Protein 2PA4 (pdb70)

Secondary structure (DSSP, 8-state):
--EEEEE-----GGGTTGGGTS-GGG-EETTEEHHHHHHHHHHHTT--EEEEEE-TT-HHHHHTTS--HHHHHHHHHTT-HHHHHHTTHHHHH-EEEEEE-SS---HHHHHHTTGGGS-SS--EEEEE-TTEEEESS-HHHHHHHHHHTT-SEEEEEEE--GGGGGGSEEEEEEE--SSTTEEEEEEEEES--TTT-S-SEEEEEEEEEETHHHHHHHHPPP-GGG---HHHHHHHHHHTT--EEEEEP-SEEEE-SSHHHHHHHHHHHHHT-TTTHHHHHHHHHHHHHHHHH-/----EEEEE-----GGGTTGGGTS-GGG-EETTEEHHHHHHHHHHHTT--EEEEEE-TT-THHHHTTS--HHHHHHHHTTT-HHHHHHTTHHHHHSEEEEEE-SS---HHHHHHTTGGGS-TT--EEEEE-TTEEESSS-HHHHHHHHHHHH-SEEEEEEE--TTTGGGSEEEEEEE--SSTTEEEEEEEEES--GGG-S-SEEEEEEEEEETTHHHHHHH----GGG---HHHHHHHHHHTT--EEEEE--S-EEETTSHHHHHHHHHHHHHH-TTTHHHHHHHHHHHHHHHHHHHH-/----EEEEE--S--GGGTTGGGTS-GGG-EETTEEHHHHHHHHHHHTT--EEEEEE-TT-THHHHTTS--HHHHHHHHHTT-HHHHHHTTHHHHH-EEEEEE-SS---HHHHHHTTGGGS-TT--EEEEE-TTEEESSS-HHHHHHHHHHHH-SEEEEEEE--HHHHTTSEEEEEEEE-SSTTEEEEEEEEES--GGG-S-SEEEEEEEEEETHHHHHHTT----GGG---HHHHHHHHHHTT--EEEEE--S-EEETTSHHHHHHHHHHHHHT-TTTHHHHHHHHHHHHHHHHHHHH-/---EEEEE--S--GGGTTGGGTS-GGG-EETTEEHHHHHHHHHHHHT--EEEEEE-TT-HHHHHTTS--HHHHHHHTT---HHHHHHHHHHSEEEEEE-SS---HHHHHHTTGGGS-TT--EEEEE-TTEEEESS-HHHHHHHHHHHH-SEEEEEEE--GGGTTTSEEEEEEE--SSTTEEEEEEEEES--TTT-S-SEEEEEEEEEETTHHHHHHH----TTSS--HHHHHHHHHHTT--EEEEEP-SEEEETTSHHHHHHHHHHHHHT-TTTHHHHHHHHHHHHHHHHHHHH-

Structure (mmCIF, N/CA/C/O backbone):
data_2PA4
#
_entry.id   2PA4
#
_cell.length_a   173.400
_cell.length_b   47.600
_cell.length_c   161.500
_cell.angle_alpha   90.00
_cell.angle_beta   102.70
_cell.angle_gamma   90.00
#
_symmetry.space_group_name_H-M   'C 1 2 1'
#
loop_
_entity.id
_entity.type
_entity.pdbx_description
1 polymer 'UTP-GLUCOSE-1-PHOSPHATE URIDYLYLTRANSFERASE'
2 non-polymer 'MAGNESIUM ION'
3 non-polymer "URIDINE-5'-DIPHOSPHATE-GLUCOSE"
4 water water
#
loop_
_atom_site.group_PDB
_atom_site.id
_atom_site.type_symbol
_atom_site.label_atom_id
_atom_site.label_alt_id
_atom_site.label_comp_id
_atom_site.label_asym_id
_atom_site.label_entity_id
_atom_site.label_seq_id
_atom_site.pdbx_PDB_ins_code
_atom_site.Cartn_x
_atom_site.Cartn_y
_atom_site.Cartn_z
_atom_site.occupancy
_atom_site.B_iso_or_equiv
_atom_site.auth_seq_id
_atom_site.auth_comp_id
_atom_site.auth_asym_id
_atom_site.auth_atom_id
_atom_site.pdbx_PDB_model_num
ATOM 1 N N . VAL A 1 12 ? 94.587 26.742 21.947 1.00 59.10 12 VAL A N 1
ATOM 2 C CA . VAL A 1 12 ? 94.274 25.347 22.188 1.00 49.74 12 VAL A CA 1
ATOM 3 C C . VAL A 1 12 ? 93.017 25.192 23.051 1.00 41.82 12 VAL A C 1
ATOM 4 O O . VAL A 1 12 ? 92.937 25.723 24.164 1.00 54.58 12 VAL A O 1
ATOM 8 N N . LYS A 1 13 ? 92.001 24.458 22.567 1.00 48.35 13 LYS A N 1
ATOM 9 C CA . LYS A 1 13 ? 90.771 24.242 23.335 1.00 42.29 13 LYS A CA 1
ATOM 10 C C . LYS A 1 13 ? 90.686 22.836 23.951 1.00 37.84 13 LYS A C 1
ATOM 11 O O . LYS A 1 13 ? 90.367 22.675 25.131 1.00 44.21 13 LYS A O 1
ATOM 17 N N . THR A 1 14 ? 91.024 21.820 23.149 1.00 30.81 14 THR A N 1
ATOM 18 C CA . THR A 1 14 ? 91.032 20.425 23.574 1.00 26.72 14 THR A CA 1
ATOM 19 C C . THR A 1 14 ? 92.401 19.755 23.507 1.00 37.38 14 THR A C 1
ATOM 20 O O . THR A 1 14 ? 93.023 19.768 22.445 1.00 57.83 14 THR A O 1
ATOM 24 N N . VAL A 1 15 ? 92.823 19.141 24.608 1.00 45.49 15 VAL A N 1
ATOM 25 C CA . VAL A 1 15 ? 94.075 18.412 24.646 1.00 33.57 15 VAL A CA 1
ATOM 26 C C . VAL A 1 15 ? 93.681 16.934 24.685 1.00 20.74 15 VAL A C 1
ATOM 27 O O . VAL A 1 15 ? 92.842 16.519 25.469 1.00 29.86 15 VAL A O 1
ATOM 31 N N . VAL A 1 16 ? 94.252 16.104 23.820 1.00 35.78 16 VAL A N 1
ATOM 32 C CA . VAL A 1 16 ? 93.933 14.687 23.790 1.00 27.69 16 VAL A CA 1
ATOM 33 C C . VAL A 1 16 ? 94.881 13.975 24.739 1.00 31.17 16 VAL A C 1
ATOM 34 O O . VAL A 1 16 ? 96.087 14.166 24.670 1.00 27.63 16 VAL A O 1
ATOM 38 N N . VAL A 1 17 ? 94.364 13.156 25.638 1.00 23.89 17 VAL A N 1
ATOM 39 C CA . VAL A 1 17 ? 95.229 12.464 26.565 1.00 19.48 17 VAL A CA 1
ATOM 40 C C . VAL A 1 17 ? 95.018 10.962 26.544 1.00 23.41 17 VAL A C 1
ATOM 41 O O . VAL A 1 17 ? 94.118 10.503 27.230 1.00 24.08 17 VAL A O 1
ATOM 45 N N . PRO A 1 18 ? 95.832 10.203 25.812 1.00 21.38 18 PRO A N 1
ATOM 46 C CA . PRO A 1 18 ? 95.690 8.764 25.742 1.00 20.65 18 PRO A CA 1
ATOM 47 C C . PRO A 1 18 ? 96.054 8.047 27.050 1.00 29.35 18 PRO A C 1
ATOM 48 O O . PRO A 1 18 ? 97.212 7.996 27.449 1.00 37.08 18 PRO A O 1
ATOM 52 N N . ALA A 1 19 ? 95.049 7.475 27.721 1.00 30.98 19 ALA A N 1
ATOM 53 C CA . ALA A 1 19 ? 95.228 6.779 28.991 1.00 9.77 19 ALA A CA 1
ATOM 54 C C . ALA A 1 19 ? 94.554 5.413 29.003 1.00 23.61 19 ALA A C 1
ATOM 55 O O . ALA A 1 19 ? 94.140 4.942 30.065 1.00 25.56 19 ALA A O 1
ATOM 57 N N . ALA A 1 20 ? 94.443 4.802 27.823 1.00 31.51 20 ALA A N 1
ATOM 58 C CA . ALA A 1 20 ? 93.772 3.524 27.674 1.00 24.89 20 ALA A CA 1
ATOM 59 C C . ALA A 1 20 ? 94.642 2.300 27.595 1.00 24.96 20 ALA A C 1
ATOM 60 O O . ALA A 1 20 ? 94.138 1.210 27.320 1.00 34.12 20 ALA A O 1
ATOM 62 N N . GLY A 1 21 ? 95.924 2.478 27.870 1.00 29.51 21 GLY A N 1
ATOM 63 C CA . GLY A 1 21 ? 96.910 1.409 27.812 1.00 17.19 21 GLY A CA 1
ATOM 64 C C . GLY A 1 21 ? 96.821 0.388 28.927 1.00 19.70 21 GLY A C 1
ATOM 65 O O . GLY A 1 21 ? 96.123 0.624 29.905 1.00 23.26 21 GLY A O 1
ATOM 66 N N . LEU A 1 22 ? 97.548 -0.737 28.796 1.00 24.15 22 LEU A N 1
ATOM 67 C CA . LEU A 1 22 ? 97.548 -1.804 29.798 1.00 24.66 22 LEU A CA 1
ATOM 68 C C . LEU A 1 22 ? 98.474 -1.563 30.976 1.00 27.89 22 LEU A C 1
ATOM 69 O O . LEU A 1 22 ? 98.299 -2.137 32.050 1.00 41.05 22 LEU A O 1
ATOM 74 N N . GLY A 1 23 ? 99.488 -0.742 30.740 1.00 35.12 23 GLY A N 1
ATOM 75 C CA . GLY A 1 23 ? 100.508 -0.401 31.728 1.00 21.26 23 GLY A CA 1
ATOM 76 C C . GLY A 1 23 ? 101.235 -1.653 32.206 1.00 21.36 23 GLY A C 1
ATOM 77 O O . GLY A 1 23 ? 101.512 -1.847 33.404 1.00 21.09 23 GLY A O 1
ATOM 78 N N . THR A 1 24 ? 101.564 -2.539 31.269 1.00 28.92 24 THR A N 1
ATOM 79 C CA . THR A 1 24 ? 102.239 -3.799 31.564 1.00 27.84 24 THR A CA 1
ATOM 80 C C . THR A 1 24 ? 103.494 -3.763 32.412 1.00 31.74 24 THR A C 1
ATOM 81 O O . THR A 1 24 ? 103.839 -4.715 33.118 1.00 33.14 24 THR A O 1
ATOM 85 N N . ARG A 1 25 ? 104.209 -2.659 32.320 1.00 40.19 25 ARG A N 1
ATOM 86 C CA . ARG A 1 25 ? 105.464 -2.473 33.006 1.00 23.11 25 ARG A CA 1
ATOM 87 C C . ARG A 1 25 ? 105.311 -2.344 34.498 1.00 26.39 25 ARG A C 1
ATOM 88 O O . ARG A 1 25 ? 106.269 -2.544 35.247 1.00 34.76 25 ARG A O 1
ATOM 96 N N . PHE A 1 26 ? 104.085 -2.029 34.928 1.00 17.83 26 PHE A N 1
ATOM 97 C CA . PHE A 1 26 ? 103.775 -1.875 36.336 1.00 17.50 26 PHE A CA 1
ATOM 98 C C . PHE A 1 26 ? 102.921 -3.015 36.876 1.00 21.37 26 PHE A C 1
ATOM 99 O O . PHE A 1 26 ? 102.353 -2.948 37.952 1.00 21.63 26 PHE A O 1
ATOM 107 N N . LEU A 1 27 ? 102.829 -4.118 36.156 1.00 24.39 27 LEU A N 1
ATOM 108 C CA . LEU A 1 27 ? 102.010 -5.235 36.613 1.00 15.47 27 LEU A CA 1
ATOM 109 C C . LEU A 1 27 ? 102.783 -5.989 37.659 1.00 29.74 27 LEU A C 1
ATOM 110 O O . LEU A 1 27 ? 104.012 -5.937 37.596 1.00 33.79 27 LEU A O 1
ATOM 115 N N . PRO A 1 28 ? 102.123 -6.636 38.646 1.00 25.41 28 PRO A N 1
ATOM 116 C CA . PRO A 1 28 ? 100.692 -6.774 38.774 1.00 28.35 28 PRO A 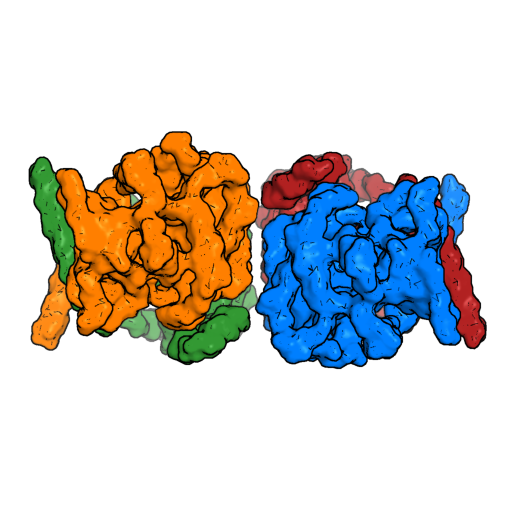CA 1
ATOM 117 C C . PRO A 1 28 ? 99.857 -5.598 39.267 1.00 20.86 28 PRO A C 1
ATOM 118 O O . PRO A 1 28 ? 98.635 -5.610 39.132 1.00 23.74 28 PRO A O 1
ATOM 122 N N . ALA A 1 29 ? 100.506 -4.576 39.794 1.00 26.04 29 ALA A N 1
ATOM 123 C CA . ALA A 1 29 ? 99.811 -3.417 40.313 1.00 18.22 29 ALA A CA 1
ATOM 124 C C . ALA A 1 29 ? 98.770 -2.811 39.410 1.00 20.98 29 ALA A C 1
ATOM 125 O O . ALA A 1 29 ? 97.686 -2.475 39.871 1.00 48.80 29 ALA A O 1
ATOM 127 N N . THR A 1 30 ? 99.116 -2.652 38.144 1.00 27.77 30 THR A N 1
ATOM 128 C CA . THR A 1 30 ? 98.230 -2.052 37.168 1.00 18.02 30 THR A CA 1
ATOM 129 C C . THR A 1 30 ? 97.086 -2.970 36.725 1.00 23.10 30 THR A C 1
ATOM 130 O O . THR A 1 30 ? 96.328 -2.632 35.810 1.00 22.48 30 THR A O 1
ATOM 134 N N . LYS A 1 31 ? 96.938 -4.129 37.387 1.00 25.30 31 LYS A N 1
ATOM 135 C CA . LYS A 1 31 ? 95.842 -5.051 37.079 1.00 26.81 31 LYS A CA 1
ATOM 136 C C . LYS A 1 31 ? 94.544 -4.261 37.276 1.00 23.23 31 LYS A C 1
ATOM 137 O O . LYS A 1 31 ? 93.612 -4.328 36.470 1.00 25.11 31 LYS A O 1
ATOM 143 N N . THR A 1 32 ? 94.474 -3.482 38.377 1.00 26.13 32 THR A N 1
ATOM 144 C CA . THR A 1 32 ? 93.315 -2.652 38.654 1.00 23.10 32 THR A CA 1
ATOM 145 C C . THR A 1 32 ? 93.657 -1.176 38.713 1.00 23.57 32 THR A C 1
ATOM 146 O O . THR A 1 32 ? 92.755 -0.364 38.585 1.00 38.34 32 THR A O 1
ATOM 150 N N . VAL A 1 33 ? 94.920 -0.809 38.926 1.00 26.36 33 VAL A N 1
ATOM 151 C CA . VAL A 1 33 ? 95.303 0.598 39.051 1.00 24.77 33 VAL A CA 1
ATOM 152 C C . VAL A 1 33 ? 95.779 1.221 37.736 1.00 29.04 33 VAL A C 1
ATOM 153 O O . VAL A 1 33 ? 96.754 0.760 37.162 1.00 31.10 33 VAL A O 1
ATOM 157 N N . PRO A 1 34 ? 95.166 2.301 37.243 1.00 21.45 34 PRO A N 1
ATOM 158 C CA . PRO A 1 34 ? 95.719 2.868 36.027 1.00 20.32 34 PRO A CA 1
ATOM 159 C C . PRO A 1 34 ? 97.118 3.448 36.277 1.00 19.37 34 PRO A C 1
ATOM 160 O O . PRO A 1 34 ? 97.318 4.172 37.250 1.00 29.20 34 PRO A O 1
ATOM 164 N N . LYS A 1 35 ? 98.102 3.176 35.416 1.00 23.66 35 LYS A N 1
ATOM 165 C CA . LYS A 1 35 ? 99.438 3.740 35.619 1.00 24.85 35 LYS A CA 1
ATOM 166 C C . LYS A 1 35 ? 99.393 5.263 35.623 1.00 18.97 35 LYS A C 1
ATOM 167 O O . LYS A 1 35 ? 100.247 5.945 36.188 1.00 29.68 35 LYS A O 1
ATOM 173 N N . GLU A 1 36 ? 98.396 5.829 34.966 1.00 34.12 36 GLU A N 1
ATOM 174 C CA . GLU A 1 36 ? 98.249 7.264 34.857 1.00 18.09 36 GLU A CA 1
ATOM 175 C C . GLU A 1 36 ? 97.814 7.917 36.144 1.00 24.30 36 GLU A C 1
ATOM 176 O O . GLU A 1 36 ? 97.824 9.142 36.229 1.00 27.71 36 GLU A O 1
ATOM 182 N N . LEU A 1 37 ? 97.443 7.083 37.129 1.00 32.46 37 LEU A N 1
ATOM 183 C CA . LEU A 1 37 ? 96.958 7.526 38.424 1.00 20.15 37 LEU A CA 1
ATOM 184 C C . LEU A 1 37 ? 97.985 7.372 39.559 1.00 14.17 37 LEU A C 1
ATOM 185 O O . LEU A 1 37 ? 97.793 7.795 40.699 1.00 22.76 37 LEU A O 1
ATOM 190 N N . LEU A 1 38 ? 99.164 6.800 39.252 1.00 16.26 38 LEU A N 1
ATOM 191 C CA . LEU A 1 38 ? 100.224 6.633 40.237 1.00 17.78 38 LEU A CA 1
ATOM 192 C C . LEU A 1 38 ? 100.711 7.984 40.700 1.00 27.97 38 LEU A C 1
ATOM 193 O O . LEU A 1 38 ? 100.971 8.856 39.884 1.00 35.36 38 LEU A O 1
ATOM 198 N N . PRO A 1 39 ? 100.838 8.153 42.006 1.00 25.41 39 PRO A N 1
ATOM 199 C CA . PRO A 1 39 ? 101.276 9.396 42.576 1.00 14.14 39 PRO A CA 1
ATOM 200 C C . PRO A 1 39 ? 102.744 9.653 42.396 1.00 27.41 39 PRO A C 1
ATOM 201 O O . PRO A 1 39 ? 103.589 8.795 42.617 1.00 21.19 39 PRO A O 1
ATOM 205 N N . VAL A 1 40 ? 103.021 10.875 41.991 1.00 20.95 40 VAL A N 1
ATOM 206 C CA . VAL A 1 40 ? 104.370 11.360 41.867 1.00 19.71 40 VAL A CA 1
ATOM 207 C C . VAL A 1 40 ? 104.426 12.035 43.214 1.00 22.76 40 VAL A C 1
ATOM 208 O O . VAL A 1 40 ? 104.051 13.202 43.336 1.00 32.55 40 VAL A O 1
ATOM 212 N N . VAL A 1 41 ? 104.787 11.259 44.234 1.00 29.54 41 VAL A N 1
ATOM 213 C CA . VAL A 1 41 ? 104.746 11.710 45.609 1.00 36.55 41 VAL A CA 1
ATOM 214 C C . VAL A 1 41 ? 103.260 11.503 45.996 1.00 26.57 41 VAL A C 1
ATOM 215 O O . VAL A 1 41 ? 102.898 10.490 46.576 1.00 35.48 41 VAL A O 1
ATOM 219 N N . ASP A 1 42 ? 102.355 12.414 45.583 1.00 25.50 42 ASP A N 1
ATOM 220 C CA . ASP A 1 42 ? 100.927 12.284 45.869 1.00 24.64 42 ASP A CA 1
ATOM 221 C C . ASP A 1 42 ? 100.015 12.710 44.725 1.00 26.05 42 ASP A C 1
ATOM 222 O O . ASP A 1 42 ? 98.793 12.588 44.867 1.00 33.42 42 ASP A O 1
ATOM 227 N N . THR A 1 43 ? 100.596 13.215 43.629 1.00 23.29 43 THR A N 1
ATOM 228 C CA . THR A 1 43 ? 99.851 13.674 42.464 1.00 32.95 43 THR A CA 1
ATOM 229 C C . THR A 1 43 ? 100.039 12.819 41.216 1.00 43.31 43 THR A C 1
ATOM 230 O O . THR A 1 43 ? 101.169 12.600 40.808 1.00 36.50 43 THR A O 1
ATOM 234 N N . PRO A 1 44 ? 98.944 12.300 40.648 1.00 36.43 44 PRO A N 1
ATOM 235 C CA . PRO A 1 44 ? 99.036 11.444 39.478 1.00 22.75 44 PRO A CA 1
ATOM 236 C C . PRO A 1 44 ? 99.477 12.182 38.231 1.00 27.80 44 PRO A C 1
ATOM 237 O O . PRO A 1 44 ? 99.178 13.355 38.063 1.00 35.27 44 PRO A O 1
ATOM 241 N N . GLY A 1 45 ? 100.177 11.478 37.333 1.00 26.20 45 GLY A N 1
ATOM 242 C CA . GLY A 1 45 ? 100.632 12.084 36.104 1.00 19.56 45 GLY A CA 1
ATOM 243 C C . GLY A 1 45 ? 99.503 12.726 35.320 1.00 29.17 45 GLY A C 1
ATOM 244 O O . GLY A 1 45 ? 99.677 13.796 34.723 1.00 31.92 45 GLY A O 1
ATOM 245 N N . ILE A 1 46 ? 98.328 12.092 35.301 1.00 32.93 46 ILE A N 1
ATOM 246 C CA . ILE A 1 46 ? 97.232 12.681 34.559 1.00 21.60 46 ILE A CA 1
ATOM 247 C C . ILE A 1 46 ? 96.800 14.048 35.063 1.00 27.67 46 ILE A C 1
ATOM 248 O O . ILE A 1 46 ? 96.360 14.905 34.291 1.00 29.11 46 ILE A O 1
ATOM 253 N N . GLU A 1 47 ? 96.939 14.271 36.364 1.00 22.34 47 GLU A N 1
ATOM 254 C CA . GLU A 1 47 ? 96.601 15.561 36.971 1.00 31.87 47 GLU A CA 1
ATOM 255 C C . GLU A 1 47 ? 97.671 16.614 36.624 1.00 23.99 47 GLU A C 1
ATOM 256 O O . GLU A 1 47 ? 97.357 17.783 36.409 1.00 37.93 47 GLU A O 1
ATOM 262 N N . LEU A 1 48 ? 98.925 16.195 36.537 1.00 27.43 48 LEU A N 1
ATOM 263 C CA . LEU A 1 48 ? 100.007 17.118 36.189 1.00 22.51 48 LEU A CA 1
ATOM 264 C C . LEU A 1 48 ? 99.804 17.499 34.742 1.00 25.41 48 LEU A C 1
ATOM 265 O O . LEU A 1 48 ? 99.995 18.648 34.362 1.00 42.17 48 LEU A O 1
ATOM 270 N N . ILE A 1 49 ? 99.408 16.529 33.923 1.00 28.58 49 ILE A N 1
ATOM 271 C CA . ILE A 1 49 ? 99.158 16.826 32.528 1.00 23.71 49 ILE A CA 1
ATOM 272 C C . ILE A 1 49 ? 97.947 17.743 32.395 1.00 25.69 49 ILE A C 1
ATOM 273 O O . ILE A 1 49 ? 97.953 18.661 31.586 1.00 38.10 49 ILE A O 1
ATOM 278 N N . ALA A 1 50 ? 96.901 17.556 33.205 1.00 29.47 50 ALA A N 1
ATOM 279 C CA . ALA A 1 50 ? 95.732 18.423 33.149 1.00 29.98 50 ALA A CA 1
ATOM 280 C C . ALA A 1 50 ? 96.103 19.861 33.508 1.00 28.57 50 ALA A C 1
ATOM 281 O O . ALA A 1 50 ? 95.659 20.812 32.869 1.00 45.38 50 ALA A O 1
ATOM 283 N N . ALA A 1 51 ? 96.948 20.028 34.518 1.00 28.26 51 ALA A N 1
ATOM 284 C CA . ALA A 1 51 ? 97.394 21.348 34.933 1.00 30.41 51 ALA A CA 1
ATOM 285 C C . ALA A 1 51 ? 98.191 21.972 33.811 1.00 29.97 51 ALA A C 1
ATOM 286 O O . ALA A 1 51 ? 98.117 23.167 33.588 1.00 54.67 51 ALA A O 1
ATOM 288 N N . GLU A 1 52 ? 98.960 21.161 33.088 1.00 36.41 52 GLU A N 1
ATOM 289 C CA . GLU A 1 52 ? 99.767 21.666 31.977 1.00 36.49 52 GLU A CA 1
ATOM 290 C C . GLU A 1 52 ? 98.888 22.160 30.825 1.00 40.61 52 GLU A C 1
ATOM 291 O O . GLU A 1 52 ? 99.141 23.171 30.167 1.00 46.64 52 GLU A O 1
ATOM 297 N N . ALA A 1 53 ? 97.831 21.401 30.553 1.00 41.28 53 ALA A N 1
ATOM 298 C CA . ALA A 1 53 ? 96.894 21.747 29.487 1.00 36.60 53 ALA A CA 1
ATOM 299 C C . ALA A 1 53 ? 96.147 23.038 29.799 1.00 28.23 53 ALA A C 1
ATOM 300 O O . ALA A 1 53 ? 95.981 23.897 28.938 1.00 35.05 53 ALA A O 1
ATOM 302 N N . ALA A 1 54 ? 95.725 23.184 31.048 1.00 42.96 54 ALA A N 1
ATOM 303 C CA . ALA A 1 54 ? 95.021 24.369 31.511 1.00 33.56 54 ALA A CA 1
ATOM 304 C C . ALA A 1 54 ? 95.870 25.632 31.295 1.00 49.64 54 ALA A C 1
ATOM 305 O O . ALA A 1 54 ? 95.399 26.616 30.750 1.00 57.80 54 ALA A O 1
ATOM 307 N N . GLU A 1 55 ? 97.146 25.558 31.714 1.00 40.99 55 GLU A N 1
ATOM 308 C CA . GLU A 1 55 ? 98.209 26.582 31.640 1.00 40.99 55 GLU A CA 1
ATOM 309 C C . GLU A 1 55 ? 98.332 27.069 30.191 1.00 46.98 55 GLU A C 1
ATOM 310 O O . GLU A 1 55 ? 98.685 28.218 29.906 1.00 47.63 55 GLU A O 1
ATOM 316 N N . LEU A 1 56 ? 98.048 26.179 29.235 1.00 31.63 56 LEU A N 1
ATOM 317 C CA . LEU A 1 56 ? 98.114 26.491 27.827 1.00 24.38 56 LEU A CA 1
ATOM 318 C C . LEU A 1 56 ? 96.774 27.033 27.350 1.00 53.38 56 LEU A C 1
ATOM 319 O O . LEU A 1 56 ? 96.639 27.482 26.214 1.00 53.11 56 LEU A O 1
ATOM 324 N N . GLY A 1 57 ? 95.787 27.004 28.238 1.00 60.08 57 GLY A N 1
ATOM 325 C CA . GLY A 1 57 ? 94.480 27.539 27.871 1.00 56.72 57 GLY A CA 1
ATOM 326 C C . GLY A 1 57 ? 93.429 26.568 27.360 1.00 53.70 57 GLY A C 1
ATOM 327 O O . GLY A 1 57 ? 92.360 26.999 26.915 1.00 52.33 57 GLY A O 1
ATOM 328 N N . ALA A 1 58 ? 93.704 25.268 27.435 1.00 40.00 58 ALA A N 1
ATOM 329 C CA . ALA A 1 58 ? 92.735 24.284 26.990 1.00 34.48 58 ALA A CA 1
ATOM 330 C C . ALA A 1 58 ? 91.567 24.147 27.953 1.00 41.89 58 ALA A C 1
ATOM 331 O O . ALA A 1 58 ? 91.750 24.067 29.168 1.00 42.68 58 ALA A O 1
ATOM 333 N N . THR A 1 59 ? 90.346 24.016 27.451 1.00 38.62 59 THR A N 1
ATOM 334 C CA . THR A 1 59 ? 89.196 23.928 28.334 1.00 38.67 59 THR A CA 1
ATOM 335 C C . THR A 1 59 ? 88.647 22.522 28.479 1.00 61.43 59 THR A C 1
ATOM 336 O O . THR A 1 59 ? 87.837 22.241 29.374 1.00 43.47 59 THR A O 1
ATOM 340 N N . ARG A 1 60 ? 89.100 21.649 27.586 1.00 55.20 60 ARG A N 1
ATOM 341 C CA . ARG A 1 60 ? 88.683 20.262 27.567 1.00 56.75 60 ARG A CA 1
ATOM 342 C C . ARG A 1 60 ? 89.886 19.357 27.501 1.00 37.67 60 ARG A C 1
ATOM 343 O O . ARG A 1 60 ? 90.906 19.676 26.892 1.00 36.53 60 ARG A O 1
ATOM 351 N N . LEU A 1 61 ? 89.722 18.199 28.098 1.00 38.56 61 LEU A N 1
ATOM 352 C CA . LEU A 1 61 ? 90.686 17.140 28.042 1.00 29.22 61 LEU A CA 1
ATOM 353 C C . LEU A 1 61 ? 89.881 15.990 27.453 1.00 26.30 61 LEU A C 1
ATOM 354 O O . LEU A 1 61 ? 88.879 15.565 28.030 1.00 41.59 61 LEU A O 1
ATOM 359 N N . ALA A 1 62 ? 90.318 15.444 26.330 1.00 23.33 62 ALA A N 1
ATOM 360 C CA . ALA A 1 62 ? 89.677 14.309 25.710 1.00 12.54 62 ALA A CA 1
ATOM 361 C C . ALA A 1 62 ? 90.530 13.130 26.126 1.00 24.14 62 ALA A C 1
ATOM 362 O O . ALA A 1 62 ? 91.619 12.914 25.601 1.00 28.09 62 ALA A O 1
ATOM 364 N N . ILE A 1 63 ? 90.075 12.419 27.128 1.00 25.05 63 ILE A N 1
ATOM 365 C CA . ILE A 1 63 ? 90.799 11.310 27.692 1.00 17.96 63 ILE A CA 1
ATOM 366 C C . ILE A 1 63 ? 90.421 10.019 27.050 1.00 21.62 63 ILE A C 1
ATOM 367 O O . ILE A 1 63 ? 89.281 9.602 27.153 1.00 31.84 63 ILE A O 1
ATOM 372 N N . ILE A 1 64 ? 91.401 9.386 26.422 1.00 23.14 64 ILE A N 1
ATOM 373 C CA . ILE A 1 64 ? 91.116 8.097 25.815 1.00 23.48 64 ILE A CA 1
ATOM 374 C C . ILE A 1 64 ? 91.209 7.108 26.954 1.00 22.90 64 ILE A C 1
ATOM 375 O O . ILE A 1 64 ? 92.245 6.916 27.549 1.00 24.39 64 ILE A O 1
ATOM 380 N N . THR A 1 65 ? 90.089 6.498 27.285 1.00 29.97 65 THR A N 1
ATOM 381 C CA . THR A 1 65 ? 90.063 5.562 28.381 1.00 16.44 65 THR A CA 1
ATOM 382 C C . THR A 1 65 ? 89.603 4.152 28.016 1.00 32.39 65 THR A C 1
ATOM 383 O O . THR A 1 65 ? 89.047 3.929 26.956 1.00 31.83 65 THR A O 1
ATOM 387 N N . ALA A 1 66 ? 89.877 3.201 28.912 1.00 31.35 66 ALA A N 1
ATOM 388 C CA . ALA A 1 66 ? 89.519 1.810 28.685 1.00 36.58 66 ALA A CA 1
ATOM 389 C C . ALA A 1 66 ? 88.370 1.404 29.600 1.00 34.66 66 ALA A C 1
ATOM 390 O O . ALA A 1 66 ? 88.195 1.992 30.668 1.00 28.31 66 ALA A O 1
ATOM 392 N N . PRO A 1 67 ? 87.586 0.385 29.244 1.00 36.41 67 PRO A N 1
ATOM 393 C CA . PRO A 1 67 ? 86.476 -0.064 30.080 1.00 30.47 67 PRO A CA 1
ATOM 394 C C . PRO A 1 67 ? 86.879 -0.477 31.486 1.00 33.95 67 PRO A C 1
ATOM 395 O O . PRO A 1 67 ? 86.107 -0.299 32.407 1.00 26.34 67 PRO A O 1
ATOM 399 N N . ASN A 1 68 ? 88.077 -1.032 31.668 1.00 38.61 68 ASN A N 1
ATOM 400 C CA . ASN A 1 68 ? 88.531 -1.480 32.979 1.00 30.83 68 ASN A CA 1
ATOM 401 C C . ASN A 1 68 ? 89.309 -0.417 33.763 1.00 36.33 68 ASN A C 1
ATOM 402 O O . ASN A 1 68 ? 89.907 -0.722 34.791 1.00 32.91 68 ASN A O 1
ATOM 407 N N . LYS A 1 69 ? 89.286 0.843 33.293 1.00 28.36 69 LYS A N 1
ATOM 408 C CA . LYS A 1 69 ? 89.966 1.955 33.953 1.00 28.47 69 LYS A CA 1
ATOM 409 C C . LYS A 1 69 ? 89.033 3.112 34.296 1.00 33.91 69 LYS A C 1
ATOM 410 O O . LYS A 1 69 ? 89.312 4.260 33.942 1.00 27.25 69 LYS A O 1
ATOM 416 N N . ALA A 1 70 ? 87.946 2.808 34.986 1.00 44.71 70 ALA A N 1
ATOM 417 C CA . ALA A 1 70 ? 86.973 3.812 35.357 1.00 44.38 70 ALA A CA 1
ATOM 418 C C . ALA A 1 70 ? 87.523 4.944 36.188 1.00 40.17 70 ALA A C 1
ATOM 419 O O . ALA A 1 70 ? 87.027 6.067 36.158 1.00 49.80 70 ALA A O 1
ATOM 421 N N . GLY A 1 71 ? 88.560 4.655 36.928 1.00 22.94 71 GLY A N 1
ATOM 422 C CA . GLY A 1 71 ? 89.122 5.673 37.799 1.00 17.91 71 GLY A CA 1
ATOM 423 C C . GLY A 1 71 ? 89.729 6.874 37.119 1.00 23.29 71 GLY A C 1
ATOM 424 O O . GLY A 1 71 ? 89.880 7.939 37.717 1.00 36.20 71 GLY A O 1
ATOM 425 N N . VAL A 1 72 ? 90.136 6.684 35.891 1.00 22.98 72 VAL A N 1
ATOM 426 C CA . VAL A 1 72 ? 90.760 7.768 35.176 1.00 28.89 72 VAL A CA 1
ATOM 427 C C . VAL A 1 72 ? 89.819 8.956 35.068 1.00 30.51 72 VAL A C 1
ATOM 428 O O . VAL A 1 72 ? 90.157 10.089 35.371 1.00 36.51 72 VAL A O 1
ATOM 432 N N . LEU A 1 73 ? 88.616 8.666 34.615 1.00 25.52 73 LEU A N 1
ATOM 433 C CA . LEU A 1 73 ? 87.576 9.668 34.466 1.00 32.35 73 LEU A CA 1
ATOM 434 C C . LEU A 1 73 ? 87.073 10.053 35.856 1.00 36.16 73 LEU A C 1
ATOM 435 O O . LEU A 1 73 ? 86.883 11.225 36.153 1.00 33.38 73 LEU A O 1
ATOM 440 N N . ALA A 1 74 ? 86.853 9.080 36.747 1.00 28.27 74 ALA A N 1
ATOM 441 C CA . ALA A 1 74 ? 86.375 9.391 38.078 1.00 19.06 74 ALA A CA 1
ATOM 442 C C . ALA A 1 74 ? 87.261 10.399 38.783 1.00 28.81 74 ALA A C 1
ATOM 443 O O . ALA A 1 74 ? 86.779 11.203 39.581 1.00 37.76 74 ALA A O 1
ATOM 445 N N . HIS A 1 75 ? 88.549 10.371 38.468 1.00 35.47 75 HIS A N 1
ATOM 446 C CA . HIS A 1 75 ? 89.468 11.297 39.095 1.00 29.92 75 HIS A CA 1
ATOM 447 C C . HIS A 1 75 ? 89.115 12.757 38.841 1.00 22.83 75 HIS A C 1
ATOM 448 O O . HIS A 1 75 ? 89.468 13.656 39.614 1.00 33.97 75 HIS A O 1
ATOM 455 N N . PHE A 1 76 ? 88.417 13.007 37.733 1.00 25.49 76 PHE A N 1
ATOM 456 C CA . PHE A 1 76 ? 88.037 14.351 37.345 1.00 33.83 76 PHE A CA 1
ATOM 457 C C . PHE A 1 76 ? 86.587 14.687 37.641 1.00 31.02 76 PHE A C 1
ATOM 458 O O . PHE A 1 76 ? 86.065 15.685 37.174 1.00 49.83 76 PHE A O 1
ATOM 466 N N . GLU A 1 77 ? 85.939 13.861 38.436 1.00 38.12 77 GLU A N 1
ATOM 467 C CA . GLU A 1 77 ? 84.561 14.067 38.840 1.00 33.35 77 GLU A CA 1
ATOM 468 C C . GLU A 1 77 ? 84.529 14.284 40.364 1.00 47.02 77 GLU A C 1
ATOM 469 O O . GLU A 1 77 ? 85.445 13.915 41.100 1.00 45.76 77 GLU A O 1
ATOM 475 N N . ARG A 1 78 ? 83.457 14.888 40.861 1.00 57.82 78 ARG A N 1
ATOM 476 C CA . ARG A 1 78 ? 83.292 15.140 42.284 1.00 43.49 78 ARG A CA 1
ATOM 477 C C . ARG A 1 78 ? 82.897 13.844 43.004 1.00 65.31 78 ARG A C 1
ATOM 478 O O . ARG A 1 78 ? 81.985 13.117 42.609 1.00 85.38 78 ARG A O 1
ATOM 493 N N . SER A 1 79 ? 83.624 13.560 44.078 1.00 58.00 79 SER A N 1
ATOM 494 C CA . SER A 1 79 ? 83.409 12.388 44.902 1.00 47.44 79 SER A CA 1
ATOM 495 C C . SER A 1 79 ? 82.572 12.790 46.101 1.00 71.35 79 SER A C 1
ATOM 496 O O . SER A 1 79 ? 83.124 13.016 47.180 1.00 58.41 79 SER A O 1
ATOM 499 N N . SER A 1 80 ? 81.253 12.888 45.898 1.00 65.79 80 SER A N 1
ATOM 500 C CA . SER A 1 80 ? 80.330 13.298 46.944 1.00 44.74 80 SER A CA 1
ATOM 501 C C . SER A 1 80 ? 80.481 12.509 48.248 1.00 44.39 80 SER A C 1
ATOM 502 O O . SER A 1 80 ? 80.527 13.069 49.343 1.00 39.36 80 SER A O 1
ATOM 505 N N . GLU A 1 81 ? 80.594 11.193 48.094 1.00 47.01 81 GLU A N 1
ATOM 506 C CA . GLU A 1 81 ? 80.768 10.253 49.186 1.00 38.55 81 GLU A CA 1
ATOM 507 C C . GLU A 1 81 ? 82.085 10.501 49.948 1.00 52.13 81 GLU A C 1
ATOM 508 O O . GLU A 1 81 ? 82.106 10.645 51.172 1.00 62.30 81 GLU A O 1
ATOM 514 N N . LEU A 1 82 ? 83.203 10.705 49.242 1.00 39.65 82 LEU A N 1
ATOM 515 C CA . LEU A 1 82 ? 84.500 10.944 49.886 1.00 47.79 82 LEU A CA 1
ATOM 516 C C . LEU A 1 82 ? 84.618 12.333 50.490 1.00 44.64 82 LEU A C 1
ATOM 517 O O . LEU A 1 82 ? 85.199 12.520 51.556 1.00 50.01 82 LEU A O 1
ATOM 522 N N . GLU A 1 83 ? 84.054 13.330 49.816 1.00 42.98 83 GLU A N 1
ATOM 523 C CA . GLU A 1 83 ? 84.103 14.700 50.302 1.00 41.04 83 GLU A CA 1
ATOM 524 C C . GLU A 1 83 ? 83.324 14.790 51.613 1.00 53.65 83 GLU A C 1
ATOM 525 O O . GLU A 1 83 ? 83.732 15.451 52.563 1.00 48.14 83 GLU A O 1
ATOM 531 N N . GLU A 1 84 ? 82.168 14.124 51.656 1.00 49.00 84 GLU A N 1
ATOM 532 C CA . GLU A 1 84 ? 81.340 14.127 52.849 1.00 44.18 84 GLU A CA 1
ATOM 533 C C . GLU A 1 84 ? 82.127 13.502 53.991 1.00 52.39 84 GLU A C 1
ATOM 534 O O . GLU A 1 84 ? 82.259 14.119 55.034 1.00 62.11 84 GLU A O 1
ATOM 540 N N . THR A 1 85 ? 82.665 12.291 53.762 1.00 44.53 85 THR A N 1
ATOM 541 C CA . THR A 1 85 ? 83.457 11.553 54.751 1.00 43.43 85 THR A CA 1
ATOM 542 C C . THR A 1 85 ? 84.615 12.348 55.336 1.00 42.32 85 THR A C 1
ATOM 543 O O . THR A 1 85 ? 84.980 12.157 56.493 1.00 52.80 85 THR A O 1
ATOM 547 N N . LEU A 1 86 ? 85.170 13.251 54.528 1.00 52.12 86 LEU A N 1
ATOM 548 C CA . LEU A 1 86 ? 86.288 14.102 54.931 1.00 55.95 86 LEU A CA 1
ATOM 549 C C . LEU A 1 86 ? 85.775 15.360 55.656 1.00 41.66 86 LEU A C 1
ATOM 550 O O . LEU A 1 86 ? 86.490 16.023 56.412 1.00 49.21 86 LEU A O 1
ATOM 555 N N . MET A 1 87 ? 84.521 15.719 55.405 1.00 59.61 87 MET A N 1
ATOM 556 C CA . MET A 1 87 ? 83.974 16.894 56.046 1.00 62.41 87 MET A CA 1
ATOM 557 C C . MET A 1 87 ? 83.635 16.558 57.491 1.00 59.27 87 MET A C 1
ATOM 558 O O . MET A 1 87 ? 83.719 17.376 58.400 1.00 56.04 87 MET A O 1
ATOM 563 N N . GLU A 1 88 ? 83.288 15.282 57.649 1.00 45.31 88 GLU A N 1
ATOM 564 C CA . GLU A 1 88 ? 82.934 14.686 58.910 1.00 45.57 88 GLU A CA 1
ATOM 565 C C . GLU A 1 88 ? 84.120 14.762 59.862 1.00 74.78 88 GLU A C 1
ATOM 566 O O . GLU A 1 88 ? 83.952 15.058 61.041 1.00 98.65 88 GLU A O 1
ATOM 572 N N . ARG A 1 89 ? 85.329 14.475 59.331 1.00 54.03 89 ARG A N 1
ATOM 573 C CA . ARG A 1 89 ? 86.581 14.513 60.080 1.00 44.84 89 ARG A CA 1
ATOM 574 C C . ARG A 1 89 ? 87.206 15.905 59.979 1.00 64.97 89 ARG A C 1
ATOM 575 O O . ARG A 1 89 ? 88.373 16.075 60.355 1.00 69.07 89 ARG A O 1
ATOM 583 N N . GLY A 1 90 ? 86.432 16.874 59.444 1.00 56.66 90 GLY A N 1
ATOM 584 C CA . GLY A 1 90 ? 86.878 18.246 59.287 1.00 68.10 90 GLY A CA 1
ATOM 585 C C . GLY A 1 90 ? 88.262 18.307 58.657 1.00 100.00 90 GLY A C 1
ATOM 586 O O . GLY A 1 90 ? 89.259 18.604 59.322 1.00 100.00 90 GLY A O 1
ATOM 587 N N . LYS A 1 91 ? 88.339 18.026 57.357 1.00 67.45 91 LYS A N 1
ATOM 588 C CA . LYS A 1 91 ? 89.601 18.071 56.640 1.00 50.82 91 LYS A CA 1
ATOM 589 C C . LYS A 1 91 ? 89.425 18.911 55.386 1.00 49.27 91 LYS A C 1
ATOM 590 O O . LYS A 1 91 ? 89.490 18.405 54.273 1.00 69.26 91 LYS A O 1
ATOM 596 N N . THR A 1 92 ? 89.135 20.190 55.612 1.00 54.44 92 THR A N 1
ATOM 597 C CA . THR A 1 92 ? 88.844 21.199 54.618 1.00 41.88 92 THR A CA 1
ATOM 598 C C . THR A 1 92 ? 89.816 21.382 53.485 1.00 49.23 92 THR A C 1
ATOM 599 O O . THR A 1 92 ? 89.449 21.835 52.400 1.00 59.76 92 THR A O 1
ATOM 603 N N . ASP A 1 93 ? 91.063 21.071 53.774 1.00 49.02 93 ASP A N 1
ATOM 604 C CA . ASP A 1 93 ? 92.117 21.221 52.784 1.00 54.16 93 ASP A CA 1
ATOM 605 C C . ASP A 1 93 ? 92.023 20.114 51.769 1.00 50.44 93 ASP A C 1
ATOM 606 O O . ASP A 1 93 ? 92.087 20.328 50.558 1.00 52.64 93 ASP A O 1
ATOM 611 N N . GLN A 1 94 ? 91.850 18.927 52.340 1.00 41.79 94 GLN A N 1
ATOM 612 C CA . GLN A 1 94 ? 91.732 17.712 51.574 1.00 39.36 94 GLN A CA 1
ATOM 613 C C . GLN A 1 94 ? 90.594 17.790 50.572 1.00 48.45 94 GLN A C 1
ATOM 614 O O . GLN A 1 94 ? 90.711 17.399 49.412 1.00 69.55 94 GLN A O 1
ATOM 620 N N . VAL A 1 95 ? 89.467 18.328 50.989 1.00 45.59 95 VAL A N 1
ATOM 621 C CA . VAL A 1 95 ? 88.352 18.451 50.063 1.00 36.89 95 VAL A CA 1
ATOM 622 C C . VAL A 1 95 ? 88.815 19.223 48.836 1.00 32.73 95 VAL A C 1
ATOM 623 O O . VAL A 1 95 ? 88.576 18.785 47.720 1.00 43.82 95 VAL A O 1
ATOM 627 N N . GLU A 1 96 ? 89.520 20.342 49.019 1.00 47.25 96 GLU A N 1
ATOM 628 C CA . GLU A 1 96 ? 90.022 21.129 47.893 1.00 54.01 96 GLU A CA 1
ATOM 629 C C . GLU A 1 96 ? 91.060 20.315 47.104 1.00 58.14 96 GLU A C 1
ATOM 630 O O . GLU A 1 96 ? 91.122 20.386 45.872 1.00 52.45 96 GLU A O 1
ATOM 636 N N . ILE A 1 97 ? 91.874 19.520 47.799 1.00 40.14 97 ILE A N 1
ATOM 637 C CA . ILE A 1 97 ? 92.875 18.688 47.146 1.00 35.61 97 ILE A CA 1
ATOM 638 C C . ILE A 1 97 ? 92.184 17.772 46.126 1.00 42.15 97 ILE A C 1
ATOM 639 O O . ILE A 1 97 ? 92.577 17.742 44.968 1.00 57.17 97 ILE A O 1
ATOM 644 N N . ILE A 1 98 ? 91.113 17.071 46.540 1.00 27.53 98 ILE A N 1
ATOM 645 C CA . ILE A 1 98 ? 90.363 16.178 45.656 1.00 27.54 98 ILE A CA 1
ATOM 646 C C . ILE A 1 98 ? 89.447 16.887 44.685 1.00 26.47 98 ILE A C 1
ATOM 647 O O . ILE A 1 98 ? 88.780 16.240 43.884 1.00 38.63 98 ILE A O 1
ATOM 652 N N . ARG A 1 99 ? 89.447 18.216 44.711 1.00 36.54 99 ARG A N 1
ATOM 653 C CA . ARG A 1 99 ? 88.614 18.977 43.793 1.00 41.65 99 ARG A CA 1
ATOM 654 C C . ARG A 1 99 ? 89.455 19.639 42.704 1.00 38.07 99 ARG A C 1
ATOM 655 O O . ARG A 1 99 ? 88.953 20.044 41.662 1.00 51.13 99 ARG A O 1
ATOM 663 N N . ARG A 1 100 ? 90.743 19.779 42.971 1.00 38.05 100 ARG A N 1
ATOM 664 C CA . ARG A 1 100 ? 91.664 20.419 42.045 1.00 31.14 100 ARG A CA 1
ATOM 665 C C . ARG A 1 100 ? 91.534 19.995 40.605 1.00 30.02 100 ARG A C 1
ATOM 666 O O . ARG A 1 100 ? 91.245 20.804 39.725 1.00 34.86 100 ARG A O 1
ATOM 674 N N . ALA A 1 101 ? 91.767 18.727 40.356 1.00 31.89 101 ALA A N 1
ATOM 675 C CA . ALA A 1 101 ? 91.687 18.172 39.021 1.00 29.62 101 ALA A CA 1
ATOM 676 C C . ALA A 1 101 ? 90.401 18.530 38.272 1.00 47.11 101 ALA A C 1
ATOM 677 O O . ALA A 1 101 ? 90.416 19.085 37.177 1.00 46.30 101 ALA A O 1
ATOM 679 N N . ALA A 1 102 ? 89.270 18.194 38.886 1.00 45.10 102 ALA A N 1
ATOM 680 C CA . ALA A 1 102 ? 87.931 18.426 38.358 1.00 31.76 102 ALA A CA 1
ATOM 681 C C . ALA A 1 102 ? 87.670 19.899 38.035 1.00 38.60 102 ALA A C 1
ATOM 682 O O . ALA A 1 102 ? 87.037 20.209 37.033 1.00 50.23 102 ALA A O 1
ATOM 684 N N . ASP A 1 103 ? 88.174 20.811 38.893 1.00 55.02 103 ASP A N 1
ATOM 685 C CA . ASP A 1 103 ? 88.026 22.268 38.756 1.00 62.13 103 ASP A CA 1
ATOM 686 C C . ASP A 1 103 ? 88.917 22.799 37.643 1.00 54.81 103 ASP A C 1
ATOM 687 O O . ASP A 1 103 ? 88.511 23.666 36.878 1.00 70.55 103 ASP A O 1
ATOM 696 N N . LEU A 1 104 ? 90.138 22.286 37.548 1.00 54.06 104 LEU A N 1
ATOM 697 C CA . LEU A 1 104 ? 91.069 22.748 36.527 1.00 45.78 104 LEU A CA 1
ATOM 698 C C . LEU A 1 104 ? 90.557 22.690 35.067 1.00 50.32 104 LEU A C 1
ATOM 699 O O . LEU A 1 104 ? 90.797 23.605 34.280 1.00 60.67 104 LEU A O 1
ATOM 704 N N . ILE A 1 105 ? 89.927 21.580 34.650 1.00 26.25 105 ILE A N 1
ATOM 705 C CA . ILE A 1 105 ? 89.498 21.420 33.254 1.00 20.97 105 ILE A CA 1
ATOM 706 C C . ILE A 1 105 ? 88.354 20.406 33.074 1.00 31.81 105 ILE A C 1
ATOM 707 O O . ILE A 1 105 ? 88.176 19.548 33.933 1.00 57.96 105 ILE A O 1
ATOM 712 N N . LYS A 1 106 ? 87.569 20.491 31.978 1.00 34.00 106 LYS A N 1
ATOM 713 C CA . LYS A 1 106 ? 86.461 19.561 31.695 1.00 39.17 106 LYS A CA 1
ATOM 714 C C . LYS A 1 106 ? 86.996 18.278 31.060 1.00 34.02 106 LYS A C 1
ATOM 715 O O . LYS A 1 106 ? 87.508 18.320 29.950 1.00 46.76 106 LYS A O 1
ATOM 721 N N . ALA A 1 107 ? 86.843 17.132 31.714 1.00 35.14 107 ALA A N 1
ATOM 722 C CA . ALA A 1 107 ? 87.316 15.879 31.143 1.00 25.30 107 ALA A CA 1
ATOM 723 C C . ALA A 1 107 ? 86.248 15.210 30.271 1.00 36.85 107 ALA A C 1
ATOM 724 O O . ALA A 1 107 ? 85.113 14.991 30.698 1.00 68.01 107 ALA A O 1
ATOM 726 N N . VAL A 1 108 ? 86.616 14.863 29.039 1.00 33.32 108 VAL A N 1
ATOM 727 C CA . VAL A 1 108 ? 85.691 14.185 28.147 1.00 28.17 108 VAL A CA 1
ATOM 728 C C . VAL A 1 108 ? 86.225 12.790 27.821 1.00 40.59 108 VAL A C 1
ATOM 729 O O . VAL A 1 108 ? 87.255 12.664 27.146 1.00 34.18 108 VAL A O 1
ATOM 733 N N . PRO A 1 109 ? 85.557 11.738 28.306 1.00 35.23 109 PRO A N 1
ATOM 734 C CA . PRO A 1 109 ? 85.988 10.376 28.055 1.00 30.56 109 PRO A CA 1
ATOM 735 C C . PRO A 1 109 ? 85.695 9.897 26.624 1.00 37.51 109 PRO A C 1
ATOM 736 O O . PRO A 1 109 ? 84.669 10.188 26.028 1.00 43.69 109 PRO A O 1
ATOM 740 N N . VAL A 1 110 ? 86.621 9.138 26.066 1.00 33.53 110 VAL A N 1
ATOM 741 C CA . VAL A 1 110 ? 86.531 8.543 24.750 1.00 21.68 110 VAL A CA 1
ATOM 742 C C . VAL A 1 110 ? 87.007 7.113 24.924 1.00 29.37 110 VAL A C 1
ATOM 743 O O . VAL A 1 110 ? 88.128 6.888 25.309 1.00 26.68 110 VAL A O 1
ATOM 747 N N . THR A 1 111 ? 86.147 6.133 24.741 1.00 27.51 111 THR A N 1
ATOM 748 C CA . THR A 1 111 ? 86.520 4.754 25.002 1.00 25.31 111 THR A CA 1
ATOM 749 C C . THR A 1 111 ? 87.227 4.021 23.865 1.00 22.29 111 THR A C 1
ATOM 750 O O . THR A 1 111 ? 86.796 3.997 22.718 1.00 31.30 111 THR A O 1
ATOM 754 N N . GLN A 1 112 ? 88.308 3.362 24.258 1.00 25.12 112 GLN A N 1
ATOM 755 C CA . GLN A 1 112 ? 89.109 2.514 23.409 1.00 21.05 112 GLN A CA 1
ATOM 756 C C . GLN A 1 112 ? 88.939 1.131 24.011 1.00 23.25 112 GLN A C 1
ATOM 757 O O . GLN A 1 112 ? 89.561 0.812 25.015 1.00 23.83 112 GLN A O 1
ATOM 763 N N . ASP A 1 113 ? 88.062 0.324 23.427 1.00 22.15 113 ASP A N 1
ATOM 764 C CA . ASP A 1 113 ? 87.772 -1.019 23.912 1.00 15.79 113 ASP A CA 1
ATOM 765 C C . ASP A 1 113 ? 88.982 -1.908 24.081 1.00 19.58 113 ASP A C 1
ATOM 766 O O . ASP A 1 113 ? 89.089 -2.670 25.029 1.00 29.00 113 ASP A O 1
ATOM 771 N N . LYS A 1 114 ? 89.872 -1.857 23.118 1.00 29.06 114 LYS A N 1
ATOM 772 C CA . LYS A 1 114 ? 91.080 -2.645 23.131 1.00 15.84 114 LYS A CA 1
ATOM 773 C C . LYS A 1 114 ? 92.234 -1.731 22.802 1.00 23.48 114 LYS A C 1
ATOM 774 O O . LYS A 1 114 ? 92.049 -0.820 21.999 1.00 24.81 114 LYS A O 1
ATOM 780 N N . PRO A 1 115 ? 93.395 -1.959 23.431 1.00 23.86 115 PRO A N 1
ATOM 781 C CA . PRO A 1 115 ? 94.577 -1.130 23.256 1.00 26.22 115 PRO A CA 1
ATOM 782 C C . PRO A 1 115 ? 95.337 -1.435 21.974 1.00 37.85 115 PRO A C 1
ATOM 783 O O . PRO A 1 115 ? 96.407 -2.045 21.952 1.00 31.61 115 PRO A O 1
ATOM 787 N N . LEU A 1 116 ? 94.743 -0.989 20.879 1.00 34.67 116 LEU A N 1
ATOM 788 C CA . LEU A 1 116 ? 95.268 -1.195 19.553 1.00 30.43 116 LEU A CA 1
ATOM 789 C C . LEU A 1 116 ? 96.446 -0.334 19.181 1.00 32.45 116 LEU A C 1
ATOM 790 O O . LEU A 1 116 ? 97.067 -0.594 18.155 1.00 30.27 116 LEU A O 1
ATOM 795 N N . GLY A 1 117 ? 96.741 0.626 20.055 1.00 34.93 117 GLY A N 1
ATOM 796 C CA . GLY A 1 117 ? 97.867 1.494 19.800 1.00 27.21 117 GLY A CA 1
ATOM 797 C C . GLY A 1 117 ? 97.640 2.938 20.180 1.00 18.51 117 GLY A C 1
ATOM 798 O O . GLY A 1 117 ? 96.508 3.405 20.296 1.00 29.47 117 GLY A O 1
ATOM 799 N N . LEU A 1 118 ? 98.734 3.685 20.310 1.00 21.33 118 LEU A N 1
ATOM 800 C CA . LEU A 1 118 ? 98.655 5.100 20.654 1.00 11.52 118 LEU A CA 1
ATOM 801 C C . LEU A 1 118 ? 98.103 5.926 19.532 1.00 15.97 118 LEU A C 1
ATOM 802 O O . LEU A 1 118 ? 97.415 6.925 19.769 1.00 28.55 118 LEU A O 1
ATOM 807 N N . GLY A 1 119 ? 98.395 5.486 18.313 1.00 32.00 119 GLY A N 1
ATOM 808 C CA . GLY A 1 119 ? 97.909 6.168 17.141 1.00 21.69 119 GLY A CA 1
ATOM 809 C C . GLY A 1 119 ? 96.413 5.905 17.060 1.00 25.79 119 GLY A C 1
ATOM 810 O O . GLY A 1 119 ? 95.582 6.791 16.826 1.00 23.71 119 GLY A O 1
ATOM 811 N N . HIS A 1 120 ? 96.017 4.650 17.230 1.00 20.87 120 HIS A N 1
ATOM 812 C CA . HIS A 1 120 ? 94.605 4.344 17.223 1.00 20.53 120 HIS A CA 1
ATOM 813 C C . HIS A 1 120 ? 93.853 5.189 18.239 1.00 30.06 120 HIS A C 1
ATOM 814 O O . HIS A 1 120 ? 92.847 5.805 17.939 1.00 37.10 120 HIS A O 1
ATOM 821 N N . ALA A 1 121 ? 94.380 5.236 19.453 1.00 31.95 121 ALA A N 1
ATOM 822 C CA . ALA A 1 121 ? 93.795 5.997 20.528 1.00 22.40 121 ALA A CA 1
ATOM 823 C C . ALA A 1 121 ? 93.615 7.448 20.144 1.00 23.03 121 ALA A C 1
ATOM 824 O O . ALA A 1 121 ? 92.533 8.022 20.286 1.00 24.70 121 ALA A O 1
ATOM 826 N N . VAL A 1 122 ? 94.653 8.049 19.601 1.00 26.10 122 VAL A N 1
ATOM 827 C CA . VAL A 1 122 ? 94.556 9.427 19.186 1.00 24.73 122 VAL A CA 1
ATOM 828 C C . VAL A 1 122 ? 93.449 9.581 18.131 1.00 34.04 122 VAL A C 1
ATOM 829 O O . VAL A 1 122 ? 92.686 10.542 18.149 1.00 33.93 122 VAL A O 1
ATOM 833 N N . GLY A 1 123 ? 93.321 8.610 17.240 1.00 24.96 123 GLY A N 1
ATOM 834 C CA . GLY A 1 123 ? 92.327 8.704 16.194 1.00 24.61 123 GLY A CA 1
ATOM 835 C C . GLY A 1 123 ? 90.918 8.841 16.738 1.00 41.70 123 GLY A C 1
ATOM 836 O O . GLY A 1 123 ? 90.059 9.516 16.184 1.00 35.35 123 GLY A O 1
ATOM 837 N N . LEU A 1 124 ? 90.686 8.194 17.854 1.00 27.02 124 LEU A N 1
ATOM 838 C CA . LEU A 1 124 ? 89.370 8.206 18.452 1.00 21.20 124 LEU A CA 1
ATOM 839 C C . LEU A 1 124 ? 88.876 9.569 18.873 1.00 22.90 124 LEU A C 1
ATOM 840 O O . LEU A 1 124 ? 87.685 9.775 19.057 1.00 40.17 124 LEU A O 1
ATOM 845 N N . ALA A 1 125 ? 89.791 10.499 19.072 1.00 30.80 125 ALA A N 1
ATOM 846 C CA . ALA A 1 125 ? 89.389 11.813 19.519 1.00 16.63 125 ALA A CA 1
ATOM 847 C C . ALA A 1 125 ? 88.967 12.702 18.383 1.00 24.53 125 ALA A C 1
ATOM 848 O O . ALA A 1 125 ? 88.563 13.835 18.633 1.00 37.45 125 ALA A O 1
ATOM 850 N N . GLU A 1 126 ? 89.057 12.242 17.146 1.00 36.65 126 GLU A N 1
ATOM 851 C CA . GLU A 1 126 ? 88.679 13.086 16.020 1.00 34.84 126 GLU A CA 1
ATOM 852 C C . GLU A 1 126 ? 87.328 13.777 16.112 1.00 50.40 126 GLU A C 1
ATOM 853 O O . GLU A 1 126 ? 87.227 14.999 16.009 1.00 46.59 126 GLU A O 1
ATOM 859 N N . SER A 1 127 ? 86.288 12.966 16.311 1.00 57.32 127 SER A N 1
ATOM 860 C CA . SER A 1 127 ? 84.909 13.428 16.386 1.00 49.40 127 SER A CA 1
ATOM 861 C C . SER A 1 127 ? 84.571 14.160 17.663 1.00 39.57 127 SER A C 1
ATOM 862 O O . SER A 1 127 ? 83.415 14.421 17.962 1.00 79.89 127 SER A O 1
ATOM 865 N N . VAL A 1 128 ? 85.578 14.492 18.435 1.00 35.63 128 VAL A N 1
ATOM 866 C CA . VAL A 1 128 ? 85.366 15.181 19.679 1.00 25.57 128 VAL A CA 1
ATOM 867 C C . VAL A 1 128 ? 85.885 16.615 19.613 1.00 52.18 128 VAL A C 1
ATOM 868 O O . VAL A 1 128 ? 85.507 17.481 20.386 1.00 64.56 128 VAL A O 1
ATOM 872 N N . LEU A 1 129 ? 86.735 16.877 18.635 1.00 51.68 129 LEU A N 1
ATOM 873 C CA . LEU A 1 129 ? 87.272 18.211 18.493 1.00 45.34 129 LEU A CA 1
ATOM 874 C C . LEU A 1 129 ? 86.248 19.085 17.810 1.00 43.20 129 LEU A C 1
ATOM 875 O O . LEU A 1 129 ? 85.451 18.618 17.000 1.00 49.53 129 LEU A O 1
ATOM 880 N N . ASP A 1 130 ? 86.317 20.368 18.101 1.00 48.42 130 ASP A N 1
ATOM 881 C CA . ASP A 1 130 ? 85.437 21.318 17.473 1.00 43.21 130 ASP A CA 1
ATOM 882 C C . ASP A 1 130 ? 86.085 21.685 16.148 1.00 53.37 130 ASP A C 1
ATOM 883 O O . ASP A 1 130 ? 87.290 21.499 15.971 1.00 66.33 130 ASP A O 1
ATOM 888 N N . ASP A 1 131 ? 85.257 22.207 15.240 1.00 38.47 131 ASP A N 1
ATOM 889 C CA . ASP A 1 131 ? 85.633 22.659 13.927 1.00 32.22 131 ASP A CA 1
ATOM 890 C C . ASP A 1 131 ? 86.544 23.867 14.025 1.00 39.65 131 ASP A C 1
ATOM 891 O O . ASP A 1 131 ? 87.430 24.050 13.197 1.00 61.65 131 ASP A O 1
ATOM 896 N N . ASP A 1 132 ? 86.345 24.640 15.094 1.00 47.48 132 ASP A N 1
ATOM 897 C CA . ASP A 1 132 ? 87.164 25.818 15.398 1.00 64.57 132 ASP A CA 1
ATOM 898 C C . ASP A 1 132 ? 88.645 25.447 15.390 1.00 90.19 132 ASP A C 1
ATOM 899 O O . ASP A 1 132 ? 89.490 26.150 14.839 1.00 95.91 132 ASP A O 1
ATOM 904 N N . GLU A 1 133 ? 88.923 24.351 16.093 1.00 82.36 133 GLU A N 1
ATOM 905 C CA . GLU A 1 133 ? 90.237 23.780 16.325 1.00 64.96 133 GLU A CA 1
ATOM 906 C C . GLU A 1 133 ? 90.995 23.354 15.103 1.00 48.14 133 GLU A C 1
ATOM 907 O O . GLU A 1 133 ? 90.501 22.526 14.343 1.00 45.85 133 GLU A O 1
ATOM 913 N N . ASP A 1 134 ? 92.192 23.935 15.004 1.00 43.41 134 ASP A N 1
ATOM 914 C CA . ASP A 1 134 ? 93.106 23.724 13.894 1.00 60.61 134 ASP A CA 1
ATOM 915 C C . ASP A 1 134 ? 94.154 22.675 14.125 1.00 72.64 134 ASP A C 1
ATOM 916 O O . ASP A 1 134 ? 94.806 22.244 13.170 1.00 71.23 134 ASP A O 1
ATOM 921 N N . VAL A 1 135 ? 94.390 22.339 15.390 1.00 59.46 135 VAL A N 1
ATOM 922 C CA . VAL A 1 135 ? 95.451 21.417 15.724 1.00 29.80 135 VAL A CA 1
ATOM 923 C C . VAL A 1 135 ? 95.013 20.292 16.661 1.00 42.21 135 VAL A C 1
ATOM 924 O O . VAL A 1 135 ? 93.997 20.386 17.339 1.00 55.37 135 VAL A O 1
ATOM 928 N N . VAL A 1 136 ? 95.789 19.215 16.682 1.00 42.87 136 VAL A N 1
ATOM 929 C CA . VAL A 1 136 ? 95.502 18.131 17.593 1.00 37.00 136 VAL A CA 1
ATOM 930 C C . VAL A 1 136 ? 96.612 18.161 18.636 1.00 35.45 136 VAL A C 1
ATOM 931 O O . VAL A 1 136 ? 97.709 17.686 18.374 1.00 36.90 136 VAL A O 1
ATOM 935 N N . ALA A 1 137 ? 96.349 18.754 19.807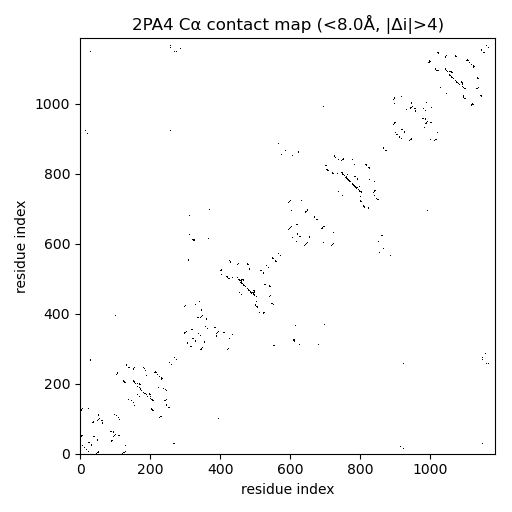 1.00 31.01 137 ALA A N 1
ATOM 936 C CA . ALA A 1 137 ? 97.355 18.801 20.849 1.00 21.48 137 ALA A CA 1
ATOM 937 C C . ALA A 1 137 ? 97.216 17.489 21.591 1.00 28.67 137 ALA A C 1
ATOM 938 O O . ALA A 1 137 ? 96.108 17.129 21.984 1.00 38.59 137 ALA A O 1
ATOM 940 N N . VAL A 1 138 ? 98.320 16.753 21.723 1.00 28.59 138 VAL A N 1
ATOM 941 C CA . VAL A 1 138 ? 98.319 15.473 22.425 1.00 24.53 138 VAL A CA 1
ATOM 942 C C . VAL A 1 138 ? 99.324 15.540 23.539 1.00 19.54 138 VAL A C 1
ATOM 943 O O . VAL A 1 138 ? 100.444 15.923 23.267 1.00 35.13 138 VAL A O 1
ATOM 947 N N . MET A 1 139 ? 98.944 15.211 24.769 1.00 29.40 139 MET A N 1
ATOM 948 C CA . MET A 1 139 ? 99.872 15.210 25.885 1.00 27.04 139 MET A CA 1
ATOM 949 C C . MET A 1 139 ? 99.796 13.806 26.481 1.00 24.41 139 MET A C 1
ATOM 950 O O . MET A 1 139 ? 98.737 13.329 26.828 1.00 38.30 139 MET A O 1
ATOM 955 N N . LEU A 1 140 ? 100.903 13.081 26.595 1.00 21.74 140 LEU A N 1
ATOM 956 C CA . LEU A 1 140 ? 100.882 11.745 27.176 1.00 16.40 140 LEU A CA 1
ATOM 957 C C . LEU A 1 140 ? 100.994 11.911 28.685 1.00 20.67 140 LEU A C 1
ATOM 958 O O . LEU A 1 140 ? 101.922 12.547 29.157 1.00 32.73 140 LEU A O 1
ATOM 963 N N . PRO A 1 141 ? 100.024 11.382 29.440 1.00 30.02 141 PRO A N 1
ATOM 964 C CA . PRO A 1 141 ? 99.989 11.522 30.877 1.00 23.17 141 PRO A CA 1
ATOM 965 C C . PRO A 1 141 ? 101.024 10.772 31.693 1.00 27.61 141 PRO A C 1
ATOM 966 O O . PRO A 1 141 ? 101.011 10.830 32.924 1.00 33.63 141 PRO A O 1
ATOM 970 N N . ASP A 1 142 ? 101.936 10.085 31.022 1.00 27.23 142 ASP A N 1
ATOM 971 C CA . ASP A 1 142 ? 102.987 9.370 31.721 1.00 24.19 142 ASP A CA 1
ATOM 972 C C . ASP A 1 142 ? 104.327 10.011 31.368 1.00 19.25 142 ASP A C 1
ATOM 973 O O . ASP A 1 142 ? 105.364 9.356 31.430 1.00 33.39 142 ASP A O 1
ATOM 978 N N . ASP A 1 143 ? 104.357 11.269 30.939 1.00 26.94 143 ASP A N 1
ATOM 979 C CA . ASP A 1 143 ? 105.633 11.867 30.596 1.00 18.37 143 ASP A CA 1
ATOM 980 C C . ASP A 1 143 ? 105.645 13.318 31.009 1.00 23.84 143 ASP A C 1
ATOM 981 O O . ASP A 1 143 ? 104.759 14.070 30.603 1.00 33.28 143 ASP A O 1
ATOM 986 N N . LEU A 1 144 ? 106.639 13.702 31.796 1.00 25.11 144 LEU A N 1
ATOM 987 C CA . LEU A 1 144 ? 106.728 15.060 32.276 1.00 19.68 144 LEU A CA 1
ATOM 988 C C . LEU A 1 144 ? 107.863 15.834 31.626 1.00 23.25 144 LEU A C 1
ATOM 989 O O . LEU A 1 144 ? 108.997 15.376 31.636 1.00 23.19 144 LEU A O 1
ATOM 994 N N . VAL A 1 145 ? 107.572 17.019 31.101 1.00 30.84 145 VAL A N 1
ATOM 995 C CA . VAL A 1 145 ? 108.539 17.924 30.485 1.00 25.87 145 VAL A CA 1
ATOM 996 C C . VAL A 1 145 ? 108.507 19.118 31.418 1.00 19.03 145 VAL A C 1
ATOM 997 O O . VAL A 1 145 ? 107.485 19.777 31.591 1.00 32.47 145 VAL A O 1
ATOM 1001 N N . LEU A 1 146 ? 109.607 19.325 32.106 1.00 29.31 146 LEU A N 1
ATOM 1002 C CA . LEU A 1 146 ? 109.675 20.369 33.097 1.00 32.14 146 LEU A CA 1
ATOM 1003 C C . LEU A 1 146 ? 110.736 21.407 32.837 1.00 44.25 146 LEU A C 1
ATOM 1004 O O . LEU A 1 146 ? 111.820 21.071 32.377 1.00 44.54 146 LEU A O 1
ATOM 1009 N N . PRO A 1 147 ? 110.437 22.654 33.174 1.00 37.01 147 PRO A N 1
ATOM 1010 C CA . PRO A 1 147 ? 109.168 23.091 33.740 1.00 28.38 147 PRO A CA 1
ATOM 1011 C C . PRO A 1 147 ? 108.115 23.110 32.651 1.00 38.71 147 PRO A C 1
ATOM 1012 O O . PRO A 1 147 ? 108.452 23.001 31.476 1.00 46.94 147 PRO A O 1
ATOM 1016 N N . THR A 1 148 ? 106.840 23.206 33.036 1.00 30.55 148 THR A N 1
ATOM 1017 C CA . THR A 1 148 ? 105.760 23.213 32.065 1.00 43.56 148 THR A CA 1
ATOM 1018 C C . THR A 1 148 ? 105.862 24.408 31.149 1.00 55.76 148 THR A C 1
ATOM 1019 O O . THR A 1 148 ? 106.330 25.458 31.580 1.00 45.22 148 THR A O 1
ATOM 1023 N N . GLY A 1 149 ? 105.392 24.231 29.907 1.00 47.89 149 GLY A N 1
ATOM 1024 C CA . GLY A 1 149 ? 105.396 25.314 28.933 1.00 31.12 149 GLY A CA 1
ATOM 1025 C C . GLY A 1 149 ? 105.995 25.016 27.578 1.00 33.53 149 GLY A C 1
ATOM 1026 O O . GLY A 1 149 ? 106.011 25.906 26.722 1.00 42.35 149 GLY A O 1
ATOM 1027 N N . VAL A 1 150 ? 106.465 23.784 27.383 1.00 38.90 150 VAL A N 1
ATOM 1028 C CA . VAL A 1 150 ? 107.046 23.389 26.118 1.00 29.19 150 VAL A CA 1
ATOM 1029 C C . VAL A 1 150 ? 106.052 23.513 24.971 1.00 37.42 150 VAL A C 1
ATOM 1030 O O . VAL A 1 150 ? 106.445 23.806 23.851 1.00 55.04 150 VAL A O 1
ATOM 1034 N N . MET A 1 151 ? 104.754 23.301 25.253 1.00 48.81 151 MET A N 1
ATOM 1035 C CA . MET A 1 151 ? 103.675 23.400 24.266 1.00 36.34 151 MET A CA 1
ATOM 1036 C C . MET A 1 151 ? 103.486 24.826 23.775 1.00 47.86 151 MET A C 1
ATOM 1037 O O . MET A 1 151 ? 103.161 25.076 22.616 1.00 42.56 151 MET A O 1
ATOM 1042 N N . GLU A 1 152 ? 103.702 25.781 24.673 1.00 48.02 152 GLU A N 1
ATOM 1043 C CA . GLU A 1 152 ? 103.589 27.187 24.352 1.00 38.11 152 GLU A CA 1
ATOM 1044 C C . GLU A 1 152 ? 104.633 27.454 23.259 1.00 34.63 152 GLU A C 1
ATOM 1045 O O . GLU A 1 152 ? 104.351 28.087 22.240 1.00 51.30 152 GLU A O 1
ATOM 1051 N N . ARG A 1 153 ? 105.856 26.929 23.456 1.00 38.98 153 ARG A N 1
ATOM 1052 C CA . ARG A 1 153 ? 106.953 27.074 22.511 1.00 43.39 153 ARG A CA 1
ATOM 1053 C C . ARG A 1 153 ? 106.651 26.380 21.169 1.00 46.74 153 ARG A C 1
ATOM 1054 O O . ARG A 1 153 ? 106.850 26.918 20.084 1.00 58.48 153 ARG A O 1
ATOM 1062 N N . MET A 1 154 ? 106.178 25.158 21.268 1.00 41.60 154 MET A N 1
ATOM 1063 C CA . MET A 1 154 ? 105.835 24.356 20.127 1.00 31.22 154 MET A CA 1
ATOM 1064 C C . MET A 1 154 ? 104.820 25.091 19.269 1.00 33.07 154 MET A C 1
ATOM 1065 O O . MET A 1 154 ? 104.868 25.017 18.053 1.00 40.84 154 MET A O 1
ATOM 1070 N N . ALA A 1 155 ? 103.910 25.808 19.916 1.00 35.85 155 ALA A N 1
ATOM 1071 C CA . ALA A 1 155 ? 102.900 26.566 19.208 1.00 34.72 155 ALA A CA 1
ATOM 1072 C C . ALA A 1 155 ? 103.561 27.637 18.347 1.00 51.71 155 ALA A C 1
ATOM 1073 O O . ALA A 1 155 ? 103.253 27.773 17.163 1.00 66.99 155 ALA A O 1
ATOM 1075 N N . GLN A 1 156 ? 104.498 28.382 18.941 1.00 47.49 156 GLN A N 1
ATOM 1076 C CA . GLN A 1 156 ? 105.222 29.413 18.212 1.00 37.40 156 GLN A CA 1
ATOM 1077 C C . GLN A 1 156 ? 105.818 28.831 16.939 1.00 48.60 156 GLN A C 1
ATOM 1078 O O . GLN A 1 156 ? 105.694 29.388 15.850 1.00 57.78 156 GLN A O 1
ATOM 1084 N N . VAL A 1 157 ? 106.463 27.684 17.094 1.00 48.54 157 VAL A N 1
ATOM 1085 C CA . VAL A 1 157 ? 107.093 26.994 15.981 1.00 37.48 157 VAL A CA 1
ATOM 1086 C C . VAL A 1 157 ? 106.106 26.639 14.874 1.00 49.74 157 VAL A C 1
ATOM 1087 O O . VAL A 1 157 ? 106.395 26.810 13.695 1.00 69.76 157 VAL A O 1
ATOM 1091 N N . ARG A 1 158 ? 104.925 26.155 15.248 1.00 42.86 158 ARG A N 1
ATOM 1092 C CA . ARG A 1 158 ? 103.902 25.776 14.292 1.00 34.79 158 ARG A CA 1
ATOM 1093 C C . ARG A 1 158 ? 103.390 26.963 13.528 1.00 47.97 158 ARG A C 1
ATOM 1094 O O . ARG A 1 158 ? 103.242 26.924 12.306 1.00 56.56 158 ARG A O 1
ATOM 1102 N N . ALA A 1 159 ? 103.143 28.032 14.283 1.00 57.52 159 ALA A N 1
ATOM 1103 C CA . ALA A 1 159 ? 102.702 29.283 13.717 1.00 53.54 159 ALA A CA 1
ATOM 1104 C C . ALA A 1 159 ? 103.682 29.633 12.584 1.00 84.64 159 ALA A C 1
ATOM 1105 O O . ALA A 1 159 ? 103.299 29.857 11.437 1.00 100.00 159 ALA A O 1
ATOM 1107 N N . GLU A 1 160 ? 104.983 29.638 12.875 1.00 55.27 160 GLU A N 1
ATOM 1108 C CA . GLU A 1 160 ? 106.002 29.980 11.891 1.00 46.81 160 GLU A CA 1
ATOM 1109 C C . GLU A 1 160 ? 106.450 28.914 10.884 1.00 48.60 160 GLU A C 1
ATOM 1110 O O . GLU A 1 160 ? 107.416 29.144 10.169 1.00 71.68 160 GLU A O 1
ATOM 1121 N N . PHE A 1 161 ? 105.774 27.777 10.788 1.00 42.01 161 PHE A N 1
ATOM 1122 C CA . PHE A 1 161 ? 106.171 26.755 9.822 1.00 42.93 161 PHE A CA 1
ATOM 1123 C C . PHE A 1 161 ? 104.942 26.003 9.369 1.00 49.59 161 PHE A C 1
ATOM 1124 O O . PHE A 1 161 ? 104.977 25.260 8.385 1.00 70.55 161 PHE A O 1
ATOM 1132 N N . GLY A 1 162 ? 103.858 26.199 10.125 1.00 41.43 162 GLY A N 1
ATOM 1133 C CA . GLY A 1 162 ? 102.642 25.504 9.753 1.00 63.53 162 GLY A CA 1
ATOM 1134 C C . GLY A 1 162 ? 102.929 24.014 9.794 1.00 56.25 162 GLY A C 1
ATOM 1135 O O . GLY A 1 162 ? 104.073 23.616 9.963 1.00 50.48 162 GLY A O 1
ATOM 1136 N N . GLY A 1 163 ? 101.941 23.141 9.743 1.00 49.57 163 GLY A N 1
ATOM 1137 C CA . GLY A 1 163 ? 102.406 21.765 9.823 1.00 70.76 163 GLY A CA 1
ATOM 1138 C C . GLY A 1 163 ? 102.330 21.080 11.208 1.00 59.63 163 GLY A C 1
ATOM 1139 O O . GLY A 1 163 ? 101.407 21.319 11.975 1.00 57.57 163 GLY A O 1
ATOM 1140 N N . SER A 1 164 ? 103.282 20.190 11.529 1.00 43.31 164 SER A N 1
ATOM 1141 C CA . SER A 1 164 ? 103.278 19.465 12.807 1.00 32.26 164 SER A CA 1
ATOM 1142 C C . SER A 1 164 ? 104.499 19.712 13.682 1.00 40.79 164 SER A C 1
ATOM 1143 O O . SER A 1 164 ? 105.600 19.733 13.155 1.00 52.25 164 SER A O 1
ATOM 1146 N N . VAL A 1 165 ? 104.351 19.799 15.016 1.00 39.70 165 VAL A N 1
ATOM 1147 C CA . VAL A 1 165 ? 105.466 20.028 15.958 1.00 35.68 165 VAL A CA 1
ATOM 1148 C C . VAL A 1 165 ? 105.514 19.062 17.162 1.00 33.36 165 VAL A C 1
ATOM 1149 O O . VAL A 1 165 ? 104.524 18.888 17.849 1.00 46.33 165 VAL A O 1
ATOM 1153 N N . LEU A 1 166 ? 106.667 18.432 17.412 1.00 27.80 166 LEU A N 1
ATOM 1154 C CA . LEU A 1 166 ? 106.933 17.496 18.506 1.00 21.26 166 LEU A CA 1
ATOM 1155 C C . LEU A 1 166 ? 108.039 18.023 19.416 1.00 18.88 166 LEU A C 1
ATOM 1156 O O . LEU A 1 166 ? 108.670 18.992 19.054 1.00 40.62 166 LEU A O 1
ATOM 1161 N N . CYS A 1 167 ? 108.233 17.441 20.595 1.00 28.24 167 CYS A N 1
ATOM 1162 C CA . CYS A 1 167 ? 109.254 17.892 21.527 1.00 26.45 167 CYS A CA 1
ATOM 1163 C C . CYS A 1 167 ? 110.164 16.724 21.762 1.00 22.15 167 CYS A C 1
ATOM 1164 O O . CYS A 1 167 ? 109.676 15.624 22.014 1.00 31.16 167 CYS A O 1
ATOM 1167 N N . ALA A 1 168 ? 111.470 16.960 21.631 1.00 40.15 168 ALA A N 1
ATOM 1168 C CA . ALA A 1 168 ? 112.444 15.899 21.792 1.00 26.00 168 ALA A CA 1
ATOM 1169 C C . ALA A 1 168 ? 113.399 16.175 22.925 1.00 17.35 168 ALA A C 1
ATOM 1170 O O . ALA A 1 168 ? 113.569 17.323 23.308 1.00 25.85 168 ALA A O 1
ATOM 1172 N N . VAL A 1 169 ? 114.068 15.150 23.437 1.00 23.85 169 VAL A N 1
ATOM 1173 C CA . VAL A 1 169 ? 115.044 15.334 24.490 1.00 23.29 169 VAL A CA 1
ATOM 1174 C C . VAL A 1 169 ? 116.183 14.443 24.096 1.00 37.19 169 VAL A C 1
ATOM 1175 O O . VAL A 1 169 ? 115.920 13.401 23.505 1.00 30.22 169 VAL A O 1
ATOM 1179 N N . GLU A 1 170 ? 117.424 14.827 24.381 1.00 27.93 170 GLU A N 1
ATOM 1180 C CA . GLU A 1 170 ? 118.547 13.992 24.036 1.00 31.84 170 GLU A CA 1
ATOM 1181 C C . GLU A 1 170 ? 118.527 12.841 25.024 1.00 28.67 170 GLU A C 1
ATOM 1182 O O . GLU A 1 170 ? 118.222 13.031 26.192 1.00 37.08 170 GLU A O 1
ATOM 1188 N N . VAL A 1 171 ? 118.841 11.646 24.571 1.00 32.36 171 VAL A N 1
ATOM 1189 C CA . VAL A 1 171 ? 118.756 10.503 25.445 1.00 20.70 171 VAL A CA 1
ATOM 1190 C C . VAL A 1 171 ? 119.963 9.575 25.256 1.00 28.58 171 VAL A C 1
ATOM 1191 O O . VAL A 1 171 ? 120.550 9.568 24.185 1.00 31.90 171 VAL A O 1
ATOM 1195 N N . SER A 1 172 ? 120.329 8.797 26.278 1.00 39.03 172 SER A N 1
ATOM 1196 C CA . SER A 1 172 ? 121.458 7.876 26.242 1.00 30.03 172 SER A CA 1
ATOM 1197 C C . SER A 1 172 ? 121.157 6.697 25.331 1.00 22.28 172 SER A C 1
ATOM 1198 O O . SER A 1 172 ? 120.026 6.312 25.072 1.00 33.14 172 SER A O 1
ATOM 1201 N N . GLU A 1 173 ? 122.210 6.055 24.892 1.00 38.06 173 GLU A N 1
ATOM 1202 C CA . GLU A 1 173 ? 122.108 4.862 24.082 1.00 44.78 173 GLU A CA 1
ATOM 1203 C C . GLU A 1 173 ? 121.145 3.884 24.730 1.00 42.54 173 GLU A C 1
ATOM 1204 O O . GLU A 1 173 ? 120.331 3.242 24.078 1.00 54.66 173 GLU A O 1
ATOM 1210 N N . ALA A 1 174 ? 121.293 3.714 26.043 1.00 49.81 174 ALA A N 1
ATOM 1211 C CA . ALA A 1 174 ? 120.497 2.774 26.815 1.00 39.29 174 ALA A CA 1
ATOM 1212 C C . ALA A 1 174 ? 118.995 2.911 26.718 1.00 52.97 174 ALA A C 1
ATOM 1213 O O . ALA A 1 174 ? 118.263 1.947 26.914 1.00 53.36 174 ALA A O 1
ATOM 1215 N N . ASP A 1 175 ? 118.557 4.116 26.415 1.00 44.07 175 ASP A N 1
ATOM 1216 C CA . ASP A 1 175 ? 117.159 4.489 26.350 1.00 29.93 175 ASP A CA 1
ATOM 1217 C C . ASP A 1 175 ? 116.507 4.679 24.984 1.00 35.76 175 ASP A C 1
ATOM 1218 O O . ASP A 1 175 ? 115.317 4.949 24.939 1.00 47.72 175 ASP A O 1
ATOM 1223 N N . VAL A 1 176 ? 117.238 4.607 23.862 1.00 40.35 176 VAL A N 1
ATOM 1224 C CA . VAL A 1 176 ? 116.664 4.844 22.518 1.00 30.84 176 VAL A CA 1
ATOM 1225 C C . VAL A 1 176 ? 115.517 3.933 22.110 1.00 26.59 176 VAL A C 1
ATOM 1226 O O . VAL A 1 176 ? 114.574 4.325 21.452 1.00 23.28 176 VAL A O 1
ATOM 1230 N N . SER A 1 177 ? 115.663 2.677 22.492 1.00 33.43 177 SER A N 1
ATOM 1231 C CA . SER A 1 177 ? 114.731 1.621 22.181 1.00 26.12 177 SER A CA 1
ATOM 1232 C C . SER A 1 177 ? 113.350 1.783 22.780 1.00 31.21 177 SER A C 1
ATOM 1233 O O . SER A 1 177 ? 112.412 1.093 22.377 1.00 44.24 177 SER A O 1
ATOM 1236 N N . LYS A 1 178 ? 113.236 2.660 23.759 1.00 31.26 178 LYS A N 1
ATOM 1237 C CA . LYS A 1 178 ? 111.980 2.894 24.435 1.00 26.75 178 LYS A CA 1
ATOM 1238 C C . LYS A 1 178 ? 111.177 3.995 23.800 1.00 22.00 178 LYS A C 1
ATOM 1239 O O . LYS A 1 178 ? 110.046 4.226 24.192 1.00 26.98 178 LYS A O 1
ATOM 1245 N N . TYR A 1 179 ? 111.753 4.701 22.849 1.00 25.85 179 TYR A N 1
ATOM 1246 C CA . TYR A 1 179 ? 111.058 5.832 22.290 1.00 20.81 179 TYR A CA 1
ATOM 1247 C C . TYR A 1 179 ? 111.088 5.962 20.783 1.00 24.48 179 TYR A C 1
ATOM 1248 O O . TYR A 1 179 ? 111.751 5.210 20.081 1.00 36.52 179 TYR A O 1
ATOM 1257 N N . GLY A 1 180 ? 110.361 6.991 20.320 1.00 27.60 180 GLY A N 1
ATOM 1258 C CA . GLY A 1 180 ? 110.307 7.377 18.924 1.00 23.90 180 GLY A CA 1
ATOM 1259 C C . GLY A 1 180 ? 111.560 8.240 18.817 1.00 30.75 180 GLY A C 1
ATOM 1260 O O . GLY A 1 180 ? 111.837 9.100 19.669 1.00 29.56 180 GLY A O 1
ATOM 1261 N N . ILE A 1 181 ? 112.376 7.972 17.790 1.00 33.34 181 ILE A N 1
ATOM 1262 C CA . ILE A 1 181 ? 113.642 8.652 17.540 1.00 24.41 181 ILE A CA 1
ATOM 1263 C C . ILE A 1 181 ? 113.574 9.363 16.217 1.00 25.85 181 ILE A C 1
ATOM 1264 O O . ILE A 1 181 ? 113.122 8.808 15.229 1.00 27.98 181 ILE A O 1
ATOM 1269 N N . PHE A 1 182 ? 113.998 10.589 16.222 1.00 26.03 182 PHE A N 1
ATOM 1270 C CA . PHE A 1 182 ? 113.944 11.395 15.028 1.00 23.20 182 PHE A CA 1
ATOM 1271 C C . PHE A 1 182 ? 115.171 11.271 14.132 1.00 28.94 182 PHE A C 1
ATOM 1272 O O . PHE A 1 182 ? 116.241 10.934 14.594 1.00 34.59 182 PHE A O 1
ATOM 1280 N N . GLU A 1 183 ? 114.960 11.571 12.833 1.00 40.55 183 GLU A N 1
ATOM 1281 C CA . GLU A 1 183 ? 116.034 11.596 11.857 1.00 36.66 183 GLU A CA 1
ATOM 1282 C C . GLU A 1 183 ? 116.089 13.055 11.472 1.00 28.36 183 GLU A C 1
ATOM 1283 O O . GLU A 1 183 ? 115.155 13.596 10.872 1.00 39.00 183 GLU A O 1
ATOM 1289 N N . ILE A 1 184 ? 117.147 13.729 11.858 1.00 44.32 184 ILE A N 1
ATOM 1290 C CA . ILE A 1 184 ? 117.234 15.131 11.554 1.00 41.62 184 ILE A CA 1
ATOM 1291 C C . ILE A 1 184 ? 117.603 15.475 10.110 1.00 56.96 184 ILE A C 1
ATOM 1292 O O . ILE A 1 184 ? 118.418 14.811 9.454 1.00 39.17 184 ILE A O 1
ATOM 1297 N N . GLU A 1 185 ? 116.973 16.540 9.631 1.00 47.09 185 GLU A N 1
ATOM 1298 C CA . GLU A 1 185 ? 117.187 17.039 8.289 1.00 52.11 185 GLU A CA 1
ATOM 1299 C C . GLU A 1 185 ? 117.906 18.398 8.250 1.00 65.82 185 GLU A C 1
ATOM 1300 O O . GLU A 1 185 ? 118.882 18.562 7.518 1.00 73.23 185 GLU A O 1
ATOM 1306 N N . ALA A 1 186 ? 117.435 19.391 9.026 1.00 49.09 186 ALA A N 1
ATOM 1307 C CA . ALA A 1 186 ? 118.071 20.702 9.006 1.00 35.45 186 ALA A CA 1
ATOM 1308 C C . ALA A 1 186 ? 117.820 21.555 10.239 1.00 42.16 186 ALA A C 1
ATOM 1309 O O . ALA A 1 186 ? 116.886 21.288 10.985 1.00 48.68 186 ALA A O 1
ATOM 1311 N N . ASP A 1 187 ? 118.638 22.597 10.434 1.00 49.50 187 ASP A N 1
ATOM 1312 C CA . ASP A 1 187 ? 118.501 23.518 11.576 1.00 44.41 187 ASP A CA 1
ATOM 1313 C C . ASP A 1 187 ? 117.641 24.717 11.209 1.00 46.52 187 ASP A C 1
ATOM 1314 O O . ASP A 1 187 ? 117.142 24.827 10.095 1.00 71.03 187 ASP A O 1
ATOM 1319 N N . THR A 1 188 ? 117.471 25.640 12.152 1.00 45.42 188 THR A N 1
ATOM 1320 C CA . THR A 1 188 ? 116.715 26.865 11.930 1.00 41.13 188 THR A CA 1
ATOM 1321 C C . THR A 1 188 ? 117.437 28.028 12.637 1.00 46.82 188 THR A C 1
ATOM 1322 O O . THR A 1 188 ? 118.550 27.873 13.154 1.00 48.22 188 THR A O 1
ATOM 1326 N N . LYS A 1 189 ? 116.783 29.192 12.627 1.00 45.61 189 LYS A N 1
ATOM 1327 C CA . LYS A 1 189 ? 117.266 30.407 13.256 1.00 52.94 189 LYS A CA 1
ATOM 1328 C C . LYS A 1 189 ? 117.559 30.104 14.731 1.00 86.71 189 LYS A C 1
ATOM 1329 O O . LYS A 1 189 ? 118.430 30.730 15.330 1.00 87.04 189 LYS A O 1
ATOM 1335 N N . ASP A 1 190 ? 116.846 29.117 15.297 1.00 71.41 190 ASP A N 1
ATOM 1336 C CA . ASP A 1 190 ? 117.010 28.721 16.691 1.00 58.54 190 ASP A CA 1
ATOM 1337 C C . ASP A 1 190 ? 117.657 27.333 16.815 1.00 40.65 190 ASP A C 1
ATOM 1338 O O . ASP A 1 190 ? 117.264 26.386 16.129 1.00 56.94 190 ASP A O 1
ATOM 1343 N N . SER A 1 191 ? 118.676 27.234 17.682 1.00 33.78 191 SER A N 1
ATOM 1344 C CA . SER A 1 191 ? 119.404 26.004 17.934 1.00 46.77 191 SER A CA 1
ATOM 1345 C C . SER A 1 191 ? 118.515 24.889 18.487 1.00 44.37 191 SER A C 1
ATOM 1346 O O . SER A 1 191 ? 118.774 23.697 18.323 1.00 60.63 191 SER A O 1
ATOM 1349 N N . ASP A 1 192 ? 117.455 25.272 19.164 1.00 42.64 192 ASP A N 1
ATOM 1350 C CA . ASP A 1 192 ? 116.527 24.324 19.773 1.00 44.55 192 ASP A CA 1
ATOM 1351 C C . ASP A 1 192 ? 115.493 23.749 18.795 1.00 40.75 192 ASP A C 1
ATOM 1352 O O . ASP A 1 192 ? 114.756 22.820 19.118 1.00 38.83 192 ASP A O 1
ATOM 1357 N N . VAL A 1 193 ? 115.411 24.303 17.590 1.00 39.34 193 VAL A N 1
ATOM 1358 C CA . VAL A 1 193 ? 114.445 23.889 16.578 1.00 34.37 193 VAL A CA 1
ATOM 1359 C C . VAL A 1 193 ? 115.053 23.267 15.331 1.00 32.81 193 VAL A C 1
ATOM 1360 O O . VAL A 1 193 ? 115.815 23.894 14.599 1.00 37.06 193 VAL A O 1
ATOM 1364 N N . LYS A 1 194 ? 114.695 22.021 15.092 1.00 30.69 194 LYS A N 1
ATOM 1365 C CA . LYS A 1 194 ? 115.193 21.322 13.932 1.00 23.75 194 LYS A CA 1
ATOM 1366 C C . LYS A 1 194 ? 114.045 20.785 13.077 1.00 47.51 194 LYS A C 1
ATOM 1367 O O . LYS A 1 194 ? 113.012 20.433 13.631 1.00 44.26 194 LYS A O 1
ATOM 1373 N N . LYS A 1 195 ? 114.212 20.714 11.734 1.00 35.53 195 LYS A N 1
ATOM 1374 C CA . LYS A 1 195 ? 113.198 20.156 10.824 1.00 28.44 195 LYS A CA 1
ATOM 1375 C C . LYS A 1 195 ? 113.532 18.677 10.773 1.00 33.20 195 LYS A C 1
ATOM 1376 O O . LYS A 1 195 ? 114.721 18.297 10.728 1.00 47.67 195 LYS A O 1
ATOM 1387 N N . VAL A 1 196 ? 112.528 17.811 10.719 1.00 40.17 196 VAL A N 1
ATOM 1388 C CA . VAL A 1 196 ? 112.795 16.387 10.704 1.00 29.49 196 VAL A CA 1
ATOM 1389 C C . VAL A 1 196 ? 112.469 15.704 9.410 1.00 29.10 196 VAL A C 1
ATOM 1390 O O . VAL A 1 196 ? 111.583 16.131 8.686 1.00 39.33 196 VAL A O 1
ATOM 1394 N N . LYS A 1 197 ? 113.240 14.661 9.125 1.00 26.02 197 LYS A N 1
ATOM 1395 C CA . LYS A 1 197 ? 113.172 13.887 7.908 1.00 25.81 197 LYS A CA 1
ATOM 1396 C C . LYS A 1 197 ? 112.684 12.466 8.021 1.00 42.26 197 LYS A C 1
ATOM 1397 O O . LYS A 1 197 ? 112.444 11.795 7.029 1.00 39.58 197 LYS A O 1
ATOM 1403 N N . GLY A 1 198 ? 112.493 12.044 9.246 1.00 34.61 198 GLY A N 1
ATOM 1404 C CA . GLY A 1 198 ? 111.982 10.708 9.531 1.00 40.47 198 GLY A CA 1
ATOM 1405 C C . GLY A 1 198 ? 111.778 10.528 11.026 1.00 33.84 198 GLY A C 1
ATOM 1406 O O . GLY A 1 198 ? 112.370 11.254 11.816 1.00 31.04 198 GLY A O 1
ATOM 1407 N N . MET A 1 199 ? 110.972 9.543 11.418 1.00 30.17 199 MET A N 1
ATOM 1408 C CA . MET A 1 199 ? 110.734 9.190 12.798 1.00 30.62 199 MET A CA 1
ATOM 1409 C C . MET A 1 199 ? 110.600 7.671 12.834 1.00 31.80 199 MET A C 1
ATOM 1410 O O . MET A 1 199 ? 109.913 7.083 12.004 1.00 45.62 199 MET A O 1
ATOM 1415 N N . VAL A 1 200 ? 111.274 7.015 13.769 1.00 34.02 200 VAL A N 1
ATOM 1416 C CA . VAL A 1 200 ? 111.191 5.571 13.892 1.00 28.56 200 VAL A CA 1
ATOM 1417 C C . VAL A 1 200 ? 110.837 5.238 15.332 1.00 27.32 200 VAL A C 1
ATOM 1418 O O . VAL A 1 200 ? 111.390 5.819 16.271 1.00 28.78 200 VAL A O 1
ATOM 1422 N N . GLU A 1 201 ? 109.908 4.303 15.511 1.00 30.08 201 GLU A N 1
ATOM 1423 C CA . GLU A 1 201 ? 109.438 3.877 16.818 1.00 30.57 201 GLU A CA 1
ATOM 1424 C C . GLU A 1 201 ? 110.252 2.755 17.437 1.00 28.35 201 GLU A C 1
ATOM 1425 O O . GLU A 1 201 ? 110.305 1.658 16.909 1.00 36.82 201 GLU A O 1
ATOM 1431 N N . LYS A 1 202 ? 110.866 3.002 18.582 1.00 36.41 202 LYS A N 1
ATOM 1432 C CA . LYS A 1 202 ? 111.602 1.992 19.309 1.00 24.89 202 LYS A CA 1
ATOM 1433 C C . LYS A 1 202 ? 112.664 1.247 18.536 1.00 27.96 202 LYS A C 1
ATOM 1434 O O . LYS A 1 202 ? 112.692 0.022 18.583 1.00 30.62 202 LYS A O 1
ATOM 1440 N N . PRO A 1 203 ? 113.547 1.952 17.843 1.00 34.64 203 PRO A N 1
ATOM 1441 C CA . PRO A 1 203 ? 114.557 1.240 17.087 1.00 31.37 203 PRO A CA 1
ATOM 1442 C C . PRO A 1 203 ? 115.605 0.555 17.944 1.00 36.39 203 PRO A C 1
ATOM 1443 O O . PRO A 1 203 ? 115.852 0.992 19.066 1.00 44.68 203 PRO A O 1
ATOM 1447 N N . ALA A 1 204 ? 116.264 -0.469 17.368 1.00 32.59 204 ALA A N 1
ATOM 1448 C CA . ALA A 1 204 ? 117.339 -1.122 18.083 1.00 34.98 204 ALA A CA 1
ATOM 1449 C C . ALA A 1 204 ? 118.449 -0.055 18.074 1.00 26.94 204 ALA A C 1
ATOM 1450 O O . ALA A 1 204 ? 118.401 0.877 17.260 1.00 31.27 204 ALA A O 1
ATOM 1452 N N . ILE A 1 205 ? 119.406 -0.124 19.003 1.00 29.28 205 ILE A N 1
ATOM 1453 C CA . ILE A 1 205 ? 120.490 0.848 19.102 1.00 29.02 205 ILE A CA 1
ATOM 1454 C C . ILE A 1 205 ? 121.217 1.074 17.785 1.00 55.24 205 ILE A C 1
ATOM 1455 O O . ILE A 1 205 ? 121.376 2.210 17.355 1.00 80.02 205 ILE A O 1
ATOM 1460 N N . GLU A 1 206 ? 121.646 0.000 17.138 1.00 52.03 206 GLU A N 1
ATOM 1461 C CA . GLU A 1 206 ? 122.353 0.136 15.876 1.00 36.32 206 GLU A CA 1
ATOM 1462 C C . GLU A 1 206 ? 121.584 0.951 14.854 1.00 32.32 206 GLU A C 1
ATOM 1463 O O . GLU A 1 206 ? 122.171 1.721 14.100 1.00 53.72 206 GLU A O 1
ATOM 1469 N N . ASP A 1 207 ? 120.267 0.766 14.850 1.00 24.40 207 ASP A N 1
ATOM 1470 C CA . ASP A 1 207 ? 119.346 1.403 13.927 1.00 22.48 207 ASP A CA 1
ATOM 1471 C C . ASP A 1 207 ? 118.852 2.815 14.195 1.00 26.85 207 ASP A C 1
ATOM 1472 O O . ASP A 1 207 ? 118.139 3.392 13.376 1.00 32.17 207 ASP A O 1
ATOM 1477 N N . ALA A 1 208 ? 119.175 3.368 15.334 1.00 31.05 208 ALA A N 1
ATOM 1478 C CA . ALA A 1 208 ? 118.708 4.700 15.695 1.00 36.73 208 ALA A CA 1
ATOM 1479 C C . ALA A 1 208 ? 119.407 5.783 14.890 1.00 23.05 208 ALA A C 1
ATOM 1480 O O . ALA A 1 208 ? 120.626 5.824 14.843 1.00 50.33 208 ALA A O 1
ATOM 1482 N N . PRO A 1 209 ? 118.662 6.649 14.244 1.00 32.61 209 PRO A N 1
ATOM 1483 C CA . PRO A 1 209 ? 119.240 7.703 13.424 1.00 38.71 209 PRO A CA 1
ATOM 1484 C C . PRO A 1 209 ? 119.657 8.978 14.157 1.00 35.19 209 PRO A C 1
ATOM 1485 O O . PRO A 1 209 ? 120.127 9.944 13.557 1.00 47.17 209 PRO A O 1
ATOM 1489 N N . SER A 1 210 ? 119.467 9.004 15.461 1.00 30.19 210 SER A N 1
ATOM 1490 C CA . SER A 1 210 ? 119.831 10.150 16.267 1.00 27.48 210 SER A CA 1
ATOM 1491 C C . SER A 1 210 ? 119.751 9.688 17.688 1.00 26.08 210 SER A C 1
ATOM 1492 O O . SER A 1 210 ? 119.580 8.497 17.906 1.00 36.15 210 SER A O 1
ATOM 1495 N N . ARG A 1 211 ? 119.910 10.585 18.641 1.00 30.43 211 ARG A N 1
ATOM 1496 C CA . ARG A 1 211 ? 119.778 10.236 20.033 1.00 33.22 211 ARG A CA 1
ATOM 1497 C C . ARG A 1 211 ? 118.688 11.184 20.534 1.00 41.27 211 ARG A C 1
ATOM 1498 O O . ARG A 1 211 ? 118.617 11.519 21.710 1.00 45.41 211 ARG A O 1
ATOM 1506 N N . LEU A 1 212 ? 117.846 11.657 19.606 1.00 33.11 212 LEU A N 1
ATOM 1507 C CA . LEU A 1 212 ? 116.772 12.577 19.946 1.00 33.01 212 LEU A CA 1
ATOM 1508 C C . LEU A 1 212 ? 115.454 11.809 19.992 1.00 47.49 212 LEU A C 1
ATOM 1509 O O . LEU A 1 212 ? 115.001 11.278 18.972 1.00 50.48 212 LEU A O 1
ATOM 1514 N N . ALA A 1 213 ? 114.900 11.734 21.202 1.00 44.50 213 ALA A N 1
ATOM 1515 C CA . ALA A 1 213 ? 113.688 10.998 21.484 1.00 23.05 213 ALA A CA 1
ATOM 1516 C C . ALA A 1 213 ? 112.483 11.853 21.661 1.00 25.61 213 ALA A C 1
ATOM 1517 O O . ALA A 1 213 ? 112.599 12.948 22.215 1.00 30.07 213 ALA A O 1
ATOM 1519 N N . ALA A 1 214 ? 111.352 11.316 21.214 1.00 40.18 214 ALA A N 1
ATOM 1520 C CA . ALA A 1 214 ? 110.110 12.043 21.355 1.00 32.33 214 ALA A CA 1
ATOM 1521 C C . ALA A 1 214 ? 109.614 11.919 22.771 1.00 28.35 214 ALA A C 1
ATOM 1522 O O . ALA A 1 214 ? 109.523 10.812 23.318 1.00 25.00 214 ALA A O 1
ATOM 1524 N N . THR A 1 215 ? 109.288 13.082 23.362 1.00 25.94 215 THR A N 1
ATOM 1525 C CA . THR A 1 215 ? 108.660 13.131 24.653 1.00 27.84 215 THR A CA 1
ATOM 1526 C C . THR A 1 215 ? 107.194 13.113 24.207 1.00 58.14 215 THR A C 1
ATOM 1527 O O . THR A 1 215 ? 106.919 13.276 23.004 1.00 62.19 215 THR A O 1
ATOM 1531 N N . GLY A 1 216 ? 106.253 12.933 25.135 1.00 33.25 216 GLY A N 1
ATOM 1532 C CA . GLY A 1 216 ? 104.838 12.838 24.801 1.00 34.35 216 GLY A CA 1
ATOM 1533 C C . GLY A 1 216 ? 104.125 14.186 24.771 1.00 25.57 216 GLY A C 1
ATOM 1534 O O . GLY A 1 216 ? 103.230 14.466 25.586 1.00 40.95 216 GLY A O 1
ATOM 1535 N N . ARG A 1 217 ? 104.558 15.006 23.826 1.00 23.74 217 ARG A N 1
ATOM 1536 C CA . ARG A 1 217 ? 104.000 16.315 23.601 1.00 32.62 217 ARG A CA 1
ATOM 1537 C C . ARG A 1 217 ? 103.963 16.446 22.087 1.00 30.15 217 ARG A C 1
ATOM 1538 O O . ARG A 1 217 ? 104.971 16.209 21.439 1.00 34.01 217 ARG A O 1
ATOM 1546 N N . TYR A 1 218 ? 102.783 16.805 21.557 1.00 26.89 218 TYR A N 1
ATOM 1547 C CA . TYR A 1 218 ? 102.590 16.943 20.151 1.00 29.91 218 TYR A CA 1
ATOM 1548 C C . TYR A 1 218 ? 101.583 18.038 19.844 1.00 25.10 218 TYR A C 1
ATOM 1549 O O . TYR A 1 218 ? 100.595 18.195 20.565 1.00 26.25 218 TYR A O 1
ATOM 1558 N N . LEU A 1 219 ? 101.821 18.753 18.746 1.00 39.02 219 LEU A N 1
ATOM 1559 C CA . LEU A 1 219 ? 100.912 19.745 18.187 1.00 40.52 219 LEU A CA 1
ATOM 1560 C C . LEU A 1 219 ? 100.786 19.233 16.732 1.00 35.44 219 LEU A C 1
ATOM 1561 O O . LEU A 1 219 ? 101.609 19.504 15.846 1.00 37.94 219 LEU A O 1
ATOM 1566 N N . LEU A 1 220 ? 99.787 18.412 16.458 1.00 23.59 220 LEU A N 1
ATOM 1567 C CA . LEU A 1 220 ? 99.680 17.813 15.157 1.00 18.67 220 LEU A CA 1
ATOM 1568 C C . LEU A 1 220 ? 98.643 18.394 14.227 1.00 27.92 220 LEU A C 1
ATOM 1569 O O . LEU A 1 220 ? 97.525 18.684 14.643 1.00 44.06 220 LEU A O 1
ATOM 1574 N N . ASP A 1 221 ? 99.028 18.507 12.958 1.00 51.16 221 ASP A N 1
ATOM 1575 C CA . ASP A 1 221 ? 98.136 18.966 11.914 1.00 40.48 221 ASP A CA 1
ATOM 1576 C C . ASP A 1 221 ? 97.032 17.911 11.836 1.00 47.90 221 ASP A C 1
ATOM 1577 O O . ASP A 1 221 ? 97.244 16.708 12.066 1.00 41.16 221 ASP A O 1
ATOM 1582 N N . ARG A 1 222 ? 95.832 18.361 11.529 1.00 32.53 222 ARG A N 1
ATOM 1583 C CA . ARG A 1 222 ? 94.690 17.489 11.450 1.00 28.19 222 ARG A CA 1
ATOM 1584 C C . ARG A 1 222 ? 94.806 16.373 10.440 1.00 23.41 222 ARG A C 1
ATOM 1585 O O . ARG A 1 222 ? 93.976 15.464 10.402 1.00 26.89 222 ARG A O 1
ATOM 1593 N N . LYS A 1 223 ? 95.864 16.401 9.636 1.00 23.18 223 LYS A N 1
ATOM 1594 C CA . LYS A 1 223 ? 96.104 15.376 8.640 1.00 19.12 223 LYS A CA 1
ATOM 1595 C C . LYS A 1 223 ? 96.509 14.014 9.256 1.00 30.45 223 LYS A C 1
ATOM 1596 O O . LYS A 1 223 ? 96.536 13.025 8.521 1.00 37.69 223 LYS A O 1
ATOM 1602 N N . ILE A 1 224 ? 96.817 13.904 10.574 1.00 35.17 224 ILE A N 1
ATOM 1603 C CA . ILE A 1 224 ? 97.210 12.600 11.160 1.00 28.35 224 ILE A CA 1
ATOM 1604 C C . ILE A 1 224 ? 96.036 11.634 11.203 1.00 25.84 224 ILE A C 1
ATOM 1605 O O . ILE A 1 224 ? 96.255 10.422 11.210 1.00 37.45 224 ILE A O 1
ATOM 1610 N N . PHE A 1 225 ? 94.823 12.185 11.238 1.00 35.14 225 PHE A N 1
ATOM 1611 C CA . PHE A 1 225 ? 93.627 11.374 11.291 1.00 29.98 225 PHE A CA 1
ATOM 1612 C C . PHE A 1 225 ? 93.602 10.530 10.041 1.00 39.07 225 PHE A C 1
ATOM 1613 O O . PHE A 1 225 ? 93.485 9.309 10.070 1.00 42.41 225 PHE A O 1
ATOM 1621 N N . ASP A 1 226 ? 93.759 11.254 8.951 1.00 39.04 226 ASP A N 1
ATOM 1622 C CA . ASP A 1 226 ? 93.823 10.701 7.628 1.00 29.00 226 ASP A CA 1
ATOM 1623 C C . ASP A 1 226 ? 94.970 9.658 7.587 1.00 32.71 226 ASP A C 1
ATOM 1624 O O . ASP A 1 226 ? 94.790 8.494 7.230 1.00 41.93 226 ASP A O 1
ATOM 1629 N N . ALA A 1 227 ? 96.180 10.035 8.018 1.00 25.88 227 ALA A N 1
ATOM 1630 C CA . ALA A 1 227 ? 97.344 9.139 8.060 1.00 23.29 227 ALA A CA 1
ATOM 1631 C C . ALA A 1 227 ? 97.183 7.911 8.963 1.00 43.59 227 ALA A C 1
ATOM 1632 O O . ALA A 1 227 ? 97.678 6.818 8.642 1.00 31.85 227 ALA A O 1
ATOM 1634 N N . LEU A 1 228 ? 96.511 8.126 10.100 1.00 49.02 228 LEU A N 1
ATOM 1635 C CA . LEU A 1 228 ? 96.271 7.097 11.087 1.00 31.08 228 LEU A CA 1
ATOM 1636 C C . LEU A 1 228 ? 95.401 5.987 10.510 1.00 24.67 228 LEU A C 1
ATOM 1637 O O . LEU A 1 228 ? 95.528 4.821 10.901 1.00 36.52 228 LEU A O 1
ATOM 1642 N N . ARG A 1 229 ? 94.528 6.325 9.557 1.00 28.61 229 ARG A N 1
ATOM 1643 C CA . ARG A 1 229 ? 93.650 5.346 8.924 1.00 47.36 229 ARG A CA 1
ATOM 1644 C C . ARG A 1 229 ? 94.415 4.512 7.913 1.00 53.06 229 ARG A C 1
ATOM 1645 O O . ARG A 1 229 ? 93.959 3.440 7.515 1.00 47.32 229 ARG A O 1
ATOM 1653 N N . ARG A 1 230 ? 95.553 5.053 7.473 1.00 57.27 230 ARG A N 1
ATOM 1654 C CA . ARG A 1 230 ? 96.401 4.473 6.447 1.00 38.11 230 ARG A CA 1
ATOM 1655 C C . ARG A 1 230 ? 97.568 3.578 6.844 1.00 54.25 230 ARG A C 1
ATOM 1656 O O . ARG A 1 230 ? 97.843 2.617 6.133 1.00 43.41 230 ARG A O 1
ATOM 1664 N N . ILE A 1 231 ? 98.265 3.918 7.937 1.00 42.54 231 ILE A N 1
ATOM 1665 C CA . ILE A 1 231 ? 99.409 3.149 8.415 1.00 40.21 231 ILE A CA 1
ATOM 1666 C C . ILE A 1 231 ? 98.988 1.714 8.764 1.00 24.70 231 ILE A C 1
ATOM 1667 O O . ILE A 1 231 ? 97.837 1.488 9.112 1.00 31.03 231 ILE A O 1
ATOM 1672 N N . THR A 1 232 ? 99.927 0.748 8.705 1.00 37.99 232 THR A N 1
ATOM 1673 C CA . THR A 1 232 ? 99.680 -0.636 9.083 1.00 28.95 232 THR A CA 1
ATOM 1674 C C . THR A 1 232 ? 100.224 -0.653 10.500 1.00 39.51 232 THR A C 1
ATOM 1675 O O . THR A 1 232 ? 100.998 0.230 10.873 1.00 31.35 232 THR A O 1
ATOM 1679 N N . PRO A 1 233 ? 99.904 -1.674 11.298 1.00 39.92 233 PRO A N 1
ATOM 1680 C CA . PRO A 1 233 ? 100.435 -1.792 12.645 1.00 31.74 233 PRO A CA 1
ATOM 1681 C C . PRO A 1 233 ? 101.952 -1.773 12.559 1.00 44.33 233 PRO A C 1
ATOM 1682 O O . PRO A 1 233 ? 102.505 -2.073 11.500 1.00 46.34 233 PRO A O 1
ATOM 1686 N N . GLY A 1 234 ? 102.640 -1.385 13.621 1.00 39.54 234 GLY A N 1
ATOM 1687 C CA . GLY A 1 234 ? 104.097 -1.354 13.575 1.00 40.48 234 GLY A CA 1
ATOM 1688 C C . GLY A 1 234 ? 104.677 -2.130 14.756 1.00 47.56 234 GLY A C 1
ATOM 1689 O O . GLY A 1 234 ? 104.312 -3.297 14.963 1.00 40.56 234 GLY A O 1
ATOM 1690 N N . ALA A 1 235 ? 105.555 -1.457 15.520 1.00 35.96 235 ALA A N 1
ATOM 1691 C CA . ALA A 1 235 ? 106.169 -2.042 16.683 1.00 27.92 235 ALA A CA 1
ATOM 1692 C C . ALA A 1 235 ? 105.112 -2.579 17.645 1.00 33.47 235 ALA A C 1
ATOM 1693 O O . ALA A 1 235 ? 104.138 -1.910 17.979 1.00 32.46 235 ALA A O 1
ATOM 1695 N N . GLY A 1 236 ? 105.323 -3.802 18.117 1.00 34.90 236 GLY A N 1
ATOM 1696 C CA . GLY A 1 236 ? 104.454 -4.472 19.060 1.00 39.23 236 GLY A CA 1
ATOM 1697 C C . GLY A 1 236 ? 103.050 -4.796 18.600 1.00 36.43 236 GLY A C 1
ATOM 1698 O O . GLY A 1 236 ? 102.186 -5.126 19.409 1.00 52.18 236 GLY A O 1
ATOM 1699 N N . GLY A 1 237 ? 102.810 -4.732 17.307 1.00 33.06 237 GLY A N 1
ATOM 1700 C CA . GLY A 1 237 ? 101.494 -5.042 16.783 1.00 18.95 237 GLY A CA 1
ATOM 1701 C C . GLY A 1 237 ? 100.538 -3.877 16.916 1.00 25.96 237 GLY A C 1
ATOM 1702 O O . GLY A 1 237 ? 99.356 -3.985 16.620 1.00 32.87 237 GLY A O 1
ATOM 1703 N N . GLU A 1 238 ? 101.071 -2.730 17.274 1.00 32.50 238 GLU A N 1
ATOM 1704 C CA . GLU A 1 238 ? 100.233 -1.567 17.463 1.00 21.94 238 GLU A CA 1
ATOM 1705 C C . GLU A 1 238 ? 100.238 -0.538 16.350 1.00 26.17 238 GLU A C 1
ATOM 1706 O O . GLU A 1 238 ? 101.211 -0.358 15.622 1.00 29.93 238 GLU A O 1
ATOM 1712 N N . LEU A 1 239 ? 99.142 0.210 16.307 1.00 20.09 239 LEU A N 1
ATOM 1713 C CA . LEU A 1 239 ? 99.032 1.295 15.376 1.00 17.59 239 LEU A CA 1
ATOM 1714 C C . LEU A 1 239 ? 99.690 2.449 16.117 1.00 23.57 239 LEU A C 1
ATOM 1715 O O . LEU A 1 239 ? 99.131 3.088 17.019 1.00 30.25 239 LEU A O 1
ATOM 1720 N N . GLN A 1 240 ? 100.943 2.685 15.731 1.00 26.56 240 GLN A N 1
ATOM 1721 C CA . GLN A 1 240 ? 101.815 3.699 16.298 1.00 21.18 240 GLN A CA 1
ATOM 1722 C C . GLN A 1 240 ? 101.619 5.117 15.777 1.00 20.40 240 GLN A C 1
ATOM 1723 O O . GLN A 1 240 ? 101.584 5.379 14.585 1.00 31.30 240 GLN A O 1
ATOM 1729 N N . LEU A 1 241 ? 101.481 6.067 16.689 1.00 31.56 241 LEU A N 1
ATOM 1730 C CA . LEU A 1 241 ? 101.285 7.448 16.285 1.00 17.96 241 LEU A CA 1
ATOM 1731 C C . LEU A 1 241 ? 102.484 7.929 15.496 1.00 28.28 241 LEU A C 1
ATOM 1732 O O . LEU A 1 241 ? 102.359 8.736 14.585 1.00 41.33 241 LEU A O 1
ATOM 1737 N N . THR A 1 242 ? 103.663 7.408 15.850 1.00 28.24 242 THR A N 1
ATOM 1738 C CA . THR A 1 242 ? 104.927 7.730 15.217 1.00 20.94 242 THR A CA 1
ATOM 1739 C C . THR A 1 242 ? 104.914 7.389 13.730 1.00 33.57 242 THR A C 1
ATOM 1740 O O . THR A 1 242 ? 105.359 8.181 12.897 1.00 34.48 242 THR A O 1
ATOM 1744 N N . ASP A 1 243 ? 104.416 6.207 13.399 1.00 33.67 243 ASP A N 1
ATOM 1745 C CA . ASP A 1 243 ? 104.319 5.725 12.028 1.00 29.69 243 ASP A CA 1
ATOM 1746 C C . ASP A 1 243 ? 103.449 6.641 11.152 1.00 38.46 243 ASP A C 1
ATOM 1747 O O . ASP A 1 243 ? 103.669 6.840 9.954 1.00 37.46 243 ASP A O 1
ATOM 1752 N N . ALA A 1 244 ? 102.442 7.230 11.781 1.00 22.63 244 ALA A N 1
ATOM 1753 C CA . ALA A 1 244 ? 101.528 8.136 11.115 1.00 24.69 244 ALA A CA 1
ATOM 1754 C C . ALA A 1 244 ? 102.212 9.470 10.908 1.00 29.83 244 ALA A C 1
ATOM 1755 O O . ALA A 1 244 ? 102.021 10.106 9.883 1.00 38.23 244 ALA A O 1
ATOM 1757 N N . ILE A 1 245 ? 103.021 9.893 11.881 1.00 34.28 245 ILE A N 1
ATOM 1758 C CA . ILE A 1 245 ? 103.756 11.139 11.759 1.00 27.79 245 ILE A CA 1
ATOM 1759 C C . ILE A 1 245 ? 104.827 10.903 10.669 1.00 36.47 245 ILE A C 1
ATOM 1760 O O . ILE A 1 245 ? 105.154 11.757 9.847 1.00 27.70 245 ILE A O 1
ATOM 1765 N N . ASP A 1 246 ? 105.379 9.697 10.614 1.00 30.09 246 ASP A N 1
ATOM 1766 C CA . ASP A 1 246 ? 106.381 9.409 9.603 1.00 17.16 246 ASP A CA 1
ATOM 1767 C C . ASP A 1 246 ? 105.783 9.446 8.207 1.00 27.25 246 ASP A C 1
ATOM 1768 O O . ASP A 1 246 ? 106.323 9.988 7.243 1.00 36.80 246 ASP A O 1
ATOM 1773 N N . LEU A 1 247 ? 104.598 8.877 8.109 1.00 35.31 247 LEU A N 1
ATOM 1774 C CA . LEU A 1 247 ? 103.905 8.851 6.843 1.00 19.22 247 LEU A CA 1
ATOM 1775 C C . LEU A 1 247 ? 103.716 10.273 6.374 1.00 26.62 247 LEU A C 1
ATOM 1776 O O . LEU A 1 247 ? 103.875 10.614 5.225 1.00 51.13 247 LEU A O 1
ATOM 1781 N N . LEU A 1 248 ? 103.343 11.137 7.287 1.00 34.12 248 LEU A N 1
ATOM 1782 C CA . LEU A 1 248 ? 103.108 12.511 6.897 1.00 32.82 248 LEU A CA 1
ATOM 1783 C C . LEU A 1 248 ? 104.415 13.088 6.417 1.00 25.41 248 LEU A C 1
ATOM 1784 O O . LEU A 1 248 ? 104.405 13.847 5.454 1.00 42.87 248 LEU A O 1
ATOM 1789 N N . ILE A 1 249 ? 105.528 12.727 7.076 1.00 26.10 249 ILE A N 1
ATOM 1790 C CA . ILE A 1 249 ? 106.838 13.239 6.657 1.00 30.58 249 ILE A CA 1
ATOM 1791 C C . ILE A 1 249 ? 107.143 12.844 5.214 1.00 48.92 249 ILE A C 1
ATOM 1792 O O . ILE A 1 249 ? 107.385 13.672 4.350 1.00 54.84 249 ILE A O 1
ATOM 1797 N N . ASP A 1 250 ? 107.055 11.541 4.988 1.00 36.03 250 ASP A N 1
ATOM 1798 C CA . ASP A 1 250 ? 107.268 10.854 3.729 1.00 21.62 250 ASP A CA 1
ATOM 1799 C C . ASP A 1 250 ? 106.445 11.370 2.550 1.00 42.17 250 ASP A C 1
ATOM 1800 O O . ASP A 1 250 ? 106.694 11.023 1.398 1.00 64.36 250 ASP A O 1
ATOM 1805 N N . GLU A 1 251 ? 105.464 12.190 2.852 1.00 36.58 251 GLU A N 1
ATOM 1806 C CA . GLU A 1 251 ? 104.609 12.765 1.833 1.00 34.06 251 GLU A CA 1
ATOM 1807 C C . GLU A 1 251 ? 104.834 14.274 1.827 1.00 31.32 251 GLU A C 1
ATOM 1808 O O . GLU A 1 251 ? 103.985 15.044 1.396 1.00 55.72 251 GLU A O 1
ATOM 1814 N N . GLY A 1 252 ? 105.999 14.681 2.315 1.00 35.34 252 GLY A N 1
ATOM 1815 C CA . GLY A 1 252 ? 106.404 16.087 2.343 1.00 45.36 252 GLY A CA 1
ATOM 1816 C C . GLY A 1 252 ? 105.803 17.044 3.388 1.00 44.71 252 GLY A C 1
ATOM 1817 O O . GLY A 1 252 ? 106.073 18.239 3.354 1.00 62.12 252 GLY A O 1
ATOM 1818 N N . HIS A 1 253 ? 105.019 16.552 4.341 1.00 41.64 253 HIS A N 1
ATOM 1819 C CA . HIS A 1 253 ? 104.447 17.434 5.344 1.00 30.32 253 HIS A CA 1
ATOM 1820 C C . HIS A 1 253 ? 105.511 17.970 6.300 1.00 35.45 253 HIS A C 1
ATOM 1821 O O . HIS A 1 253 ? 106.430 17.249 6.663 1.00 51.33 253 HIS A O 1
ATOM 1834 N N . PRO A 1 254 ? 105.463 19.236 6.666 1.00 37.01 254 PRO A N 1
ATOM 1835 C CA . PRO A 1 254 ? 106.502 19.779 7.546 1.00 36.31 254 PRO A CA 1
ATOM 1836 C C . PRO A 1 254 ? 106.383 19.427 9.025 1.00 30.69 254 PRO A C 1
ATOM 1837 O O . PRO A 1 254 ? 105.375 19.710 9.665 1.00 48.04 254 PRO A O 1
ATOM 1841 N N . VAL A 1 255 ? 107.435 18.827 9.582 1.00 32.08 255 VAL A N 1
ATOM 1842 C CA . VAL A 1 255 ? 107.527 18.440 10.976 1.00 23.69 255 VAL A CA 1
ATOM 1843 C C . VAL A 1 255 ? 108.834 18.917 11.554 1.00 28.86 255 VAL A C 1
ATOM 1844 O O . VAL A 1 255 ? 109.896 18.542 11.058 1.00 48.51 255 VAL A O 1
ATOM 1848 N N . HIS A 1 256 ? 108.717 19.688 12.636 1.00 43.05 256 HIS A N 1
ATOM 1849 C CA . HIS A 1 256 ? 109.813 20.268 13.396 1.00 37.29 256 HIS A CA 1
ATOM 1850 C C . HIS A 1 256 ? 109.700 19.840 14.864 1.00 41.68 256 HIS A C 1
ATOM 1851 O O . HIS A 1 256 ? 108.606 19.577 15.356 1.00 40.25 256 HIS A O 1
ATOM 1858 N N . ILE A 1 257 ? 110.840 19.810 15.555 1.00 34.56 257 ILE A N 1
ATOM 1859 C CA . ILE A 1 257 ? 110.925 19.461 16.951 1.00 29.91 257 ILE A CA 1
ATOM 1860 C C . ILE A 1 257 ? 111.513 20.619 17.736 1.00 44.93 257 ILE A C 1
ATOM 1861 O O . ILE A 1 257 ? 112.418 21.289 17.243 1.00 61.36 257 ILE A O 1
ATOM 1866 N N . VAL A 1 258 ? 111.026 20.819 18.960 1.00 36.16 258 VAL A N 1
ATOM 1867 C CA . VAL A 1 258 ? 111.561 21.793 19.889 1.00 26.79 258 VAL A CA 1
ATOM 1868 C C . VAL A 1 258 ? 112.376 20.839 20.741 1.00 39.80 258 VAL A C 1
ATOM 1869 O O . VAL A 1 258 ? 111.863 19.794 21.169 1.00 43.99 258 VAL A O 1
ATOM 1873 N N . ILE A 1 259 ? 113.659 21.123 20.924 1.00 48.40 259 ILE A N 1
ATOM 1874 C CA . ILE A 1 259 ? 114.500 20.262 21.747 1.00 29.58 259 ILE A CA 1
ATOM 1875 C C . ILE A 1 259 ? 114.498 20.851 23.133 1.00 34.78 259 ILE A C 1
ATOM 1876 O O . ILE A 1 259 ? 114.928 21.990 23.327 1.00 34.14 259 ILE A O 1
ATOM 1881 N N . HIS A 1 260 ? 113.976 20.068 24.070 1.00 32.64 260 HIS A N 1
ATOM 1882 C CA . HIS A 1 260 ? 113.867 20.444 25.468 1.00 32.84 260 HIS A CA 1
ATOM 1883 C C . HIS A 1 260 ? 115.206 20.183 26.109 1.00 31.19 260 HIS A C 1
ATOM 1884 O O . HIS A 1 260 ? 115.714 19.060 26.095 1.00 37.13 260 HIS A O 1
ATOM 1891 N N . GLN A 1 261 ? 115.773 21.227 26.677 1.00 41.23 261 GLN A N 1
ATOM 1892 C CA . GLN A 1 261 ? 117.077 21.162 27.292 1.00 46.93 261 GLN A CA 1
ATOM 1893 C C . GLN A 1 261 ? 117.033 20.742 28.748 1.00 45.98 261 GLN A C 1
ATOM 1894 O O . GLN A 1 261 ? 118.004 20.231 29.317 1.00 61.50 261 GLN A O 1
ATOM 1900 N N . GLY A 1 262 ? 115.886 21.006 29.354 1.00 27.34 262 GLY A N 1
ATOM 1901 C CA . GLY A 1 262 ? 115.657 20.738 30.764 1.00 33.03 262 GLY A CA 1
ATOM 1902 C C . GLY A 1 262 ? 115.336 19.333 31.251 1.00 41.38 262 GLY A C 1
ATOM 1903 O O . GLY A 1 262 ? 115.663 18.323 30.644 1.00 53.80 262 GLY A O 1
ATOM 1904 N N . LYS A 1 263 ? 114.710 19.340 32.425 1.00 37.56 263 LYS A N 1
ATOM 1905 C CA . LYS A 1 263 ? 114.306 18.164 33.154 1.00 30.68 263 LYS A CA 1
ATOM 1906 C C . LYS A 1 263 ? 113.211 17.433 32.406 1.00 31.84 263 LYS A C 1
ATOM 1907 O O . LYS A 1 263 ? 112.342 18.052 31.815 1.00 30.58 263 LYS A O 1
ATOM 1913 N N . ARG A 1 264 ? 113.233 16.111 32.442 1.00 23.21 264 ARG A N 1
ATOM 1914 C CA . ARG A 1 264 ? 112.213 15.329 31.776 1.00 18.21 264 ARG A CA 1
ATOM 1915 C C . ARG A 1 264 ? 112.054 14.057 32.594 1.00 25.30 264 ARG A C 1
ATOM 1916 O O . ARG A 1 264 ? 113.045 13.416 32.918 1.00 20.69 264 ARG A O 1
ATOM 1924 N N . HIS A 1 265 ? 110.830 13.688 32.965 1.00 22.06 265 HIS A N 1
ATOM 1925 C CA . HIS A 1 265 ? 110.633 12.475 33.728 1.00 21.52 265 HIS A CA 1
ATOM 1926 C C . HIS A 1 265 ? 109.648 11.538 33.032 1.00 18.47 265 HIS A C 1
ATOM 1927 O O . HIS A 1 265 ? 108.493 11.887 32.793 1.00 34.29 265 HIS A O 1
ATOM 1934 N N . ASP A 1 266 ? 110.122 10.334 32.706 1.00 20.09 266 ASP A N 1
ATOM 1935 C CA . ASP A 1 266 ? 109.287 9.323 32.043 1.00 22.10 266 ASP A CA 1
ATOM 1936 C C . ASP A 1 266 ? 108.603 8.523 33.158 1.00 26.08 266 ASP A C 1
ATOM 1937 O O . ASP A 1 266 ? 109.260 7.764 33.856 1.00 44.39 266 ASP A O 1
ATOM 1942 N N . LEU A 1 267 ? 107.291 8.674 33.351 1.00 31.63 267 LEU A N 1
ATOM 1943 C CA . LEU A 1 267 ? 106.622 7.966 34.432 1.00 22.47 267 LEU A CA 1
ATOM 1944 C C . LEU A 1 267 ? 106.004 6.622 34.021 1.00 17.69 267 LEU A C 1
ATOM 1945 O O . LEU A 1 267 ? 105.332 5.970 34.820 1.00 31.30 267 LEU A O 1
ATOM 1950 N N . GLY A 1 268 ? 106.190 6.242 32.776 1.00 16.69 268 GLY A N 1
ATOM 1951 C CA . GLY A 1 268 ? 105.574 5.047 32.198 1.00 19.10 268 GLY A CA 1
ATOM 1952 C C . GLY A 1 268 ? 106.096 3.708 32.620 1.00 14.11 268 GLY A C 1
ATOM 1953 O O . GLY A 1 268 ? 105.511 2.683 32.288 1.00 30.00 268 GLY A O 1
ATOM 1954 N N . ASN A 1 269 ? 107.207 3.722 33.294 1.00 17.64 269 ASN A N 1
ATOM 1955 C CA . ASN A 1 269 ? 107.828 2.497 33.748 1.00 25.48 269 ASN A CA 1
ATOM 1956 C C . ASN A 1 269 ? 108.560 2.785 35.057 1.00 29.38 269 ASN A C 1
ATOM 1957 O O . ASN A 1 269 ? 108.944 3.919 35.366 1.00 24.48 269 ASN A O 1
ATOM 1962 N N . PRO A 1 270 ? 108.734 1.766 35.874 1.00 18.87 270 PRO A N 1
ATOM 1963 C CA . PRO A 1 270 ? 109.359 1.911 37.173 1.00 20.23 270 PRO A CA 1
ATOM 1964 C C . PRO A 1 270 ? 110.698 2.647 37.220 1.00 35.78 270 PRO A C 1
ATOM 1965 O O . PRO A 1 270 ? 110.998 3.366 38.168 1.00 33.46 270 PRO A O 1
ATOM 1969 N N . GLY A 1 271 ? 111.497 2.452 36.180 1.00 43.09 271 GLY A N 1
ATOM 1970 C CA . GLY A 1 271 ? 112.806 3.065 36.077 1.00 25.11 271 GLY A CA 1
ATOM 1971 C C . GLY A 1 271 ? 112.753 4.590 35.991 1.00 21.87 271 GLY A C 1
ATOM 1972 O O . GLY A 1 271 ? 113.637 5.270 36.505 1.00 41.02 271 GLY A O 1
ATOM 1973 N N . GLY A 1 272 ? 111.703 5.125 35.359 1.00 27.26 272 GLY A N 1
ATOM 1974 C CA . GLY A 1 272 ? 111.574 6.557 35.232 1.00 18.59 272 GLY A CA 1
ATOM 1975 C C . GLY A 1 272 ? 110.697 7.081 36.320 1.00 19.96 272 GLY A C 1
ATOM 1976 O O . GLY A 1 272 ? 110.864 8.211 36.763 1.00 24.71 272 GLY A O 1
ATOM 1977 N N . TYR A 1 273 ? 109.729 6.273 36.751 1.00 23.43 273 TYR A N 1
ATOM 1978 C CA . TYR A 1 273 ? 108.791 6.638 37.807 1.00 18.99 273 TYR A CA 1
ATOM 1979 C C . TYR A 1 273 ? 109.427 6.787 39.178 1.00 21.93 273 TYR A C 1
ATOM 1980 O O . TYR A 1 273 ? 109.223 7.784 39.868 1.00 30.70 273 TYR A O 1
ATOM 1989 N N . ILE A 1 274 ? 110.222 5.812 39.589 1.00 25.10 274 ILE A N 1
ATOM 1990 C CA . ILE A 1 274 ? 110.873 5.908 40.877 1.00 26.09 274 ILE A CA 1
ATOM 1991 C C . ILE A 1 274 ? 111.714 7.189 40.939 1.00 25.69 274 ILE A C 1
ATOM 1992 O O . ILE A 1 274 ? 111.460 8.063 41.769 1.00 32.02 274 ILE A O 1
ATOM 1997 N N . PRO A 1 275 ? 112.656 7.394 40.016 1.00 17.67 275 PRO A N 1
ATOM 1998 C CA . PRO A 1 275 ? 113.434 8.618 40.075 1.00 23.31 275 PRO A CA 1
ATOM 1999 C C . PRO A 1 275 ? 112.620 9.901 40.066 1.00 21.36 275 PRO A C 1
ATOM 2000 O O . PRO A 1 275 ? 113.011 10.897 40.661 1.00 31.85 275 PRO A O 1
ATOM 2004 N N . ALA A 1 276 ? 111.475 9.895 39.395 1.00 27.26 276 ALA A N 1
ATOM 2005 C CA . ALA A 1 276 ? 110.591 11.055 39.319 1.00 26.42 276 ALA A CA 1
ATOM 2006 C C . ALA A 1 276 ? 110.035 11.357 40.685 1.00 29.25 276 ALA A C 1
ATOM 2007 O O . ALA A 1 276 ? 109.913 12.505 41.081 1.00 31.40 276 ALA A O 1
ATOM 2009 N N . CYS A 1 277 ? 109.745 10.307 41.451 1.00 19.44 277 CYS A N 1
ATOM 2010 C CA . CYS A 1 277 ? 109.169 10.452 42.758 1.00 18.09 277 CYS A CA 1
ATOM 2011 C C . CYS A 1 277 ? 110.216 10.936 43.722 1.00 19.33 277 CYS A C 1
ATOM 2012 O O . CYS A 1 277 ? 109.952 11.680 44.657 1.00 29.47 277 CYS A O 1
ATOM 2015 N N . VAL A 1 278 ? 111.452 10.489 43.498 1.00 22.71 278 VAL A N 1
ATOM 2016 C CA . VAL A 1 278 ? 112.537 10.894 44.365 1.00 21.91 278 VAL A CA 1
ATOM 2017 C C . VAL A 1 278 ? 112.801 12.359 44.171 1.00 18.25 278 VAL A C 1
ATOM 2018 O O . VAL A 1 278 ? 112.940 13.142 45.114 1.00 38.10 278 VAL A O 1
ATOM 2022 N N . ASP A 1 279 ? 112.868 12.729 42.924 1.00 17.16 279 ASP A N 1
ATOM 2023 C CA . ASP A 1 279 ? 113.165 14.098 42.578 1.00 20.50 279 ASP A CA 1
ATOM 2024 C C . ASP A 1 279 ? 112.177 15.095 43.184 1.00 31.14 279 ASP A C 1
ATOM 2025 O O . ASP A 1 279 ? 112.546 16.106 43.773 1.00 44.79 279 ASP A O 1
ATOM 2030 N N . PHE A 1 280 ? 110.900 14.813 43.039 1.00 44.99 280 PHE A N 1
ATOM 2031 C CA . PHE A 1 280 ? 109.867 15.696 43.561 1.00 24.85 280 PHE A CA 1
ATOM 2032 C C . PHE A 1 280 ? 109.751 15.613 45.066 1.00 27.47 280 PHE A C 1
ATOM 2033 O O . PHE A 1 280 ? 109.443 16.587 45.748 1.00 32.37 280 PHE A O 1
ATOM 2041 N N . GLY A 1 281 ? 109.982 14.409 45.586 1.00 25.99 281 GLY A N 1
ATOM 2042 C CA . GLY A 1 281 ? 109.957 14.153 47.013 1.00 21.49 281 GLY A CA 1
ATOM 2043 C C . GLY A 1 281 ? 111.058 14.918 47.743 1.00 41.92 281 GLY A C 1
ATOM 2044 O O . GLY A 1 281 ? 110.802 15.498 48.799 1.00 33.09 281 GLY A O 1
ATOM 2045 N N . LEU A 1 282 ? 112.265 14.957 47.153 1.00 41.84 282 LEU A N 1
ATOM 2046 C CA . LEU A 1 282 ? 113.386 15.666 47.747 1.00 31.94 282 LEU A CA 1
ATOM 2047 C C . LEU A 1 282 ? 113.038 17.150 47.853 1.00 26.54 282 LEU A C 1
ATOM 2048 O O . LEU A 1 282 ? 113.547 17.854 48.719 1.00 44.74 282 LEU A O 1
ATOM 2053 N N . SER A 1 283 ? 112.145 17.640 47.002 1.00 33.23 283 SER A N 1
ATOM 2054 C CA . SER A 1 283 ? 111.765 19.039 47.047 1.00 30.73 283 SER A CA 1
ATOM 2055 C C . SER A 1 283 ? 110.563 19.341 47.949 1.00 45.41 283 SER A C 1
ATOM 2056 O O . SER A 1 283 ? 110.224 20.488 48.214 1.00 37.27 283 SER A O 1
ATOM 2059 N N . HIS A 1 284 ? 109.895 18.307 48.430 1.00 34.83 284 HIS A N 1
ATOM 2060 C CA . HIS A 1 284 ? 108.717 18.485 49.264 1.00 36.72 284 HIS A CA 1
ATOM 2061 C C . HIS A 1 284 ? 109.048 19.048 50.630 1.00 53.37 284 HIS A C 1
ATOM 2062 O O . HIS A 1 284 ? 109.899 18.485 51.321 1.00 39.41 284 HIS A O 1
ATOM 2069 N N . PRO A 1 285 ? 108.388 20.155 50.995 1.00 40.95 285 PRO A N 1
ATOM 2070 C CA . PRO A 1 285 ? 108.576 20.855 52.263 1.00 41.46 285 PRO A CA 1
ATOM 2071 C C . PRO A 1 285 ? 108.332 19.957 53.469 1.00 53.37 285 PRO A C 1
ATOM 2072 O O . PRO A 1 285 ? 108.922 20.132 54.546 1.00 56.19 285 PRO A O 1
ATOM 2076 N N . VAL A 1 286 ? 107.504 18.936 53.248 1.00 44.22 286 VAL A N 1
ATOM 2077 C CA . VAL A 1 286 ? 107.227 17.996 54.311 1.00 41.34 286 VAL A CA 1
ATOM 2078 C C . VAL A 1 286 ? 108.193 16.813 54.261 1.00 25.23 286 VAL A C 1
ATOM 2079 O O . VAL A 1 286 ? 108.922 16.529 55.206 1.00 44.32 286 VAL A O 1
ATOM 2083 N N . TYR A 1 287 ? 108.225 16.086 53.158 1.00 40.76 287 TYR A N 1
ATOM 2084 C CA . TYR A 1 287 ? 109.067 14.898 53.067 1.00 39.55 287 TYR A CA 1
ATOM 2085 C C . TYR A 1 287 ? 110.545 15.027 52.738 1.00 45.02 287 TYR A C 1
ATOM 2086 O O . TYR A 1 287 ? 111.338 14.113 52.996 1.00 34.81 287 TYR A O 1
ATOM 2095 N N . GLY A 1 288 ? 110.876 16.142 52.143 1.00 40.35 288 GLY A N 1
ATOM 2096 C CA . GLY A 1 288 ? 112.207 16.478 51.672 1.00 42.02 288 GLY A CA 1
ATOM 2097 C C . GLY A 1 288 ? 113.437 15.968 52.382 1.00 48.05 288 GLY A C 1
ATOM 2098 O O . GLY A 1 288 ? 114.240 15.203 51.837 1.00 40.54 288 GLY A O 1
ATOM 2099 N N . ALA A 1 289 ? 113.597 16.515 53.567 1.00 48.92 289 ALA A N 1
ATOM 2100 C CA . ALA A 1 289 ? 114.740 16.246 54.394 1.00 37.16 289 ALA A CA 1
ATOM 2101 C C . ALA A 1 289 ? 114.899 14.808 54.821 1.00 37.22 289 ALA A C 1
ATOM 2102 O O . ALA A 1 289 ? 115.996 14.256 54.811 1.00 36.64 289 ALA A O 1
ATOM 2104 N N . GLN A 1 290 ? 113.784 14.196 55.191 1.00 36.55 290 GLN A N 1
ATOM 2105 C CA . GLN A 1 290 ? 113.759 12.800 55.629 1.00 44.94 290 GLN A CA 1
ATOM 2106 C C . GLN A 1 290 ? 114.044 11.829 54.485 1.00 37.60 290 GLN A C 1
ATOM 2107 O O . GLN A 1 290 ? 114.767 10.845 54.651 1.00 47.95 290 GLN A O 1
ATOM 2113 N N . LEU A 1 291 ? 113.518 12.136 53.299 1.00 44.51 291 LEU A N 1
ATOM 2114 C CA . LEU A 1 291 ? 113.782 11.279 52.145 1.00 34.12 291 LEU A CA 1
ATOM 2115 C C . LEU A 1 291 ? 115.291 11.266 51.818 1.00 39.18 291 LEU A C 1
ATOM 2116 O O . LEU A 1 291 ? 115.894 10.225 51.532 1.00 26.13 291 LEU A O 1
ATOM 2121 N N . LYS A 1 292 ? 115.916 12.447 51.860 1.00 27.71 292 LYS A N 1
ATOM 2122 C CA . LYS A 1 292 ? 117.335 12.569 51.541 1.00 28.28 292 LYS A CA 1
ATOM 2123 C C . LYS A 1 292 ? 118.116 11.576 52.366 1.00 30.21 292 LYS A C 1
ATOM 2124 O O . LYS A 1 292 ? 118.903 10.779 51.850 1.00 32.62 292 LYS A O 1
ATOM 2130 N N . ASP A 1 293 ? 117.846 11.637 53.648 1.00 30.32 293 ASP A N 1
ATOM 2131 C CA . ASP A 1 293 ? 118.477 10.779 54.610 1.00 36.49 293 ASP A CA 1
ATOM 2132 C C . ASP A 1 293 ? 118.155 9.312 54.373 1.00 38.96 293 ASP A C 1
ATOM 2133 O O . ASP A 1 293 ? 119.054 8.491 54.283 1.00 35.72 293 ASP A O 1
ATOM 2138 N N . ALA A 1 294 ? 116.879 8.981 54.232 1.00 38.93 294 ALA A N 1
ATOM 2139 C CA . ALA A 1 294 ? 116.500 7.600 53.989 1.00 30.70 294 ALA A CA 1
ATOM 2140 C C . ALA A 1 294 ? 117.159 7.036 52.728 1.00 30.02 294 ALA A C 1
ATOM 2141 O O . ALA A 1 294 ? 117.670 5.911 52.697 1.00 32.39 294 ALA A O 1
ATOM 2143 N N . ILE A 1 295 ? 117.162 7.825 51.638 1.00 24.67 295 ILE A N 1
ATOM 2144 C CA . ILE A 1 295 ? 117.752 7.393 50.375 1.00 15.39 295 ILE A CA 1
ATOM 2145 C C . ILE A 1 295 ? 119.254 7.184 50.448 1.00 31.10 295 ILE A C 1
ATOM 2146 O O . ILE A 1 295 ? 119.762 6.128 50.061 1.00 31.13 295 ILE A O 1
ATOM 2151 N N . LYS A 1 296 ? 119.972 8.174 50.965 1.00 27.16 296 LYS A N 1
ATOM 2152 C CA . LYS A 1 296 ? 121.412 8.071 51.116 1.00 25.31 296 LYS A CA 1
ATOM 2153 C C . LYS A 1 296 ? 121.725 6.774 51.864 1.00 25.55 296 LYS A C 1
ATOM 2154 O O . LYS A 1 296 ? 122.554 5.974 51.457 1.00 43.87 296 LYS A O 1
ATOM 2160 N N . GLN A 1 297 ? 121.019 6.542 52.964 1.00 33.18 297 GLN A N 1
ATOM 2161 C CA . GLN A 1 297 ? 121.191 5.355 53.788 1.00 30.29 297 GLN A CA 1
ATOM 2162 C C . GLN A 1 297 ? 120.977 4.091 52.969 1.00 18.71 297 GLN A C 1
ATOM 2163 O O . GLN A 1 297 ? 121.773 3.168 53.051 1.00 42.65 297 GLN A O 1
ATOM 2169 N N . ILE A 1 298 ? 119.923 4.032 52.153 1.00 40.07 298 ILE A N 1
ATOM 2170 C CA . ILE A 1 298 ? 119.615 2.858 51.342 1.00 27.52 298 ILE A CA 1
ATOM 2171 C C . ILE A 1 298 ? 120.707 2.591 50.312 1.00 32.04 298 ILE A C 1
ATOM 2172 O O . ILE A 1 298 ? 121.072 1.445 50.053 1.00 34.84 298 ILE A O 1
ATOM 2177 N N . LEU A 1 299 ? 121.226 3.662 49.713 1.00 35.46 299 LEU A N 1
ATOM 2178 C CA . LEU A 1 299 ? 122.294 3.562 48.729 1.00 30.44 299 LEU A CA 1
ATOM 2179 C C . LEU A 1 299 ? 123.511 2.937 49.427 1.00 29.94 299 LEU A C 1
ATOM 2180 O O . LEU A 1 299 ? 124.106 1.975 48.957 1.00 38.17 299 LEU A O 1
ATOM 2185 N N . ALA A 1 300 ? 123.863 3.453 50.598 1.00 31.30 300 ALA A N 1
ATOM 2186 C CA . ALA A 1 300 ? 124.977 2.934 51.370 1.00 29.03 300 ALA A CA 1
ATOM 2187 C C . ALA A 1 300 ? 124.818 1.446 51.647 1.00 35.21 300 ALA A C 1
ATOM 2188 O O . ALA A 1 300 ? 125.769 0.699 51.515 1.00 49.36 300 ALA A O 1
ATOM 2190 N N . GLU A 1 301 ? 123.624 1.004 52.038 1.00 45.00 301 GLU A N 1
ATOM 2191 C CA . GLU A 1 301 ? 123.348 -0.397 52.331 1.00 35.46 301 GLU A CA 1
ATOM 2192 C C . GLU A 1 301 ? 123.564 -1.242 51.095 1.00 24.88 301 GLU A C 1
ATOM 2193 O O . GLU A 1 301 ? 124.085 -2.345 51.156 1.00 55.86 301 GLU A O 1
ATOM 2199 N N . HIS A 1 302 ? 123.126 -0.734 49.953 1.00 29.07 302 HIS A N 1
ATOM 2200 C CA . HIS A 1 302 ? 123.278 -1.458 48.728 1.00 21.73 302 HIS A CA 1
ATOM 2201 C C . HIS A 1 302 ? 124.742 -1.672 48.456 1.00 40.66 302 HIS A C 1
ATOM 2202 O O . HIS A 1 302 ? 125.105 -2.788 48.082 1.00 47.20 302 HIS A O 1
ATOM 2209 N N . GLU A 1 303 ? 125.564 -0.620 48.702 1.00 56.91 303 GLU A N 1
ATOM 2210 C CA . GLU A 1 303 ? 127.028 -0.599 48.564 1.00 55.00 303 GLU A CA 1
ATOM 2211 C C . GLU A 1 303 ? 127.604 -1.802 49.344 1.00 47.84 303 GLU A C 1
ATOM 2212 O O . GLU A 1 303 ? 128.238 -2.722 48.823 1.00 60.66 303 GLU A O 1
ATOM 2218 N N . ALA A 1 304 ? 127.360 -1.755 50.671 1.00 43.16 304 ALA A N 1
ATOM 2219 C CA . ALA A 1 304 ? 127.769 -2.772 51.635 1.00 39.23 304 ALA A CA 1
ATOM 2220 C C . ALA A 1 304 ? 127.218 -4.175 51.326 1.00 47.56 304 ALA A C 1
ATOM 2221 O O . ALA A 1 304 ? 127.858 -5.182 51.663 1.00 71.43 304 ALA A O 1
ATOM 2223 N N . ALA A 1 305 ? 126.030 -4.256 50.739 1.00 67.31 305 ALA A N 1
ATOM 2224 C CA . ALA A 1 305 ? 125.434 -5.538 50.382 1.00 77.74 305 ALA A CA 1
ATOM 2225 C C . ALA A 1 305 ? 126.233 -6.068 49.201 1.00 64.61 305 ALA A C 1
ATOM 2226 O O . ALA A 1 305 ? 126.502 -7.261 49.033 1.00 54.37 305 ALA A O 1
ATOM 2228 N N . ASN B 1 10 ? 74.004 -20.826 8.441 1.00 59.26 10 ASN B N 1
ATOM 2229 C CA . ASN B 1 10 ? 75.245 -21.567 8.265 1.00 60.21 10 ASN B CA 1
ATOM 2230 C C . ASN B 1 10 ? 76.437 -20.646 8.048 1.00 90.21 10 ASN B C 1
ATOM 2231 O O . ASN B 1 10 ? 77.590 -21.051 8.217 1.00 100.00 10 ASN B O 1
ATOM 2236 N N . ALA B 1 11 ? 76.112 -19.417 7.617 1.00 74.82 11 ALA B N 1
ATOM 2237 C CA . ALA B 1 11 ? 77.058 -18.364 7.276 1.00 52.44 11 ALA B CA 1
ATOM 2238 C C . ALA B 1 11 ? 77.325 -17.278 8.324 1.00 64.42 11 ALA B C 1
ATOM 2239 O O . ALA B 1 11 ? 78.408 -16.687 8.337 1.00 55.66 11 ALA B O 1
ATOM 2241 N N . VAL B 1 12 ? 76.322 -17.011 9.167 1.00 59.16 12 VAL B N 1
ATOM 2242 C CA . VAL B 1 12 ? 76.409 -15.993 10.211 1.00 43.50 12 VAL B CA 1
ATOM 2243 C C . VAL B 1 12 ? 77.320 -16.419 11.353 1.00 66.08 12 VAL B C 1
ATOM 2244 O O . VAL B 1 12 ? 77.034 -17.435 11.979 1.00 95.21 12 VAL B O 1
ATOM 2248 N N . LYS B 1 13 ? 78.376 -15.639 11.630 1.00 45.74 13 LYS B N 1
ATOM 2249 C CA . LYS B 1 13 ? 79.255 -15.977 12.731 1.00 45.59 13 LYS B CA 1
ATOM 2250 C C . LYS B 1 13 ? 78.954 -15.047 13.901 1.00 29.67 13 LYS B C 1
ATOM 2251 O O . LYS B 1 13 ? 78.822 -15.457 15.046 1.00 35.78 13 LYS B O 1
ATOM 2257 N N . THR B 1 14 ? 78.830 -13.767 13.564 1.00 29.46 14 THR B N 1
ATOM 2258 C CA . THR B 1 14 ? 78.583 -12.707 14.521 1.00 35.07 14 THR B CA 1
ATOM 2259 C C . THR B 1 14 ? 77.247 -12.016 14.365 1.00 34.47 14 THR B C 1
ATOM 2260 O O . THR B 1 14 ? 76.888 -11.622 13.267 1.00 36.98 14 THR B O 1
ATOM 2264 N N . VAL B 1 15 ? 76.553 -11.839 15.481 1.00 36.92 15 VAL B N 1
ATOM 2265 C CA . VAL B 1 15 ? 75.295 -11.130 15.513 1.00 35.74 15 VAL B CA 1
ATOM 2266 C C . VAL B 1 15 ? 75.512 -9.834 16.317 1.00 30.58 15 VAL B C 1
ATOM 2267 O O . VAL B 1 15 ? 76.031 -9.890 17.441 1.00 26.36 15 VAL B O 1
ATOM 2271 N N . VAL B 1 16 ? 75.150 -8.651 15.759 1.00 35.41 16 VAL B N 1
ATOM 2272 C CA . VAL B 1 16 ? 75.281 -7.349 16.422 1.00 28.87 16 VAL B CA 1
ATOM 2273 C C . VAL B 1 16 ? 74.029 -7.056 17.261 1.00 33.76 16 VAL B C 1
ATOM 2274 O O . VAL B 1 16 ? 72.914 -7.045 16.742 1.00 33.42 16 VAL B O 1
ATOM 2278 N N . VAL B 1 17 ? 74.208 -6.851 18.554 1.00 38.54 17 VAL B N 1
ATOM 2279 C CA . VAL B 1 17 ? 73.103 -6.576 19.455 1.00 23.19 17 VAL B CA 1
ATOM 2280 C C . VAL B 1 17 ? 73.277 -5.218 20.098 1.00 24.61 17 VAL B C 1
ATOM 2281 O O . VAL B 1 17 ? 73.979 -5.081 21.077 1.00 21.40 17 VAL B O 1
ATOM 2285 N N . PRO B 1 18 ? 72.640 -4.212 19.544 1.00 19.98 18 PRO B N 1
ATOM 2286 C CA . PRO B 1 18 ? 72.719 -2.872 20.074 1.00 18.85 18 PRO B CA 1
ATOM 2287 C C . PRO B 1 18 ? 71.980 -2.752 21.412 1.00 36.84 18 PRO B C 1
ATOM 2288 O O . PRO B 1 18 ? 70.770 -2.903 21.471 1.00 39.20 18 PRO B O 1
ATOM 2292 N N . ALA B 1 19 ? 72.726 -2.496 22.506 1.00 24.53 19 ALA B N 1
ATOM 2293 C CA . ALA B 1 19 ? 72.171 -2.386 23.854 1.00 21.43 19 ALA B CA 1
ATOM 2294 C C . ALA B 1 19 ? 72.770 -1.204 24.633 1.00 13.38 19 ALA B C 1
ATOM 2295 O O . ALA B 1 19 ? 73.086 -1.344 25.810 1.00 18.27 19 ALA B O 1
ATOM 2297 N N . ALA B 1 20 ? 72.979 -0.084 23.930 1.00 35.85 20 ALA B N 1
ATOM 2298 C CA . ALA B 1 20 ? 73.602 1.062 24.550 1.00 19.59 20 ALA B CA 1
ATOM 2299 C C . ALA B 1 20 ? 72.760 2.280 24.724 1.00 27.99 20 ALA B C 1
ATOM 2300 O O . ALA B 1 20 ? 73.246 3.357 25.084 1.00 36.72 20 ALA B O 1
ATOM 2302 N N . GLY B 1 21 ? 71.478 2.075 24.550 1.00 30.18 21 GLY B N 1
ATOM 2303 C CA . GLY B 1 21 ? 70.529 3.155 24.735 1.00 18.60 21 GLY B CA 1
ATOM 2304 C C . GLY B 1 21 ? 70.267 3.438 26.210 1.00 22.51 21 GLY B C 1
ATOM 2305 O O . GLY B 1 21 ? 70.614 2.680 27.133 1.00 24.10 21 GLY B O 1
ATOM 2306 N N . LEU B 1 22 ? 69.621 4.571 26.412 1.00 35.46 22 LEU B N 1
ATOM 2307 C CA . LEU B 1 22 ? 69.211 5.150 27.675 1.00 25.15 22 LEU B CA 1
ATOM 2308 C C . LEU B 1 22 ? 67.915 4.566 28.257 1.00 22.41 22 LEU B C 1
ATOM 2309 O O . LEU B 1 22 ? 67.658 4.705 29.453 1.00 40.78 22 LEU B O 1
ATOM 2314 N N . GLY B 1 23 ? 67.099 3.937 27.414 1.00 39.08 23 GLY B N 1
ATOM 2315 C CA . GLY B 1 23 ? 65.830 3.337 27.792 1.00 41.63 23 GLY B CA 1
ATOM 2316 C C . GLY B 1 23 ? 64.963 4.329 28.537 1.00 30.25 23 GLY B C 1
ATOM 2317 O O . GLY B 1 23 ? 64.457 4.049 29.612 1.00 37.87 23 GLY B O 1
ATOM 2318 N N . THR B 1 24 ? 64.771 5.518 27.979 1.00 37.86 24 THR B N 1
ATOM 2319 C CA . THR B 1 24 ? 63.967 6.526 28.644 1.00 28.58 24 THR B CA 1
ATOM 2320 C C . THR B 1 24 ? 62.544 6.133 29.039 1.00 32.64 24 THR B C 1
ATOM 2321 O O . THR B 1 24 ? 61.956 6.694 29.955 1.00 33.49 24 THR B O 1
ATOM 2325 N N . ARG B 1 25 ? 61.946 5.216 28.301 1.00 27.63 25 ARG B N 1
ATOM 2326 C CA . ARG B 1 25 ? 60.586 4.801 28.552 1.00 21.80 25 ARG B CA 1
ATOM 2327 C C . ARG B 1 25 ? 60.373 4.029 29.845 1.00 27.81 25 ARG B C 1
ATOM 2328 O O . ARG B 1 25 ? 59.248 3.787 30.291 1.00 36.14 25 ARG B O 1
ATOM 2343 N N . PHE B 1 26 ? 61.474 3.625 30.456 1.00 28.14 26 PHE B N 1
ATOM 2344 C CA . PHE B 1 26 ? 61.440 2.883 31.699 1.00 20.39 26 PHE B CA 1
ATOM 2345 C C . PHE B 1 26 ? 62.034 3.651 32.883 1.00 22.67 26 PHE B C 1
ATOM 2346 O O . PHE B 1 26 ? 62.304 3.080 33.952 1.00 31.97 26 PHE B O 1
ATOM 2354 N N . LEU B 1 27 ? 62.257 4.956 32.708 1.00 26.88 27 LEU B N 1
ATOM 2355 C CA . LEU B 1 27 ? 62.811 5.784 33.782 1.00 27.68 27 LEU B CA 1
ATOM 2356 C C . LEU B 1 27 ? 61.700 6.082 34.792 1.00 53.65 27 LEU B C 1
ATOM 2357 O O . LEU B 1 27 ? 60.523 6.176 34.412 1.00 57.79 27 LEU B O 1
ATOM 2362 N N . PRO B 1 28 ? 62.028 6.192 36.098 1.00 31.62 28 PRO B N 1
ATOM 2363 C CA . PRO B 1 28 ? 63.358 6.172 36.700 1.00 21.98 28 PRO B CA 1
ATOM 2364 C C . PRO B 1 28 ? 64.069 4.819 36.764 1.00 19.99 28 PRO B C 1
ATOM 2365 O O . PRO B 1 28 ? 65.211 4.769 37.195 1.00 26.36 28 PRO B O 1
ATOM 2369 N N . ALA B 1 29 ? 63.402 3.694 36.517 1.00 26.81 29 ALA B N 1
ATOM 2370 C CA . ALA B 1 29 ? 64.028 2.392 36.760 1.00 13.61 29 ALA B CA 1
ATOM 2371 C C . ALA B 1 29 ? 65.287 2.191 35.990 1.00 24.78 29 ALA B C 1
ATOM 2372 O O . ALA B 1 29 ? 66.237 1.594 36.445 1.00 39.75 29 ALA B O 1
ATOM 2374 N N . THR B 1 30 ? 65.289 2.669 34.763 1.00 37.36 30 THR B N 1
ATOM 2375 C CA . THR B 1 30 ? 66.455 2.472 33.945 1.00 15.19 30 THR B CA 1
ATOM 2376 C C . THR B 1 30 ? 67.571 3.436 34.222 1.00 15.93 30 THR B C 1
ATOM 2377 O O . THR B 1 30 ? 68.530 3.472 33.484 1.00 35.25 30 THR B O 1
ATOM 2381 N N . LYS B 1 31 ? 67.494 4.183 35.296 1.00 22.08 31 LYS B N 1
ATOM 2382 C CA . LYS B 1 31 ? 68.562 5.105 35.647 1.00 21.58 31 LYS B CA 1
ATOM 2383 C C . LYS B 1 31 ? 69.828 4.270 35.827 1.00 35.65 31 LYS B C 1
ATOM 2384 O O . LYS B 1 31 ? 70.928 4.651 35.429 1.00 34.03 31 LYS B O 1
ATOM 2390 N N . THR B 1 32 ? 69.689 3.089 36.418 1.00 25.87 32 THR B N 1
ATOM 2391 C CA . THR B 1 32 ? 70.835 2.227 36.640 1.00 17.42 32 THR B CA 1
ATOM 2392 C C . THR B 1 32 ? 70.579 0.824 36.136 1.00 23.64 32 THR B C 1
ATOM 2393 O O . THR B 1 32 ? 71.491 -0.003 36.191 1.00 28.86 32 THR B O 1
ATOM 2397 N N . VAL B 1 33 ? 69.365 0.507 35.690 1.00 19.90 33 VAL B N 1
ATOM 2398 C CA . VAL B 1 33 ? 69.056 -0.825 35.187 1.00 23.48 33 VAL B CA 1
ATOM 2399 C C . VAL B 1 33 ? 68.908 -0.744 33.669 1.00 31.27 33 VAL B C 1
ATOM 2400 O O . VAL B 1 33 ? 68.224 0.141 33.181 1.00 43.38 33 VAL B O 1
ATOM 2404 N N . PRO B 1 34 ? 69.540 -1.636 32.911 1.00 27.81 34 PRO B N 1
ATOM 2405 C CA . PRO B 1 34 ? 69.403 -1.628 31.479 1.00 25.55 34 PRO B CA 1
ATOM 2406 C C . PRO B 1 34 ? 68.130 -2.380 31.094 1.00 19.40 34 PRO B C 1
ATOM 2407 O O . PRO B 1 34 ? 67.884 -3.501 31.557 1.00 32.35 34 PRO B O 1
ATOM 2411 N N . LYS B 1 35 ? 67.318 -1.742 30.256 1.00 20.67 35 LYS B N 1
ATOM 2412 C CA . LYS B 1 35 ? 66.070 -2.287 29.789 1.00 19.66 35 LYS B CA 1
ATOM 2413 C C . LYS B 1 35 ? 66.231 -3.674 29.198 1.00 20.00 35 LYS B C 1
ATOM 2414 O O . LYS B 1 35 ? 65.337 -4.518 29.219 1.00 25.61 35 LYS B O 1
ATOM 2420 N N . GLU B 1 36 ? 67.418 -3.896 28.677 1.00 26.38 36 GLU B N 1
ATOM 2421 C CA . GLU B 1 36 ? 67.812 -5.130 28.042 1.00 13.12 36 GLU B CA 1
ATOM 2422 C C . GLU B 1 36 ? 67.966 -6.283 29.022 1.00 22.09 36 GLU B C 1
ATOM 2423 O O . GLU B 1 36 ? 68.023 -7.441 28.638 1.00 30.18 36 GLU B O 1
ATOM 2429 N N . LEU B 1 37 ? 68.010 -5.963 30.299 1.00 32.09 37 LEU B N 1
ATOM 2430 C CA . LEU B 1 37 ? 68.163 -6.946 31.356 1.00 25.43 37 LEU B CA 1
ATOM 2431 C C . LEU B 1 37 ? 66.863 -7.172 32.122 1.00 20.15 37 LEU B C 1
ATOM 2432 O O . LEU B 1 37 ? 66.827 -7.959 33.067 1.00 20.93 37 LEU B O 1
ATOM 2437 N N . LEU B 1 38 ? 65.786 -6.480 31.737 1.00 17.87 38 LEU B N 1
ATOM 2438 C CA . LEU B 1 38 ? 64.496 -6.617 32.395 1.00 21.20 38 LEU B CA 1
ATOM 2439 C C . LEU B 1 38 ? 63.970 -8.045 32.218 1.00 31.07 38 LEU B C 1
ATOM 2440 O O . LEU B 1 38 ? 63.967 -8.577 31.115 1.00 33.86 38 LEU B O 1
ATOM 2445 N N . PRO B 1 39 ? 63.495 -8.678 33.289 1.00 32.99 39 PRO B N 1
ATOM 2446 C CA . PRO B 1 39 ? 63.026 -10.051 33.192 1.00 19.07 39 PRO B CA 1
ATOM 2447 C C . PRO B 1 39 ? 61.683 -10.281 32.513 1.00 22.40 39 PRO B C 1
ATOM 2448 O O . PRO B 1 39 ? 60.667 -9.731 32.939 1.00 28.51 39 PRO B O 1
ATOM 2452 N N . VAL B 1 40 ? 61.657 -11.106 31.461 1.00 23.48 40 VAL B N 1
ATOM 2453 C CA . VAL B 1 40 ? 60.432 -11.480 30.773 1.00 18.14 40 VAL B CA 1
ATOM 2454 C C . VAL B 1 40 ? 60.207 -12.719 31.604 1.00 20.86 40 VAL B C 1
ATOM 2455 O O . VAL B 1 40 ? 60.792 -13.765 31.335 1.00 27.66 40 VAL B O 1
ATOM 2459 N N . VAL B 1 41 ? 59.471 -12.513 32.699 1.00 28.02 41 VAL B N 1
ATOM 2460 C CA . VAL B 1 41 ? 59.200 -13.474 33.753 1.00 28.98 41 VAL B CA 1
ATOM 2461 C C . VAL B 1 41 ? 60.433 -13.473 34.658 1.00 28.39 41 VAL B C 1
ATOM 2462 O O . VAL B 1 41 ? 60.450 -12.828 35.701 1.00 32.19 41 VAL B O 1
ATOM 2466 N N . ASP B 1 42 ? 61.513 -14.123 34.227 1.00 33.57 42 ASP B N 1
ATOM 2467 C CA . ASP B 1 42 ? 62.768 -14.198 34.951 1.00 19.62 42 ASP B CA 1
ATOM 2468 C C . ASP B 1 42 ? 63.993 -13.970 34.028 1.00 41.28 42 ASP B C 1
ATOM 2469 O O . ASP B 1 42 ? 65.093 -13.698 34.510 1.00 41.30 42 ASP B O 1
ATOM 2474 N N . THR B 1 43 ? 63.785 -14.068 32.696 1.00 45.63 43 THR B N 1
ATOM 2475 C CA . THR B 1 43 ? 64.861 -13.957 31.704 1.00 27.27 43 THR B CA 1
ATOM 2476 C C . THR B 1 43 ? 64.954 -12.680 30.870 1.00 27.98 43 THR B C 1
ATOM 2477 O O . THR B 1 43 ? 63.971 -12.260 30.271 1.00 29.70 43 THR B O 1
ATOM 2481 N N . PRO B 1 44 ? 66.110 -12.030 30.826 1.00 27.14 44 PRO B N 1
ATOM 2482 C CA . PRO B 1 44 ? 66.263 -10.780 30.082 1.00 19.74 44 PRO B CA 1
ATOM 2483 C C . PRO B 1 44 ? 66.080 -10.935 28.582 1.00 21.37 44 PRO B C 1
ATOM 2484 O O . PRO B 1 44 ? 66.411 -11.981 28.036 1.00 39.89 44 PRO B O 1
ATOM 2488 N N . GLY B 1 45 ? 65.612 -9.913 27.871 1.00 26.35 45 GLY B N 1
ATOM 2489 C CA . GLY B 1 45 ? 65.480 -10.040 26.427 1.00 19.94 45 GLY B CA 1
ATOM 2490 C C . GLY B 1 45 ? 66.826 -10.309 25.760 1.00 27.13 45 GLY B C 1
ATOM 2491 O O . GLY B 1 45 ? 66.879 -11.042 24.777 1.00 29.29 45 GLY B O 1
ATOM 2492 N N . ILE B 1 46 ? 67.908 -9.742 26.298 1.00 28.04 46 ILE B N 1
ATOM 2493 C CA . ILE B 1 46 ? 69.214 -9.975 25.700 1.00 25.07 46 ILE B CA 1
ATOM 2494 C C . ILE B 1 46 ? 69.600 -11.437 25.761 1.00 22.65 46 ILE B C 1
ATOM 2495 O O . ILE B 1 46 ? 70.292 -11.952 24.888 1.00 31.50 46 ILE B O 1
ATOM 2500 N N . GLU B 1 47 ? 69.155 -12.115 26.817 1.00 31.23 47 GLU B N 1
ATOM 2501 C CA . GLU B 1 47 ? 69.423 -13.527 26.947 1.00 25.99 47 GLU B CA 1
ATOM 2502 C C . GLU B 1 47 ? 68.531 -14.251 25.944 1.00 31.28 47 GLU B C 1
ATOM 2503 O O . GLU B 1 47 ? 68.939 -15.223 25.340 1.00 41.52 47 GLU B O 1
ATOM 2509 N N . LEU B 1 48 ? 67.312 -13.743 25.699 1.00 29.58 48 LEU B N 1
ATOM 2510 C CA . LEU B 1 48 ? 66.437 -14.351 24.713 1.00 21.23 48 LEU B CA 1
ATOM 2511 C C . LEU B 1 48 ? 67.097 -14.219 23.327 1.00 32.02 48 LEU B C 1
ATOM 2512 O O . LEU B 1 48 ? 67.161 -15.151 22.521 1.00 32.62 48 LEU B O 1
ATOM 2517 N N . ILE B 1 49 ? 67.580 -13.022 23.031 1.00 32.25 49 ILE B N 1
ATOM 2518 C CA . ILE B 1 49 ? 68.245 -12.742 21.775 1.00 22.28 49 ILE B CA 1
ATOM 2519 C C . ILE B 1 49 ? 69.495 -13.595 21.588 1.00 26.18 49 ILE B C 1
ATOM 2520 O O . ILE B 1 49 ? 69.708 -14.155 20.517 1.00 42.55 49 ILE B O 1
ATOM 2525 N N . ALA B 1 50 ? 70.307 -13.755 22.637 1.00 33.81 50 ALA B N 1
ATOM 2526 C CA . ALA B 1 50 ? 71.506 -14.575 22.566 1.00 30.98 50 ALA B CA 1
ATOM 2527 C C . ALA B 1 50 ? 71.208 -16.020 22.183 1.00 36.83 50 ALA B C 1
ATOM 2528 O O . ALA B 1 50 ? 71.950 -16.648 21.442 1.00 38.83 50 ALA B O 1
ATOM 2530 N N . ALA B 1 51 ? 70.114 -16.556 22.709 1.00 41.26 51 ALA B N 1
ATOM 2531 C CA . ALA B 1 51 ? 69.695 -17.919 22.475 1.00 31.24 51 ALA B CA 1
ATOM 2532 C C . ALA B 1 51 ? 69.277 -18.160 21.039 1.00 37.23 51 ALA B C 1
ATOM 2533 O O . ALA B 1 51 ? 69.600 -19.188 20.471 1.00 39.51 51 ALA B O 1
ATOM 2535 N N . GLU B 1 52 ? 68.583 -17.167 20.464 1.00 23.16 52 GLU B N 1
ATOM 2536 C CA . GLU B 1 52 ? 68.105 -17.150 19.095 1.00 21.40 52 GLU B CA 1
ATOM 2537 C C . GLU B 1 52 ? 69.307 -17.058 18.164 1.00 39.28 52 GLU B C 1
ATOM 2538 O O . GLU B 1 52 ? 69.402 -17.774 17.180 1.00 60.58 52 GLU B O 1
ATOM 2544 N N . ALA B 1 53 ? 70.285 -16.238 18.519 1.00 32.49 53 ALA B N 1
ATOM 2545 C CA . ALA B 1 53 ? 71.491 -16.101 17.735 1.00 24.13 53 ALA B CA 1
ATOM 2546 C C . ALA B 1 53 ? 72.250 -17.418 17.772 1.00 29.31 53 ALA B C 1
ATOM 2547 O O . ALA B 1 53 ? 72.818 -17.834 16.774 1.00 43.33 53 ALA B O 1
ATOM 2549 N N . ALA B 1 54 ? 72.285 -18.101 18.914 1.00 38.03 54 ALA B N 1
ATOM 2550 C CA . ALA B 1 54 ? 72.987 -19.374 18.963 1.00 37.81 54 ALA B CA 1
ATOM 2551 C C . ALA B 1 54 ? 72.312 -20.343 18.008 1.00 52.79 54 ALA B C 1
ATOM 2552 O O . ALA B 1 54 ? 72.928 -20.971 17.152 1.00 60.98 54 ALA B O 1
ATOM 2554 N N . GLU B 1 55 ? 70.995 -20.404 18.115 1.00 67.98 55 GLU B N 1
ATOM 2555 C CA . GLU B 1 55 ? 70.182 -21.254 17.274 1.00 41.29 55 GLU B CA 1
ATOM 2556 C C . GLU B 1 55 ? 70.526 -20.982 15.825 1.00 56.61 55 GLU B C 1
ATOM 2557 O O . GLU B 1 55 ? 70.466 -21.891 15.002 1.00 75.55 55 GLU B O 1
ATOM 2563 N N . LEU B 1 56 ? 70.866 -19.743 15.496 1.00 44.72 56 LEU B N 1
ATOM 2564 C CA . LEU B 1 56 ? 71.176 -19.411 14.113 1.00 32.23 56 LEU B CA 1
ATOM 2565 C C . LEU B 1 56 ? 72.545 -19.901 13.729 1.00 41.85 56 LEU B C 1
ATOM 2566 O O . LEU B 1 56 ? 72.920 -19.808 12.564 1.00 65.15 56 LEU B O 1
ATOM 2571 N N . GLY B 1 57 ? 73.320 -20.386 14.722 1.00 33.44 57 GLY B N 1
ATOM 2572 C CA . GLY B 1 57 ? 74.660 -20.881 14.498 1.00 30.50 57 GLY B CA 1
ATOM 2573 C C . GLY B 1 57 ? 75.718 -19.823 14.771 1.00 47.78 57 GLY B C 1
ATOM 2574 O O . GLY B 1 57 ? 76.915 -20.060 14.623 1.00 66.61 57 GLY B O 1
ATOM 2575 N N . ALA B 1 58 ? 75.269 -18.627 15.136 1.00 32.91 58 ALA B N 1
ATOM 2576 C CA . ALA B 1 58 ? 76.185 -17.544 15.430 1.00 33.90 58 ALA B CA 1
ATOM 2577 C C . ALA B 1 58 ? 77.073 -18.007 16.561 1.00 43.84 58 ALA B C 1
ATOM 2578 O O . ALA B 1 58 ? 76.648 -18.741 17.445 1.00 55.71 58 ALA B O 1
ATOM 2580 N N . THR B 1 59 ? 78.332 -17.614 16.477 1.00 61.42 59 THR B N 1
ATOM 2581 C CA . THR B 1 59 ? 79.351 -18.011 17.431 1.00 44.73 59 THR B CA 1
ATOM 2582 C C . THR B 1 59 ? 79.816 -16.895 18.370 1.00 42.55 59 THR B C 1
ATOM 2583 O O . THR B 1 59 ? 80.439 -17.147 19.399 1.00 43.80 59 THR B O 1
ATOM 2587 N N . ARG B 1 60 ? 79.503 -15.648 17.984 1.00 41.06 60 ARG B N 1
ATOM 2588 C CA . ARG B 1 60 ? 79.843 -14.450 18.741 1.00 33.77 60 ARG B CA 1
ATOM 2589 C C . ARG B 1 60 ? 78.699 -13.465 18.750 1.00 30.60 60 ARG B C 1
ATOM 2590 O O . ARG B 1 60 ? 77.941 -13.373 17.800 1.00 31.55 60 ARG B O 1
ATOM 2598 N N . LEU B 1 61 ? 78.633 -12.669 19.804 1.00 35.92 61 LEU B N 1
ATOM 2599 C CA . LEU B 1 61 ? 77.641 -11.628 19.955 1.00 39.62 61 LEU B CA 1
ATOM 2600 C C . LEU B 1 61 ? 78.386 -10.299 20.175 1.00 25.06 61 LEU B C 1
ATOM 2601 O O . LEU B 1 61 ? 79.041 -10.126 21.187 1.00 32.42 61 LEU B O 1
ATOM 2606 N N . ALA B 1 62 ? 78.298 -9.364 19.221 1.00 30.04 62 ALA B N 1
ATOM 2607 C CA . ALA B 1 62 ? 78.949 -8.077 19.375 1.00 22.48 62 ALA B CA 1
ATOM 2608 C C . ALA B 1 62 ? 77.930 -7.170 20.020 1.00 38.71 62 ALA B C 1
ATOM 2609 O O . ALA B 1 62 ? 77.067 -6.603 19.344 1.00 35.76 62 ALA B O 1
ATOM 2611 N N . ILE B 1 63 ? 78.016 -7.066 21.331 1.00 25.96 63 ILE B N 1
ATOM 2612 C CA . ILE B 1 63 ? 77.068 -6.253 22.058 1.00 19.40 63 ILE B CA 1
ATOM 2613 C C . ILE B 1 63 ? 77.493 -4.794 22.123 1.00 26.53 63 ILE B C 1
ATOM 2614 O O . ILE B 1 63 ? 78.539 -4.450 22.646 1.00 28.49 63 ILE B O 1
ATOM 2619 N N . ILE B 1 64 ? 76.670 -3.893 21.592 1.00 24.74 64 ILE B N 1
ATOM 2620 C CA . ILE B 1 64 ? 77.015 -2.476 21.675 1.00 15.91 64 ILE B CA 1
ATOM 2621 C C . ILE B 1 64 ? 76.525 -2.086 23.036 1.00 15.28 64 ILE B C 1
ATOM 2622 O O . ILE B 1 64 ? 75.382 -2.314 23.408 1.00 24.46 64 ILE B O 1
ATOM 2627 N N . THR B 1 65 ? 77.436 -1.532 23.819 1.00 26.54 65 THR B N 1
ATOM 2628 C CA . THR B 1 65 ? 77.132 -1.172 25.185 1.00 28.67 65 THR B CA 1
ATOM 2629 C C . THR B 1 65 ? 77.527 0.226 25.595 1.00 28.27 65 THR B C 1
ATOM 2630 O O . THR B 1 65 ? 78.158 0.934 24.824 1.00 31.07 65 THR B O 1
ATOM 2634 N N . ALA B 1 66 ? 77.137 0.654 26.772 1.00 28.62 66 ALA B N 1
ATOM 2635 C CA . ALA B 1 66 ? 77.509 1.997 27.163 1.00 21.56 66 ALA B CA 1
ATOM 2636 C C . ALA B 1 66 ? 78.319 1.949 28.427 1.00 24.07 66 ALA B C 1
ATOM 2637 O O . ALA B 1 66 ? 78.264 0.958 29.152 1.00 40.60 66 ALA B O 1
ATOM 2639 N N . PRO B 1 67 ? 79.087 2.995 28.701 1.00 34.22 67 PRO B N 1
ATOM 2640 C CA . PRO B 1 67 ? 79.918 3.062 29.895 1.00 33.49 67 PRO B CA 1
ATOM 2641 C C . PRO B 1 67 ? 79.190 2.814 31.227 1.00 31.23 67 PRO B C 1
ATOM 2642 O O . PRO B 1 67 ? 79.735 2.189 32.139 1.00 47.35 67 PRO B O 1
ATOM 2646 N N . ASN B 1 68 ? 77.949 3.271 31.329 1.00 32.51 68 ASN B N 1
ATOM 2647 C CA . ASN B 1 68 ? 77.150 3.124 32.530 1.00 30.39 68 ASN B CA 1
ATOM 2648 C C . ASN B 1 68 ? 76.190 1.945 32.563 1.00 39.58 68 ASN B C 1
ATOM 2649 O O . ASN B 1 68 ? 75.260 1.928 33.374 1.00 42.56 68 ASN B O 1
ATOM 2654 N N . LYS B 1 69 ? 76.444 0.970 31.678 1.00 32.34 69 LYS B N 1
ATOM 2655 C CA . LYS B 1 69 ? 75.655 -0.249 31.556 1.00 24.08 69 LYS B CA 1
ATOM 2656 C C . LYS B 1 69 ? 76.490 -1.529 31.753 1.00 29.63 69 LYS B C 1
ATOM 2657 O O . LYS B 1 69 ? 76.294 -2.491 31.025 1.00 38.30 69 LYS B O 1
ATOM 2663 N N . ALA B 1 70 ? 77.399 -1.561 32.743 1.00 36.60 70 ALA B N 1
ATOM 2664 C CA . ALA B 1 70 ? 78.257 -2.705 33.028 1.00 26.80 70 ALA B CA 1
ATOM 2665 C C . ALA B 1 70 ? 77.619 -4.094 33.059 1.00 33.41 70 ALA B C 1
ATOM 2666 O O . ALA B 1 70 ? 78.279 -5.101 32.750 1.00 33.54 70 ALA B O 1
ATOM 2668 N N . GLY B 1 71 ? 76.367 -4.153 33.485 1.00 25.74 71 GLY B N 1
ATOM 2669 C CA . GLY B 1 71 ? 75.616 -5.393 33.642 1.00 18.67 71 GLY B CA 1
ATOM 2670 C C . GLY B 1 71 ? 75.360 -6.162 32.363 1.00 23.39 71 GLY B C 1
ATOM 2671 O O . GLY B 1 71 ? 75.336 -7.394 32.333 1.00 31.62 71 GLY B O 1
ATOM 2672 N N . VAL B 1 72 ? 75.185 -5.418 31.286 1.00 27.89 72 VAL B N 1
ATOM 2673 C CA . VAL B 1 72 ? 74.953 -6.008 29.989 1.00 16.78 72 VAL B CA 1
ATOM 2674 C C . VAL B 1 72 ? 76.002 -7.070 29.674 1.00 34.87 72 VAL B C 1
ATOM 2675 O O . VAL B 1 72 ? 75.645 -8.229 29.488 1.00 35.74 72 VAL B O 1
ATOM 2679 N N . LEU B 1 73 ? 77.273 -6.681 29.677 1.00 31.00 73 LEU B N 1
ATOM 2680 C CA . LEU B 1 73 ? 78.401 -7.586 29.427 1.00 28.39 73 LEU B CA 1
ATOM 2681 C C . LEU B 1 73 ? 78.570 -8.569 30.596 1.00 30.47 73 LEU B C 1
ATOM 2682 O O . LEU B 1 73 ? 78.866 -9.744 30.419 1.00 37.20 73 LEU B O 1
ATOM 2687 N N . ALA B 1 74 ? 78.387 -8.079 31.811 1.00 29.88 74 ALA B N 1
ATOM 2688 C CA . ALA B 1 74 ? 78.546 -8.924 32.964 1.00 25.00 74 ALA B CA 1
ATOM 2689 C C . ALA B 1 74 ? 77.541 -10.053 32.976 1.00 32.71 74 ALA B C 1
ATOM 2690 O O . ALA B 1 74 ? 77.842 -11.149 33.437 1.00 41.93 74 ALA B O 1
ATOM 2692 N N . HIS B 1 75 ? 76.356 -9.814 32.469 1.00 26.94 75 HIS B N 1
ATOM 2693 C CA . HIS B 1 75 ? 75.398 -10.889 32.406 1.00 26.85 75 HIS B CA 1
ATOM 2694 C C . HIS B 1 75 ? 75.962 -12.128 31.692 1.00 34.28 75 HIS B C 1
ATOM 2695 O O . HIS B 1 75 ? 75.589 -13.276 31.956 1.00 37.66 75 HIS B O 1
ATOM 2702 N N . PHE B 1 76 ? 76.855 -11.896 30.725 1.00 40.68 76 PHE B N 1
ATOM 2703 C CA . PHE B 1 76 ? 77.477 -12.945 29.920 1.00 32.98 76 PHE B CA 1
ATOM 2704 C C . PHE B 1 76 ? 78.841 -13.432 30.381 1.00 47.69 76 PHE B C 1
ATOM 2705 O O . PHE B 1 76 ? 79.507 -14.158 29.631 1.00 44.26 76 PHE B O 1
ATOM 2713 N N . GLU B 1 77 ? 79.229 -13.018 31.587 1.00 36.25 77 GLU B N 1
ATOM 2714 C CA . GLU B 1 77 ? 80.489 -13.389 32.200 1.00 45.26 77 GLU B CA 1
ATOM 2715 C C . GLU B 1 77 ? 80.161 -14.178 33.436 1.00 47.39 77 GLU B C 1
ATOM 2716 O O . GLU B 1 77 ? 79.070 -14.046 33.994 1.00 44.42 77 GLU B O 1
ATOM 2722 N N . ARG B 1 78 ? 81.100 -14.992 33.861 1.00 51.70 78 ARG B N 1
ATOM 2723 C CA . ARG B 1 78 ? 80.866 -15.782 35.038 1.00 53.94 78 ARG B CA 1
ATOM 2724 C C . ARG B 1 78 ? 81.081 -14.943 36.300 1.00 51.52 78 ARG B C 1
ATOM 2725 O O . ARG B 1 78 ? 82.041 -14.193 36.401 1.00 60.73 78 ARG B O 1
ATOM 2733 N N . SER B 1 79 ? 80.178 -15.051 37.280 1.00 42.84 79 SER B N 1
ATOM 2734 C CA . SER B 1 79 ? 80.344 -14.307 38.518 1.00 38.37 79 SER B CA 1
ATOM 2735 C C . SER B 1 79 ? 80.643 -15.306 39.612 1.00 40.77 79 SER B C 1
ATOM 2736 O O . SER B 1 79 ? 79.738 -15.900 40.186 1.00 50.57 79 SER B O 1
ATOM 2739 N N . SER B 1 80 ? 81.921 -15.557 39.854 1.00 39.45 80 SER B N 1
ATOM 2740 C CA . SER B 1 80 ? 82.304 -16.518 40.868 1.00 48.76 80 SER B CA 1
ATOM 2741 C C . SER B 1 80 ? 81.829 -16.134 42.271 1.00 77.53 80 SER B C 1
ATOM 2742 O O . SER B 1 80 ? 81.494 -16.979 43.102 1.00 76.61 80 SER B O 1
ATOM 2745 N N . GLU B 1 81 ? 81.749 -14.821 42.510 1.00 63.05 81 GLU B N 1
ATOM 2746 C CA . GLU B 1 81 ? 81.274 -14.308 43.790 1.00 46.15 81 GLU B CA 1
ATOM 2747 C C . GLU B 1 81 ? 79.899 -14.937 44.009 1.00 52.88 81 GLU B C 1
ATOM 2748 O O . GLU B 1 81 ? 79.670 -15.631 44.995 1.00 73.25 81 GLU B O 1
ATOM 2754 N N . LEU B 1 82 ? 78.988 -14.727 43.042 1.00 49.32 82 LEU B N 1
ATOM 2755 C CA . LEU B 1 82 ? 77.612 -15.216 43.052 1.00 36.97 82 LEU B CA 1
ATOM 2756 C C . LEU B 1 82 ? 77.432 -16.724 43.021 1.00 38.37 82 LEU B C 1
ATOM 2757 O O . LEU B 1 82 ? 76.572 -17.252 43.727 1.00 37.67 82 LEU B O 1
ATOM 2762 N N . GLU B 1 83 ? 78.230 -17.415 42.205 1.00 51.40 83 GLU B N 1
ATOM 2763 C CA . GLU B 1 83 ? 78.165 -18.868 42.091 1.00 41.72 83 GLU B CA 1
ATOM 2764 C C . GLU B 1 83 ? 78.533 -19.520 43.421 1.00 51.64 83 GLU B C 1
ATOM 2765 O O . GLU B 1 83 ? 77.909 -20.488 43.851 1.00 68.51 83 GLU B O 1
ATOM 2771 N N . GLU B 1 84 ? 79.579 -18.971 44.048 1.00 40.87 84 GLU B N 1
ATOM 2772 C CA . GLU B 1 84 ? 80.077 -19.433 45.329 1.00 39.05 84 GLU B CA 1
ATOM 2773 C C . GLU B 1 84 ? 78.962 -19.257 46.343 1.00 59.31 84 GLU B C 1
ATOM 2774 O O . GLU B 1 84 ? 78.508 -20.213 46.949 1.00 79.29 84 GLU B O 1
ATOM 2780 N N . THR B 1 85 ? 78.490 -18.025 46.482 1.00 55.42 85 THR B N 1
ATOM 2781 C CA . THR B 1 85 ? 77.402 -17.774 47.406 1.00 51.99 85 THR B CA 1
ATOM 2782 C C . THR B 1 85 ? 76.261 -18.780 47.255 1.00 52.47 85 THR B C 1
ATOM 2783 O O . THR B 1 85 ? 75.772 -19.337 48.242 1.00 67.99 85 THR B O 1
ATOM 2787 N N . LEU B 1 86 ? 75.852 -19.028 46.005 1.00 38.14 86 LEU B N 1
ATOM 2788 C CA . LEU B 1 86 ? 74.764 -19.966 45.742 1.00 43.67 86 LEU B CA 1
ATOM 2789 C C . LEU B 1 86 ? 75.083 -21.410 46.146 1.00 50.55 86 LEU B C 1
ATOM 2790 O O . LEU B 1 86 ? 74.176 -22.181 46.448 1.00 75.60 86 LEU B O 1
ATOM 2795 N N . MET B 1 87 ? 76.370 -21.779 46.118 1.00 54.10 87 MET B N 1
ATOM 2796 C CA . MET B 1 87 ? 76.806 -23.126 46.476 1.00 48.22 87 MET B CA 1
ATOM 2797 C C . MET B 1 87 ? 76.500 -23.401 47.953 1.00 52.72 87 MET B C 1
ATOM 2798 O O . MET B 1 87 ? 75.858 -24.388 48.316 1.00 49.54 87 MET B O 1
ATOM 2803 N N . GLU B 1 88 ? 76.981 -22.490 48.802 1.00 54.61 88 GLU B N 1
ATOM 2804 C CA . GLU B 1 88 ? 76.860 -22.528 50.260 1.00 51.25 88 GLU B CA 1
ATOM 2805 C C . GLU B 1 88 ? 75.477 -22.203 50.807 1.00 63.46 88 GLU B C 1
ATOM 2806 O O . GLU B 1 88 ? 75.317 -21.889 51.997 1.00 68.37 88 GLU B O 1
ATOM 2812 N N . ARG B 1 89 ? 74.506 -22.261 49.900 1.00 44.88 89 ARG B N 1
ATOM 2813 C CA . ARG B 1 89 ? 73.126 -21.968 50.204 1.00 39.01 89 ARG B CA 1
ATOM 2814 C C . ARG B 1 89 ? 72.248 -23.129 49.818 1.00 38.88 89 ARG B C 1
ATOM 2815 O O . ARG B 1 89 ? 71.065 -23.180 50.136 1.00 58.15 89 ARG B O 1
ATOM 2830 N N . GLY B 1 90 ? 72.867 -24.077 49.137 1.00 54.75 90 GLY B N 1
ATOM 2831 C CA . GLY B 1 90 ? 72.146 -25.265 48.739 1.00 69.56 90 GLY B CA 1
ATOM 2832 C C . GLY B 1 90 ? 71.673 -25.394 47.295 1.00 100.00 90 GLY B C 1
ATOM 2833 O O . GLY B 1 90 ? 71.246 -26.490 46.910 1.00 100.00 90 GLY B O 1
ATOM 2834 N N . LYS B 1 91 ? 71.751 -24.316 46.506 1.00 97.31 91 LYS B N 1
ATOM 2835 C CA . LYS B 1 91 ? 71.263 -24.399 45.141 1.00 72.88 91 LYS B CA 1
ATOM 2836 C C . LYS B 1 91 ? 72.198 -24.335 43.950 1.00 56.14 91 LYS B C 1
ATOM 2837 O O . LYS B 1 91 ? 72.402 -23.275 43.363 1.00 60.38 91 LYS B O 1
ATOM 2843 N N . THR B 1 92 ? 72.738 -25.507 43.554 1.00 62.18 92 THR B N 1
ATOM 2844 C CA . THR B 1 92 ? 73.600 -25.638 42.378 1.00 58.65 92 THR B CA 1
ATOM 2845 C C . THR B 1 92 ? 72.722 -25.425 41.129 1.00 72.87 92 THR B C 1
ATOM 2846 O O . THR B 1 92 ? 73.182 -25.024 40.063 1.00 90.95 92 THR B O 1
ATOM 2850 N N . ASP B 1 93 ? 71.413 -25.696 41.275 1.00 61.78 93 ASP B N 1
ATOM 2851 C CA . ASP B 1 93 ? 70.410 -25.560 40.223 1.00 48.53 93 ASP B CA 1
ATOM 2852 C C . ASP B 1 93 ? 70.445 -24.167 39.618 1.00 45.11 93 ASP B C 1
ATOM 2853 O O . ASP B 1 93 ? 70.170 -23.972 38.427 1.00 50.60 93 ASP B O 1
ATOM 2858 N N . GLN B 1 94 ? 70.728 -23.182 40.472 1.00 44.96 94 GLN B N 1
ATOM 2859 C CA . GLN B 1 94 ? 70.781 -21.802 40.048 1.00 38.22 94 GLN B CA 1
ATOM 2860 C C . GLN B 1 94 ? 72.116 -21.426 39.462 1.00 62.71 94 GLN B C 1
ATOM 2861 O O . GLN B 1 94 ? 72.176 -20.602 38.561 1.00 100.00 94 GLN B O 1
ATOM 2867 N N . VAL B 1 95 ? 73.190 -22.044 39.958 1.00 69.30 95 VAL B N 1
ATOM 2868 C CA . VAL B 1 95 ? 74.512 -21.758 39.428 1.00 50.79 95 VAL B CA 1
ATOM 2869 C C . VAL B 1 95 ? 74.477 -22.019 37.915 1.00 43.31 95 VAL B C 1
ATOM 2870 O O . VAL B 1 95 ? 75.187 -21.392 37.130 1.00 51.27 95 VAL B O 1
ATOM 2874 N N . GLU B 1 96 ? 73.626 -22.964 37.504 1.00 47.37 96 GLU B N 1
ATOM 2875 C CA . GLU B 1 96 ? 73.442 -23.338 36.106 1.00 39.81 96 GLU B CA 1
ATOM 2876 C C . GLU B 1 96 ? 72.661 -22.273 35.328 1.00 43.50 96 GLU B C 1
ATOM 2877 O O . GLU B 1 96 ? 72.992 -21.952 34.193 1.00 54.63 96 GLU B O 1
ATOM 2883 N N . ILE B 1 97 ? 71.620 -21.734 35.965 1.00 49.02 97 ILE B N 1
ATOM 2884 C CA . ILE B 1 97 ? 70.791 -20.690 35.398 1.00 37.62 97 ILE B CA 1
ATOM 2885 C C . ILE B 1 97 ? 71.643 -19.439 35.117 1.00 50.74 97 ILE B C 1
ATOM 2886 O O . ILE B 1 97 ? 71.436 -18.739 34.120 1.00 41.13 97 ILE B O 1
ATOM 2891 N N . ILE B 1 98 ? 72.590 -19.133 36.017 1.00 34.18 98 ILE B N 1
ATOM 2892 C CA . ILE B 1 98 ? 73.449 -17.973 35.861 1.00 27.63 98 ILE B CA 1
ATOM 2893 C C . ILE B 1 98 ? 74.641 -18.191 34.959 1.00 31.92 98 ILE B C 1
ATOM 2894 O O . ILE B 1 98 ? 75.453 -17.301 34.763 1.00 41.82 98 ILE B O 1
ATOM 2899 N N . ARG B 1 99 ? 74.722 -19.379 34.381 1.00 46.68 99 ARG B N 1
ATOM 2900 C CA . ARG B 1 99 ? 75.807 -19.680 33.459 1.00 55.43 99 ARG B CA 1
ATOM 2901 C C . ARG B 1 99 ? 75.270 -19.845 32.040 1.00 51.63 99 ARG B C 1
ATOM 2902 O O . ARG B 1 99 ? 76.026 -19.820 31.074 1.00 80.74 99 ARG B O 1
ATOM 2910 N N . ARG B 1 100 ? 73.956 -20.058 31.901 1.00 40.99 100 ARG B N 1
ATOM 2911 C CA . ARG B 1 100 ? 73.344 -20.261 30.597 1.00 37.73 100 ARG B CA 1
ATOM 2912 C C . ARG B 1 100 ? 73.760 -19.259 29.508 1.00 42.19 100 ARG B C 1
ATOM 2913 O O . ARG B 1 100 ? 74.203 -19.652 28.427 1.00 37.30 100 ARG B O 1
ATOM 2921 N N . ALA B 1 101 ? 73.537 -17.973 29.748 1.00 35.39 101 ALA B N 1
ATOM 2922 C CA . ALA B 1 101 ? 73.839 -16.970 28.751 1.00 25.16 101 ALA B CA 1
ATOM 2923 C C . ALA B 1 101 ? 75.281 -16.969 28.336 1.00 33.36 101 ALA B C 1
ATOM 2924 O O . ALA B 1 101 ? 75.581 -16.982 27.155 1.00 56.86 101 ALA B O 1
ATOM 2926 N N . ALA B 1 102 ? 76.145 -16.961 29.336 1.00 46.13 102 ALA B N 1
ATOM 2927 C CA . ALA B 1 102 ? 77.584 -16.946 29.139 1.00 35.77 102 ALA B CA 1
ATOM 2928 C C . ALA B 1 102 ? 78.038 -18.152 28.342 1.00 41.64 102 ALA B C 1
ATOM 2929 O O . ALA B 1 102 ? 78.923 -18.051 27.504 1.00 63.89 102 ALA B O 1
ATOM 2931 N N . ASP B 1 103 ? 77.421 -19.296 28.615 1.00 44.76 103 ASP B N 1
ATOM 2932 C CA . ASP B 1 103 ? 77.750 -20.543 27.963 1.00 40.22 103 ASP B CA 1
ATOM 2933 C C . ASP B 1 103 ? 77.183 -20.671 26.552 1.00 71.67 103 ASP B C 1
ATOM 2934 O O . ASP B 1 103 ? 77.770 -21.358 25.720 1.00 100.00 103 ASP B O 1
ATOM 2939 N N . LEU B 1 104 ? 76.063 -20.003 26.276 1.00 54.42 104 LEU B N 1
ATOM 2940 C CA . LEU B 1 104 ? 75.429 -20.060 24.958 1.00 37.46 104 LEU B CA 1
ATOM 2941 C C . LEU B 1 104 ? 76.255 -19.560 23.776 1.00 43.86 104 LEU B C 1
ATOM 2942 O O . LEU B 1 104 ? 76.236 -20.121 22.676 1.00 49.53 104 LEU B O 1
ATOM 2947 N N . ILE B 1 105 ? 76.907 -18.425 23.973 1.00 39.24 105 ILE B N 1
ATOM 2948 C CA . ILE B 1 105 ? 77.660 -17.750 22.930 1.00 29.00 105 ILE B CA 1
ATOM 2949 C C . ILE B 1 105 ? 78.669 -16.749 23.512 1.00 38.48 105 ILE B C 1
ATOM 2950 O O . ILE B 1 105 ? 78.563 -16.380 24.669 1.00 52.17 105 ILE B O 1
ATOM 2955 N N . LYS B 1 106 ? 79.657 -16.320 22.715 1.00 43.76 106 LYS B N 1
ATOM 2956 C CA . LYS B 1 106 ? 80.686 -15.395 23.187 1.00 39.18 106 LYS B CA 1
ATOM 2957 C C . LYS B 1 106 ? 80.302 -13.957 22.966 1.00 28.25 106 LYS B C 1
ATOM 2958 O O . LYS B 1 106 ? 80.072 -13.516 21.845 1.00 34.37 106 LYS B O 1
ATOM 2964 N N . ALA B 1 107 ? 80.264 -13.219 24.052 1.00 41.69 107 ALA B N 1
ATOM 2965 C CA . ALA B 1 107 ? 79.932 -11.826 24.006 1.00 36.15 107 ALA B CA 1
ATOM 2966 C C . ALA B 1 107 ? 81.187 -10.982 23.876 1.00 35.28 107 ALA B C 1
ATOM 2967 O O . ALA B 1 107 ? 82.165 -11.168 24.592 1.00 43.31 107 ALA B O 1
ATOM 2969 N N . VAL B 1 108 ? 81.142 -10.071 22.922 1.00 33.51 108 VAL B N 1
ATOM 2970 C CA . VAL B 1 108 ? 82.231 -9.163 22.659 1.00 32.05 108 VAL B CA 1
ATOM 2971 C C . VAL B 1 108 ? 81.656 -7.779 22.818 1.00 25.94 108 VAL B C 1
ATOM 2972 O O . VAL B 1 108 ? 80.784 -7.367 22.071 1.00 42.47 108 VAL B O 1
ATOM 2976 N N . PRO B 1 109 ? 82.108 -7.071 23.817 1.00 24.39 109 PRO B N 1
ATOM 2977 C CA . PRO B 1 109 ? 81.595 -5.754 24.119 1.00 18.61 109 PRO B CA 1
ATOM 2978 C C . PRO B 1 109 ? 82.106 -4.702 23.153 1.00 29.68 109 PRO B C 1
ATOM 2979 O O . PRO B 1 109 ? 83.267 -4.757 22.805 1.00 41.14 109 PRO B O 1
ATOM 2983 N N . VAL B 1 110 ? 81.265 -3.767 22.697 1.00 28.07 110 VAL B N 1
ATOM 2984 C CA . VAL B 1 110 ? 81.652 -2.697 21.786 1.00 23.45 110 VAL B CA 1
ATOM 2985 C C . VAL B 1 110 ? 81.112 -1.422 22.419 1.00 33.93 110 VAL B C 1
ATOM 2986 O O . VAL B 1 110 ? 79.910 -1.286 22.549 1.00 35.38 110 VAL B O 1
ATOM 2990 N N . THR B 1 111 ? 81.960 -0.520 22.872 1.00 27.80 111 THR B N 1
ATOM 2991 C CA . THR B 1 111 ? 81.460 0.675 23.528 1.00 19.37 111 THR B CA 1
ATOM 2992 C C . THR B 1 111 ? 81.006 1.791 22.615 1.00 20.19 111 THR B C 1
ATOM 2993 O O . THR B 1 111 ? 81.713 2.191 21.690 1.00 28.83 111 THR B O 1
ATOM 2997 N N . GLN B 1 112 ? 79.849 2.334 22.978 1.00 30.57 112 GLN B N 1
ATOM 2998 C CA . GLN B 1 112 ? 79.245 3.481 22.342 1.00 32.02 112 GLN B CA 1
ATOM 2999 C C . GLN B 1 112 ? 79.122 4.535 23.449 1.00 31.46 112 GLN B C 1
ATOM 3000 O O . GLN B 1 112 ? 78.215 4.475 24.273 1.00 29.52 112 GLN B O 1
ATOM 3006 N N . ASP B 1 113 ? 80.072 5.469 23.498 1.00 30.31 113 ASP B N 1
ATOM 3007 C CA . ASP B 1 113 ? 80.159 6.533 24.476 1.00 24.56 113 ASP B CA 1
ATOM 3008 C C . ASP B 1 113 ? 78.849 7.302 24.681 1.00 30.04 113 ASP B C 1
ATOM 3009 O O . ASP B 1 113 ? 78.381 7.492 25.800 1.00 35.65 113 ASP B O 1
ATOM 3014 N N . LYS B 1 114 ? 78.270 7.751 23.577 1.00 35.21 114 LYS B N 1
ATOM 3015 C CA . LYS B 1 114 ? 77.026 8.511 23.576 1.00 34.85 114 LYS B CA 1
ATOM 3016 C C . LYS B 1 114 ? 75.978 7.836 22.687 1.00 31.91 114 LYS B C 1
ATOM 3017 O O . LYS B 1 114 ? 76.301 7.256 21.662 1.00 35.89 114 LYS B O 1
ATOM 3028 N N . PRO B 1 115 ? 74.709 7.867 23.059 1.00 24.58 115 PRO B N 1
ATOM 3029 C CA . PRO B 1 115 ? 73.730 7.193 22.238 1.00 20.39 115 PRO B CA 1
ATOM 3030 C C . PRO B 1 115 ? 73.327 8.005 21.021 1.00 28.31 115 PRO B C 1
ATOM 3031 O O . PRO B 1 115 ? 72.259 8.600 20.969 1.00 44.46 115 PRO B O 1
ATOM 3035 N N . LEU B 1 116 ? 74.231 8.041 20.056 1.00 27.30 116 LEU B N 1
ATOM 3036 C CA . LEU B 1 116 ? 74.057 8.797 18.827 1.00 31.20 116 LEU B CA 1
ATOM 3037 C C . LEU B 1 116 ? 73.021 8.231 17.865 1.00 47.35 116 LEU B C 1
ATOM 3038 O O . LEU B 1 116 ? 72.555 8.894 16.934 1.00 36.28 116 LEU B O 1
ATOM 3043 N N . GLY B 1 117 ? 72.644 6.987 18.103 1.00 21.86 117 GLY B N 1
ATOM 3044 C CA . GLY B 1 117 ? 71.660 6.379 17.234 1.00 15.20 117 GLY B CA 1
ATOM 3045 C C . GLY B 1 117 ? 71.872 4.891 17.077 1.00 23.47 117 GLY B C 1
ATOM 3046 O O . GLY B 1 117 ? 72.968 4.405 17.322 1.00 23.09 117 GLY B O 1
ATOM 3047 N N . LEU B 1 118 ? 70.825 4.210 16.661 1.00 23.79 118 LEU B N 1
ATOM 3048 C CA . LEU B 1 118 ? 70.896 2.786 16.421 1.00 15.29 118 LEU B CA 1
ATOM 3049 C C . LEU B 1 118 ? 71.839 2.519 15.277 1.00 15.52 118 LEU B C 1
ATOM 3050 O O . LEU B 1 118 ? 72.625 1.571 15.318 1.00 38.59 118 LEU B O 1
ATOM 3055 N N . GLY B 1 119 ? 71.769 3.365 14.249 1.00 34.31 119 GLY B N 1
ATOM 3056 C CA . GLY B 1 119 ? 72.625 3.238 13.088 1.00 24.06 119 GLY B CA 1
ATOM 3057 C C . GLY B 1 119 ? 74.072 3.440 13.477 1.00 27.81 119 GLY B C 1
ATOM 3058 O O . GLY B 1 119 ? 74.967 2.666 13.134 1.00 34.59 119 GLY B O 1
ATOM 3059 N N . HIS B 1 120 ? 74.304 4.495 14.219 1.00 24.88 120 HIS B N 1
ATOM 3060 C CA . HIS B 1 120 ? 75.642 4.769 14.651 1.00 19.77 120 HIS B CA 1
ATOM 3061 C C . HIS B 1 120 ? 76.170 3.603 15.478 1.00 21.16 120 HIS B C 1
ATOM 3062 O O . HIS B 1 120 ? 77.352 3.304 15.442 1.00 28.10 120 HIS B O 1
ATOM 3069 N N . ALA B 1 121 ? 75.297 2.954 16.239 1.00 32.17 121 ALA B N 1
ATOM 3070 C CA . ALA B 1 121 ? 75.669 1.842 17.101 1.00 15.93 121 ALA B CA 1
ATOM 3071 C C . ALA B 1 121 ? 76.115 0.651 16.335 1.00 19.85 121 ALA B C 1
ATOM 3072 O O . ALA B 1 121 ? 77.148 0.037 16.612 1.00 30.29 121 ALA B O 1
ATOM 3074 N N . VAL B 1 122 ? 75.322 0.350 15.320 1.00 25.65 122 VAL B N 1
ATOM 3075 C CA . VAL B 1 122 ? 75.621 -0.737 14.433 1.00 18.95 122 VAL B CA 1
ATOM 3076 C C . VAL B 1 122 ? 76.968 -0.464 13.711 1.00 37.74 122 VAL B C 1
ATOM 3077 O O . VAL B 1 122 ? 77.823 -1.332 13.580 1.00 24.96 122 VAL B O 1
ATOM 3081 N N . GLY B 1 123 ? 77.216 0.768 13.284 1.00 26.16 123 GLY B N 1
ATOM 3082 C CA . GLY B 1 123 ? 78.463 1.074 12.593 1.00 23.59 123 GLY B CA 1
ATOM 3083 C C . GLY B 1 123 ? 79.691 0.754 13.412 1.00 27.62 123 GLY B C 1
ATOM 3084 O O . GLY B 1 123 ? 80.745 0.456 12.863 1.00 37.70 123 GLY B O 1
ATOM 3085 N N . LEU B 1 124 ? 79.556 0.854 14.729 1.00 30.85 124 LEU B N 1
ATOM 3086 C CA . LEU B 1 124 ? 80.644 0.612 15.655 1.00 26.35 124 LEU B CA 1
ATOM 3087 C C . LEU B 1 124 ? 81.133 -0.827 15.607 1.00 24.28 124 LEU B C 1
ATOM 3088 O O . LEU B 1 124 ? 82.260 -1.112 15.981 1.00 25.06 124 LEU B O 1
ATOM 3093 N N . ALA B 1 125 ? 80.297 -1.745 15.145 1.00 33.86 125 ALA B N 1
ATOM 3094 C CA . ALA B 1 125 ? 80.697 -3.139 15.111 1.00 25.04 125 ALA B CA 1
ATOM 3095 C C . ALA B 1 125 ? 81.500 -3.546 13.897 1.00 23.71 125 ALA B C 1
ATOM 3096 O O . ALA B 1 125 ? 82.007 -4.663 13.826 1.00 40.96 125 ALA B O 1
ATOM 3098 N N . GLU B 1 126 ? 81.622 -2.649 12.913 1.00 29.74 126 GLU B N 1
ATOM 3099 C CA . GLU B 1 126 ? 82.379 -2.945 11.701 1.00 21.29 126 GLU B CA 1
ATOM 3100 C C . GLU B 1 126 ? 83.735 -3.569 11.947 1.00 31.62 126 GLU B C 1
ATOM 3101 O O . GLU B 1 126 ? 84.040 -4.604 11.380 1.00 48.22 126 GLU B O 1
ATOM 3107 N N . SER B 1 127 ? 84.549 -2.945 12.780 1.00 34.09 127 SER B N 1
ATOM 3108 C CA . SER B 1 127 ? 85.873 -3.452 13.078 1.00 32.76 127 SER B CA 1
ATOM 3109 C C . SER B 1 127 ? 85.840 -4.833 13.724 1.00 33.01 127 SER B C 1
ATOM 3110 O O . SER B 1 127 ? 86.830 -5.550 13.760 1.00 50.09 127 SER B O 1
ATOM 3113 N N . VAL B 1 128 ? 84.718 -5.189 14.295 1.00 37.74 128 VAL B N 1
ATOM 3114 C CA . VAL B 1 128 ? 84.598 -6.426 15.034 1.00 36.27 128 VAL B CA 1
ATOM 3115 C C . VAL B 1 128 ? 84.258 -7.719 14.321 1.00 39.04 128 VAL B C 1
ATOM 3116 O O . VAL B 1 128 ? 84.405 -8.809 14.858 1.00 51.41 128 VAL B O 1
ATOM 3120 N N . LEU B 1 129 ? 83.784 -7.607 13.111 1.00 40.31 129 LEU B N 1
ATOM 3121 C CA . LEU B 1 129 ? 83.443 -8.787 12.359 1.00 32.18 129 LEU B CA 1
ATOM 3122 C C . LEU B 1 129 ? 84.681 -9.278 11.642 1.00 47.09 129 LEU B C 1
ATOM 3123 O O . LEU B 1 129 ? 85.550 -8.469 11.320 1.00 63.02 129 LEU B O 1
ATOM 3128 N N . ASP B 1 130 ? 84.715 -10.581 11.342 1.00 42.54 130 ASP B N 1
ATOM 3129 C CA . ASP B 1 130 ? 85.808 -11.209 10.609 1.00 38.72 130 ASP B CA 1
ATOM 3130 C C . ASP B 1 130 ? 85.784 -10.618 9.209 1.00 37.73 130 ASP B C 1
ATOM 3131 O O . ASP B 1 130 ? 84.708 -10.318 8.701 1.00 73.89 130 ASP B O 1
ATOM 3136 N N . ASP B 1 131 ? 86.921 -10.474 8.548 1.00 43.80 131 ASP B N 1
ATOM 3137 C CA . ASP B 1 131 ? 86.903 -9.954 7.183 1.00 44.81 131 ASP B CA 1
ATOM 3138 C C . ASP B 1 131 ? 86.128 -10.948 6.296 1.00 44.50 131 ASP B C 1
ATOM 3139 O O . ASP B 1 131 ? 85.541 -10.612 5.261 1.00 42.49 131 ASP B O 1
ATOM 3144 N N . ASP B 1 132 ? 86.106 -12.206 6.756 1.00 36.51 132 ASP B N 1
ATOM 3145 C CA . ASP B 1 132 ? 85.448 -13.329 6.090 1.00 34.78 132 ASP B CA 1
ATOM 3146 C C . ASP B 1 132 ? 83.911 -13.424 6.249 1.00 71.60 132 ASP B C 1
ATOM 3147 O O . ASP B 1 132 ? 83.276 -14.333 5.725 1.00 67.45 132 ASP B O 1
ATOM 3152 N N . GLU B 1 133 ? 83.291 -12.448 6.924 1.00 55.98 133 GLU B N 1
ATOM 3153 C CA . GLU B 1 133 ? 81.838 -12.418 7.112 1.00 36.69 133 GLU B CA 1
ATOM 3154 C C . GLU B 1 133 ? 81.232 -11.568 6.010 1.00 31.85 133 GLU B C 1
ATOM 3155 O O . GLU B 1 133 ? 81.640 -10.424 5.815 1.00 41.31 133 GLU B O 1
ATOM 3161 N N . ASP B 1 134 ? 80.272 -12.111 5.271 1.00 41.07 134 ASP B N 1
ATOM 3162 C CA . ASP B 1 134 ? 79.661 -11.389 4.148 1.00 46.73 134 ASP B CA 1
ATOM 3163 C C . ASP B 1 134 ? 78.418 -10.525 4.447 1.00 69.63 134 ASP B C 1
ATOM 3164 O O . ASP B 1 134 ? 78.010 -9.683 3.627 1.00 47.19 134 ASP B O 1
ATOM 3169 N N . VAL B 1 135 ? 77.798 -10.795 5.613 1.00 51.16 135 VAL B N 1
ATOM 3170 C CA . VAL B 1 135 ? 76.581 -10.135 6.078 1.00 37.25 135 VAL B CA 1
ATOM 3171 C C . VAL B 1 135 ? 76.695 -9.626 7.507 1.00 33.54 135 VAL B C 1
ATOM 3172 O O . VAL B 1 135 ? 77.464 -10.147 8.300 1.00 43.36 135 VAL B O 1
ATOM 3176 N N . VAL B 1 136 ? 75.878 -8.628 7.818 1.00 35.30 136 VAL B N 1
ATOM 3177 C CA . VAL B 1 136 ? 75.779 -8.061 9.144 1.00 27.42 136 VAL B CA 1
ATOM 3178 C C . VAL B 1 136 ? 74.426 -8.497 9.714 1.00 24.27 136 VAL B C 1
ATOM 3179 O O . VAL B 1 136 ? 73.382 -7.999 9.295 1.00 31.11 136 VAL B O 1
ATOM 3183 N N . ALA B 1 137 ? 74.425 -9.442 10.659 1.00 31.29 137 ALA B N 1
ATOM 3184 C CA . ALA B 1 137 ? 73.192 -9.879 11.313 1.00 29.62 137 ALA B CA 1
ATOM 3185 C C . ALA B 1 137 ? 73.025 -8.935 12.502 1.00 25.72 137 ALA B C 1
ATOM 3186 O O . ALA B 1 137 ? 73.928 -8.820 13.326 1.00 46.87 137 ALA B O 1
ATOM 3188 N N . VAL B 1 138 ? 71.869 -8.254 12.594 1.00 28.28 138 VAL B N 1
ATOM 3189 C CA . VAL B 1 138 ? 71.534 -7.329 13.681 1.00 27.44 138 VAL B CA 1
ATOM 3190 C C . VAL B 1 138 ? 70.265 -7.823 14.398 1.00 30.61 138 VAL B C 1
ATOM 3191 O O . VAL B 1 138 ? 69.254 -8.106 13.745 1.00 31.86 138 VAL B O 1
ATOM 3195 N N . MET B 1 139 ? 70.271 -7.967 15.725 1.00 37.22 139 MET B N 1
ATOM 3196 C CA . MET B 1 139 ? 69.107 -8.419 16.494 1.00 26.26 139 MET B CA 1
ATOM 3197 C C . MET B 1 139 ? 68.864 -7.456 17.662 1.00 24.47 139 MET B C 1
ATOM 3198 O O . MET B 1 139 ? 69.734 -7.326 18.509 1.00 30.25 139 MET B O 1
ATOM 3203 N N . LEU B 1 140 ? 67.728 -6.754 17.683 1.00 39.27 140 LEU B N 1
ATOM 3204 C CA . LEU B 1 140 ? 67.431 -5.813 18.750 1.00 24.83 140 LEU B CA 1
ATOM 3205 C C . LEU B 1 140 ? 66.975 -6.612 19.950 1.00 32.25 140 LEU B C 1
ATOM 3206 O O . LEU B 1 140 ? 66.119 -7.480 19.805 1.00 40.08 140 LEU B O 1
ATOM 3211 N N . PRO B 1 141 ? 67.619 -6.388 21.101 1.00 35.60 141 PRO B N 1
ATOM 3212 C CA . PRO B 1 141 ? 67.359 -7.132 22.313 1.00 19.18 141 PRO B CA 1
ATOM 3213 C C . PRO B 1 141 ? 66.056 -6.804 23.033 1.00 25.05 141 PRO B C 1
ATOM 3214 O O . PRO B 1 141 ? 65.666 -7.500 23.960 1.00 34.48 141 PRO B O 1
ATOM 3218 N N . ASP B 1 142 ? 65.358 -5.771 22.578 1.00 22.19 142 ASP B N 1
ATOM 3219 C CA . ASP B 1 142 ? 64.085 -5.399 23.154 1.00 19.19 142 ASP B CA 1
ATOM 3220 C C . ASP B 1 142 ? 62.977 -5.753 22.184 1.00 13.82 142 ASP B C 1
ATOM 3221 O O . ASP B 1 142 ? 61.925 -5.139 22.168 1.00 24.69 142 ASP B O 1
ATOM 3226 N N . ASP B 1 143 ? 63.175 -6.737 21.349 1.00 20.48 143 ASP B N 1
ATOM 3227 C CA . ASP B 1 143 ? 62.169 -7.112 20.384 1.00 16.89 143 ASP B CA 1
ATOM 3228 C C . ASP B 1 143 ? 62.174 -8.629 20.240 1.00 30.19 143 ASP B C 1
ATOM 3229 O O . ASP B 1 143 ? 63.201 -9.180 19.893 1.00 33.02 143 ASP B O 1
ATOM 3234 N N . LEU B 1 144 ? 61.057 -9.333 20.510 1.00 36.16 144 LEU B N 1
ATOM 3235 C CA . LEU B 1 144 ? 61.007 -10.792 20.361 1.00 28.65 144 LEU B CA 1
ATOM 3236 C C . LEU B 1 144 ? 60.100 -11.217 19.187 1.00 28.54 144 LEU B C 1
ATOM 3237 O O . LEU B 1 144 ? 58.964 -10.745 19.049 1.00 29.10 144 LEU B O 1
ATOM 3242 N N . VAL B 1 145 ? 60.593 -12.120 18.325 1.00 26.20 145 VAL B N 1
ATOM 3243 C CA . VAL B 1 145 ? 59.878 -12.656 17.176 1.00 18.97 145 VAL B CA 1
ATOM 3244 C C . VAL B 1 145 ? 59.764 -14.148 17.376 1.00 30.03 145 VAL B C 1
ATOM 3245 O O . VAL B 1 145 ? 60.740 -14.880 17.369 1.00 26.87 145 VAL B O 1
ATOM 3249 N N . LEU B 1 146 ? 58.532 -14.543 17.631 1.00 30.25 146 LEU B N 1
ATOM 3250 C CA . LEU B 1 146 ? 58.183 -15.893 17.973 1.00 30.05 146 LEU B CA 1
ATOM 3251 C C . LEU B 1 146 ? 57.245 -16.602 17.013 1.00 31.51 146 LEU B C 1
ATOM 3252 O O . LEU B 1 146 ? 56.363 -15.979 16.424 1.00 37.38 146 LEU B O 1
ATOM 3257 N N . PRO B 1 147 ? 57.395 -17.914 16.875 1.00 31.17 147 PRO B N 1
ATOM 3258 C CA . PRO B 1 147 ? 58.421 -18.706 17.513 1.00 29.85 147 PRO B CA 1
ATOM 3259 C C . PRO B 1 147 ? 59.735 -18.247 16.910 1.00 40.93 147 PRO B C 1
ATOM 3260 O O . PRO B 1 147 ? 59.713 -17.437 15.989 1.00 53.60 147 PRO B O 1
ATOM 3264 N N . THR B 1 148 ? 60.875 -18.691 17.436 1.00 44.27 148 THR B N 1
ATOM 3265 C CA . THR B 1 148 ? 62.143 -18.257 16.887 1.00 40.71 148 THR B CA 1
ATOM 3266 C C . THR B 1 148 ? 62.540 -19.017 15.641 1.00 49.08 148 THR B C 1
ATOM 3267 O O . THR B 1 148 ? 62.219 -20.191 15.497 1.00 52.63 148 THR B O 1
ATOM 3271 N N . GLY B 1 149 ? 63.239 -18.319 14.748 1.00 48.41 149 GLY B N 1
ATOM 3272 C CA . GLY B 1 149 ? 63.709 -18.896 13.505 1.00 42.26 149 GLY B CA 1
ATOM 3273 C C . GLY B 1 149 ? 63.506 -17.985 12.294 1.00 50.24 149 GLY B C 1
ATOM 3274 O O . GLY B 1 149 ? 63.787 -18.359 11.151 1.00 51.49 149 GLY B O 1
ATOM 3275 N N . VAL B 1 150 ? 62.990 -16.794 12.512 1.00 34.19 150 VAL B N 1
ATOM 3276 C CA . VAL B 1 150 ? 62.771 -15.899 11.377 1.00 25.86 150 VAL B CA 1
ATOM 3277 C C . VAL B 1 150 ? 64.063 -15.573 10.640 1.00 44.48 150 VAL B C 1
ATOM 3278 O O . VAL B 1 150 ? 64.091 -15.222 9.461 1.00 58.21 150 VAL B O 1
ATOM 3282 N N . MET B 1 151 ? 65.163 -15.681 11.376 1.00 41.01 151 MET B N 1
ATOM 3283 C CA . MET B 1 151 ? 66.472 -15.423 10.824 1.00 32.41 151 MET B CA 1
ATOM 3284 C C . MET B 1 151 ? 66.833 -16.526 9.837 1.00 37.29 151 MET B C 1
ATOM 3285 O O . MET B 1 151 ? 67.491 -16.232 8.842 1.00 39.18 151 MET B O 1
ATOM 3290 N N . GLU B 1 152 ? 66.404 -17.779 10.078 1.00 46.83 152 GLU B N 1
ATOM 3291 C CA . GLU B 1 152 ? 66.680 -18.880 9.167 1.00 28.92 152 GLU B CA 1
ATOM 3292 C C . GLU B 1 152 ? 65.930 -18.623 7.874 1.00 30.86 152 GLU B C 1
ATOM 3293 O O . GLU B 1 152 ? 66.475 -18.829 6.786 1.00 58.79 152 GLU B O 1
ATOM 3299 N N . ARG B 1 153 ? 64.686 -18.127 7.993 1.00 42.21 153 ARG B N 1
ATOM 3300 C CA . ARG B 1 153 ? 63.866 -17.805 6.823 1.00 40.12 153 ARG B CA 1
ATOM 3301 C C . ARG B 1 153 ? 64.504 -16.657 6.021 1.00 62.34 153 ARG B C 1
ATOM 3302 O O . ARG B 1 153 ? 64.604 -16.653 4.797 1.00 50.74 153 ARG B O 1
ATOM 3310 N N . MET B 1 154 ? 64.929 -15.643 6.753 1.00 57.11 154 MET B N 1
ATOM 3311 C CA . MET B 1 154 ? 65.545 -14.449 6.199 1.00 46.24 154 MET B CA 1
ATOM 3312 C C . MET B 1 154 ? 66.826 -14.718 5.415 1.00 33.53 154 MET B C 1
ATOM 3313 O O . MET B 1 154 ? 67.083 -14.047 4.420 1.00 33.86 154 MET B O 1
ATOM 3318 N N . ALA B 1 155 ? 67.625 -15.679 5.881 1.00 33.76 155 ALA B N 1
ATOM 3319 C CA . ALA B 1 155 ? 68.875 -16.022 5.221 1.00 27.97 155 ALA B CA 1
ATOM 3320 C C . ALA B 1 155 ? 68.578 -16.708 3.887 1.00 68.76 155 ALA B C 1
ATOM 3321 O O . ALA B 1 155 ? 69.285 -16.546 2.889 1.00 55.86 155 ALA B O 1
ATOM 3323 N N . GLN B 1 156 ? 67.499 -17.479 3.876 1.00 42.71 156 GLN B N 1
ATOM 3324 C CA . GLN B 1 156 ? 67.093 -18.188 2.682 1.00 29.57 156 GLN B CA 1
ATOM 3325 C C . GLN B 1 156 ? 66.849 -17.165 1.586 1.00 34.26 156 GLN B C 1
ATOM 3326 O O . GLN B 1 156 ? 67.327 -17.317 0.471 1.00 60.86 156 GLN B O 1
ATOM 3332 N N . VAL B 1 157 ? 66.120 -16.108 1.922 1.00 45.24 157 VAL B N 1
ATOM 3333 C CA . VAL B 1 157 ? 65.777 -15.017 1.009 1.00 30.60 157 VAL B CA 1
ATOM 3334 C C . VAL B 1 157 ? 66.993 -14.242 0.502 1.00 33.05 157 VAL B C 1
ATOM 3335 O O . VAL B 1 157 ? 66.999 -13.731 -0.608 1.00 46.28 157 VAL B O 1
ATOM 3339 N N . ARG B 1 158 ? 68.018 -14.105 1.333 1.00 51.84 158 ARG B N 1
ATOM 3340 C CA . ARG B 1 158 ? 69.224 -13.392 0.950 1.00 52.36 158 ARG B CA 1
ATOM 3341 C C . ARG B 1 158 ? 70.065 -14.199 -0.003 1.00 46.02 158 ARG B C 1
ATOM 3342 O O . ARG B 1 158 ? 70.727 -13.657 -0.888 1.00 56.67 158 ARG B O 1
ATOM 3350 N N . ALA B 1 159 ? 70.013 -15.511 0.192 1.00 56.67 159 ALA B N 1
ATOM 3351 C CA . ALA B 1 159 ? 70.732 -16.438 -0.649 1.00 51.61 159 ALA B CA 1
ATOM 3352 C C . ALA B 1 159 ? 70.109 -16.340 -2.037 1.00 47.17 159 ALA B C 1
ATOM 3353 O O . ALA B 1 159 ? 70.775 -16.499 -3.063 1.00 66.87 159 ALA B O 1
ATOM 3355 N N . GLU B 1 160 ? 68.792 -16.176 -2.059 1.00 36.43 160 GLU B N 1
ATOM 3356 C CA . GLU B 1 160 ? 68.041 -16.123 -3.291 1.00 31.87 160 GLU B CA 1
ATOM 3357 C C . GLU B 1 160 ? 68.150 -14.808 -4.021 1.00 44.27 160 GLU B C 1
ATOM 3358 O O . GLU B 1 160 ? 68.202 -14.742 -5.234 1.00 88.79 160 GLU B O 1
ATOM 3364 N N . PHE B 1 161 ? 68.159 -13.720 -3.284 1.00 40.87 161 PHE B N 1
ATOM 3365 C CA . PHE B 1 161 ? 68.181 -12.414 -3.910 1.00 33.54 161 PHE B CA 1
ATOM 3366 C C . PHE B 1 161 ? 69.369 -11.537 -3.616 1.00 35.04 161 PHE B C 1
ATOM 3367 O O . PHE B 1 161 ? 69.444 -10.472 -4.223 1.00 52.42 161 PHE B O 1
ATOM 3375 N N . GLY B 1 162 ? 70.209 -11.923 -2.662 1.00 53.07 162 GLY B N 1
ATOM 3376 C CA . GLY B 1 162 ? 71.340 -11.098 -2.268 1.00 53.45 162 GLY B CA 1
ATOM 3377 C C . GLY B 1 162 ? 70.757 -9.880 -1.571 1.00 37.21 162 GLY B C 1
ATOM 3378 O O . GLY B 1 162 ? 69.589 -9.887 -1.175 1.00 56.82 162 GLY B O 1
ATOM 3379 N N . GLY B 1 163 ? 71.550 -8.818 -1.422 1.00 35.82 163 GLY B N 1
ATOM 3380 C CA . GLY B 1 163 ? 71.105 -7.590 -0.788 1.00 27.26 163 GLY B CA 1
ATOM 3381 C C . GLY B 1 163 ? 70.828 -7.774 0.685 1.00 33.78 163 GLY B C 1
ATOM 3382 O O . GLY B 1 163 ? 71.312 -8.714 1.301 1.00 47.45 163 GLY B O 1
ATOM 3383 N N . SER B 1 164 ? 70.032 -6.879 1.242 1.00 45.37 164 SER B N 1
ATOM 3384 C CA . SER B 1 164 ? 69.660 -6.920 2.643 1.00 32.25 164 SER B CA 1
ATOM 3385 C C . SER B 1 164 ? 68.231 -7.427 2.879 1.00 35.83 164 SER B C 1
ATOM 3386 O O . SER B 1 164 ? 67.377 -7.293 2.003 1.00 48.65 164 SER B O 1
ATOM 3389 N N . VAL B 1 165 ? 67.967 -7.988 4.056 1.00 31.96 165 VAL B N 1
ATOM 3390 C CA . VAL B 1 165 ? 66.639 -8.491 4.351 1.00 25.71 165 VAL B CA 1
ATOM 3391 C C . VAL B 1 165 ? 66.193 -8.134 5.773 1.00 25.22 165 VAL B C 1
ATOM 3392 O O . VAL B 1 165 ? 66.936 -8.318 6.728 1.00 44.40 165 VAL B O 1
ATOM 3396 N N . LEU B 1 166 ? 64.979 -7.652 5.936 1.00 42.61 166 LEU B N 1
ATOM 3397 C CA . LEU B 1 166 ? 64.436 -7.275 7.227 1.00 28.52 166 LEU B CA 1
ATOM 3398 C C . LEU B 1 166 ? 63.129 -8.028 7.510 1.00 40.98 166 LEU B C 1
ATOM 3399 O O . LEU B 1 166 ? 62.442 -8.442 6.568 1.00 46.72 166 LEU B O 1
ATOM 3404 N N . CYS B 1 167 ? 62.777 -8.174 8.799 1.00 56.71 167 CYS B N 1
ATOM 3405 C CA . CYS B 1 167 ? 61.550 -8.829 9.226 1.00 28.67 167 CYS B CA 1
ATOM 3406 C C . CYS B 1 167 ? 60.516 -7.750 9.515 1.00 31.33 167 CYS B C 1
ATOM 3407 O O . CYS B 1 167 ? 60.819 -6.688 10.052 1.00 33.83 167 CYS B O 1
ATOM 3410 N N . ALA B 1 168 ? 59.291 -8.023 9.113 1.00 37.08 168 ALA B N 1
ATOM 3411 C CA . ALA B 1 168 ? 58.228 -7.066 9.280 1.00 30.13 168 ALA B CA 1
ATOM 3412 C C . ALA B 1 168 ? 57.029 -7.707 9.933 1.00 36.51 168 ALA B C 1
ATOM 3413 O O . ALA B 1 168 ? 56.912 -8.923 9.934 1.00 33.21 168 ALA B O 1
ATOM 3415 N N . VAL B 1 169 ? 56.151 -6.880 10.486 1.00 35.45 169 VAL B N 1
ATOM 3416 C CA . VAL B 1 169 ? 54.910 -7.292 11.114 1.00 23.22 169 VAL B CA 1
ATOM 3417 C C . VAL B 1 169 ? 53.912 -6.212 10.769 1.00 27.50 169 VAL B C 1
ATOM 3418 O O . VAL B 1 169 ? 54.262 -5.051 10.561 1.00 37.93 169 VAL B O 1
ATOM 3422 N N . GLU B 1 170 ? 52.659 -6.610 10.649 1.00 39.44 170 GLU B N 1
ATOM 3423 C CA . GLU B 1 170 ? 51.620 -5.661 10.353 1.00 30.41 170 GLU B CA 1
ATOM 3424 C C . GLU B 1 170 ? 51.323 -4.982 11.677 1.00 31.47 170 GLU B C 1
ATOM 3425 O O . GLU B 1 170 ? 51.282 -5.595 12.727 1.00 28.75 170 GLU B O 1
ATOM 3431 N N . VAL B 1 171 ? 51.094 -3.698 11.622 1.00 38.18 171 VAL B N 1
ATOM 3432 C CA . VAL B 1 171 ? 50.831 -2.958 12.823 1.00 26.43 171 VAL B CA 1
ATOM 3433 C C . VAL B 1 171 ? 49.549 -2.110 12.720 1.00 46.43 171 VAL B C 1
ATOM 3434 O O . VAL B 1 171 ? 49.066 -1.814 11.635 1.00 47.13 171 VAL B O 1
ATOM 3438 N N . SER B 1 172 ? 48.979 -1.740 13.867 1.00 57.93 172 SER B N 1
ATOM 3439 C CA . SER B 1 172 ? 47.778 -0.921 13.939 1.00 35.27 172 SER B CA 1
ATOM 3440 C C . SER B 1 172 ? 48.174 0.511 13.620 1.00 39.45 172 SER B C 1
ATOM 3441 O O . SER B 1 172 ? 49.298 0.942 13.866 1.00 44.28 172 SER B O 1
ATOM 3444 N N . GLU B 1 173 ? 47.237 1.279 13.087 1.00 53.78 173 GLU B N 1
ATOM 3445 C CA . GLU B 1 173 ? 47.425 2.673 12.734 1.00 46.59 173 GLU B CA 1
ATOM 3446 C C . GLU B 1 173 ? 48.114 3.455 13.861 1.00 46.60 173 GLU B C 1
ATOM 3447 O O . GLU B 1 173 ? 48.860 4.394 13.617 1.00 51.37 173 GLU B O 1
ATOM 3453 N N . ALA B 1 174 ? 47.851 3.073 15.116 1.00 59.25 174 ALA B N 1
ATOM 3454 C CA . ALA B 1 174 ? 48.403 3.756 16.288 1.00 55.02 174 ALA B CA 1
ATOM 3455 C C . ALA B 1 174 ? 49.814 3.356 16.699 1.00 72.03 174 ALA B C 1
ATOM 3456 O O . ALA B 1 174 ? 50.414 3.980 17.578 1.00 80.54 174 ALA B O 1
ATOM 3458 N N . ASP B 1 175 ? 50.338 2.303 16.081 1.00 62.48 175 ASP B N 1
ATOM 3459 C CA . ASP B 1 175 ? 51.663 1.776 16.415 1.00 62.63 175 ASP B CA 1
ATOM 3460 C C . ASP B 1 175 ? 52.757 2.085 15.382 1.00 47.38 175 ASP B C 1
ATOM 3461 O O . ASP B 1 175 ? 53.953 1.846 15.556 1.00 43.32 175 ASP B O 1
ATOM 3466 N N . VAL B 1 176 ? 52.298 2.603 14.250 1.00 50.02 176 VAL B N 1
ATOM 3467 C CA . VAL B 1 176 ? 53.101 2.965 13.108 1.00 36.26 176 VAL B CA 1
ATOM 3468 C C . VAL B 1 176 ? 54.123 4.062 13.413 1.00 48.43 176 VAL B C 1
ATOM 3469 O O . VAL B 1 176 ? 55.251 4.019 12.953 1.00 59.53 176 VAL B O 1
ATOM 3473 N N . SER B 1 177 ? 53.753 5.033 14.232 1.00 43.01 177 SER B N 1
ATOM 3474 C CA . SER B 1 177 ? 54.651 6.118 14.623 1.00 36.96 177 SER B CA 1
ATOM 3475 C C . SER B 1 177 ? 55.835 5.647 15.469 1.00 25.36 177 SER B C 1
ATOM 3476 O O . SER B 1 177 ? 56.765 6.407 15.733 1.00 36.21 177 SER B O 1
ATOM 3479 N N . LYS B 1 178 ? 55.781 4.405 15.946 1.00 30.02 178 LYS B N 1
ATOM 3480 C CA . LYS B 1 178 ? 56.795 3.836 16.826 1.00 29.61 178 LYS B CA 1
ATOM 3481 C C . LYS B 1 178 ? 57.851 3.043 16.100 1.00 26.90 178 LYS B C 1
ATOM 3482 O O . LYS B 1 178 ? 58.831 2.623 16.695 1.00 45.48 178 LYS B O 1
ATOM 3488 N N . TYR B 1 179 ? 57.615 2.759 14.849 1.00 26.76 179 TYR B N 1
ATOM 3489 C CA . TYR B 1 179 ? 58.559 1.939 14.141 1.00 36.71 179 TYR B CA 1
ATOM 3490 C C . TYR B 1 179 ? 59.074 2.464 12.809 1.00 51.56 179 TYR B C 1
ATOM 3491 O O . TYR B 1 179 ? 58.742 3.549 12.346 1.00 38.88 179 TYR B O 1
ATOM 3500 N N . GLY B 1 180 ? 59.905 1.603 12.221 1.00 32.12 180 GLY B N 1
ATOM 3501 C CA . GLY B 1 180 ? 60.466 1.808 10.920 1.00 23.03 180 GLY B CA 1
ATOM 3502 C C . GLY B 1 180 ? 59.418 1.124 10.047 1.00 25.36 180 GLY B C 1
ATOM 3503 O O . GLY B 1 180 ? 59.093 -0.065 10.277 1.00 28.41 180 GLY B O 1
ATOM 3504 N N . ILE B 1 181 ? 58.846 1.887 9.090 1.00 39.13 181 ILE B N 1
ATOM 3505 C CA . ILE B 1 181 ? 57.789 1.475 8.143 1.00 54.31 181 ILE B CA 1
ATOM 3506 C C . ILE B 1 181 ? 58.214 1.302 6.666 1.00 44.84 181 ILE B C 1
ATOM 3507 O O . ILE B 1 181 ? 58.759 2.206 6.031 1.00 40.47 181 ILE B O 1
ATOM 3512 N N . PHE B 1 182 ? 57.925 0.120 6.107 1.00 37.58 182 PHE B N 1
ATOM 3513 C CA . PHE B 1 182 ? 58.250 -0.232 4.738 1.00 29.11 182 PHE B CA 1
ATOM 3514 C C . PHE B 1 182 ? 57.283 0.296 3.688 1.00 32.21 182 PHE B C 1
ATOM 3515 O O . PHE B 1 182 ? 56.086 0.367 3.913 1.00 32.22 182 PHE B O 1
ATOM 3523 N N . GLU B 1 183 ? 57.846 0.637 2.525 1.00 34.91 183 GLU B N 1
ATOM 3524 C CA . GLU B 1 183 ? 57.162 1.111 1.329 1.00 42.27 183 GLU B CA 1
ATOM 3525 C C . GLU B 1 183 ? 57.293 -0.041 0.352 1.00 29.60 183 GLU B C 1
ATOM 3526 O O . GLU B 1 183 ? 58.384 -0.301 -0.163 1.00 49.59 183 GLU B O 1
ATOM 3532 N N . ILE B 1 184 ? 56.212 -0.797 0.177 1.00 37.22 184 ILE B N 1
ATOM 3533 C CA . ILE B 1 184 ? 56.227 -1.957 -0.694 1.00 40.07 184 ILE B CA 1
ATOM 3534 C C . ILE B 1 184 ? 56.403 -1.638 -2.166 1.00 61.65 184 ILE B C 1
ATOM 3535 O O . ILE B 1 184 ? 55.712 -0.772 -2.695 1.00 70.61 184 ILE B O 1
ATOM 3540 N N . GLU B 1 185 ? 57.349 -2.333 -2.801 1.00 41.39 185 GLU B N 1
ATOM 3541 C CA . GLU B 1 185 ? 57.614 -2.108 -4.204 1.00 41.43 185 GLU B CA 1
ATOM 3542 C C . GLU B 1 185 ? 56.832 -3.064 -5.082 1.00 40.05 185 GLU B C 1
ATOM 3543 O O . GLU B 1 185 ? 56.114 -2.643 -5.995 1.00 44.24 185 GLU B O 1
ATOM 3549 N N . ALA B 1 186 ? 57.004 -4.352 -4.775 1.00 29.64 186 ALA B N 1
ATOM 3550 C CA . ALA B 1 186 ? 56.350 -5.423 -5.507 1.00 39.36 186 ALA B CA 1
ATOM 3551 C C . ALA B 1 186 ? 56.314 -6.726 -4.717 1.00 40.54 186 ALA B C 1
ATOM 3552 O O . ALA B 1 186 ? 57.164 -6.983 -3.870 1.00 49.43 186 ALA B O 1
ATOM 3554 N N . ASP B 1 187 ? 55.323 -7.556 -5.009 1.00 44.18 187 ASP B N 1
ATOM 3555 C CA . ASP B 1 187 ? 55.154 -8.831 -4.347 1.00 38.02 187 ASP B CA 1
ATOM 3556 C C . ASP B 1 187 ? 56.161 -9.852 -4.856 1.00 52.77 187 ASP B C 1
ATOM 3557 O O . ASP B 1 187 ? 57.010 -9.521 -5.688 1.00 58.42 187 ASP B O 1
ATOM 3562 N N . THR B 1 188 ? 56.104 -11.068 -4.307 1.00 48.67 188 THR B N 1
ATOM 3563 C CA . THR B 1 188 ? 57.043 -12.102 -4.686 1.00 46.07 188 THR B CA 1
ATOM 3564 C C . THR B 1 188 ? 56.420 -13.495 -4.767 1.00 48.68 188 THR B C 1
ATOM 3565 O O . THR B 1 188 ? 55.320 -13.703 -4.275 1.00 56.07 188 THR B O 1
ATOM 3569 N N . LYS B 1 189 ? 57.144 -14.436 -5.378 1.00 53.16 189 LYS B N 1
ATOM 3570 C CA . LYS B 1 189 ? 56.709 -15.819 -5.514 1.00 52.23 189 LYS B CA 1
ATOM 3571 C C . LYS B 1 189 ? 55.973 -16.267 -4.221 1.00 69.25 189 LYS B C 1
ATOM 3572 O O . LYS B 1 189 ? 54.895 -16.870 -4.270 1.00 73.21 189 LYS B O 1
ATOM 3583 N N . ASP B 1 190 ? 56.544 -15.936 -3.039 1.00 90.18 190 ASP B N 1
ATOM 3584 C CA . ASP B 1 190 ? 55.997 -16.241 -1.712 1.00 57.38 190 ASP B CA 1
ATOM 3585 C C . ASP B 1 190 ? 55.218 -15.028 -1.245 1.00 57.55 190 ASP B C 1
ATOM 3586 O O . ASP B 1 190 ? 55.659 -13.904 -1.485 1.00 50.88 190 ASP B O 1
ATOM 3591 N N . SER B 1 191 ? 54.038 -15.235 -0.650 1.00 61.28 191 SER B N 1
ATOM 3592 C CA . SER B 1 191 ? 53.226 -14.118 -0.214 1.00 60.39 191 SER B CA 1
ATOM 3593 C C . SER B 1 191 ? 53.817 -13.402 0.992 1.00 41.33 191 SER B C 1
ATOM 3594 O O . SER B 1 191 ? 53.579 -12.213 1.206 1.00 56.54 191 SER B O 1
ATOM 3597 N N . ASP B 1 192 ? 54.643 -14.135 1.739 1.00 30.53 192 ASP B N 1
ATOM 3598 C CA . ASP B 1 192 ? 55.284 -13.605 2.950 1.00 46.76 192 ASP B CA 1
ATOM 3599 C C . ASP B 1 192 ? 56.641 -12.921 2.753 1.00 51.33 192 ASP B C 1
ATOM 3600 O O . ASP B 1 192 ? 57.299 -12.513 3.703 1.00 41.27 192 ASP B O 1
ATOM 3605 N N . VAL B 1 193 ? 57.054 -12.777 1.501 1.00 45.17 193 VAL B N 1
ATOM 3606 C CA . VAL B 1 193 ? 58.297 -12.122 1.127 1.00 36.39 193 VAL B CA 1
ATOM 3607 C C . VAL B 1 193 ? 57.957 -11.020 0.126 1.00 46.53 193 VAL B C 1
ATOM 3608 O O . VAL B 1 193 ? 57.268 -11.253 -0.872 1.00 61.39 193 VAL B O 1
ATOM 3612 N N . LYS B 1 194 ? 58.407 -9.799 0.395 1.00 36.73 194 LYS B N 1
ATOM 3613 C CA . LYS B 1 194 ? 58.135 -8.697 -0.504 1.00 23.93 194 LYS B CA 1
ATOM 3614 C C . LYS B 1 194 ? 59.372 -7.828 -0.745 1.00 42.10 194 LYS B C 1
ATOM 3615 O O . LYS B 1 194 ? 60.275 -7.748 0.085 1.00 54.91 194 LYS B O 1
ATOM 3621 N N . LYS B 1 195 ? 59.438 -7.189 -1.904 1.00 40.39 195 LYS B N 1
ATOM 3622 C CA . LYS B 1 195 ? 60.550 -6.318 -2.231 1.00 28.75 195 LYS B CA 1
ATOM 3623 C C . LYS B 1 195 ? 60.091 -4.947 -1.781 1.00 23.55 195 LYS B C 1
ATOM 3624 O O . LYS B 1 195 ? 58.915 -4.624 -1.911 1.00 34.03 195 LYS B O 1
ATOM 3630 N N . VAL B 1 196 ? 60.997 -4.131 -1.243 1.00 35.15 196 VAL B N 1
ATOM 3631 C CA . VAL B 1 196 ? 60.647 -2.809 -0.762 1.00 29.55 196 VAL B CA 1
ATOM 3632 C C . VAL B 1 196 ? 61.321 -1.682 -1.507 1.00 35.51 196 VAL B C 1
ATOM 3633 O O . VAL B 1 196 ? 62.413 -1.841 -2.039 1.00 38.55 196 VAL B O 1
ATOM 3637 N N . LYS B 1 197 ? 60.636 -0.556 -1.522 1.00 24.31 197 LYS B N 1
ATOM 3638 C CA . LYS B 1 197 ? 60.999 0.628 -2.262 1.00 23.86 197 LYS B CA 1
ATOM 3639 C C . LYS B 1 197 ? 61.402 1.809 -1.423 1.00 21.12 197 LYS B C 1
ATOM 3640 O O . LYS B 1 197 ? 61.815 2.852 -1.918 1.00 35.08 197 LYS B O 1
ATOM 3646 N N . GLY B 1 198 ? 61.251 1.647 -0.143 1.00 27.15 198 GLY B N 1
ATOM 3647 C CA . GLY B 1 198 ? 61.615 2.711 0.754 1.00 38.04 198 GLY B CA 1
ATOM 3648 C C . GLY B 1 198 ? 61.426 2.254 2.175 1.00 45.25 198 GLY B C 1
ATOM 3649 O O . GLY B 1 198 ? 60.738 1.263 2.396 1.00 45.04 198 GLY B O 1
ATOM 3650 N N . MET B 1 199 ? 62.058 2.953 3.101 1.00 39.95 199 MET B N 1
ATOM 3651 C CA . MET B 1 199 ? 61.971 2.647 4.509 1.00 35.95 199 MET B CA 1
ATOM 3652 C C . MET B 1 199 ? 61.964 3.974 5.226 1.00 32.80 199 MET B C 1
ATOM 3653 O O . MET B 1 199 ? 62.757 4.842 4.880 1.00 39.82 199 MET B O 1
ATOM 3658 N N . VAL B 1 200 ? 61.025 4.176 6.153 1.00 46.86 200 VAL B N 1
ATOM 3659 C CA . VAL B 1 200 ? 60.900 5.438 6.854 1.00 31.26 200 VAL B CA 1
ATOM 3660 C C . VAL B 1 200 ? 60.753 5.229 8.352 1.00 44.90 200 VAL B C 1
ATOM 3661 O O . VAL B 1 200 ? 60.011 4.356 8.813 1.00 28.27 200 VAL B O 1
ATOM 3665 N N . GLU B 1 201 ? 61.495 6.012 9.115 1.00 45.70 201 GLU B N 1
ATOM 3666 C CA . GLU B 1 201 ? 61.493 5.875 10.550 1.00 53.27 201 GLU B CA 1
ATOM 3667 C C . GLU B 1 201 ? 60.501 6.684 11.358 1.00 47.94 201 GLU B C 1
ATOM 3668 O O . GLU B 1 201 ? 60.563 7.908 11.360 1.00 33.42 201 GLU B O 1
ATOM 3674 N N . LYS B 1 202 ? 59.610 5.972 12.060 1.00 38.63 202 LYS B N 1
ATOM 3675 C CA . LYS B 1 202 ? 58.638 6.608 12.912 1.00 34.15 202 LYS B CA 1
ATOM 3676 C C . LYS B 1 202 ? 57.904 7.746 12.216 1.00 33.68 202 LYS B C 1
ATOM 3677 O O . LYS B 1 202 ? 58.002 8.887 12.660 1.00 36.73 202 LYS B O 1
ATOM 3683 N N . PRO B 1 203 ? 57.170 7.460 11.136 1.00 42.70 203 PRO B N 1
ATOM 3684 C CA . PRO B 1 203 ? 56.494 8.538 10.434 1.00 32.96 203 PRO B CA 1
ATOM 3685 C C . PRO B 1 203 ? 55.184 8.949 11.078 1.00 53.30 203 PRO B C 1
ATOM 3686 O O . PRO B 1 203 ? 54.514 8.123 11.700 1.00 50.82 203 PRO B O 1
ATOM 3690 N N . ALA B 1 204 ? 54.788 10.218 10.876 1.00 46.74 204 ALA B N 1
ATOM 3691 C CA . ALA B 1 204 ? 53.518 10.687 11.406 1.00 40.87 204 ALA B CA 1
ATOM 3692 C C . ALA B 1 204 ? 52.559 9.712 10.744 1.00 35.47 204 ALA B C 1
ATOM 3693 O O . ALA B 1 204 ? 52.950 9.165 9.718 1.00 48.55 204 ALA B O 1
ATOM 3695 N N . ILE B 1 205 ? 51.392 9.404 11.317 1.00 40.27 205 ILE B N 1
ATOM 3696 C CA . ILE B 1 205 ? 50.463 8.450 10.698 1.00 41.26 205 ILE B CA 1
ATOM 3697 C C . ILE B 1 205 ? 49.991 8.847 9.290 1.00 74.91 205 ILE B C 1
ATOM 3698 O O . ILE B 1 205 ? 49.714 7.998 8.446 1.00 80.56 205 ILE B O 1
ATOM 3703 N N . GLU B 1 206 ? 49.908 10.152 9.032 1.00 51.75 206 GLU B N 1
ATOM 3704 C CA . GLU B 1 206 ? 49.474 10.625 7.727 1.00 28.20 206 GLU B CA 1
ATOM 3705 C C . GLU B 1 206 ? 50.456 10.233 6.633 1.00 32.75 206 GLU B C 1
ATOM 3706 O O . GLU B 1 206 ? 50.025 9.907 5.539 1.00 63.65 206 GLU B O 1
ATOM 3712 N N . ASP B 1 207 ? 51.771 10.282 6.896 1.00 46.67 207 ASP B N 1
ATOM 3713 C CA . ASP B 1 207 ? 52.822 9.961 5.925 1.00 41.06 207 ASP B CA 1
ATOM 3714 C C . ASP B 1 207 ? 53.503 8.592 6.029 1.00 41.63 207 ASP B C 1
ATOM 3715 O O . ASP B 1 207 ? 54.689 8.424 5.743 1.00 52.84 207 ASP B O 1
ATOM 3720 N N . ALA B 1 208 ? 52.743 7.595 6.416 1.00 32.74 208 ALA B N 1
ATOM 3721 C CA . ALA B 1 208 ? 53.261 6.243 6.530 1.00 29.19 208 ALA B CA 1
ATOM 3722 C C . ALA B 1 208 ? 52.830 5.417 5.333 1.00 50.39 208 ALA B C 1
ATOM 3723 O O . ALA B 1 208 ? 51.639 5.216 5.122 1.00 87.11 208 ALA B O 1
ATOM 3725 N N . PRO B 1 209 ? 53.803 4.934 4.553 1.00 45.28 209 PRO B N 1
ATOM 3726 C CA . PRO B 1 209 ? 53.554 4.162 3.342 1.00 31.87 209 PRO B CA 1
ATOM 3727 C C . PRO B 1 209 ? 52.888 2.793 3.498 1.00 39.53 209 PRO B C 1
ATOM 3728 O O . PRO B 1 209 ? 52.565 2.140 2.505 1.00 53.65 209 PRO B O 1
ATOM 3732 N N . SER B 1 210 ? 52.720 2.310 4.726 1.00 35.76 210 SER B N 1
ATOM 3733 C CA . SER B 1 210 ? 52.099 1.003 4.926 1.00 40.57 210 SER B CA 1
ATOM 3734 C C . SER B 1 210 ? 51.819 0.721 6.396 1.00 34.83 210 SER B C 1
ATOM 3735 O O . SER B 1 210 ? 51.857 1.636 7.215 1.00 47.22 210 SER B O 1
ATOM 3738 N N . ARG B 1 211 ? 51.504 -0.527 6.748 1.00 29.74 211 ARG B N 1
ATOM 3739 C CA . ARG B 1 211 ? 51.228 -0.883 8.130 1.00 37.74 211 ARG B CA 1
ATOM 3740 C C . ARG B 1 211 ? 52.207 -1.985 8.461 1.00 45.67 211 ARG B C 1
ATOM 3741 O O . ARG B 1 211 ? 52.051 -2.799 9.378 1.00 37.22 211 ARG B O 1
ATOM 3749 N N . LEU B 1 212 ? 53.233 -2.024 7.629 1.00 39.25 212 LEU B N 1
ATOM 3750 C CA . LEU B 1 212 ? 54.278 -3.007 7.759 1.00 30.32 212 LEU B CA 1
ATOM 3751 C C . LEU B 1 212 ? 55.407 -2.315 8.464 1.00 29.42 212 LEU B C 1
ATOM 3752 O O . LEU B 1 212 ? 55.910 -1.311 7.966 1.00 39.32 212 LEU B O 1
ATOM 3757 N N . ALA B 1 213 ? 55.679 -2.807 9.661 1.00 30.25 213 ALA B N 1
ATOM 3758 C CA . ALA B 1 213 ? 56.693 -2.265 10.556 1.00 40.15 213 ALA B CA 1
ATOM 3759 C C . ALA B 1 213 ? 57.878 -3.179 10.784 1.00 39.27 213 ALA B C 1
ATOM 3760 O O . ALA B 1 213 ? 57.713 -4.392 10.922 1.00 30.82 213 ALA B O 1
ATOM 3762 N N . ALA B 1 214 ? 59.060 -2.566 10.869 1.00 27.36 214 ALA B N 1
ATOM 3763 C CA . ALA B 1 214 ? 60.265 -3.338 11.115 1.00 31.05 214 ALA B CA 1
ATOM 3764 C C . ALA B 1 214 ? 60.450 -3.831 12.560 1.00 40.23 214 ALA B C 1
ATOM 3765 O O . ALA B 1 214 ? 60.467 -3.063 13.523 1.00 33.76 214 ALA B O 1
ATOM 3767 N N . THR B 1 215 ? 60.595 -5.148 12.694 1.00 28.92 215 THR B N 1
ATOM 3768 C CA . THR B 1 215 ? 60.885 -5.729 13.998 1.00 26.65 215 THR B CA 1
ATOM 3769 C C . THR B 1 215 ? 62.411 -5.663 14.032 1.00 47.35 215 THR B C 1
ATOM 3770 O O . THR B 1 215 ? 63.036 -5.341 13.030 1.00 51.26 215 THR B O 1
ATOM 3774 N N . GLY B 1 216 ? 63.022 -5.958 15.165 1.00 38.02 216 GLY B N 1
ATOM 3775 C CA . GLY B 1 216 ? 64.457 -5.867 15.301 1.00 30.02 216 GLY B CA 1
ATOM 3776 C C . GLY B 1 216 ? 65.236 -7.063 14.797 1.00 24.50 216 GLY B C 1
ATOM 3777 O O . GLY B 1 216 ? 66.006 -7.649 15.554 1.00 29.97 216 GLY B O 1
ATOM 3778 N N . ARG B 1 217 ? 65.036 -7.398 13.547 1.00 30.47 217 ARG B N 1
ATOM 3779 C CA . ARG B 1 217 ? 65.742 -8.493 12.919 1.00 29.67 217 ARG B CA 1
ATOM 3780 C C . ARG B 1 217 ? 66.219 -8.029 11.559 1.00 21.62 217 ARG B C 1
ATOM 3781 O O . ARG B 1 217 ? 65.391 -7.589 10.767 1.00 33.86 217 ARG B O 1
ATOM 3789 N N . TYR B 1 218 ? 67.519 -8.098 11.280 1.00 35.21 218 TYR B N 1
ATOM 3790 C CA . TYR B 1 218 ? 68.053 -7.630 10.007 1.00 23.31 218 TYR B CA 1
ATOM 3791 C C . TYR B 1 218 ? 69.196 -8.480 9.554 1.00 18.33 218 TYR B C 1
ATOM 3792 O O . TYR B 1 218 ? 70.034 -8.857 10.357 1.00 27.48 218 TYR B O 1
ATOM 3801 N N . LEU B 1 219 ? 69.292 -8.731 8.256 1.00 25.89 219 LEU B N 1
ATOM 3802 C CA . LEU B 1 219 ? 70.421 -9.452 7.691 1.00 28.03 219 LEU B CA 1
ATOM 3803 C C . LEU B 1 219 ? 70.869 -8.470 6.637 1.00 19.75 219 LEU B C 1
ATOM 3804 O O . LEU B 1 219 ? 70.242 -8.377 5.596 1.00 28.98 219 LEU B O 1
ATOM 3809 N N . LEU B 1 220 ? 71.878 -7.666 6.942 1.00 29.89 220 LEU B N 1
ATOM 3810 C CA . LEU B 1 220 ? 72.275 -6.616 6.041 1.00 27.24 220 LEU B CA 1
ATOM 3811 C C . LEU B 1 220 ? 73.586 -6.814 5.318 1.00 33.58 220 LEU B C 1
ATOM 3812 O O . LEU B 1 220 ? 74.497 -7.417 5.850 1.00 39.22 220 LEU B O 1
ATOM 3817 N N . ASP B 1 221 ? 73.663 -6.262 4.105 1.00 31.39 221 ASP B N 1
ATOM 3818 C CA . ASP B 1 221 ? 74.859 -6.327 3.296 1.00 26.97 221 ASP B CA 1
ATOM 3819 C C . ASP B 1 221 ? 75.884 -5.378 3.873 1.00 33.91 221 ASP B C 1
ATOM 3820 O O . ASP B 1 221 ? 75.541 -4.279 4.286 1.00 37.21 221 ASP B O 1
ATOM 3825 N N . ARG B 1 222 ? 77.131 -5.823 3.908 1.00 29.03 222 ARG B N 1
ATOM 3826 C CA . ARG B 1 222 ? 78.171 -5.001 4.460 1.00 21.25 222 ARG B CA 1
ATOM 3827 C C . ARG B 1 222 ? 78.208 -3.609 3.898 1.00 30.74 222 ARG B C 1
ATOM 3828 O O . ARG B 1 222 ? 78.873 -2.753 4.457 1.00 50.77 222 ARG B O 1
ATOM 3836 N N . LYS B 1 223 ? 77.507 -3.381 2.794 1.00 26.81 223 LYS B N 1
ATOM 3837 C CA . LYS B 1 223 ? 77.487 -2.055 2.191 1.00 19.96 223 LYS B CA 1
ATOM 3838 C C . LYS B 1 223 ? 76.914 -1.044 3.193 1.00 27.14 223 LYS B C 1
ATOM 3839 O O . LYS B 1 223 ? 77.154 0.164 3.107 1.00 31.54 223 LYS B O 1
ATOM 3845 N N . ILE B 1 224 ? 76.163 -1.557 4.181 1.00 35.40 224 ILE B N 1
ATOM 3846 C CA . ILE B 1 224 ? 75.536 -0.764 5.240 1.00 27.32 224 ILE B CA 1
ATOM 3847 C C . ILE B 1 224 ? 76.490 0.207 5.938 1.00 34.92 224 ILE B C 1
ATOM 3848 O O . ILE B 1 224 ? 76.133 1.328 6.287 1.00 39.19 224 ILE B O 1
ATOM 3853 N N . PHE B 1 225 ? 77.707 -0.263 6.180 1.00 30.56 225 PHE B N 1
ATOM 3854 C CA . PHE B 1 225 ? 78.692 0.527 6.864 1.00 20.74 225 PHE B CA 1
ATOM 3855 C C . PHE B 1 225 ? 78.994 1.787 6.085 1.00 17.45 225 PHE B C 1
ATOM 3856 O O . PHE B 1 225 ? 79.106 2.857 6.688 1.00 35.89 225 PHE B O 1
ATOM 3864 N N . ASP B 1 226 ? 79.084 1.680 4.760 1.00 37.22 226 ASP B N 1
ATOM 3865 C CA . ASP B 1 226 ? 79.347 2.824 3.895 1.00 38.88 226 ASP B CA 1
ATOM 3866 C C . ASP B 1 226 ? 78.133 3.741 3.847 1.00 33.51 226 ASP B C 1
ATOM 3867 O O . ASP B 1 226 ? 78.234 4.966 3.885 1.00 38.60 226 ASP B O 1
ATOM 3872 N N . ALA B 1 227 ? 76.942 3.117 3.825 1.00 31.53 227 ALA B N 1
ATOM 3873 C CA . ALA B 1 227 ? 75.688 3.860 3.853 1.00 31.50 227 ALA B CA 1
ATOM 3874 C C . ALA B 1 227 ? 75.572 4.605 5.197 1.00 40.23 227 ALA B C 1
ATOM 3875 O O . ALA B 1 227 ? 75.171 5.768 5.241 1.00 32.82 227 ALA B O 1
ATOM 3877 N N . LEU B 1 228 ? 75.992 3.986 6.314 1.00 41.23 228 LEU B N 1
ATOM 3878 C CA . LEU B 1 228 ? 75.974 4.601 7.637 1.00 22.98 228 LEU B CA 1
ATOM 3879 C C . LEU B 1 228 ? 76.938 5.798 7.745 1.00 40.69 228 LEU B C 1
ATOM 3880 O O . LEU B 1 228 ? 76.727 6.687 8.560 1.00 32.92 228 LEU B O 1
ATOM 3885 N N . ARG B 1 229 ? 77.998 5.849 6.924 1.00 41.65 229 ARG B N 1
ATOM 3886 C CA . ARG B 1 229 ? 78.949 6.954 6.950 1.00 22.93 229 ARG B CA 1
ATOM 3887 C C . ARG B 1 229 ? 78.445 8.129 6.105 1.00 28.98 229 ARG B C 1
ATOM 3888 O O . ARG B 1 229 ? 78.963 9.236 6.212 1.00 39.41 229 ARG B O 1
ATOM 3896 N N . ARG B 1 230 ? 77.412 7.895 5.286 1.00 41.44 230 ARG B N 1
ATOM 3897 C CA . ARG B 1 230 ? 76.855 8.923 4.423 1.00 37.76 230 ARG B CA 1
ATOM 3898 C C . ARG B 1 230 ? 75.632 9.620 5.008 1.00 35.23 230 ARG B C 1
ATOM 3899 O O . ARG B 1 230 ? 75.319 10.771 4.699 1.00 49.36 230 ARG B O 1
ATOM 3907 N N . ILE B 1 231 ? 74.928 8.899 5.850 1.00 38.68 231 ILE B N 1
ATOM 3908 C CA . ILE B 1 231 ? 73.719 9.396 6.469 1.00 30.35 231 ILE B CA 1
ATOM 3909 C C . ILE B 1 231 ? 73.976 10.528 7.460 1.00 35.53 231 ILE B C 1
ATOM 3910 O O . ILE B 1 231 ? 75.047 10.552 8.060 1.00 43.71 231 ILE B O 1
ATOM 3915 N N . THR B 1 232 ? 72.990 11.443 7.609 1.00 36.01 232 THR B N 1
ATOM 3916 C CA . THR B 1 232 ? 73.014 12.541 8.581 1.00 45.02 232 THR B CA 1
ATOM 3917 C C . THR B 1 232 ? 71.911 12.166 9.579 1.00 34.98 232 THR B C 1
ATOM 3918 O O . THR B 1 232 ? 71.080 11.311 9.285 1.00 36.11 232 THR B O 1
ATOM 3922 N N . PRO B 1 233 ? 71.847 12.784 10.755 1.00 35.50 233 PRO B N 1
ATOM 3923 C CA . PRO B 1 233 ? 70.826 12.497 11.755 1.00 30.06 233 PRO B CA 1
ATOM 3924 C C . PRO B 1 233 ? 69.403 12.751 11.272 1.00 45.24 233 PRO B C 1
ATOM 3925 O O . PRO B 1 233 ? 69.148 13.740 10.590 1.00 46.78 233 PRO B O 1
ATOM 3929 N N . GLY B 1 234 ? 68.484 11.855 11.644 1.00 31.66 234 GLY B N 1
ATOM 3930 C CA . GLY B 1 234 ? 67.080 11.964 11.273 1.00 42.37 234 GLY B CA 1
ATOM 3931 C C . GLY B 1 234 ? 66.213 12.151 12.514 1.00 48.27 234 GLY B C 1
ATOM 3932 O O . GLY B 1 234 ? 66.501 13.028 13.332 1.00 51.26 234 GLY B O 1
ATOM 3933 N N . ALA B 1 235 ? 65.171 11.317 12.645 1.00 40.69 235 ALA B N 1
ATOM 3934 C CA . ALA B 1 235 ? 64.223 11.312 13.747 1.00 33.66 235 ALA B CA 1
ATOM 3935 C C . ALA B 1 235 ? 64.883 11.339 15.111 1.00 42.13 235 ALA B C 1
ATOM 3936 O O . ALA B 1 235 ? 65.824 10.595 15.397 1.00 34.83 235 ALA B O 1
ATOM 3938 N N . GLY B 1 236 ? 64.388 12.233 15.945 1.00 37.65 236 GLY B N 1
ATOM 3939 C CA . GLY B 1 236 ? 64.905 12.402 17.294 1.00 48.39 236 GLY B CA 1
ATOM 3940 C C . GLY B 1 236 ? 66.383 12.804 17.340 1.00 58.49 236 GLY B C 1
ATOM 3941 O O . GLY B 1 236 ? 67.029 12.696 18.390 1.00 77.07 236 GLY B O 1
ATOM 3942 N N . GLY B 1 237 ? 66.938 13.271 16.216 1.00 36.01 237 GLY B N 1
ATOM 3943 C CA . GLY B 1 237 ? 68.330 13.716 16.156 1.00 29.43 237 GLY B CA 1
ATOM 3944 C C . GLY B 1 237 ? 69.349 12.565 16.153 1.00 40.71 237 GLY B C 1
ATOM 3945 O O . GLY B 1 237 ? 70.564 12.749 16.291 1.00 31.82 237 GLY B O 1
ATOM 3946 N N . GLU B 1 238 ? 68.851 11.370 15.898 1.00 39.20 238 GLU B N 1
ATOM 3947 C CA . GLU B 1 238 ? 69.673 10.187 15.901 1.00 25.56 238 GLU B CA 1
ATOM 3948 C C . GLU B 1 238 ? 70.034 9.719 14.496 1.00 30.49 238 GLU B C 1
ATOM 3949 O O . GLU B 1 238 ? 69.328 9.976 13.525 1.00 38.44 238 GLU B O 1
ATOM 3955 N N . LEU B 1 239 ? 71.165 9.018 14.424 1.00 32.50 239 LEU B N 1
ATOM 3956 C CA . LEU B 1 239 ? 71.647 8.416 13.204 1.00 21.51 239 LEU B CA 1
ATOM 3957 C C . LEU B 1 239 ? 70.995 7.033 13.177 1.00 30.96 239 LEU B C 1
ATOM 3958 O O . LEU B 1 239 ? 71.411 6.086 13.836 1.00 40.52 239 LEU B O 1
ATOM 3963 N N . GLN B 1 240 ? 69.930 6.994 12.410 1.00 24.55 240 GLN B N 1
ATOM 3964 C CA . GLN B 1 240 ? 69.052 5.864 12.236 1.00 28.69 240 GLN B CA 1
ATOM 3965 C C . GLN B 1 240 ? 69.468 4.733 11.318 1.00 33.00 240 GLN B C 1
ATOM 3966 O O . GLN B 1 240 ? 69.590 4.919 10.124 1.00 37.53 240 GLN B O 1
ATOM 3972 N N . LEU B 1 241 ? 69.498 3.504 11.819 1.00 24.92 241 LEU B N 1
ATOM 3973 C CA . LEU B 1 241 ? 69.771 2.407 10.881 1.00 22.35 241 LEU B CA 1
ATOM 3974 C C . LEU B 1 241 ? 68.839 2.492 9.663 1.00 38.81 241 LEU B C 1
ATOM 3975 O O . LEU B 1 241 ? 69.247 2.208 8.542 1.00 34.74 241 LEU B O 1
ATOM 3980 N N . THR B 1 242 ? 67.580 2.899 9.893 1.00 43.37 242 THR B N 1
ATOM 3981 C CA . THR B 1 242 ? 66.572 2.994 8.851 1.00 23.35 242 THR B CA 1
ATOM 3982 C C . THR B 1 242 ? 66.960 3.819 7.656 1.00 28.96 242 THR B C 1
ATOM 3983 O O . THR B 1 242 ? 66.733 3.446 6.505 1.00 23.44 242 THR B O 1
ATOM 3987 N N . ASP B 1 243 ? 67.516 4.967 7.962 1.00 29.57 243 ASP B N 1
ATOM 3988 C CA . ASP B 1 243 ? 67.938 5.938 6.981 1.00 28.75 243 ASP B CA 1
ATOM 3989 C C . ASP B 1 243 ? 69.092 5.500 6.087 1.00 38.88 243 ASP B C 1
ATOM 3990 O O . ASP B 1 243 ? 69.203 5.974 4.964 1.00 36.90 243 ASP B O 1
ATOM 3995 N N . ALA B 1 244 ? 69.901 4.592 6.613 1.00 31.99 244 ALA B N 1
ATOM 3996 C CA . ALA B 1 244 ? 71.025 4.013 5.909 1.00 25.17 244 ALA B CA 1
ATOM 3997 C C . ALA B 1 244 ? 70.460 2.892 5.013 1.00 38.02 244 ALA B C 1
ATOM 3998 O O . ALA B 1 244 ? 70.904 2.683 3.897 1.00 42.59 244 ALA B O 1
ATOM 4000 N N . ILE B 1 245 ? 69.465 2.147 5.490 1.00 26.20 245 ILE B N 1
ATOM 4001 C CA . ILE B 1 245 ? 68.829 1.089 4.703 1.00 33.78 245 ILE B CA 1
ATOM 4002 C C . ILE B 1 245 ? 68.113 1.729 3.517 1.00 54.70 245 ILE B C 1
ATOM 4003 O O . ILE B 1 245 ? 68.229 1.290 2.374 1.00 40.20 245 ILE B O 1
ATOM 4008 N N . ASP B 1 246 ? 67.419 2.830 3.796 1.00 29.63 246 ASP B N 1
ATOM 4009 C CA . ASP B 1 246 ? 66.722 3.583 2.768 1.00 25.66 246 ASP B CA 1
ATOM 4010 C C . ASP B 1 246 ? 67.722 4.100 1.749 1.00 30.43 246 ASP B C 1
ATOM 4011 O O . ASP B 1 246 ? 67.432 4.130 0.554 1.00 47.26 246 ASP B O 1
ATOM 4016 N N . LEU B 1 247 ? 68.917 4.497 2.209 1.00 37.66 247 LEU B N 1
ATOM 4017 C CA . LEU B 1 247 ? 69.957 5.008 1.331 1.00 32.44 247 LEU B CA 1
ATOM 4018 C C . LEU B 1 247 ? 70.317 3.926 0.344 1.00 33.58 247 LEU B C 1
ATOM 4019 O O . LEU B 1 247 ? 70.296 4.143 -0.853 1.00 34.86 247 LEU B O 1
ATOM 4024 N N . LEU B 1 248 ? 70.592 2.734 0.881 1.00 26.32 248 LEU B N 1
ATOM 4025 C CA . LEU B 1 248 ? 70.924 1.598 0.056 1.00 19.72 248 LEU B CA 1
ATOM 4026 C C . LEU B 1 248 ? 69.811 1.311 -0.940 1.00 28.03 248 LEU B C 1
ATOM 4027 O O . LEU B 1 248 ? 70.066 0.879 -2.060 1.00 39.03 248 LEU B O 1
ATOM 4032 N N . ILE B 1 249 ? 68.551 1.535 -0.535 1.00 43.22 249 ILE B N 1
ATOM 4033 C CA . ILE B 1 249 ? 67.435 1.263 -1.423 1.00 30.27 249 ILE B CA 1
ATOM 4034 C C . ILE B 1 249 ? 67.459 2.213 -2.602 1.00 30.58 249 ILE B C 1
ATOM 4035 O O . ILE B 1 249 ? 67.341 1.813 -3.745 1.00 33.14 249 ILE B O 1
ATOM 4040 N N . ASP B 1 250 ? 67.632 3.488 -2.313 1.00 29.49 250 ASP B N 1
ATOM 4041 C CA . ASP B 1 250 ? 67.658 4.479 -3.370 1.00 20.27 250 ASP B CA 1
ATOM 4042 C C . ASP B 1 250 ? 68.831 4.311 -4.332 1.00 48.85 250 ASP B C 1
ATOM 4043 O O . ASP B 1 250 ? 68.880 4.922 -5.391 1.00 62.09 250 ASP B O 1
ATOM 4048 N N . GLU B 1 251 ? 69.812 3.530 -3.922 1.00 48.57 251 GLU B N 1
ATOM 4049 C CA . GLU B 1 251 ? 70.996 3.301 -4.726 1.00 34.14 251 GLU B CA 1
ATOM 4050 C C . GLU B 1 251 ? 70.781 2.132 -5.659 1.00 32.91 251 GLU B C 1
ATOM 4051 O O . GLU B 1 251 ? 71.546 1.909 -6.600 1.00 38.22 251 GLU B O 1
ATOM 4057 N N . GLY B 1 252 ? 69.726 1.391 -5.370 1.00 25.23 252 GLY B N 1
ATOM 4058 C CA . GLY B 1 252 ? 69.410 0.255 -6.190 1.00 27.97 252 GLY B CA 1
ATOM 4059 C C . GLY B 1 252 ? 69.661 -1.067 -5.493 1.00 32.90 252 GLY B C 1
ATOM 4060 O O . GLY B 1 252 ? 69.299 -2.096 -6.048 1.00 43.10 252 GLY B O 1
ATOM 4061 N N . HIS B 1 253 ? 70.272 -1.070 -4.307 1.00 36.14 253 HIS B N 1
ATOM 4062 C CA . HIS B 1 253 ? 70.524 -2.332 -3.624 1.00 33.48 253 HIS B CA 1
ATOM 4063 C C . HIS B 1 253 ? 69.238 -3.060 -3.277 1.00 34.12 253 HIS B C 1
ATOM 4064 O O . HIS B 1 253 ? 68.299 -2.434 -2.826 1.00 47.86 253 HIS B O 1
ATOM 4071 N N . PRO B 1 254 ? 69.175 -4.365 -3.493 1.00 29.52 254 PRO B N 1
ATOM 4072 C CA . PRO B 1 254 ? 67.983 -5.132 -3.168 1.00 25.74 254 PRO B CA 1
ATOM 4073 C C . PRO B 1 254 ? 67.712 -5.223 -1.661 1.00 25.07 254 PRO B C 1
ATOM 4074 O O . PRO B 1 254 ? 68.604 -5.533 -0.891 1.00 37.59 254 PRO B O 1
ATOM 4078 N N . VAL B 1 255 ? 66.472 -4.971 -1.234 1.00 43.58 255 VAL B N 1
ATOM 4079 C CA . VAL B 1 255 ? 66.062 -5.055 0.156 1.00 27.63 255 VAL B CA 1
ATOM 4080 C C . VAL B 1 255 ? 64.691 -5.702 0.207 1.00 34.00 255 VAL B C 1
ATOM 4081 O O . VAL B 1 255 ? 63.726 -5.130 -0.299 1.00 37.70 255 VAL B O 1
ATOM 4085 N N . HIS B 1 256 ? 64.597 -6.888 0.795 1.00 32.79 256 HIS B N 1
ATOM 4086 C CA . HIS B 1 256 ? 63.305 -7.558 0.885 1.00 44.41 256 HIS B CA 1
ATOM 4087 C C . HIS B 1 256 ? 62.872 -7.724 2.338 1.00 51.95 256 HIS B C 1
ATOM 4088 O O . HIS B 1 256 ? 63.684 -7.713 3.256 1.00 44.05 256 HIS B O 1
ATOM 4095 N N . ILE B 1 257 ? 61.567 -7.954 2.548 1.00 36.07 257 ILE B N 1
ATOM 4096 C CA . ILE B 1 257 ? 61.082 -8.207 3.886 1.00 31.75 257 ILE B CA 1
ATOM 4097 C C . ILE B 1 257 ? 60.472 -9.600 3.947 1.00 25.64 257 ILE B C 1
ATOM 4098 O O . ILE B 1 257 ? 59.907 -10.101 2.980 1.00 37.08 257 ILE B O 1
ATOM 4103 N N . VAL B 1 258 ? 60.576 -10.196 5.117 1.00 24.37 258 VAL B N 1
ATOM 4104 C CA . VAL B 1 258 ? 59.952 -11.448 5.431 1.00 24.93 258 VAL B CA 1
ATOM 4105 C C . VAL B 1 258 ? 58.851 -11.001 6.380 1.00 40.40 258 VAL B C 1
ATOM 4106 O O . VAL B 1 258 ? 59.135 -10.370 7.400 1.00 50.51 258 VAL B O 1
ATOM 4110 N N . ILE B 1 259 ? 57.580 -11.249 6.050 1.00 41.39 259 ILE B N 1
ATOM 4111 C CA . ILE B 1 259 ? 56.456 -10.858 6.900 1.00 28.53 259 ILE B CA 1
ATOM 4112 C C . ILE B 1 259 ? 56.113 -11.959 7.896 1.00 47.30 259 ILE B C 1
ATOM 4113 O O . ILE B 1 259 ? 55.670 -13.045 7.535 1.00 41.17 259 ILE B O 1
ATOM 4118 N N . HIS B 1 260 ? 56.336 -11.678 9.173 1.00 44.75 260 HIS B N 1
ATOM 4119 C CA . HIS B 1 260 ? 56.081 -12.608 10.264 1.00 25.12 260 HIS B CA 1
ATOM 4120 C C . HIS B 1 260 ? 54.608 -12.664 10.625 1.00 39.20 260 HIS B C 1
ATOM 4121 O O . HIS B 1 260 ? 53.958 -11.637 10.859 1.00 39.71 260 HIS B O 1
ATOM 4128 N N . GLN B 1 261 ? 54.102 -13.895 10.688 1.00 36.71 261 GLN B N 1
ATOM 4129 C CA . GLN B 1 261 ? 52.702 -14.159 10.955 1.00 45.07 261 GLN B CA 1
ATOM 4130 C C . GLN B 1 261 ? 52.303 -14.343 12.408 1.00 51.96 261 GLN B C 1
ATOM 4131 O O . GLN B 1 261 ? 51.163 -14.042 12.798 1.00 62.67 261 GLN B O 1
ATOM 4137 N N . GLY B 1 262 ? 53.245 -14.866 13.181 1.00 49.07 262 GLY B N 1
ATOM 4138 C CA . GLY B 1 262 ? 53.074 -15.186 14.596 1.00 48.04 262 GLY B CA 1
ATOM 4139 C C . GLY B 1 262 ? 53.181 -14.043 15.601 1.00 46.84 262 GLY B C 1
ATOM 4140 O O . GLY B 1 262 ? 52.966 -12.868 15.262 1.00 44.36 262 GLY B O 1
ATOM 4141 N N . LYS B 1 263 ? 53.486 -14.458 16.843 1.00 41.56 263 LYS B N 1
ATOM 4142 C CA . LYS B 1 263 ? 53.639 -13.585 17.991 1.00 38.86 263 LYS B CA 1
ATOM 4143 C C . LYS B 1 263 ? 54.862 -12.671 17.900 1.00 34.94 263 LYS B C 1
ATOM 4144 O O . LYS B 1 263 ? 55.958 -13.108 17.558 1.00 44.90 263 LYS B O 1
ATOM 4150 N N . ARG B 1 264 ? 54.693 -11.419 18.261 1.00 38.74 264 ARG B N 1
ATOM 4151 C CA . ARG B 1 264 ? 55.804 -10.492 18.283 1.00 34.95 264 ARG B CA 1
ATOM 4152 C C . ARG B 1 264 ? 55.617 -9.719 19.586 1.00 50.84 264 ARG B C 1
ATOM 4153 O O . ARG B 1 264 ? 54.480 -9.324 19.876 1.00 46.51 264 ARG B O 1
ATOM 4161 N N . HIS B 1 265 ? 56.703 -9.499 20.347 1.00 30.39 265 HIS B N 1
ATOM 4162 C CA . HIS B 1 265 ? 56.691 -8.753 21.596 1.00 27.02 265 HIS B CA 1
ATOM 4163 C C . HIS B 1 265 ? 57.780 -7.701 21.570 1.00 21.96 265 HIS B C 1
ATOM 4164 O O . HIS B 1 265 ? 58.970 -8.009 21.520 1.00 28.03 265 HIS B O 1
ATOM 4171 N N . ASP B 1 266 ? 57.346 -6.443 21.666 1.00 23.95 266 ASP B N 1
ATOM 4172 C CA . ASP B 1 266 ? 58.218 -5.284 21.723 1.00 24.38 266 ASP B CA 1
ATOM 4173 C C . ASP B 1 266 ? 58.512 -5.029 23.226 1.00 35.90 266 ASP B C 1
ATOM 4174 O O . ASP B 1 266 ? 57.664 -4.477 23.921 1.00 31.51 266 ASP B O 1
ATOM 4179 N N . LEU B 1 267 ? 59.692 -5.439 23.751 1.00 29.45 267 LEU B N 1
ATOM 4180 C CA . LEU B 1 267 ? 60.051 -5.279 25.164 1.00 17.46 267 LEU B CA 1
ATOM 4181 C C . LEU B 1 267 ? 60.562 -3.900 25.549 1.00 25.53 267 LEU B C 1
ATOM 4182 O O . LEU B 1 267 ? 61.012 -3.698 26.672 1.00 32.75 267 LEU B O 1
ATOM 4187 N N . GLY B 1 268 ? 60.543 -3.003 24.580 1.00 31.33 268 GLY B N 1
ATOM 4188 C CA . GLY B 1 268 ? 61.097 -1.661 24.662 1.00 18.70 268 GLY B CA 1
ATOM 4189 C C . GLY B 1 268 ? 60.442 -0.579 25.448 1.00 21.67 268 GLY B C 1
ATOM 4190 O O . GLY B 1 268 ? 61.101 0.435 25.698 1.00 26.90 268 GLY B O 1
ATOM 4191 N N . ASN B 1 269 ? 59.188 -0.790 25.779 1.00 16.18 269 ASN B N 1
ATOM 4192 C CA . ASN B 1 269 ? 58.436 0.146 26.579 1.00 17.90 269 ASN B CA 1
ATOM 4193 C C . ASN B 1 269 ? 57.466 -0.639 27.477 1.00 27.21 269 ASN B C 1
ATOM 4194 O O . ASN B 1 269 ? 57.187 -1.789 27.179 1.00 28.89 269 ASN B O 1
ATOM 4199 N N . PRO B 1 270 ? 56.987 -0.055 28.580 1.00 27.62 270 PRO B N 1
ATOM 4200 C CA . PRO B 1 270 ? 56.075 -0.729 29.483 1.00 22.17 270 PRO B CA 1
ATOM 4201 C C . PRO B 1 270 ? 54.858 -1.359 28.776 1.00 34.65 270 PRO B C 1
ATOM 4202 O O . PRO B 1 270 ? 54.429 -2.463 29.081 1.00 31.96 270 PRO B O 1
ATOM 4206 N N . GLY B 1 271 ? 54.305 -0.680 27.786 1.00 25.79 271 GLY B N 1
ATOM 4207 C CA . GLY B 1 271 ? 53.145 -1.125 27.040 1.00 14.75 271 GLY B CA 1
ATOM 4208 C C . GLY B 1 271 ? 53.281 -2.450 26.323 1.00 30.61 271 GLY B C 1
ATOM 4209 O O . GLY B 1 271 ? 52.276 -3.126 26.125 1.00 29.57 271 GLY B O 1
ATOM 4210 N N . GLY B 1 272 ? 54.512 -2.816 25.948 1.00 25.55 272 GLY B N 1
ATOM 4211 C CA . GLY B 1 272 ? 54.786 -4.048 25.234 1.00 16.53 272 GLY B CA 1
ATOM 4212 C C . GLY B 1 272 ? 55.429 -5.069 26.141 1.00 18.72 272 GLY B C 1
ATOM 4213 O O . GLY B 1 272 ? 55.225 -6.274 25.955 1.00 35.24 272 GLY B O 1
ATOM 4214 N N . TYR B 1 273 ? 56.224 -4.540 27.096 1.00 29.84 273 TYR B N 1
ATOM 4215 C CA . TYR B 1 273 ? 56.937 -5.314 28.101 1.00 21.95 273 TYR B CA 1
ATOM 4216 C C . TYR B 1 273 ? 55.969 -6.025 29.040 1.00 17.55 273 TYR B C 1
ATOM 4217 O O . TYR B 1 273 ? 56.093 -7.228 29.290 1.00 32.14 273 TYR B O 1
ATOM 4226 N N . ILE B 1 274 ? 54.992 -5.300 29.606 1.00 25.31 274 ILE B N 1
ATOM 4227 C CA . ILE B 1 274 ? 54.032 -5.909 30.511 1.00 27.08 274 ILE B CA 1
ATOM 4228 C C . ILE B 1 274 ? 53.248 -7.023 29.814 1.00 21.45 274 ILE B C 1
ATOM 4229 O O . ILE B 1 274 ? 53.202 -8.154 30.297 1.00 32.64 274 ILE B O 1
ATOM 4234 N N . PRO B 1 275 ? 52.673 -6.776 28.632 1.00 21.86 275 PRO B N 1
ATOM 4235 C CA . PRO B 1 275 ? 51.971 -7.884 28.004 1.00 19.10 275 PRO B CA 1
ATOM 4236 C C . PRO B 1 275 ? 52.850 -9.117 27.719 1.00 23.11 275 PRO B C 1
ATOM 4237 O O . PRO B 1 275 ? 52.374 -10.263 27.692 1.00 28.86 275 PRO B O 1
ATOM 4241 N N . ALA B 1 276 ? 54.150 -8.892 27.486 1.00 26.96 276 ALA B N 1
ATOM 4242 C CA . ALA B 1 276 ? 55.135 -9.934 27.220 1.00 16.21 276 ALA B CA 1
ATOM 4243 C C . ALA B 1 276 ? 55.331 -10.801 28.451 1.00 28.11 276 ALA B C 1
ATOM 4244 O O . ALA B 1 276 ? 55.405 -12.019 28.350 1.00 29.03 276 ALA B O 1
ATOM 4246 N N . CYS B 1 277 ? 55.400 -10.155 29.616 1.00 23.67 277 CYS B N 1
ATOM 4247 C CA . CYS B 1 277 ? 55.515 -10.821 30.901 1.00 23.38 277 CYS B CA 1
ATOM 4248 C C . CYS B 1 277 ? 54.236 -11.625 31.138 1.00 29.33 277 CYS B C 1
ATOM 4249 O O . CYS B 1 277 ? 54.275 -12.773 31.580 1.00 26.09 277 CYS B O 1
ATOM 4252 N N . VAL B 1 278 ? 53.071 -11.064 30.790 1.00 22.05 278 VAL B N 1
ATOM 4253 C CA . VAL B 1 278 ? 51.834 -11.818 30.958 1.00 16.10 278 VAL B CA 1
ATOM 4254 C C . VAL B 1 278 ? 51.852 -13.034 30.038 1.00 29.67 278 VAL B C 1
ATOM 4255 O O . VAL B 1 278 ? 51.651 -14.146 30.484 1.00 43.41 278 VAL B O 1
ATOM 4259 N N . ASP B 1 279 ? 52.137 -12.796 28.765 1.00 20.48 279 ASP B N 1
ATOM 4260 C CA . ASP B 1 279 ? 52.187 -13.854 27.787 1.00 19.85 279 ASP B CA 1
ATOM 4261 C C . ASP B 1 279 ? 53.019 -15.040 28.296 1.00 23.00 279 ASP B C 1
ATOM 4262 O O . ASP B 1 279 ? 52.523 -16.152 28.478 1.00 41.41 279 ASP B O 1
ATOM 4267 N N . PHE B 1 280 ? 54.293 -14.788 28.554 1.00 36.21 280 PHE B N 1
ATOM 4268 C CA . PHE B 1 280 ? 55.190 -15.828 29.053 1.00 22.07 280 PHE B CA 1
ATOM 4269 C C . PHE B 1 280 ? 54.766 -16.288 30.437 1.00 26.15 280 PHE B C 1
ATOM 4270 O O . PHE B 1 280 ? 54.938 -17.461 30.776 1.00 37.78 280 PHE B O 1
ATOM 4278 N N . GLY B 1 281 ? 54.209 -15.381 31.246 1.00 28.22 281 GLY B N 1
ATOM 4279 C CA . GLY B 1 281 ? 53.769 -15.747 32.581 1.00 27.77 281 GLY B CA 1
ATOM 4280 C C . GLY B 1 281 ? 52.689 -16.831 32.571 1.00 34.16 281 GLY B C 1
ATOM 4281 O O . GLY B 1 281 ? 52.711 -17.757 33.374 1.00 44.32 281 GLY B O 1
ATOM 4282 N N . LEU B 1 282 ? 51.726 -16.730 31.653 1.00 33.65 282 LEU B N 1
ATOM 4283 C CA . LEU B 1 282 ? 50.649 -17.695 31.561 1.00 23.79 282 LEU B CA 1
ATOM 4284 C C . LEU B 1 282 ? 51.081 -19.111 31.207 1.00 28.89 282 LEU B C 1
ATOM 4285 O O . LEU B 1 282 ? 50.372 -20.040 31.577 1.00 39.33 282 LEU B O 1
ATOM 4290 N N . SER B 1 283 ? 52.182 -19.286 30.467 1.00 32.08 283 SER B N 1
ATOM 4291 C CA . SER B 1 283 ? 52.653 -20.601 30.046 1.00 36.53 283 SER B CA 1
ATOM 4292 C C . SER B 1 283 ? 53.620 -21.229 31.028 1.00 41.02 283 SER B C 1
ATOM 4293 O O . SER B 1 283 ? 54.031 -22.370 30.834 1.00 60.52 283 SER B O 1
ATOM 4296 N N . HIS B 1 284 ? 54.011 -20.455 32.045 1.00 45.02 284 HIS B N 1
ATOM 4297 C CA . HIS B 1 284 ? 54.976 -20.873 33.050 1.00 40.39 284 HIS B CA 1
ATOM 4298 C C . HIS B 1 284 ? 54.456 -21.957 33.950 1.00 36.99 284 HIS B C 1
ATOM 4299 O O . HIS B 1 284 ? 53.382 -21.773 34.498 1.00 39.13 284 HIS B O 1
ATOM 4306 N N . PRO B 1 285 ? 55.189 -23.059 34.103 1.00 44.28 285 PRO B N 1
ATOM 4307 C CA . PRO B 1 285 ? 54.694 -24.146 34.926 1.00 44.10 285 PRO B CA 1
ATOM 4308 C C . PRO B 1 285 ? 54.404 -23.832 36.371 1.00 59.63 285 PRO B C 1
ATOM 4309 O O . PRO B 1 285 ? 53.561 -24.482 36.984 1.00 100.00 285 PRO B O 1
ATOM 4313 N N . VAL B 1 286 ? 55.082 -22.853 36.934 1.00 49.10 286 VAL B N 1
ATOM 4314 C CA . VAL B 1 286 ? 54.838 -22.529 38.322 1.00 41.22 286 VAL B CA 1
ATOM 4315 C C . VAL B 1 286 ? 53.810 -21.421 38.519 1.00 46.63 286 VAL B C 1
ATOM 4316 O O . VAL B 1 286 ? 52.909 -21.544 39.352 1.00 63.48 286 VAL B O 1
ATOM 4320 N N . TYR B 1 287 ? 53.965 -20.322 37.789 1.00 27.97 287 TYR B N 1
ATOM 4321 C CA . TYR B 1 287 ? 53.127 -19.146 37.938 1.00 31.89 287 TYR B CA 1
ATOM 4322 C C . TYR B 1 287 ? 51.871 -19.045 37.107 1.00 20.53 287 TYR B C 1
ATOM 4323 O O . TYR B 1 287 ? 51.028 -18.181 37.349 1.00 33.20 287 TYR B O 1
ATOM 4332 N N . GLY B 1 288 ? 51.806 -19.880 36.089 1.00 38.94 288 GLY B N 1
ATOM 4333 C CA . GLY B 1 288 ? 50.713 -19.938 35.126 1.00 32.03 288 GLY B CA 1
ATOM 4334 C C . GLY B 1 288 ? 49.327 -19.746 35.708 1.00 40.99 288 GLY B C 1
ATOM 4335 O O . GLY B 1 288 ? 48.711 -18.691 35.556 1.00 51.75 288 GLY B O 1
ATOM 4336 N N . ALA B 1 289 ? 48.868 -20.809 36.354 1.00 44.20 289 ALA B N 1
ATOM 4337 C CA . ALA B 1 289 ? 47.563 -20.866 36.994 1.00 38.01 289 ALA B CA 1
ATOM 4338 C C . ALA B 1 289 ? 47.194 -19.622 37.794 1.00 43.89 289 ALA B C 1
ATOM 4339 O O . ALA B 1 289 ? 46.133 -19.034 37.538 1.00 49.54 289 ALA B O 1
ATOM 4341 N N . GLN B 1 290 ? 48.046 -19.245 38.758 1.00 28.83 290 GLN B N 1
ATOM 4342 C CA . GLN B 1 290 ? 47.853 -18.100 39.649 1.00 38.87 290 GLN B CA 1
ATOM 4343 C C . GLN B 1 290 ? 47.830 -16.730 38.980 1.00 35.44 290 GLN B C 1
ATOM 4344 O O . GLN B 1 290 ? 47.056 -15.836 39.332 1.00 50.04 290 GLN B O 1
ATOM 4350 N N . LEU B 1 291 ? 48.694 -16.571 37.995 1.00 30.52 291 LEU B N 1
ATOM 4351 C CA . LEU B 1 291 ? 48.807 -15.331 37.262 1.00 26.57 291 LEU B CA 1
ATOM 4352 C C . LEU B 1 291 ? 47.481 -15.038 36.602 1.00 20.38 291 LEU B C 1
ATOM 4353 O O . LEU B 1 291 ? 46.960 -13.922 36.668 1.00 52.92 291 LEU B O 1
ATOM 4358 N N . LYS B 1 292 ? 46.928 -16.067 35.954 1.00 35.48 292 LYS B N 1
ATOM 4359 C CA . LYS B 1 292 ? 45.663 -15.996 35.243 1.00 31.81 292 LYS B CA 1
ATOM 4360 C C . LYS B 1 292 ? 44.552 -15.481 36.127 1.00 23.97 292 LYS B C 1
ATOM 4361 O O . LYS B 1 292 ? 43.893 -14.487 35.798 1.00 26.85 292 LYS B O 1
ATOM 4367 N N . ASP B 1 293 ? 44.419 -16.130 37.287 1.00 23.59 293 ASP B N 1
ATOM 4368 C CA . ASP B 1 293 ? 43.442 -15.759 38.292 1.00 24.43 293 ASP B CA 1
ATOM 4369 C C . ASP B 1 293 ? 43.659 -14.305 38.727 1.00 41.15 293 ASP B C 1
ATOM 4370 O O . ASP B 1 293 ? 42.737 -13.494 38.749 1.00 42.31 293 ASP B O 1
ATOM 4375 N N . ALA B 1 294 ? 44.908 -13.999 39.092 1.00 29.07 294 ALA B N 1
ATOM 4376 C CA . ALA B 1 294 ? 45.314 -12.678 39.551 1.00 20.36 294 ALA B CA 1
ATOM 4377 C C . ALA B 1 294 ? 44.965 -11.584 38.548 1.00 24.00 294 ALA B C 1
ATOM 4378 O O . ALA B 1 294 ? 44.365 -10.553 38.865 1.00 28.21 294 ALA B O 1
ATOM 4380 N N . ILE B 1 295 ? 45.344 -11.810 37.304 1.00 29.30 295 ILE B N 1
ATOM 4381 C CA . ILE B 1 295 ? 45.102 -10.866 36.241 1.00 27.85 295 ILE B CA 1
ATOM 4382 C C . ILE B 1 295 ? 43.623 -10.673 35.883 1.00 31.45 295 ILE B C 1
ATOM 4383 O O . ILE B 1 295 ? 43.140 -9.578 35.574 1.00 28.01 295 ILE B O 1
ATOM 4388 N N . LYS B 1 296 ? 42.875 -11.778 35.918 1.00 20.25 296 LYS B N 1
ATOM 4389 C CA . LYS B 1 296 ? 41.465 -11.709 35.625 1.00 21.39 296 LYS B CA 1
ATOM 4390 C C . LYS B 1 296 ? 40.797 -10.829 36.684 1.00 19.52 296 LYS B C 1
ATOM 4391 O O . LYS B 1 296 ? 40.011 -9.948 36.348 1.00 35.20 296 LYS B O 1
ATOM 4397 N N . GLN B 1 297 ? 41.152 -10.986 37.971 1.00 34.71 297 GLN B N 1
ATOM 4398 C CA . GLN B 1 297 ? 40.597 -10.150 39.027 1.00 21.61 297 GLN B CA 1
ATOM 4399 C C . GLN B 1 297 ? 40.930 -8.664 38.901 1.00 40.07 297 GLN B C 1
ATOM 4400 O O . GLN B 1 297 ? 40.085 -7.819 39.185 1.00 31.92 297 GLN B O 1
ATOM 4406 N N . ILE B 1 298 ? 42.181 -8.361 38.496 1.00 42.78 298 ILE B N 1
ATOM 4407 C CA . ILE B 1 298 ? 42.655 -6.996 38.302 1.00 22.30 298 ILE B CA 1
ATOM 4408 C C . ILE B 1 298 ? 41.919 -6.354 37.119 1.00 22.25 298 ILE B C 1
ATOM 4409 O O . ILE B 1 298 ? 41.504 -5.192 37.188 1.00 35.66 298 ILE B O 1
ATOM 4414 N N . LEU B 1 299 ? 41.722 -7.119 36.036 1.00 24.56 299 LEU B N 1
ATOM 4415 C CA . LEU B 1 299 ? 41.002 -6.629 34.870 1.00 31.64 299 LEU B CA 1
ATOM 4416 C C . LEU B 1 299 ? 39.592 -6.238 35.312 1.00 29.54 299 LEU B C 1
ATOM 4417 O O . LEU B 1 299 ? 39.134 -5.133 35.021 1.00 37.80 299 LEU B O 1
ATOM 4422 N N . ALA B 1 300 ? 38.917 -7.153 36.026 1.00 40.07 300 ALA B N 1
ATOM 4423 C CA . ALA B 1 300 ? 37.572 -6.933 36.552 1.00 24.60 300 ALA B CA 1
ATOM 4424 C C . ALA B 1 300 ? 37.542 -5.707 37.457 1.00 20.00 300 ALA B C 1
ATOM 4425 O O . ALA B 1 300 ? 36.686 -4.842 37.311 1.00 38.32 300 ALA B O 1
ATOM 4427 N N . GLU B 1 301 ? 38.481 -5.617 38.392 1.00 31.55 301 GLU B N 1
ATOM 4428 C CA . GLU B 1 301 ? 38.559 -4.485 39.312 1.00 24.84 301 GLU B CA 1
ATOM 4429 C C . GLU B 1 301 ? 38.575 -3.150 38.564 1.00 26.12 301 GLU B C 1
ATOM 4430 O O . GLU B 1 301 ? 37.925 -2.183 38.935 1.00 39.42 301 GLU B O 1
ATOM 4436 N N . HIS B 1 302 ? 39.351 -3.096 37.487 1.00 23.86 302 HIS B N 1
ATOM 4437 C CA . HIS B 1 302 ? 39.473 -1.910 36.681 1.00 27.06 302 HIS B CA 1
ATOM 4438 C C . HIS B 1 302 ? 38.169 -1.622 35.944 1.00 30.54 302 HIS B C 1
ATOM 4439 O O . HIS B 1 302 ? 37.695 -0.493 35.898 1.00 34.43 302 HIS B O 1
ATOM 4446 N N . GLU B 1 303 ? 37.529 -2.657 35.379 1.00 37.53 303 GLU B N 1
ATOM 4447 C CA . GLU B 1 303 ? 36.264 -2.469 34.681 1.00 42.35 303 GLU B CA 1
ATOM 4448 C C . GLU B 1 303 ? 35.288 -1.780 35.623 1.00 37.30 303 GLU B C 1
ATOM 4449 O O . GLU B 1 303 ? 34.634 -0.784 35.327 1.00 48.62 303 GLU B O 1
ATOM 4455 N N . ALA B 1 304 ? 35.191 -2.315 36.826 1.00 29.88 304 ALA B N 1
ATOM 4456 C CA . ALA B 1 304 ? 34.306 -1.755 37.825 1.00 30.37 304 ALA B CA 1
ATOM 4457 C C . ALA B 1 304 ? 34.664 -0.298 38.084 1.00 48.25 304 ALA B C 1
ATOM 4458 O O . ALA B 1 304 ? 33.807 0.582 37.968 1.00 40.53 304 ALA B O 1
ATOM 4460 N N . ALA B 1 305 ? 35.938 -0.046 38.356 1.00 46.67 305 ALA B N 1
ATOM 4461 C CA . ALA B 1 305 ? 36.414 1.291 38.605 1.00 37.00 305 ALA B CA 1
ATOM 4462 C C . ALA B 1 305 ? 35.948 2.247 37.513 1.00 48.91 305 ALA B C 1
ATOM 4463 O O . ALA B 1 305 ? 35.425 3.331 37.781 1.00 55.51 305 ALA B O 1
ATOM 4465 N N . GLU B 1 306 ? 36.136 1.800 36.275 1.00 54.85 306 GLU B N 1
ATOM 4466 C CA . GLU B 1 306 ? 35.793 2.556 35.092 1.00 45.11 306 GLU B CA 1
ATOM 4467 C C . GLU B 1 306 ? 34.355 3.041 35.009 1.00 47.35 306 GLU B C 1
ATOM 4468 O O . GLU B 1 306 ? 34.099 4.208 34.684 1.00 53.87 306 GLU B O 1
ATOM 4474 N N . ARG B 1 307 ? 33.432 2.141 35.312 1.00 54.65 307 ARG B N 1
ATOM 4475 C CA . ARG B 1 307 ? 32.017 2.463 35.269 1.00 62.34 307 ARG B CA 1
ATOM 4476 C C . ARG B 1 307 ? 31.705 3.457 36.362 1.00 54.73 307 ARG B C 1
ATOM 4477 O O . ARG B 1 307 ? 30.899 4.363 36.190 1.00 83.06 307 ARG B O 1
ATOM 4485 N N . ILE B 1 308 ? 32.368 3.270 37.512 1.00 40.16 308 ILE B N 1
ATOM 4486 C CA . ILE B 1 308 ? 32.165 4.126 38.673 1.00 37.09 308 ILE B CA 1
ATOM 4487 C C . ILE B 1 308 ? 32.976 5.409 38.549 1.00 60.50 308 ILE B C 1
ATOM 4488 O O . ILE B 1 308 ? 33.060 6.035 37.494 1.00 63.07 308 ILE B O 1
ATOM 4493 N N . ASN C 1 10 ? 56.280 7.345 66.243 1.00 66.03 10 ASN C N 1
ATOM 4494 C CA . ASN C 1 10 ? 55.590 8.610 66.077 1.00 74.88 10 ASN C CA 1
ATOM 4495 C C . ASN C 1 10 ? 56.516 9.660 65.494 1.00 66.49 10 ASN C C 1
ATOM 4496 O O . ASN C 1 10 ? 56.144 10.467 64.639 1.00 95.03 10 ASN C O 1
ATOM 4501 N N . ALA C 1 11 ? 57.762 9.580 65.954 1.00 55.49 11 ALA C N 1
ATOM 4502 C CA . ALA C 1 11 ? 58.829 10.426 65.466 1.00 62.30 11 ALA C CA 1
ATOM 4503 C C . ALA C 1 11 ? 59.825 9.473 64.809 1.00 73.81 11 ALA C C 1
ATOM 4504 O O . ALA C 1 11 ? 60.833 9.088 65.409 1.00 85.71 11 ALA C O 1
ATOM 4506 N N . VAL C 1 12 ? 59.542 9.056 63.568 1.00 56.28 12 VAL C N 1
ATOM 4507 C CA . VAL C 1 12 ? 60.442 8.149 62.880 1.00 54.21 12 VAL C CA 1
ATOM 4508 C C . VAL C 1 12 ? 61.484 8.967 62.128 1.00 49.55 12 VAL C C 1
ATOM 4509 O O . VAL C 1 12 ? 61.139 9.910 61.412 1.00 50.32 12 VAL C O 1
ATOM 4513 N N . LYS C 1 13 ? 62.757 8.618 62.292 1.00 42.73 13 LYS C N 1
ATOM 4514 C CA . LYS C 1 13 ? 63.763 9.334 61.551 1.00 37.22 13 LYS C CA 1
ATOM 4515 C C . LYS C 1 13 ? 64.325 8.402 60.476 1.00 29.20 13 LYS C C 1
ATOM 4516 O O . LYS C 1 13 ? 64.410 8.728 59.290 1.00 34.60 13 LYS C O 1
ATOM 4522 N N . THR C 1 14 ? 64.689 7.202 60.902 1.00 32.82 14 THR C N 1
ATOM 4523 C CA . THR C 1 14 ? 65.281 6.209 60.027 1.00 21.94 14 THR C CA 1
ATOM 4524 C C . THR C 1 14 ? 64.379 5.057 59.714 1.00 27.83 14 THR C C 1
ATOM 4525 O O . THR C 1 14 ? 63.702 4.524 60.582 1.00 29.20 14 THR C O 1
ATOM 4529 N N . VAL C 1 15 ? 64.392 4.677 58.468 1.00 35.97 15 VAL C N 1
ATOM 4530 C CA . VAL C 1 15 ? 63.596 3.556 58.047 1.00 26.71 15 VAL C CA 1
ATOM 4531 C C . VAL C 1 15 ? 64.569 2.586 57.423 1.00 33.16 15 VAL C C 1
ATOM 4532 O O . VAL C 1 15 ? 65.365 2.972 56.558 1.00 24.82 15 VAL C O 1
ATOM 4536 N N . VAL C 1 16 ? 64.553 1.358 57.927 1.00 31.68 16 VAL C N 1
ATOM 4537 C CA . VAL C 1 16 ? 65.450 0.334 57.438 1.00 17.36 16 VAL C CA 1
ATOM 4538 C C . VAL C 1 16 ? 64.845 -0.383 56.257 1.00 22.54 16 VAL C C 1
ATOM 4539 O O . VAL C 1 16 ? 63.768 -0.932 56.375 1.00 24.96 16 VAL C O 1
ATOM 4543 N N . VAL C 1 17 ? 65.551 -0.371 55.138 1.00 30.95 17 VAL C N 1
ATOM 4544 C CA . VAL C 1 17 ? 65.134 -1.008 53.910 1.00 27.26 17 VAL C CA 1
ATOM 4545 C C . VAL C 1 17 ? 66.157 -2.048 53.521 1.00 23.95 17 VAL C C 1
ATOM 4546 O O . VAL C 1 17 ? 67.198 -1.735 52.955 1.00 24.17 17 VAL C O 1
ATOM 4550 N N . PRO C 1 18 ? 65.872 -3.298 53.852 1.00 25.54 18 PRO C N 1
ATOM 4551 C CA . PRO C 1 18 ? 66.750 -4.418 53.537 1.00 28.39 18 PRO C CA 1
ATOM 4552 C C . PRO C 1 18 ? 66.653 -4.717 52.043 1.00 34.98 18 PRO C C 1
ATOM 4553 O O . PRO C 1 18 ? 65.610 -5.119 51.529 1.00 35.87 18 PRO C O 1
ATOM 4557 N N . ALA C 1 19 ? 67.766 -4.484 51.334 1.00 32.22 19 ALA C N 1
ATOM 4558 C CA . ALA C 1 19 ? 67.825 -4.647 49.875 1.00 20.73 19 ALA C CA 1
ATOM 4559 C C . ALA C 1 19 ? 69.047 -5.416 49.410 1.00 24.24 19 ALA C C 1
ATOM 4560 O O . ALA C 1 19 ? 69.628 -5.113 48.367 1.00 34.24 19 ALA C O 1
ATOM 4562 N N . ALA C 1 20 ? 69.455 -6.349 50.254 1.00 24.25 20 ALA C N 1
ATOM 4563 C CA . ALA C 1 20 ? 70.656 -7.090 49.989 1.00 25.38 20 ALA C CA 1
ATOM 4564 C C . ALA C 1 20 ? 70.596 -8.546 49.622 1.00 32.30 20 ALA C C 1
ATOM 4565 O O . ALA C 1 20 ? 71.634 -9.224 49.578 1.00 35.64 20 ALA C O 1
ATOM 4567 N N . GLY C 1 21 ? 69.420 -9.038 49.339 1.00 30.05 21 GLY C N 1
ATOM 4568 C CA . GLY C 1 21 ? 69.261 -10.450 49.026 1.00 25.93 21 GLY C CA 1
ATOM 4569 C C . GLY C 1 21 ? 69.628 -10.828 47.626 1.00 27.62 21 GLY C C 1
ATOM 4570 O O . GLY C 1 21 ? 69.948 -9.984 46.803 1.00 30.56 21 GLY C O 1
ATOM 4571 N N . LEU C 1 22 ? 69.557 -12.111 47.338 1.00 32.98 22 LEU C N 1
ATOM 4572 C CA . LEU C 1 22 ? 69.921 -12.684 46.056 1.00 22.14 22 LEU C CA 1
ATOM 4573 C C . LEU C 1 22 ? 68.937 -12.563 44.907 1.00 26.94 22 LEU C C 1
ATOM 4574 O O . LEU C 1 22 ? 69.353 -12.682 43.750 1.00 47.92 22 LEU C O 1
ATOM 4579 N N . GLY C 1 23 ? 67.655 -12.409 45.211 1.00 36.92 23 GLY C N 1
ATOM 4580 C CA . GLY C 1 23 ? 66.612 -12.323 44.204 1.00 36.57 23 GLY C CA 1
ATOM 4581 C C . GLY C 1 23 ? 66.573 -13.594 43.392 1.00 24.63 23 GLY C C 1
ATOM 4582 O O . GLY C 1 23 ? 66.352 -13.563 42.178 1.00 25.33 23 GLY C O 1
ATOM 4583 N N . THR C 1 24 ? 66.772 -14.736 44.035 1.00 28.30 24 THR C N 1
ATOM 4584 C CA . THR C 1 24 ? 66.756 -15.990 43.302 1.00 21.30 24 THR C CA 1
ATOM 4585 C C . THR C 1 24 ? 65.594 -16.244 42.341 1.00 25.74 24 THR C C 1
ATOM 4586 O O . THR C 1 24 ? 65.741 -16.842 41.292 1.00 50.69 24 THR C O 1
ATOM 4590 N N . ARG C 1 25 ? 64.423 -15.813 42.753 1.00 39.90 25 ARG C N 1
ATOM 4591 C CA . ARG C 1 25 ? 63.175 -15.994 42.048 1.00 28.97 25 ARG C CA 1
ATOM 4592 C C . ARG C 1 25 ? 63.083 -15.301 40.704 1.00 40.26 25 ARG C C 1
ATOM 4593 O O . ARG C 1 25 ? 62.226 -15.634 39.896 1.00 38.33 25 ARG C O 1
ATOM 4601 N N . PHE C 1 26 ? 63.978 -14.348 40.497 1.00 28.86 26 PHE C N 1
ATOM 4602 C CA . PHE C 1 26 ? 64.035 -13.607 39.259 1.00 19.20 26 PHE C CA 1
ATOM 4603 C C . PHE C 1 26 ? 65.292 -13.971 38.487 1.00 17.43 26 PHE C C 1
ATOM 4604 O O . PHE C 1 26 ? 65.570 -13.310 37.489 1.00 23.49 26 PHE C O 1
ATOM 4612 N N . LEU C 1 27 ? 66.049 -15.004 38.901 1.00 25.43 27 LEU C N 1
ATOM 4613 C CA . LEU C 1 27 ? 67.263 -15.392 38.189 1.00 21.46 27 LEU C CA 1
ATOM 4614 C C . LEU C 1 27 ? 66.857 -15.960 36.856 1.00 30.87 27 LEU C C 1
ATOM 4615 O O . LEU C 1 27 ? 65.797 -16.560 36.793 1.00 39.33 27 LEU C O 1
ATOM 4620 N N . PRO C 1 28 ? 67.614 -15.785 35.757 1.00 21.88 28 PRO C N 1
ATOM 4621 C CA . PRO C 1 28 ? 68.907 -15.122 35.621 1.00 21.43 28 PRO C CA 1
ATOM 4622 C C . PRO C 1 28 ? 68.950 -13.613 35.525 1.00 31.64 28 PRO C C 1
ATOM 4623 O O . PRO C 1 28 ? 70.034 -13.037 35.475 1.00 37.05 28 PRO C O 1
ATOM 4627 N N . ALA C 1 29 ? 67.811 -12.958 35.441 1.00 24.20 29 ALA C N 1
ATOM 4628 C CA . ALA C 1 29 ? 67.811 -11.504 35.346 1.00 23.36 29 ALA C CA 1
ATOM 4629 C C . ALA C 1 29 ? 68.509 -10.800 36.501 1.00 29.91 29 ALA C C 1
ATOM 4630 O O . ALA C 1 29 ? 69.190 -9.812 36.247 1.00 50.77 29 ALA C O 1
ATOM 4632 N N . THR C 1 30 ? 68.299 -11.299 37.724 1.00 41.37 30 THR C N 1
ATOM 4633 C CA . THR C 1 30 ? 68.856 -10.758 38.950 1.00 25.93 30 THR C CA 1
ATOM 4634 C C . THR C 1 30 ? 70.339 -11.023 39.181 1.00 21.97 30 THR C C 1
ATOM 4635 O O . THR C 1 30 ? 70.878 -10.639 40.216 1.00 37.83 30 THR C O 1
ATOM 4639 N N . LYS C 1 31 ? 71.009 -11.669 38.223 1.00 22.30 31 LYS C N 1
ATOM 4640 C CA . LYS C 1 31 ? 72.441 -11.948 38.275 1.00 25.58 31 LYS C CA 1
ATOM 4641 C C . LYS C 1 31 ? 73.180 -10.618 38.481 1.00 23.97 31 LYS C C 1
ATOM 4642 O O . LYS C 1 31 ? 74.089 -10.500 39.284 1.00 26.48 31 LYS C O 1
ATOM 4648 N N . THR C 1 32 ? 72.768 -9.566 37.760 1.00 29.24 32 THR C N 1
ATOM 4649 C CA . THR C 1 32 ? 73.353 -8.236 37.880 1.00 20.25 32 THR C CA 1
ATOM 4650 C C . THR C 1 32 ? 72.325 -7.165 38.196 1.00 20.18 32 THR C C 1
ATOM 4651 O O . THR C 1 32 ? 72.699 -6.034 38.511 1.00 44.96 32 THR C O 1
ATOM 4655 N N . VAL C 1 33 ? 71.037 -7.472 38.096 1.00 34.05 33 VAL C N 1
ATOM 4656 C CA . VAL C 1 33 ? 69.961 -6.520 38.360 1.00 17.96 33 VAL C CA 1
ATOM 4657 C C . VAL C 1 33 ? 69.302 -6.819 39.705 1.00 23.06 33 VAL C C 1
ATOM 4658 O O . VAL C 1 33 ? 68.867 -7.936 39.929 1.00 35.48 33 VAL C O 1
ATOM 4662 N N . PRO C 1 34 ? 69.200 -5.832 40.599 1.00 24.27 34 PRO C N 1
ATOM 4663 C CA . PRO C 1 34 ? 68.580 -5.989 41.899 1.00 18.09 34 PRO C CA 1
ATOM 4664 C C . PRO C 1 34 ? 67.080 -5.978 41.742 1.00 16.99 34 PRO C C 1
ATOM 4665 O O . PRO C 1 34 ? 66.526 -5.094 41.070 1.00 24.21 34 PRO C O 1
ATOM 4669 N N . LYS C 1 35 ? 66.392 -6.931 42.372 1.00 25.69 35 LYS C N 1
ATOM 4670 C CA . LYS C 1 35 ? 64.957 -7.009 42.266 1.00 23.72 35 LYS C CA 1
ATOM 4671 C C . LYS C 1 35 ? 64.244 -5.769 42.779 1.00 19.08 35 LYS C C 1
ATOM 4672 O O . LYS C 1 35 ? 63.120 -5.422 42.445 1.00 24.53 35 LYS C O 1
ATOM 4678 N N . GLU C 1 36 ? 64.936 -5.096 43.640 1.00 26.14 36 GLU C N 1
ATOM 4679 C CA . GLU C 1 36 ? 64.413 -3.901 44.242 1.00 15.20 36 GLU C CA 1
ATOM 4680 C C . GLU C 1 36 ? 64.350 -2.760 43.250 1.00 15.68 36 GLU C C 1
ATOM 4681 O O . GLU C 1 36 ? 63.756 -1.719 43.545 1.00 31.19 36 GLU C O 1
ATOM 4687 N N . LEU C 1 37 ? 64.972 -2.968 42.094 1.00 25.32 37 LEU C N 1
ATOM 4688 C CA . LEU C 1 37 ? 65.001 -1.936 41.095 1.00 19.52 37 LEU C CA 1
ATOM 4689 C C . LEU C 1 37 ? 64.087 -2.279 39.948 1.00 23.57 37 LEU C C 1
ATOM 4690 O O . LEU C 1 37 ? 64.009 -1.529 38.974 1.00 24.93 37 LEU C O 1
ATOM 4695 N N . LEU C 1 38 ? 63.395 -3.414 39.996 1.00 28.65 38 LEU C N 1
ATOM 4696 C CA . LEU C 1 38 ? 62.535 -3.737 38.871 1.00 27.15 38 LEU C CA 1
ATOM 4697 C C . LEU C 1 38 ? 61.415 -2.746 38.704 1.00 29.46 38 LEU C C 1
ATOM 4698 O O . LEU C 1 38 ? 60.805 -2.373 39.698 1.00 31.14 38 LEU C O 1
ATOM 4703 N N . PRO C 1 39 ? 61.115 -2.335 37.472 1.00 22.56 39 PRO C N 1
ATOM 4704 C CA . PRO C 1 39 ? 60.046 -1.375 37.286 1.00 19.47 39 PRO C CA 1
ATOM 4705 C C . PRO C 1 39 ? 58.647 -1.948 37.467 1.00 31.50 39 PRO C C 1
ATOM 4706 O O . PRO C 1 39 ? 58.285 -2.968 36.874 1.00 29.31 39 PRO C O 1
ATOM 4710 N N . VAL C 1 40 ? 57.849 -1.249 38.279 1.00 28.48 40 VAL C N 1
ATOM 4711 C CA . VAL C 1 40 ? 56.444 -1.511 38.499 1.00 21.24 40 VAL C CA 1
ATOM 4712 C C . VAL C 1 40 ? 56.005 -0.465 37.487 1.00 24.21 40 VAL C C 1
ATOM 4713 O O . VAL C 1 40 ? 55.953 0.725 37.753 1.00 33.60 40 VAL C O 1
ATOM 4717 N N . VAL C 1 41 ? 55.799 -0.906 36.253 1.00 27.67 41 VAL C N 1
ATOM 4718 C CA . VAL C 1 41 ? 55.507 -0.056 35.103 1.00 26.73 41 VAL C CA 1
ATOM 4719 C C . VAL C 1 41 ? 56.885 0.552 34.762 1.00 23.67 41 VAL C C 1
ATOM 4720 O O . VAL C 1 41 ? 57.586 0.067 33.881 1.00 24.90 41 VAL C O 1
ATOM 4724 N N . ASP C 1 42 ? 57.321 1.586 35.512 1.00 32.55 42 ASP C N 1
ATOM 4725 C CA . ASP C 1 42 ? 58.614 2.265 35.300 1.00 28.58 42 ASP C CA 1
ATOM 4726 C C . ASP C 1 42 ? 59.367 2.669 36.586 1.00 29.67 42 ASP C C 1
ATOM 4727 O O . ASP C 1 42 ? 60.489 3.171 36.515 1.00 40.30 42 ASP C O 1
ATOM 4732 N N . THR C 1 43 ? 58.758 2.464 37.762 1.00 37.08 43 THR C N 1
ATOM 4733 C CA . THR C 1 43 ? 59.309 2.828 39.074 1.00 36.91 43 THR C CA 1
ATOM 4734 C C . THR C 1 43 ? 59.633 1.623 39.960 1.00 29.37 43 THR C C 1
ATOM 4735 O O . THR C 1 43 ? 58.774 0.780 40.215 1.00 33.21 43 THR C O 1
ATOM 4739 N N . PRO C 1 44 ? 60.865 1.559 40.441 1.00 26.57 44 PRO C N 1
ATOM 4740 C CA . PRO C 1 44 ? 61.341 0.490 41.298 1.00 25.35 44 PRO C CA 1
ATOM 4741 C C . PRO C 1 44 ? 60.582 0.453 42.597 1.00 32.60 44 PRO C C 1
ATOM 4742 O O . PRO C 1 44 ? 60.098 1.492 43.034 1.00 40.90 44 PRO C O 1
ATOM 4746 N N . GLY C 1 45 ? 60.479 -0.733 43.212 1.00 28.01 45 GLY C N 1
ATOM 4747 C CA . GLY C 1 45 ? 59.743 -0.826 44.449 1.00 24.88 45 GLY C CA 1
ATOM 4748 C C . GLY C 1 45 ? 60.440 -0.026 45.528 1.00 21.61 45 GLY C C 1
ATOM 4749 O O . GLY C 1 45 ? 59.810 0.553 46.411 1.00 36.07 45 GLY C O 1
ATOM 4750 N N . ILE C 1 46 ? 61.767 0.037 45.462 1.00 30.96 46 ILE C N 1
ATOM 4751 C CA . ILE C 1 46 ? 62.551 0.814 46.436 1.00 24.33 46 ILE C CA 1
ATOM 4752 C C . ILE C 1 46 ? 62.174 2.291 46.432 1.00 24.55 46 ILE C C 1
ATOM 4753 O O . ILE C 1 46 ? 62.094 2.944 47.468 1.00 33.48 46 ILE C O 1
ATOM 4758 N N . GLU C 1 47 ? 61.932 2.834 45.256 1.00 25.94 47 GLU C N 1
ATOM 4759 C CA . GLU C 1 47 ? 61.555 4.235 45.152 1.00 21.50 47 GLU C CA 1
ATOM 4760 C C . GLU C 1 47 ? 60.187 4.446 45.746 1.00 26.87 47 GLU C C 1
ATOM 4761 O O . GLU C 1 47 ? 59.935 5.485 46.340 1.00 41.71 47 GLU C O 1
ATOM 4767 N N . LEU C 1 48 ? 59.281 3.479 45.596 1.00 30.81 48 LEU C N 1
ATOM 4768 C CA . LEU C 1 48 ? 57.953 3.598 46.169 1.00 28.35 48 LEU C CA 1
ATOM 4769 C C . LEU C 1 48 ? 58.004 3.514 47.701 1.00 32.36 48 LEU C C 1
ATOM 4770 O O . LEU C 1 48 ? 57.302 4.258 48.390 1.00 33.88 48 LEU C O 1
ATOM 4775 N N . ILE C 1 49 ? 58.864 2.628 48.230 1.00 30.29 49 ILE C N 1
ATOM 4776 C CA . ILE C 1 49 ? 59.044 2.457 49.652 1.00 21.11 49 ILE C CA 1
ATOM 4777 C C . ILE C 1 49 ? 59.668 3.747 50.161 1.00 21.01 49 ILE C C 1
ATOM 4778 O O . ILE C 1 49 ? 59.235 4.326 51.140 1.00 27.68 49 ILE C O 1
ATOM 4783 N N . ALA C 1 50 ? 60.633 4.269 49.442 1.00 23.06 50 ALA C N 1
ATOM 4784 C CA . ALA C 1 50 ? 61.257 5.522 49.838 1.00 24.66 50 ALA C CA 1
ATOM 4785 C C . ALA C 1 50 ? 60.201 6.607 49.978 1.00 25.83 50 ALA C C 1
ATOM 4786 O O . ALA C 1 50 ? 60.193 7.389 50.922 1.00 36.04 50 ALA C O 1
ATOM 4788 N N . ALA C 1 51 ? 59.267 6.657 49.043 1.00 34.32 51 ALA C N 1
ATOM 4789 C CA . ALA C 1 51 ? 58.185 7.637 49.070 1.00 26.26 51 ALA C CA 1
ATOM 4790 C C . ALA C 1 51 ? 57.266 7.397 50.247 1.00 34.57 51 ALA C C 1
ATOM 4791 O O . ALA C 1 51 ? 56.789 8.340 50.864 1.00 33.73 51 ALA C O 1
ATOM 4793 N N . GLU C 1 52 ? 57.034 6.128 50.585 1.00 36.73 52 GLU C N 1
ATOM 4794 C CA . GLU C 1 52 ? 56.163 5.798 51.700 1.00 32.34 52 GLU C CA 1
ATOM 4795 C C . GLU C 1 52 ? 56.821 6.216 53.009 1.00 26.76 52 GLU C C 1
ATOM 4796 O O . GLU C 1 52 ? 56.145 6.655 53.929 1.00 41.93 52 GLU C O 1
ATOM 4802 N N . ALA C 1 53 ? 58.160 6.118 53.070 1.00 41.88 53 ALA C N 1
ATOM 4803 C CA . ALA C 1 53 ? 58.934 6.478 54.262 1.00 27.34 53 ALA C CA 1
ATOM 4804 C C . ALA C 1 53 ? 58.985 7.962 54.517 1.00 22.14 53 ALA C C 1
ATOM 4805 O O . ALA C 1 53 ? 58.904 8.400 55.655 1.00 43.08 53 ALA C O 1
ATOM 4807 N N . ALA C 1 54 ? 59.106 8.737 53.442 1.00 30.09 54 ALA C N 1
ATOM 4808 C CA . ALA C 1 54 ? 59.126 10.184 53.485 1.00 21.87 54 ALA C CA 1
ATOM 4809 C C . ALA C 1 54 ? 57.771 10.684 53.932 1.00 31.94 54 ALA C C 1
ATOM 4810 O O . ALA C 1 54 ? 57.647 11.678 54.640 1.00 49.74 54 ALA C O 1
ATOM 4812 N N . GLU C 1 55 ? 56.732 9.974 53.497 1.00 35.46 55 GLU C N 1
ATOM 4813 C CA . GLU C 1 55 ? 55.358 10.287 53.840 1.00 31.34 55 GLU C CA 1
ATOM 4814 C C . GLU C 1 55 ? 55.100 10.139 55.317 1.00 34.67 55 GLU C C 1
ATOM 4815 O O . GLU C 1 55 ? 54.330 10.898 55.892 1.00 47.20 55 GLU C O 1
ATOM 4821 N N . LEU C 1 56 ? 55.793 9.177 55.916 1.00 45.98 56 LEU C N 1
ATOM 4822 C CA . LEU C 1 56 ? 55.728 8.890 57.350 1.00 37.17 56 LEU C CA 1
ATOM 4823 C C . LEU C 1 56 ? 56.514 9.974 58.121 1.00 36.65 56 LEU C C 1
ATOM 4824 O O . LEU C 1 56 ? 56.412 10.073 59.335 1.00 55.36 56 LEU C O 1
ATOM 4829 N N . GLY C 1 57 ? 57.330 10.770 57.420 1.00 44.51 57 GLY C N 1
ATOM 4830 C CA . GLY C 1 57 ? 58.122 11.819 58.036 1.00 41.79 57 GLY C CA 1
ATOM 4831 C C . GLY C 1 57 ? 59.569 11.389 58.278 1.00 42.37 57 GLY C C 1
ATOM 4832 O O . GLY C 1 57 ? 60.329 12.073 58.969 1.00 39.16 57 GLY C O 1
ATOM 4833 N N . ALA C 1 58 ? 59.957 10.236 57.724 1.00 37.81 58 ALA C N 1
ATOM 4834 C CA . ALA C 1 58 ? 61.315 9.747 57.867 1.00 35.74 58 ALA C CA 1
ATOM 4835 C C . ALA C 1 58 ? 62.220 10.679 57.086 1.00 42.25 58 ALA C C 1
ATOM 4836 O O . ALA C 1 58 ? 61.778 11.315 56.130 1.00 46.14 58 ALA C O 1
ATOM 4838 N N . THR C 1 59 ? 63.453 10.806 57.532 1.00 38.28 59 THR C N 1
ATOM 4839 C CA . THR C 1 59 ? 64.387 11.719 56.926 1.00 42.98 59 THR C CA 1
ATOM 4840 C C . THR C 1 59 ? 65.579 11.010 56.339 1.00 45.52 59 THR C C 1
ATOM 4841 O O . THR C 1 59 ? 66.408 11.602 55.652 1.00 52.86 59 THR C O 1
ATOM 4845 N N . ARG C 1 60 ? 65.637 9.729 56.622 1.00 38.80 60 ARG C N 1
ATOM 4846 C CA . ARG C 1 60 ? 66.750 8.956 56.166 1.00 29.13 60 ARG C CA 1
ATOM 4847 C C . ARG C 1 60 ? 66.376 7.510 55.965 1.00 37.06 60 ARG C C 1
ATOM 4848 O O . ARG C 1 60 ? 65.597 6.964 56.729 1.00 42.93 60 ARG C O 1
ATOM 4856 N N . LEU C 1 61 ? 66.959 6.880 54.962 1.00 39.45 61 LEU C N 1
ATOM 4857 C CA . LEU C 1 61 ? 66.689 5.488 54.629 1.00 31.97 61 LEU C CA 1
ATOM 4858 C C . LEU C 1 61 ? 67.947 4.616 54.808 1.00 26.90 61 LEU C C 1
ATOM 4859 O O . LEU C 1 61 ? 68.943 4.764 54.105 1.00 38.00 61 LEU C O 1
ATOM 4864 N N . ALA C 1 62 ? 67.919 3.672 55.740 1.00 27.87 62 ALA C N 1
ATOM 4865 C CA . ALA C 1 62 ? 69.063 2.782 55.934 1.00 11.50 62 ALA C CA 1
ATOM 4866 C C . ALA C 1 62 ? 68.872 1.587 55.023 1.00 29.36 62 ALA C C 1
ATOM 4867 O O . ALA C 1 62 ? 68.165 0.641 55.359 1.00 33.83 62 ALA C O 1
ATOM 4869 N N . ILE C 1 63 ? 69.455 1.669 53.842 1.00 27.12 63 ILE C N 1
ATOM 4870 C CA . ILE C 1 63 ? 69.350 0.616 52.856 1.00 19.68 63 ILE C CA 1
ATOM 4871 C C . ILE C 1 63 ? 70.434 -0.419 53.065 1.00 30.64 63 ILE C C 1
ATOM 4872 O O . ILE C 1 63 ? 71.609 -0.139 52.848 1.00 30.92 63 ILE C O 1
ATOM 4877 N N . ILE C 1 64 ? 70.016 -1.621 53.465 1.00 31.87 64 ILE C N 1
ATOM 4878 C CA . ILE C 1 64 ? 70.968 -2.702 53.623 1.00 24.85 64 ILE C CA 1
ATOM 4879 C C . ILE C 1 64 ? 71.230 -3.125 52.175 1.00 33.84 64 ILE C C 1
ATOM 4880 O O . ILE C 1 64 ? 70.334 -3.514 51.412 1.00 32.03 64 ILE C O 1
ATOM 4885 N N . THR C 1 65 ? 72.470 -3.009 51.744 1.00 27.54 65 THR C N 1
ATOM 4886 C CA . THR C 1 65 ? 72.788 -3.345 50.388 1.00 9.70 65 THR C CA 1
ATOM 4887 C C . THR C 1 65 ? 73.852 -4.420 50.337 1.00 22.46 65 THR C C 1
ATOM 4888 O O . THR C 1 65 ? 74.348 -4.820 51.368 1.00 33.63 65 THR C O 1
ATOM 4892 N N . ALA C 1 66 ? 74.147 -4.934 49.162 1.00 34.66 66 ALA C N 1
ATOM 4893 C CA . ALA C 1 66 ? 75.152 -5.979 49.013 1.00 30.62 66 ALA C CA 1
ATOM 4894 C C . ALA C 1 66 ? 76.294 -5.474 48.149 1.00 38.74 66 ALA C C 1
ATOM 4895 O O . ALA C 1 66 ? 76.105 -4.501 47.434 1.00 37.41 66 ALA C O 1
ATOM 4897 N N . PRO C 1 67 ? 77.484 -6.058 48.222 1.00 32.54 67 PRO C N 1
ATOM 4898 C CA . PRO C 1 67 ? 78.605 -5.564 47.421 1.00 33.94 67 PRO C CA 1
ATOM 4899 C C . PRO C 1 67 ? 78.341 -5.500 45.927 1.00 37.56 67 PRO C C 1
ATOM 4900 O O . PRO C 1 67 ? 78.686 -4.506 45.282 1.00 42.11 67 PRO C O 1
ATOM 4904 N N . ASN C 1 68 ? 77.714 -6.550 45.398 1.00 38.59 68 ASN C N 1
ATOM 4905 C CA . ASN C 1 68 ? 77.354 -6.683 43.997 1.00 40.70 68 ASN C CA 1
ATOM 4906 C C . ASN C 1 68 ? 76.082 -5.924 43.564 1.00 42.24 68 ASN C C 1
ATOM 4907 O O . ASN C 1 68 ? 75.629 -6.081 42.430 1.00 59.69 68 ASN C O 1
ATOM 4912 N N . LYS C 1 69 ? 75.479 -5.120 44.441 1.00 31.06 69 LYS C N 1
ATOM 4913 C CA . LYS C 1 69 ? 74.241 -4.429 44.096 1.00 27.85 69 LYS C CA 1
ATOM 4914 C C . LYS C 1 69 ? 74.311 -2.913 44.167 1.00 31.56 69 LYS C C 1
ATOM 4915 O O . LYS C 1 69 ? 73.430 -2.277 44.746 1.00 37.41 69 LYS C O 1
ATOM 4921 N N . ALA C 1 70 ? 75.362 -2.361 43.586 1.00 32.10 70 ALA C N 1
ATOM 4922 C CA . ALA C 1 70 ? 75.605 -0.933 43.598 1.00 29.99 70 ALA C CA 1
ATOM 4923 C C . ALA C 1 70 ? 74.547 0.008 43.063 1.00 46.33 70 ALA C C 1
ATOM 4924 O O . ALA C 1 70 ? 74.500 1.188 43.452 1.00 37.82 70 ALA C O 1
ATOM 4926 N N . GLY C 1 71 ? 73.699 -0.533 42.206 1.00 36.50 71 GLY C N 1
ATOM 4927 C CA . GLY C 1 71 ? 72.634 0.231 41.592 1.00 22.21 71 GLY C CA 1
ATOM 4928 C C . GLY C 1 71 ? 71.608 0.661 42.626 1.00 30.09 71 GLY C C 1
ATOM 4929 O O . GLY C 1 71 ? 70.935 1.682 42.491 1.00 36.76 71 GLY C O 1
ATOM 4930 N N . VAL C 1 72 ? 71.496 -0.104 43.703 1.00 26.57 72 VAL C N 1
ATOM 4931 C CA . VAL C 1 72 ? 70.535 0.278 44.714 1.00 21.11 72 VAL C CA 1
ATOM 4932 C C . VAL C 1 72 ? 70.819 1.663 45.271 1.00 30.61 72 VAL C C 1
ATOM 4933 O O . VAL C 1 72 ? 69.949 2.522 45.245 1.00 34.59 72 VAL C O 1
ATOM 4937 N N . LEU C 1 73 ? 72.044 1.896 45.739 1.00 30.33 73 LEU C N 1
ATOM 4938 C CA . LEU C 1 73 ? 72.440 3.196 46.282 1.00 25.11 73 LEU C CA 1
ATOM 4939 C C . LEU C 1 73 ? 72.387 4.260 45.199 1.00 28.97 73 LEU C C 1
ATOM 4940 O O . LEU C 1 73 ? 71.785 5.322 45.388 1.00 37.73 73 LEU C O 1
ATOM 4945 N N . ALA C 1 74 ? 73.024 3.968 44.050 1.00 31.94 74 ALA C N 1
ATOM 4946 C CA . ALA C 1 74 ? 73.073 4.887 42.918 1.00 28.29 74 ALA C CA 1
ATOM 4947 C C . ALA C 1 74 ? 71.714 5.376 42.474 1.00 43.17 74 ALA C C 1
ATOM 4948 O O . ALA C 1 74 ? 71.633 6.500 41.990 1.00 47.89 74 ALA C O 1
ATOM 4950 N N . HIS C 1 75 ? 70.681 4.553 42.625 1.00 36.93 75 HIS C N 1
ATOM 4951 C CA . HIS C 1 75 ? 69.371 4.988 42.224 1.00 22.65 75 HIS C CA 1
ATOM 4952 C C . HIS C 1 75 ? 69.039 6.250 43.026 1.00 16.92 75 HIS C C 1
ATOM 4953 O O . HIS C 1 75 ? 68.244 7.095 42.618 1.00 30.41 75 HIS C O 1
ATOM 4960 N N . PHE C 1 76 ? 69.630 6.386 44.218 1.00 28.99 76 PHE C N 1
ATOM 4961 C CA . PHE C 1 76 ? 69.360 7.517 45.088 1.00 23.55 76 PHE C CA 1
ATOM 4962 C C . PHE C 1 76 ? 70.341 8.659 45.022 1.00 31.95 76 PHE C C 1
ATOM 4963 O O . PHE C 1 76 ? 70.244 9.588 45.811 1.00 46.88 76 PHE C O 1
ATOM 4971 N N . GLU C 1 77 ? 71.237 8.625 44.069 1.00 48.48 77 GLU C N 1
ATOM 4972 C CA . GLU C 1 77 ? 72.199 9.687 43.949 1.00 37.85 77 GLU C CA 1
ATOM 4973 C C . GLU C 1 77 ? 72.206 10.236 42.554 1.00 41.55 77 GLU C C 1
ATOM 4974 O O . GLU C 1 77 ? 71.814 9.535 41.630 1.00 44.09 77 GLU C O 1
ATOM 4980 N N . ARG C 1 78 ? 72.625 11.484 42.435 1.00 47.73 78 ARG C N 1
ATOM 4981 C CA . ARG C 1 78 ? 72.702 12.188 41.170 1.00 42.26 78 ARG C CA 1
ATOM 4982 C C . ARG C 1 78 ? 73.503 11.391 40.159 1.00 59.44 78 ARG C C 1
ATOM 4983 O O . ARG C 1 78 ? 74.566 10.838 40.459 1.00 97.21 78 ARG C O 1
ATOM 4991 N N . SER C 1 79 ? 72.986 11.339 38.943 1.00 54.82 79 SER C N 1
ATOM 4992 C CA . SER C 1 79 ? 73.642 10.637 37.867 1.00 52.35 79 SER C CA 1
ATOM 4993 C C . SER C 1 79 ? 74.032 11.717 36.869 1.00 43.17 79 SER C C 1
ATOM 4994 O O . SER C 1 79 ? 73.318 12.015 35.920 1.00 54.24 79 SER C O 1
ATOM 4997 N N . SER C 1 80 ? 75.152 12.363 37.161 1.00 55.62 80 SER C N 1
ATOM 4998 C CA . SER C 1 80 ? 75.690 13.453 36.353 1.00 68.49 80 SER C CA 1
ATOM 4999 C C . SER C 1 80 ? 75.610 13.265 34.830 1.00 55.50 80 SER C C 1
ATOM 5000 O O . SER C 1 80 ? 74.946 14.030 34.125 1.00 39.60 80 SER C O 1
ATOM 5003 N N . GLU C 1 81 ? 76.342 12.268 34.331 1.00 52.65 81 GLU C N 1
ATOM 5004 C CA . GLU C 1 81 ? 76.422 11.961 32.914 1.00 41.03 81 GLU C CA 1
ATOM 5005 C C . GLU C 1 81 ? 75.077 11.688 32.231 1.00 51.33 81 GLU C C 1
ATOM 5006 O O . GLU C 1 81 ? 74.871 12.031 31.073 1.00 67.27 81 GLU C O 1
ATOM 5012 N N . LEU C 1 82 ? 74.129 11.086 32.944 1.00 46.73 82 LEU C N 1
ATOM 5013 C CA . LEU C 1 82 ? 72.804 10.785 32.397 1.00 34.39 82 LEU C CA 1
ATOM 5014 C C . LEU C 1 82 ? 71.932 12.028 32.249 1.00 42.96 82 LEU C C 1
ATOM 5015 O O . LEU C 1 82 ? 71.188 12.175 31.283 1.00 42.24 82 LEU C O 1
ATOM 5020 N N . GLU C 1 83 ? 72.021 12.932 33.223 1.00 53.23 83 GLU C N 1
ATOM 5021 C CA . GLU C 1 83 ? 71.291 14.195 33.220 1.00 38.98 83 GLU C CA 1
ATOM 5022 C C . GLU C 1 83 ? 71.871 15.041 32.072 1.00 52.96 83 GLU C C 1
ATOM 5023 O O . GLU C 1 83 ? 71.131 15.670 31.318 1.00 50.77 83 GLU C O 1
ATOM 5029 N N . GLU C 1 84 ? 73.217 15.028 31.943 1.00 47.84 84 GLU C N 1
ATOM 5030 C CA . GLU C 1 84 ? 73.943 15.754 30.904 1.00 45.04 84 GLU C CA 1
ATOM 5031 C C . GLU C 1 84 ? 73.513 15.234 29.515 1.00 56.20 84 GLU C C 1
ATOM 5032 O O . GLU C 1 84 ? 73.377 16.008 28.566 1.00 67.22 84 GLU C O 1
ATOM 5038 N N . THR C 1 85 ? 73.263 13.915 29.399 1.00 48.37 85 THR C N 1
ATOM 5039 C CA . THR C 1 85 ? 72.819 13.301 28.145 1.00 35.36 85 THR C CA 1
ATOM 5040 C C . THR C 1 85 ? 71.368 13.662 27.813 1.00 43.95 85 THR C C 1
ATOM 5041 O O . THR C 1 85 ? 71.008 13.897 26.651 1.00 61.69 85 THR C O 1
ATOM 5045 N N . LEU C 1 86 ? 70.515 13.714 28.844 1.00 54.15 86 LEU C N 1
ATOM 5046 C CA . LEU C 1 86 ? 69.101 14.046 28.654 1.00 37.58 86 LEU C CA 1
ATOM 5047 C C . LEU C 1 86 ? 68.928 15.547 28.418 1.00 40.05 86 LEU C C 1
ATOM 5048 O O . LEU C 1 86 ? 67.902 15.997 27.904 1.00 45.72 86 LEU C O 1
ATOM 5053 N N . MET C 1 87 ? 69.936 16.333 28.850 1.00 62.86 87 MET C N 1
ATOM 5054 C CA . MET C 1 87 ? 69.937 17.789 28.712 1.00 56.07 87 MET C CA 1
ATOM 5055 C C . MET C 1 87 ? 70.151 18.142 27.250 1.00 70.41 87 MET C C 1
ATOM 5056 O O . MET C 1 87 ? 69.324 18.834 26.640 1.00 60.05 87 MET C O 1
ATOM 5061 N N . GLU C 1 88 ? 71.220 17.599 26.672 1.00 54.92 88 GLU C N 1
ATOM 5062 C CA . GLU C 1 88 ? 71.516 17.818 25.269 1.00 53.05 88 GLU C CA 1
ATOM 5063 C C . GLU C 1 88 ? 70.209 17.727 24.469 1.00 73.60 88 GLU C C 1
ATOM 5064 O O . GLU C 1 88 ? 69.909 18.574 23.633 1.00 88.56 88 GLU C O 1
ATOM 5070 N N . ARG C 1 89 ? 69.434 16.667 24.747 1.00 58.00 89 ARG C N 1
ATOM 5071 C CA . ARG C 1 89 ? 68.165 16.384 24.088 1.00 42.95 89 ARG C CA 1
ATOM 5072 C C . ARG C 1 89 ? 66.983 17.186 24.630 1.00 55.78 89 ARG C C 1
ATOM 5073 O O . ARG C 1 89 ? 65.891 17.178 24.044 1.00 61.03 89 ARG C O 1
ATOM 5081 N N . GLY C 1 90 ? 67.219 17.864 25.753 1.00 60.58 90 GLY C N 1
ATOM 5082 C CA . GLY C 1 90 ? 66.186 18.671 26.382 1.00 50.50 90 GLY C CA 1
ATOM 5083 C C . GLY C 1 90 ? 65.024 17.850 26.923 1.00 73.91 90 GLY C C 1
ATOM 5084 O O . GLY C 1 90 ? 63.871 18.273 26.880 1.00 83.36 90 GLY C O 1
ATOM 5085 N N . LYS C 1 91 ? 65.349 16.656 27.424 1.00 64.90 91 LYS C N 1
ATOM 5086 C CA . LYS C 1 91 ? 64.365 15.753 28.004 1.00 44.00 91 LYS C CA 1
ATOM 5087 C C . LYS C 1 91 ? 64.283 16.193 29.462 1.00 65.11 91 LYS C C 1
ATOM 5088 O O . LYS C 1 91 ? 64.845 15.587 30.365 1.00 72.79 91 LYS C O 1
ATOM 5094 N N . THR C 1 92 ? 63.629 17.335 29.657 1.00 71.28 92 THR C N 1
ATOM 5095 C CA . THR C 1 92 ? 63.447 18.002 30.942 1.00 60.97 92 THR C CA 1
ATOM 5096 C C . THR C 1 92 ? 62.641 17.251 31.962 1.00 64.66 92 THR C C 1
ATOM 5097 O O . THR C 1 92 ? 62.965 17.261 33.152 1.00 84.97 92 THR C O 1
ATOM 5101 N N . ASP C 1 93 ? 61.587 16.623 31.476 1.00 49.91 93 ASP C N 1
ATOM 5102 C CA . ASP C 1 93 ? 60.753 15.873 32.384 1.00 54.46 93 ASP C CA 1
ATOM 5103 C C . ASP C 1 93 ? 61.523 14.636 32.864 1.00 57.83 93 ASP C C 1
ATOM 5104 O O . ASP C 1 93 ? 61.404 14.217 34.017 1.00 65.28 93 ASP C O 1
ATOM 5109 N N . GLN C 1 94 ? 62.348 14.076 31.967 1.00 51.58 94 GLN C N 1
ATOM 5110 C CA . GLN C 1 94 ? 63.169 12.905 32.271 1.00 50.24 94 GLN C CA 1
ATOM 5111 C C . GLN C 1 94 ? 64.203 13.200 33.359 1.00 36.87 94 GLN C C 1
ATOM 5112 O O . GLN C 1 94 ? 64.489 12.317 34.161 1.00 45.76 94 GLN C O 1
ATOM 5118 N N . VAL C 1 95 ? 64.769 14.426 33.370 1.00 37.90 95 VAL C N 1
ATOM 5119 C CA . VAL C 1 95 ? 65.754 14.826 34.362 1.00 38.32 95 VAL C CA 1
ATOM 5120 C C . VAL C 1 95 ? 65.138 14.877 35.762 1.00 56.64 95 VAL C C 1
ATOM 5121 O O . VAL C 1 95 ? 65.725 14.418 36.736 1.00 63.76 95 VAL C O 1
ATOM 5125 N N . GLU C 1 96 ? 63.914 15.382 35.864 1.00 48.11 96 GLU C N 1
ATOM 5126 C CA . GLU C 1 96 ? 63.216 15.451 37.138 1.00 40.70 96 GLU C CA 1
ATOM 5127 C C . GLU C 1 96 ? 62.878 14.061 37.660 1.00 53.17 96 GLU C C 1
ATOM 5128 O O . GLU C 1 96 ? 62.950 13.786 38.870 1.00 64.11 96 GLU C O 1
ATOM 5134 N N . ILE C 1 97 ? 62.483 13.199 36.706 1.00 50.76 97 ILE C N 1
ATOM 5135 C CA . ILE C 1 97 ? 62.135 11.809 36.975 1.00 55.17 97 ILE C CA 1
ATOM 5136 C C . ILE C 1 97 ? 63.271 11.078 37.723 1.00 58.80 97 ILE C C 1
ATOM 5137 O O . ILE C 1 97 ? 63.045 10.403 38.734 1.00 47.60 97 ILE C O 1
ATOM 5142 N N . ILE C 1 98 ? 64.522 11.248 37.232 1.00 37.46 98 ILE C N 1
ATOM 5143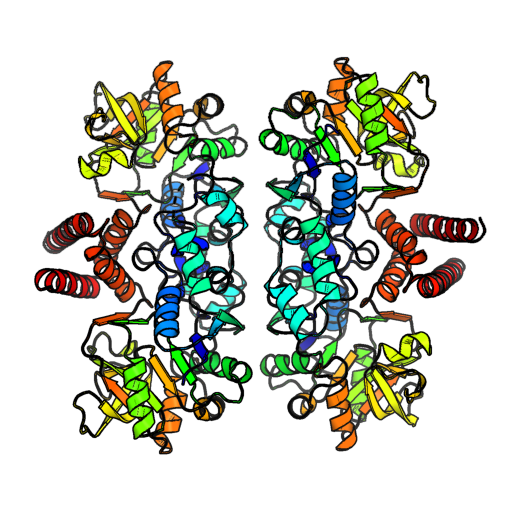 C CA . ILE C 1 98 ? 65.698 10.620 37.825 1.00 25.96 98 ILE C CA 1
ATOM 5144 C C . ILE C 1 98 ? 66.291 11.336 39.062 1.00 44.26 98 ILE C C 1
ATOM 5145 O O . ILE C 1 98 ? 67.300 10.900 39.617 1.00 55.01 98 ILE C O 1
ATOM 5150 N N . ARG C 1 99 ? 65.641 12.422 39.498 1.00 43.72 99 ARG C N 1
ATOM 5151 C CA . ARG C 1 99 ? 66.076 13.204 40.650 1.00 35.96 99 ARG C CA 1
ATOM 5152 C C . ARG C 1 99 ? 65.142 12.982 41.799 1.00 24.45 99 ARG C C 1
ATOM 5153 O O . ARG C 1 99 ? 65.443 13.294 42.936 1.00 37.51 99 ARG C O 1
ATOM 5161 N N . ARG C 1 100 ? 63.971 12.462 41.467 1.00 30.49 100 ARG C N 1
ATOM 5162 C CA . ARG C 1 100 ? 62.915 12.194 42.415 1.00 33.00 100 ARG C CA 1
ATOM 5163 C C . ARG C 1 100 ? 63.295 11.408 43.658 1.00 37.68 100 ARG C C 1
ATOM 5164 O O . ARG C 1 100 ? 62.950 11.795 44.769 1.00 41.76 100 ARG C O 1
ATOM 5179 N N . ALA C 1 101 ? 63.935 10.259 43.461 1.00 36.54 101 ALA C N 1
ATOM 5180 C CA . ALA C 1 101 ? 64.337 9.402 44.565 1.00 30.45 101 ALA C CA 1
ATOM 5181 C C . ALA C 1 101 ? 65.249 10.114 45.567 1.00 50.31 101 ALA C C 1
ATOM 5182 O O . ALA C 1 101 ? 65.034 10.039 46.770 1.00 52.46 101 ALA C O 1
ATOM 5184 N N . ALA C 1 102 ? 66.270 10.791 45.060 1.00 47.75 102 ALA C N 1
ATOM 5185 C CA . ALA C 1 102 ? 67.202 11.525 45.892 1.00 33.46 102 ALA C CA 1
ATOM 5186 C C . ALA C 1 102 ? 66.499 12.644 46.653 1.00 44.86 102 ALA C C 1
ATOM 5187 O O . ALA C 1 102 ? 66.848 12.895 47.798 1.00 66.15 102 ALA C O 1
ATOM 5189 N N . ASP C 1 103 ? 65.504 13.298 46.040 1.00 42.46 103 ASP C N 1
ATOM 5190 C CA . ASP C 1 103 ? 64.750 14.386 46.662 1.00 49.48 103 ASP C CA 1
ATOM 5191 C C . ASP C 1 103 ? 63.836 13.922 47.775 1.00 62.38 103 ASP C C 1
ATOM 5192 O O . ASP C 1 103 ? 63.543 14.676 48.700 1.00 72.36 103 ASP C O 1
ATOM 5197 N N . LEU C 1 104 ? 63.365 12.682 47.672 1.00 56.26 104 LEU C N 1
ATOM 5198 C CA . LEU C 1 104 ? 62.447 12.109 48.645 1.00 36.92 104 LEU C CA 1
ATOM 5199 C C . LEU C 1 104 ? 63.072 11.894 50.019 1.00 38.17 104 LEU C C 1
ATOM 5200 O O . LEU C 1 104 ? 62.484 12.220 51.050 1.00 51.92 104 LEU C O 1
ATOM 5205 N N . ILE C 1 105 ? 64.241 11.297 50.065 1.00 31.45 105 ILE C N 1
ATOM 5206 C CA . ILE C 1 105 ? 64.848 11.018 51.344 1.00 27.11 105 ILE C CA 1
ATOM 5207 C C . ILE C 1 105 ? 66.324 10.738 51.145 1.00 34.54 105 ILE C C 1
ATOM 5208 O O . ILE C 1 105 ? 66.758 10.371 50.058 1.00 41.99 105 ILE C O 1
ATOM 5213 N N . LYS C 1 106 ? 67.099 10.906 52.205 1.00 37.11 106 LYS C N 1
ATOM 5214 C CA . LYS C 1 106 ? 68.520 10.674 52.119 1.00 44.16 106 LYS C CA 1
ATOM 5215 C C . LYS C 1 106 ? 68.862 9.226 52.383 1.00 32.14 106 LYS C C 1
ATOM 5216 O O . LYS C 1 106 ? 68.528 8.690 53.416 1.00 34.96 106 LYS C O 1
ATOM 5222 N N . ALA C 1 107 ? 69.519 8.575 51.424 1.00 30.58 107 ALA C N 1
ATOM 5223 C CA . ALA C 1 107 ? 69.864 7.172 51.581 1.00 30.29 107 ALA C CA 1
ATOM 5224 C C . ALA C 1 107 ? 71.232 6.943 52.173 1.00 36.05 107 ALA C C 1
ATOM 5225 O O . ALA C 1 107 ? 72.197 7.543 51.724 1.00 55.20 107 ALA C O 1
ATOM 5227 N N . VAL C 1 108 ? 71.295 6.071 53.169 1.00 28.03 108 VAL C N 1
ATOM 5228 C CA . VAL C 1 108 ? 72.528 5.720 53.836 1.00 26.40 108 VAL C CA 1
ATOM 5229 C C . VAL C 1 108 ? 72.801 4.260 53.557 1.00 36.16 108 VAL C C 1
ATOM 5230 O O . VAL C 1 108 ? 71.978 3.426 53.882 1.00 51.67 108 VAL C O 1
ATOM 5234 N N . PRO C 1 109 ? 73.907 3.899 52.936 1.00 38.38 109 PRO C N 1
ATOM 5235 C CA . PRO C 1 109 ? 74.130 2.503 52.645 1.00 31.69 109 PRO C CA 1
ATOM 5236 C C . PRO C 1 109 ? 74.621 1.726 53.858 1.00 22.91 109 PRO C C 1
ATOM 5237 O O . PRO C 1 109 ? 75.326 2.242 54.723 1.00 25.94 109 PRO C O 1
ATOM 5241 N N . VAL C 1 110 ? 74.255 0.453 53.951 1.00 19.01 110 VAL C N 1
ATOM 5242 C CA . VAL C 1 110 ? 74.694 -0.398 55.053 1.00 18.33 110 VAL C CA 1
ATOM 5243 C C . VAL C 1 110 ? 74.969 -1.739 54.378 1.00 20.03 110 VAL C C 1
ATOM 5244 O O . VAL C 1 110 ? 74.081 -2.340 53.810 1.00 22.48 110 VAL C O 1
ATOM 5248 N N . THR C 1 111 ? 76.206 -2.152 54.337 1.00 30.21 111 THR C N 1
ATOM 5249 C CA . THR C 1 111 ? 76.581 -3.389 53.661 1.00 29.10 111 THR C CA 1
ATOM 5250 C C . THR C 1 111 ? 76.392 -4.661 54.450 1.00 35.45 111 THR C C 1
ATOM 5251 O O . THR C 1 111 ? 76.762 -4.758 55.601 1.00 32.26 111 THR C O 1
ATOM 5255 N N . GLN C 1 112 ? 75.845 -5.654 53.779 1.00 26.21 112 GLN C N 1
ATOM 5256 C CA . GLN C 1 112 ? 75.656 -6.980 54.314 1.00 16.08 112 GLN C CA 1
ATOM 5257 C C . GLN C 1 112 ? 76.460 -7.818 53.337 1.00 25.33 112 GLN C C 1
ATOM 5258 O O . GLN C 1 112 ? 76.023 -8.133 52.234 1.00 36.04 112 GLN C O 1
ATOM 5264 N N . ASP C 1 113 ? 77.690 -8.141 53.700 1.00 23.63 113 ASP C N 1
ATOM 5265 C CA . ASP C 1 113 ? 78.569 -8.919 52.844 1.00 28.18 113 ASP C CA 1
ATOM 5266 C C . ASP C 1 113 ? 77.949 -10.185 52.291 1.00 31.04 113 ASP C C 1
ATOM 5267 O O . ASP C 1 113 ? 78.208 -10.578 51.166 1.00 51.20 113 ASP C O 1
ATOM 5272 N N . LYS C 1 114 ? 77.205 -10.864 53.136 1.00 38.66 114 LYS C N 1
ATOM 5273 C CA . LYS C 1 114 ? 76.580 -12.119 52.770 1.00 38.22 114 LYS C CA 1
ATOM 5274 C C . LYS C 1 114 ? 75.137 -12.179 53.250 1.00 35.18 114 LYS C C 1
ATOM 5275 O O . LYS C 1 114 ? 74.827 -11.784 54.364 1.00 33.63 114 LYS C O 1
ATOM 5286 N N . PRO C 1 115 ? 74.245 -12.690 52.413 1.00 34.30 115 PRO C N 1
ATOM 5287 C CA . PRO C 1 115 ? 72.823 -12.745 52.706 1.00 36.28 115 PRO C CA 1
ATOM 5288 C C . PRO C 1 115 ? 72.459 -13.722 53.810 1.00 37.92 115 PRO C C 1
ATOM 5289 O O . PRO C 1 115 ? 71.840 -14.759 53.570 1.00 41.13 115 PRO C O 1
ATOM 5293 N N . LEU C 1 116 ? 72.844 -13.396 55.023 1.00 32.89 116 LEU C N 1
ATOM 5294 C CA . LEU C 1 116 ? 72.593 -14.265 56.164 1.00 43.70 116 LEU C CA 1
ATOM 5295 C C . LEU C 1 116 ? 71.156 -14.413 56.646 1.00 38.95 116 LEU C C 1
ATOM 5296 O O . LEU C 1 116 ? 70.875 -15.186 57.552 1.00 25.55 116 LEU C O 1
ATOM 5301 N N . GLY C 1 117 ? 70.257 -13.639 56.039 1.00 37.44 117 GLY C N 1
ATOM 5302 C CA . GLY C 1 117 ? 68.844 -13.613 56.380 1.00 33.91 117 GLY C CA 1
ATOM 5303 C C . GLY C 1 117 ? 68.329 -12.200 56.612 1.00 34.66 117 GLY C C 1
ATOM 5304 O O . GLY C 1 117 ? 69.118 -11.286 56.825 1.00 36.93 117 GLY C O 1
ATOM 5305 N N . LEU C 1 118 ? 67.002 -12.032 56.595 1.00 34.53 118 LEU C N 1
ATOM 5306 C CA . LEU C 1 118 ? 66.406 -10.733 56.808 1.00 21.02 118 LEU C CA 1
ATOM 5307 C C . LEU C 1 118 ? 66.653 -10.230 58.219 1.00 23.61 118 LEU C C 1
ATOM 5308 O O . LEU C 1 118 ? 66.802 -9.038 58.469 1.00 36.54 118 LEU C O 1
ATOM 5313 N N . GLY C 1 119 ? 66.671 -11.139 59.190 1.00 24.20 119 GLY C N 1
ATOM 5314 C CA . GLY C 1 119 ? 66.905 -10.719 60.559 1.00 25.47 119 GLY C CA 1
ATOM 5315 C C . GLY C 1 119 ? 68.301 -10.106 60.677 1.00 38.76 119 GLY C C 1
ATOM 5316 O O . GLY C 1 119 ? 68.525 -9.019 61.200 1.00 38.46 119 GLY C O 1
ATOM 5317 N N . HIS C 1 120 ? 69.274 -10.816 60.167 1.00 31.36 120 HIS C N 1
ATOM 5318 C CA . HIS C 1 120 ? 70.642 -10.359 60.191 1.00 23.36 120 HIS C CA 1
ATOM 5319 C C . HIS C 1 120 ? 70.768 -8.965 59.573 1.00 25.20 120 HIS C C 1
ATOM 5320 O O . HIS C 1 120 ? 71.487 -8.092 60.073 1.00 38.48 120 HIS C O 1
ATOM 5327 N N . ALA C 1 121 ? 70.096 -8.746 58.454 1.00 24.88 121 ALA C N 1
ATOM 5328 C CA . ALA C 1 121 ? 70.156 -7.470 57.775 1.00 17.42 121 ALA C CA 1
ATOM 5329 C C . ALA C 1 121 ? 69.634 -6.338 58.634 1.00 26.61 121 ALA C C 1
ATOM 5330 O O . ALA C 1 121 ? 70.220 -5.260 58.720 1.00 27.74 121 ALA C O 1
ATOM 5332 N N . VAL C 1 122 ? 68.545 -6.589 59.326 1.00 25.65 122 VAL C N 1
ATOM 5333 C CA . VAL C 1 122 ? 67.978 -5.583 60.187 1.00 24.98 122 VAL C CA 1
ATOM 5334 C C . VAL C 1 122 ? 68.981 -5.255 61.277 1.00 37.67 122 VAL C C 1
ATOM 5335 O O . VAL C 1 122 ? 69.309 -4.092 61.519 1.00 30.63 122 VAL C O 1
ATOM 5339 N N . GLY C 1 123 ? 69.578 -6.311 61.844 1.00 36.95 123 GLY C N 1
ATOM 5340 C CA . GLY C 1 123 ? 70.593 -6.224 62.886 1.00 26.63 123 GLY C CA 1
ATOM 5341 C C . GLY C 1 123 ? 71.749 -5.315 62.489 1.00 30.40 123 GLY C C 1
ATOM 5342 O O . GLY C 1 123 ? 72.292 -4.610 63.335 1.00 36.87 123 GLY C O 1
ATOM 5343 N N . LEU C 1 124 ? 72.108 -5.272 61.197 1.00 23.83 124 LEU C N 1
ATOM 5344 C CA . LEU C 1 124 ? 73.197 -4.400 60.780 1.00 21.15 124 LEU C CA 1
ATOM 5345 C C . LEU C 1 124 ? 72.830 -2.940 60.851 1.00 30.36 124 LEU C C 1
ATOM 5346 O O . LEU C 1 124 ? 73.712 -2.095 60.784 1.00 39.46 124 LEU C O 1
ATOM 5351 N N . ALA C 1 125 ? 71.545 -2.636 60.972 1.00 35.27 125 ALA C N 1
ATOM 5352 C CA . ALA C 1 125 ? 71.185 -1.238 61.028 1.00 24.00 125 ALA C CA 1
ATOM 5353 C C . ALA C 1 125 ? 71.289 -0.615 62.400 1.00 25.29 125 ALA C C 1
ATOM 5354 O O . ALA C 1 125 ? 71.159 0.590 62.555 1.00 32.33 125 ALA C O 1
ATOM 5356 N N . GLU C 1 126 ? 71.524 -1.407 63.433 1.00 25.94 126 GLU C N 1
ATOM 5357 C CA . GLU C 1 126 ? 71.608 -0.829 64.745 1.00 24.59 126 GLU C CA 1
ATOM 5358 C C . GLU C 1 126 ? 72.449 0.432 64.923 1.00 38.65 126 GLU C C 1
ATOM 5359 O O . GLU C 1 126 ? 71.967 1.416 65.468 1.00 42.05 126 GLU C O 1
ATOM 5365 N N . SER C 1 127 ? 73.702 0.391 64.492 1.00 34.57 127 SER C N 1
ATOM 5366 C CA . SER C 1 127 ? 74.625 1.508 64.638 1.00 30.17 127 SER C CA 1
ATOM 5367 C C . SER C 1 127 ? 74.305 2.769 63.877 1.00 35.81 127 SER C C 1
ATOM 5368 O O . SER C 1 127 ? 74.796 3.854 64.202 1.00 53.69 127 SER C O 1
ATOM 5371 N N . VAL C 1 128 ? 73.542 2.593 62.822 1.00 39.68 128 VAL C N 1
ATOM 5372 C CA . VAL C 1 128 ? 73.165 3.692 61.957 1.00 40.80 128 VAL C CA 1
ATOM 5373 C C . VAL C 1 128 ? 72.103 4.614 62.551 1.00 37.24 128 VAL C C 1
ATOM 5374 O O . VAL C 1 128 ? 71.916 5.745 62.143 1.00 44.48 128 VAL C O 1
ATOM 5378 N N . LEU C 1 129 ? 71.367 4.102 63.499 1.00 42.63 129 LEU C N 1
ATOM 5379 C CA . LEU C 1 129 ? 70.308 4.903 64.068 1.00 50.26 129 LEU C CA 1
ATOM 5380 C C . LEU C 1 129 ? 70.800 5.934 65.085 1.00 50.50 129 LEU C C 1
ATOM 5381 O O . LEU C 1 129 ? 71.759 5.689 65.803 1.00 37.59 129 LEU C O 1
ATOM 5386 N N . ASP C 1 130 ? 70.103 7.067 65.190 1.00 42.13 130 ASP C N 1
ATOM 5387 C CA . ASP C 1 130 ? 70.471 8.037 66.200 1.00 36.27 130 ASP C CA 1
ATOM 5388 C C . ASP C 1 130 ? 70.036 7.383 67.498 1.00 41.88 130 ASP C C 1
ATOM 5389 O O . ASP C 1 130 ? 68.980 6.749 67.515 1.00 56.78 130 ASP C O 1
ATOM 5394 N N . ASP C 1 131 ? 70.841 7.540 68.561 1.00 63.85 131 ASP C N 1
ATOM 5395 C CA . ASP C 1 131 ? 70.587 7.010 69.900 1.00 53.93 131 ASP C CA 1
ATOM 5396 C C . ASP C 1 131 ? 69.227 7.510 70.443 1.00 45.69 131 ASP C C 1
ATOM 5397 O O . ASP C 1 131 ? 68.547 6.843 71.213 1.00 40.62 131 ASP C O 1
ATOM 5402 N N . ASP C 1 132 ? 68.813 8.697 69.969 1.00 46.50 132 ASP C N 1
ATOM 5403 C CA . ASP C 1 132 ? 67.545 9.348 70.325 1.00 23.86 132 ASP C CA 1
ATOM 5404 C C . ASP C 1 132 ? 66.362 8.617 69.681 1.00 44.50 132 ASP C C 1
ATOM 5405 O O . ASP C 1 132 ? 65.208 9.025 69.838 1.00 58.42 132 ASP C O 1
ATOM 5410 N N . GLU C 1 133 ? 66.626 7.608 68.861 1.00 52.84 133 GLU C N 1
ATOM 5411 C CA . GLU C 1 133 ? 65.586 6.897 68.136 1.00 40.81 133 GLU C CA 1
ATOM 5412 C C . GLU C 1 133 ? 64.906 5.802 68.923 1.00 33.38 133 GLU C C 1
ATOM 5413 O O . GLU C 1 133 ? 65.549 4.873 69.405 1.00 41.61 133 GLU C O 1
ATOM 5419 N N . ASP C 1 134 ? 63.596 5.945 69.016 1.00 41.19 134 ASP C N 1
ATOM 5420 C CA . ASP C 1 134 ? 62.737 5.057 69.768 1.00 43.04 134 ASP C CA 1
ATOM 5421 C C . ASP C 1 134 ? 62.304 3.732 69.181 1.00 54.39 134 ASP C C 1
ATOM 5422 O O . ASP C 1 134 ? 62.098 2.789 69.954 1.00 48.60 134 ASP C O 1
ATOM 5427 N N . VAL C 1 135 ? 62.112 3.679 67.852 1.00 49.97 135 VAL C N 1
ATOM 5428 C CA . VAL C 1 135 ? 61.687 2.452 67.171 1.00 34.38 135 VAL C CA 1
ATOM 5429 C C . VAL C 1 135 ? 62.603 2.091 66.032 1.00 32.73 135 VAL C C 1
ATOM 5430 O O . VAL C 1 135 ? 63.347 2.917 65.512 1.00 43.48 135 VAL C O 1
ATOM 5434 N N . VAL C 1 136 ? 62.442 0.853 65.590 1.00 34.29 136 VAL C N 1
ATOM 5435 C CA . VAL C 1 136 ? 63.148 0.352 64.427 1.00 29.68 136 VAL C CA 1
ATOM 5436 C C . VAL C 1 136 ? 62.058 0.159 63.349 1.00 36.76 136 VAL C C 1
ATOM 5437 O O . VAL C 1 136 ? 61.354 -0.855 63.319 1.00 33.04 136 VAL C O 1
ATOM 5441 N N . ALA C 1 137 ? 61.896 1.128 62.457 1.00 25.23 137 ALA C N 1
ATOM 5442 C CA . ALA C 1 137 ? 60.942 1.081 61.382 1.00 24.30 137 ALA C CA 1
ATOM 5443 C C . ALA C 1 137 ? 61.581 0.343 60.211 1.00 31.88 137 ALA C C 1
ATOM 5444 O O . ALA C 1 137 ? 62.645 0.747 59.760 1.00 37.22 137 ALA C O 1
ATOM 5446 N N . VAL C 1 138 ? 60.982 -0.777 59.774 1.00 28.15 138 VAL C N 1
ATOM 5447 C CA . VAL C 1 138 ? 61.418 -1.643 58.669 1.00 24.78 138 VAL C CA 1
ATOM 5448 C C . VAL C 1 138 ? 60.365 -1.689 57.545 1.00 28.09 138 VAL C C 1
ATOM 5449 O O . VAL C 1 138 ? 59.217 -2.045 57.787 1.00 33.48 138 VAL C O 1
ATOM 5453 N N . MET C 1 139 ? 60.737 -1.330 56.309 1.00 28.59 139 MET C N 1
ATOM 5454 C CA . MET C 1 139 ? 59.849 -1.363 55.168 1.00 18.09 139 MET C CA 1
ATOM 5455 C C . MET C 1 139 ? 60.556 -2.216 54.144 1.00 29.65 139 MET C C 1
ATOM 5456 O O . MET C 1 139 ? 61.685 -1.906 53.771 1.00 31.34 139 MET C O 1
ATOM 5461 N N . LEU C 1 140 ? 59.958 -3.350 53.777 1.00 35.23 140 LEU C N 1
ATOM 5462 C CA . LEU C 1 140 ? 60.554 -4.250 52.797 1.00 25.59 140 LEU C CA 1
ATOM 5463 C C . LEU C 1 140 ? 60.284 -3.695 51.397 1.00 24.65 140 LEU C C 1
ATOM 5464 O O . LEU C 1 140 ? 59.146 -3.413 51.076 1.00 27.89 140 LEU C O 1
ATOM 5469 N N . PRO C 1 141 ? 61.312 -3.499 50.578 1.00 30.64 141 PRO C N 1
ATOM 5470 C CA . PRO C 1 141 ? 61.155 -2.880 49.276 1.00 20.49 141 PRO C CA 1
ATOM 5471 C C . PRO C 1 141 ? 60.460 -3.640 48.166 1.00 24.75 141 PRO C C 1
ATOM 5472 O O . PRO C 1 141 ? 60.208 -3.082 47.105 1.00 31.40 141 PRO C O 1
ATOM 5476 N N . ASP C 1 142 ? 60.168 -4.920 48.406 1.00 27.02 142 ASP C N 1
ATOM 5477 C CA . ASP C 1 142 ? 59.466 -5.765 47.426 1.00 20.32 142 ASP C CA 1
ATOM 5478 C C . ASP C 1 142 ? 58.031 -5.998 47.903 1.00 33.65 142 ASP C C 1
ATOM 5479 O O . ASP C 1 142 ? 57.447 -7.030 47.596 1.00 32.95 142 ASP C O 1
ATOM 5484 N N . ASP C 1 143 ? 57.439 -5.100 48.683 1.00 34.56 143 ASP C N 1
ATOM 5485 C CA . ASP C 1 143 ? 56.087 -5.339 49.157 1.00 16.49 143 ASP C CA 1
ATOM 5486 C C . ASP C 1 143 ? 55.353 -4.034 49.277 1.00 19.67 143 ASP C C 1
ATOM 5487 O O . ASP C 1 143 ? 55.811 -3.182 50.034 1.00 29.60 143 ASP C O 1
ATOM 5492 N N . LEU C 1 144 ? 54.291 -3.870 48.475 1.00 27.99 144 LEU C N 1
ATOM 5493 C CA . LEU C 1 144 ? 53.477 -2.663 48.460 1.00 26.91 144 LEU C CA 1
ATOM 5494 C C . LEU C 1 144 ? 52.166 -2.883 49.217 1.00 41.03 144 LEU C C 1
ATOM 5495 O O . LEU C 1 144 ? 51.454 -3.845 48.938 1.00 36.22 144 LEU C O 1
ATOM 5500 N N . VAL C 1 145 ? 51.874 -2.025 50.187 1.00 31.86 145 VAL C N 1
ATOM 5501 C CA . VAL C 1 145 ? 50.654 -2.080 50.973 1.00 20.25 145 VAL C CA 1
ATOM 5502 C C . VAL C 1 145 ? 49.986 -0.789 50.565 1.00 30.67 145 VAL C C 1
ATOM 5503 O O . VAL C 1 145 ? 50.586 0.270 50.792 1.00 22.34 145 VAL C O 1
ATOM 5507 N N . LEU C 1 146 ? 48.825 -0.877 49.920 1.00 27.31 146 LEU C N 1
ATOM 5508 C CA . LEU C 1 146 ? 48.204 0.322 49.384 1.00 28.22 146 LEU C CA 1
ATOM 5509 C C . LEU C 1 146 ? 46.794 0.661 49.873 1.00 26.81 146 LEU C C 1
ATOM 5510 O O . LEU C 1 146 ? 46.005 -0.230 50.102 1.00 33.61 146 LEU C O 1
ATOM 5515 N N . PRO C 1 147 ? 46.457 1.952 50.001 1.00 21.26 147 PRO C N 1
ATOM 5516 C CA . PRO C 1 147 ? 47.315 3.099 49.738 1.00 20.33 147 PRO C CA 1
ATOM 5517 C C . PRO C 1 147 ? 48.293 3.238 50.866 1.00 22.45 147 PRO C C 1
ATOM 5518 O O . PRO C 1 147 ? 48.135 2.536 51.852 1.00 39.12 147 PRO C O 1
ATOM 5522 N N . THR C 1 148 ? 49.312 4.081 50.709 1.00 32.47 148 THR C N 1
ATOM 5523 C CA . THR C 1 148 ? 50.313 4.275 51.732 1.00 24.19 148 THR C CA 1
ATOM 5524 C C . THR C 1 148 ? 49.718 4.886 52.982 1.00 50.01 148 THR C C 1
ATOM 5525 O O . THR C 1 148 ? 48.803 5.693 52.873 1.00 77.95 148 THR C O 1
ATOM 5529 N N . GLY C 1 149 ? 50.226 4.504 54.165 1.00 39.79 149 GLY C N 1
ATOM 5530 C CA . GLY C 1 149 ? 49.723 5.042 55.421 1.00 31.53 149 GLY C CA 1
ATOM 5531 C C . GLY C 1 149 ? 49.622 4.021 56.535 1.00 28.85 149 GLY C C 1
ATOM 5532 O O . GLY C 1 149 ? 49.395 4.358 57.679 1.00 36.08 149 GLY C O 1
ATOM 5533 N N . VAL C 1 150 ? 49.759 2.764 56.200 1.00 28.17 150 VAL C N 1
ATOM 5534 C CA . VAL C 1 150 ? 49.657 1.788 57.246 1.00 19.27 150 VAL C CA 1
ATOM 5535 C C . VAL C 1 150 ? 50.618 2.033 58.391 1.00 27.34 150 VAL C C 1
ATOM 5536 O O . VAL C 1 150 ? 50.301 1.765 59.543 1.00 36.77 150 VAL C O 1
ATOM 5540 N N . MET C 1 151 ? 51.808 2.559 58.065 1.00 39.89 151 MET C N 1
ATOM 5541 C CA . MET C 1 151 ? 52.832 2.865 59.049 1.00 36.32 151 MET C CA 1
ATOM 5542 C C . MET C 1 151 ? 52.300 3.883 60.080 1.00 34.35 151 MET C C 1
ATOM 5543 O O . MET C 1 151 ? 52.494 3.741 61.286 1.00 43.37 151 MET C O 1
ATOM 5548 N N . GLU C 1 152 ? 51.574 4.904 59.643 1.00 39.54 152 GLU C N 1
ATOM 5549 C CA . GLU C 1 152 ? 51.021 5.865 60.580 1.00 20.78 152 GLU C CA 1
ATOM 5550 C C . GLU C 1 152 ? 50.067 5.152 61.543 1.00 30.14 152 GLU C C 1
ATOM 5551 O O . GLU C 1 152 ? 50.080 5.428 62.734 1.00 55.42 152 GLU C O 1
ATOM 5557 N N . ARG C 1 153 ? 49.209 4.242 61.046 1.00 31.47 153 ARG C N 1
ATOM 5558 C CA . ARG C 1 153 ? 48.270 3.509 61.897 1.00 27.25 153 ARG C CA 1
ATOM 5559 C C . ARG C 1 153 ? 48.980 2.593 62.901 1.00 36.85 153 ARG C C 1
ATOM 5560 O O . ARG C 1 153 ? 48.547 2.474 64.045 1.00 36.38 153 ARG C O 1
ATOM 5568 N N . MET C 1 154 ? 50.073 1.972 62.443 1.00 31.51 154 MET C N 1
ATOM 5569 C CA . MET C 1 154 ? 50.883 1.100 63.276 1.00 17.43 154 MET C CA 1
ATOM 5570 C C . MET C 1 154 ? 51.526 1.888 64.436 1.00 33.87 154 MET C C 1
ATOM 5571 O O . MET C 1 154 ? 51.708 1.381 65.534 1.00 31.20 154 MET C O 1
ATOM 5576 N N . ALA C 1 155 ? 51.892 3.149 64.190 1.00 31.66 155 ALA C N 1
ATOM 5577 C CA . ALA C 1 155 ? 52.487 4.042 65.183 1.00 26.30 155 ALA C CA 1
ATOM 5578 C C . ALA C 1 155 ? 51.488 4.400 66.271 1.00 46.97 155 ALA C C 1
ATOM 5579 O O . ALA C 1 155 ? 51.866 4.555 67.418 1.00 52.85 155 ALA C O 1
ATOM 5581 N N . GLN C 1 156 ? 50.209 4.510 65.890 1.00 42.78 156 GLN C N 1
ATOM 5582 C CA . GLN C 1 156 ? 49.161 4.836 66.832 1.00 36.34 156 GLN C CA 1
ATOM 5583 C C . GLN C 1 156 ? 48.964 3.642 67.747 1.00 33.85 156 GLN C C 1
ATOM 5584 O O . GLN C 1 156 ? 48.835 3.759 68.952 1.00 49.47 156 GLN C O 1
ATOM 5590 N N . VAL C 1 157 ? 48.991 2.454 67.161 1.00 29.17 157 VAL C N 1
ATOM 5591 C CA . VAL C 1 157 ? 48.846 1.234 67.937 1.00 21.77 157 VAL C CA 1
ATOM 5592 C C . VAL C 1 157 ? 49.988 1.109 68.940 1.00 33.74 157 VAL C C 1
ATOM 5593 O O . VAL C 1 157 ? 49.793 0.749 70.105 1.00 35.12 157 VAL C O 1
ATOM 5597 N N . ARG C 1 158 ? 51.203 1.413 68.486 1.00 42.24 158 ARG C N 1
ATOM 5598 C CA . ARG C 1 158 ? 52.375 1.381 69.335 1.00 38.36 158 ARG C CA 1
ATOM 5599 C C . ARG C 1 158 ? 52.295 2.412 70.460 1.00 54.63 158 ARG C C 1
ATOM 5600 O O . ARG C 1 158 ? 52.646 2.119 71.599 1.00 64.25 158 ARG C O 1
ATOM 5608 N N . ALA C 1 159 ? 51.840 3.630 70.173 1.00 36.91 159 ALA C N 1
ATOM 5609 C CA . ALA C 1 159 ? 51.757 4.662 71.196 1.00 29.89 159 ALA C CA 1
ATOM 5610 C C . ALA C 1 159 ? 50.797 4.240 72.293 1.00 38.84 159 ALA C C 1
ATOM 5611 O O . ALA C 1 159 ? 50.819 4.728 73.423 1.00 50.55 159 ALA C O 1
ATOM 5613 N N . GLU C 1 160 ? 49.895 3.361 71.930 1.00 24.03 160 GLU C N 1
ATOM 5614 C CA . GLU C 1 160 ? 48.878 2.926 72.833 1.00 25.04 160 GLU C CA 1
ATOM 5615 C C . GLU C 1 160 ? 49.156 1.692 73.642 1.00 33.64 160 GLU C C 1
ATOM 5616 O O . GLU C 1 160 ? 48.807 1.646 74.806 1.00 39.63 160 GLU C O 1
ATOM 5622 N N . PHE C 1 161 ? 49.763 0.715 73.036 1.00 33.06 161 PHE C N 1
ATOM 5623 C CA . PHE C 1 161 ? 50.063 -0.523 73.742 1.00 23.51 161 PHE C CA 1
ATOM 5624 C C . PHE C 1 161 ? 51.538 -0.672 74.023 1.00 42.07 161 PHE C C 1
ATOM 5625 O O . PHE C 1 161 ? 51.916 -1.607 74.737 1.00 56.61 161 PHE C O 1
ATOM 5633 N N . GLY C 1 162 ? 52.345 0.233 73.445 1.00 40.36 162 GLY C N 1
ATOM 5634 C CA . GLY C 1 162 ? 53.793 0.188 73.569 1.00 42.14 162 GLY C CA 1
ATOM 5635 C C . GLY C 1 162 ? 54.276 -1.085 72.874 1.00 31.51 162 GLY C C 1
ATOM 5636 O O . GLY C 1 162 ? 53.575 -1.635 72.033 1.00 57.16 162 GLY C O 1
ATOM 5637 N N . GLY C 1 163 ? 55.443 -1.605 73.178 1.00 34.64 163 GLY C N 1
ATOM 5638 C CA . GLY C 1 163 ? 55.795 -2.842 72.482 1.00 34.52 163 GLY C CA 1
ATOM 5639 C C . GLY C 1 163 ? 56.011 -2.768 70.962 1.00 34.40 163 GLY C C 1
ATOM 5640 O O . GLY C 1 163 ? 56.365 -1.713 70.444 1.00 37.94 163 GLY C O 1
ATOM 5641 N N . SER C 1 164 ? 55.901 -3.898 70.234 1.00 44.10 164 SER C N 1
ATOM 5642 C CA . SER C 1 164 ? 56.162 -3.999 68.774 1.00 60.64 164 SER C CA 1
ATOM 5643 C C . SER C 1 164 ? 54.939 -4.193 67.842 1.00 36.37 164 SER C C 1
ATOM 5644 O O . SER C 1 164 ? 54.013 -4.877 68.236 1.00 39.87 164 SER C O 1
ATOM 5647 N N . VAL C 1 165 ? 54.933 -3.603 66.625 1.00 32.79 165 VAL C N 1
ATOM 5648 C CA . VAL C 1 165 ? 53.812 -3.702 65.692 1.00 21.07 165 VAL C CA 1
ATOM 5649 C C . VAL C 1 165 ? 54.149 -4.034 64.257 1.00 20.50 165 VAL C C 1
ATOM 5650 O O . VAL C 1 165 ? 55.068 -3.469 63.691 1.00 29.79 165 VAL C O 1
ATOM 5654 N N . LEU C 1 166 ? 53.362 -4.946 63.692 1.00 30.16 166 LEU C N 1
ATOM 5655 C CA . LEU C 1 166 ? 53.492 -5.455 62.341 1.00 27.80 166 LEU C CA 1
ATOM 5656 C C . LEU C 1 166 ? 52.193 -5.210 61.537 1.00 36.74 166 LEU C C 1
ATOM 5657 O O . LEU C 1 166 ? 51.171 -4.846 62.116 1.00 44.73 166 LEU C O 1
ATOM 5662 N N . CYS C 1 167 ? 52.225 -5.393 60.213 1.00 38.40 167 CYS C N 1
ATOM 5663 C CA . CYS C 1 167 ? 51.064 -5.214 59.385 1.00 20.97 167 CYS C CA 1
ATOM 5664 C C . CYS C 1 167 ? 50.751 -6.555 58.769 1.00 20.41 167 CYS C C 1
ATOM 5665 O O . CYS C 1 167 ? 51.658 -7.252 58.322 1.00 33.55 167 CYS C O 1
ATOM 5668 N N . ALA C 1 168 ? 49.481 -6.938 58.774 1.00 32.45 168 ALA C N 1
ATOM 5669 C CA . ALA C 1 168 ? 49.058 -8.218 58.234 1.00 30.56 168 ALA C CA 1
ATOM 5670 C C . ALA C 1 168 ? 47.971 -8.063 57.182 1.00 26.65 168 ALA C C 1
ATOM 5671 O O . ALA C 1 168 ? 47.234 -7.079 57.188 1.00 34.22 168 ALA C O 1
ATOM 5673 N N . VAL C 1 169 ? 47.872 -9.024 56.261 1.00 34.03 169 VAL C N 1
ATOM 5674 C CA . VAL C 1 169 ? 46.842 -9.021 55.230 1.00 24.11 169 VAL C CA 1
ATOM 5675 C C . VAL C 1 169 ? 46.344 -10.450 55.197 1.00 27.01 169 VAL C C 1
ATOM 5676 O O . VAL C 1 169 ? 47.135 -11.345 55.448 1.00 24.93 169 VAL C O 1
ATOM 5680 N N . GLU C 1 170 ? 45.063 -10.695 54.945 1.00 37.04 170 GLU C N 1
ATOM 5681 C CA . GLU C 1 170 ? 44.610 -12.073 54.850 1.00 32.05 170 GLU C CA 1
ATOM 5682 C C . GLU C 1 170 ? 45.064 -12.628 53.501 1.00 31.33 170 GLU C C 1
ATOM 5683 O O . GLU C 1 170 ? 44.960 -11.951 52.481 1.00 33.50 170 GLU C O 1
ATOM 5689 N N . VAL C 1 171 ? 45.565 -13.873 53.496 1.00 29.22 171 VAL C N 1
ATOM 5690 C CA . VAL C 1 171 ? 46.048 -14.522 52.278 1.00 40.92 171 VAL C CA 1
ATOM 5691 C C . VAL C 1 171 ? 45.480 -15.924 52.079 1.00 60.01 171 VAL C C 1
ATOM 5692 O O . VAL C 1 171 ? 45.156 -16.614 53.051 1.00 40.57 171 VAL C O 1
ATOM 5696 N N . SER C 1 172 ? 45.339 -16.373 50.811 1.00 42.01 172 SER C N 1
ATOM 5697 C CA . SER C 1 172 ? 44.819 -17.697 50.464 1.00 21.21 172 SER C CA 1
ATOM 5698 C C . SER C 1 172 ? 45.800 -18.736 50.987 1.00 26.92 172 SER C C 1
ATOM 5699 O O . SER C 1 172 ? 46.937 -18.422 51.307 1.00 35.42 172 SER C O 1
ATOM 5703 N N . GLU C 1 173 ? 45.363 -19.984 51.055 1.00 33.05 173 GLU C N 1
ATOM 5704 C CA . GLU C 1 173 ? 46.203 -21.088 51.454 1.00 30.54 173 GLU C CA 1
ATOM 5705 C C . GLU C 1 173 ? 47.409 -21.181 50.547 1.00 34.85 173 GLU C C 1
ATOM 5706 O O . GLU C 1 173 ? 48.501 -21.585 50.948 1.00 54.40 173 GLU C O 1
ATOM 5712 N N . ALA C 1 174 ? 47.174 -20.827 49.281 1.00 78.93 174 ALA C N 1
ATOM 5713 C CA . ALA C 1 174 ? 48.195 -20.864 48.245 1.00 59.92 174 ALA C CA 1
ATOM 5714 C C . ALA C 1 174 ? 49.398 -19.987 48.565 1.00 72.10 174 ALA C C 1
ATOM 5715 O O . ALA C 1 174 ? 50.539 -20.339 48.277 1.00 77.18 174 ALA C O 1
ATOM 5717 N N . ASP C 1 175 ? 49.139 -18.837 49.171 1.00 41.28 175 ASP C N 1
ATOM 5718 C CA . ASP C 1 175 ? 50.185 -17.896 49.504 1.00 32.57 175 ASP C CA 1
ATOM 5719 C C . ASP C 1 175 ? 50.807 -18.050 50.890 1.00 38.85 175 ASP C C 1
ATOM 5720 O O . ASP C 1 175 ? 51.751 -17.341 51.244 1.00 39.41 175 ASP C O 1
ATOM 5725 N N . VAL C 1 176 ? 50.237 -18.921 51.701 1.00 39.03 176 VAL C N 1
ATOM 5726 C CA . VAL C 1 176 ? 50.666 -19.127 53.080 1.00 39.24 176 VAL C CA 1
ATOM 5727 C C . VAL C 1 176 ? 52.130 -19.419 53.357 1.00 47.33 176 VAL C C 1
ATOM 5728 O O . VAL C 1 176 ? 52.772 -18.772 54.182 1.00 50.24 176 VAL C O 1
ATOM 5732 N N . SER C 1 177 ? 52.650 -20.402 52.650 1.00 48.75 177 SER C N 1
ATOM 5733 C CA . SER C 1 177 ? 54.019 -20.846 52.801 1.00 43.67 177 SER C CA 1
ATOM 5734 C C . SER C 1 177 ? 55.115 -19.886 52.342 1.00 49.33 177 SER C C 1
ATOM 5735 O O . SER C 1 177 ? 56.304 -20.176 52.465 1.00 40.03 177 SER C O 1
ATOM 5738 N N . LYS C 1 178 ? 54.713 -18.743 51.812 1.00 34.13 178 LYS C N 1
ATOM 5739 C CA . LYS C 1 178 ? 55.655 -17.738 51.341 1.00 26.69 178 LYS C CA 1
ATOM 5740 C C . LYS C 1 178 ? 55.843 -16.636 52.357 1.00 40.14 178 LYS C C 1
ATOM 5741 O O . LYS C 1 178 ? 56.735 -15.803 52.176 1.00 39.79 178 LYS C O 1
ATOM 5747 N N . TYR C 1 179 ? 54.981 -16.576 53.364 1.00 41.04 179 TYR C N 1
ATOM 5748 C CA . TYR C 1 179 ? 55.066 -15.486 54.316 1.00 29.64 179 TYR C CA 1
ATOM 5749 C C . TYR C 1 179 ? 55.220 -15.862 55.780 1.00 31.50 179 TYR C C 1
ATOM 5750 O O . TYR C 1 179 ? 55.164 -17.016 56.164 1.00 32.80 179 TYR C O 1
ATOM 5759 N N . GLY C 1 180 ? 55.390 -14.830 56.611 1.00 28.44 180 GLY C N 1
ATOM 5760 C CA . GLY C 1 180 ? 55.452 -14.965 58.060 1.00 30.79 180 GLY C CA 1
ATOM 5761 C C . GLY C 1 180 ? 53.962 -14.933 58.456 1.00 36.45 180 GLY C C 1
ATOM 5762 O O . GLY C 1 180 ? 53.243 -14.002 58.105 1.00 42.18 180 GLY C O 1
ATOM 5763 N N . ILE C 1 181 ? 53.460 -15.977 59.139 1.00 42.48 181 ILE C N 1
ATOM 5764 C CA . ILE C 1 181 ? 52.060 -16.145 59.527 1.00 36.65 181 ILE C CA 1
ATOM 5765 C C . ILE C 1 181 ? 51.847 -15.972 61.025 1.00 37.73 181 ILE C C 1
ATOM 5766 O O . ILE C 1 181 ? 52.571 -16.569 61.828 1.00 43.29 181 ILE C O 1
ATOM 5771 N N . PHE C 1 182 ? 50.894 -15.146 61.439 1.00 28.89 182 PHE C N 1
ATOM 5772 C CA . PHE C 1 182 ? 50.668 -14.917 62.854 1.00 33.35 182 PHE C CA 1
ATOM 5773 C C . PHE C 1 182 ? 49.746 -15.921 63.543 1.00 45.12 182 PHE C C 1
ATOM 5774 O O . PHE C 1 182 ? 48.844 -16.502 62.932 1.00 58.24 182 PHE C O 1
ATOM 5782 N N . GLU C 1 183 ? 49.979 -16.101 64.849 1.00 37.96 183 GLU C N 1
ATOM 5783 C CA . GLU C 1 183 ? 49.190 -16.955 65.726 1.00 33.54 183 GLU C CA 1
ATOM 5784 C C . GLU C 1 183 ? 48.412 -15.939 66.567 1.00 46.04 183 GLU C C 1
ATOM 5785 O O . GLU C 1 183 ? 49.007 -15.210 67.377 1.00 40.70 183 GLU C O 1
ATOM 5796 N N . ILE C 1 184 ? 47.098 -15.797 66.318 1.00 49.44 184 ILE C N 1
ATOM 5797 C CA . ILE C 1 184 ? 46.270 -14.804 67.008 1.00 41.38 184 ILE C CA 1
ATOM 5798 C C . ILE C 1 184 ? 45.987 -15.078 68.482 1.00 47.72 184 ILE C C 1
ATOM 5799 O O . ILE C 1 184 ? 45.691 -16.200 68.878 1.00 44.96 184 ILE C O 1
ATOM 5804 N N . GLU C 1 185 ? 46.079 -14.063 69.335 1.00 32.33 185 GLU C N 1
ATOM 5805 C CA . GLU C 1 185 ? 45.781 -14.285 70.739 1.00 32.57 185 GLU C CA 1
ATOM 5806 C C . GLU C 1 185 ? 44.340 -13.884 71.038 1.00 39.94 185 GLU C C 1
ATOM 5807 O O . GLU C 1 185 ? 43.551 -14.675 71.538 1.00 39.15 185 GLU C O 1
ATOM 5813 N N . ALA C 1 186 ? 44.013 -12.636 70.726 1.00 32.14 186 ALA C N 1
ATOM 5814 C CA . ALA C 1 186 ? 42.717 -12.085 70.966 1.00 29.97 186 ALA C CA 1
ATOM 5815 C C . ALA C 1 186 ? 42.446 -10.881 70.119 1.00 39.56 186 ALA C C 1
ATOM 5816 O O . ALA C 1 186 ? 43.366 -10.201 69.682 1.00 37.68 186 ALA C O 1
ATOM 5818 N N . ASP C 1 187 ? 41.170 -10.585 69.944 1.00 34.29 187 ASP C N 1
ATOM 5819 C CA . ASP C 1 187 ? 40.745 -9.424 69.210 1.00 31.62 187 ASP C CA 1
ATOM 5820 C C . ASP C 1 187 ? 40.898 -8.294 70.227 1.00 27.07 187 ASP C C 1
ATOM 5821 O O . ASP C 1 187 ? 40.627 -8.502 71.403 1.00 38.30 187 ASP C O 1
ATOM 5826 N N . THR C 1 188 ? 41.345 -7.101 69.839 1.00 34.05 188 THR C N 1
ATOM 5827 C CA . THR C 1 188 ? 41.492 -5.993 70.773 1.00 30.31 188 THR C CA 1
ATOM 5828 C C . THR C 1 188 ? 40.375 -4.991 70.586 1.00 32.72 188 THR C C 1
ATOM 5829 O O . THR C 1 188 ? 39.464 -5.168 69.785 1.00 36.02 188 THR C O 1
ATOM 5833 N N . LYS C 1 189 ? 40.521 -3.924 71.352 1.00 32.85 189 LYS C N 1
ATOM 5834 C CA . LYS C 1 189 ? 39.644 -2.779 71.377 1.00 30.26 189 LYS C CA 1
ATOM 5835 C C . LYS C 1 189 ? 39.184 -2.420 69.975 1.00 31.93 189 LYS C C 1
ATOM 5836 O O . LYS C 1 189 ? 37.997 -2.237 69.744 1.00 56.09 189 LYS C O 1
ATOM 5842 N N . ASP C 1 190 ? 40.122 -2.324 69.012 1.00 44.41 190 ASP C N 1
ATOM 5843 C CA . ASP C 1 190 ? 39.856 -1.987 67.596 1.00 37.46 190 ASP C CA 1
ATOM 5844 C C . ASP C 1 190 ? 39.688 -3.236 66.709 1.00 37.95 190 ASP C C 1
ATOM 5845 O O . ASP C 1 190 ? 40.398 -4.223 66.879 1.00 38.77 190 ASP C O 1
ATOM 5850 N N . SER C 1 191 ? 38.759 -3.231 65.754 1.00 39.81 191 SER C N 1
ATOM 5851 C CA . SER C 1 191 ? 38.530 -4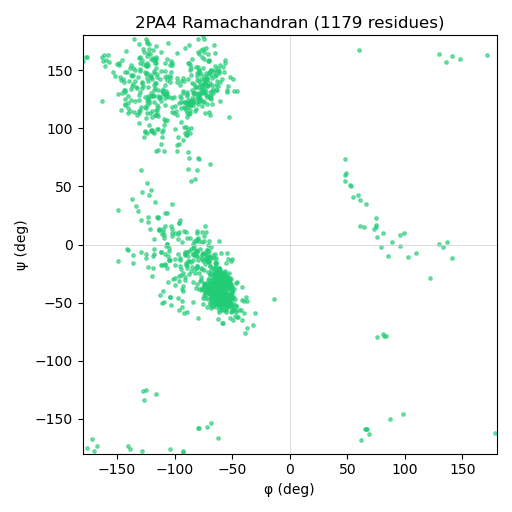.362 64.862 1.00 44.59 191 SER C CA 1
ATOM 5852 C C . SER C 1 191 ? 39.753 -4.762 64.015 1.00 45.51 191 SER C C 1
ATOM 5853 O O . SER C 1 191 ? 39.999 -5.945 63.818 1.00 44.09 191 SER C O 1
ATOM 5856 N N . ASP C 1 192 ? 40.530 -3.773 63.563 1.00 47.00 192 ASP C N 1
ATOM 5857 C CA . ASP C 1 192 ? 41.717 -3.990 62.737 1.00 36.00 192 ASP C CA 1
ATOM 5858 C C . ASP C 1 192 ? 42.967 -4.382 63.498 1.00 28.18 192 ASP C C 1
ATOM 5859 O O . ASP C 1 192 ? 43.992 -4.617 62.882 1.00 26.94 192 ASP C O 1
ATOM 5864 N N . VAL C 1 193 ? 42.910 -4.392 64.826 1.00 26.81 193 VAL C N 1
ATOM 5865 C CA . VAL C 1 193 ? 44.065 -4.708 65.636 1.00 17.94 193 VAL C CA 1
ATOM 5866 C C . VAL C 1 193 ? 43.906 -5.986 66.428 1.00 18.72 193 VAL C C 1
ATOM 5867 O O . VAL C 1 193 ? 42.939 -6.156 67.151 1.00 32.51 193 VAL C O 1
ATOM 5871 N N . LYS C 1 194 ? 44.871 -6.872 66.295 1.00 23.83 194 LYS C N 1
ATOM 5872 C CA . LYS C 1 194 ? 44.837 -8.098 67.050 1.00 23.16 194 LYS C CA 1
ATOM 5873 C C . LYS C 1 194 ? 46.143 -8.215 67.808 1.00 36.00 194 LYS C C 1
ATOM 5874 O O . LYS C 1 194 ? 47.170 -7.751 67.318 1.00 45.61 194 LYS C O 1
ATOM 5880 N N . LYS C 1 195 ? 46.113 -8.834 68.978 1.00 36.26 195 LYS C N 1
ATOM 5881 C CA . LYS C 1 195 ? 47.307 -9.075 69.762 1.00 22.02 195 LYS C CA 1
ATOM 5882 C C . LYS C 1 195 ? 47.730 -10.461 69.289 1.00 28.51 195 LYS C C 1
ATOM 5883 O O . LYS C 1 195 ? 46.907 -11.333 69.018 1.00 41.08 195 LYS C O 1
ATOM 5889 N N . VAL C 1 196 ? 49.023 -10.656 69.143 1.00 31.16 196 VAL C N 1
ATOM 5890 C CA . VAL C 1 196 ? 49.569 -11.889 68.626 1.00 24.45 196 VAL C CA 1
ATOM 5891 C C . VAL C 1 196 ? 50.237 -12.758 69.676 1.00 26.65 196 VAL C C 1
ATOM 5892 O O . VAL C 1 196 ? 50.911 -12.239 70.550 1.00 30.71 196 VAL C O 1
ATOM 5896 N N . LYS C 1 197 ? 50.079 -14.083 69.585 1.00 30.77 197 LYS C N 1
ATOM 5897 C CA . LYS C 1 197 ? 50.736 -14.946 70.557 1.00 27.40 197 LYS C CA 1
ATOM 5898 C C . LYS C 1 197 ? 51.892 -15.747 69.957 1.00 30.53 197 LYS C C 1
ATOM 5899 O O . LYS C 1 197 ? 52.460 -16.612 70.635 1.00 44.29 197 LYS C O 1
ATOM 5905 N N . GLY C 1 198 ? 52.222 -15.480 68.685 1.00 35.60 198 GLY C N 1
ATOM 5906 C CA . GLY C 1 198 ? 53.309 -16.170 67.994 1.00 34.84 198 GLY C CA 1
ATOM 5907 C C . GLY C 1 198 ? 53.370 -15.864 66.489 1.00 44.97 198 GLY C C 1
ATOM 5908 O O . GLY C 1 198 ? 52.422 -15.360 65.881 1.00 49.32 198 GLY C O 1
ATOM 5909 N N . MET C 1 199 ? 54.526 -16.166 65.884 1.00 32.69 199 MET C N 1
ATOM 5910 C CA . MET C 1 199 ? 54.801 -15.943 64.479 1.00 36.29 199 MET C CA 1
ATOM 5911 C C . MET C 1 199 ? 55.648 -17.075 63.915 1.00 27.96 199 MET C C 1
ATOM 5912 O O . MET C 1 199 ? 56.619 -17.492 64.530 1.00 38.34 199 MET C O 1
ATOM 5917 N N . VAL C 1 200 ? 55.280 -17.605 62.763 1.00 33.83 200 VAL C N 1
ATOM 5918 C CA . VAL C 1 200 ? 56.047 -18.677 62.148 1.00 29.72 200 VAL C CA 1
ATOM 5919 C C . VAL C 1 200 ? 56.349 -18.287 60.721 1.00 39.75 200 VAL C C 1
ATOM 5920 O O . VAL C 1 200 ? 55.465 -17.772 60.037 1.00 37.29 200 VAL C O 1
ATOM 5924 N N . GLU C 1 201 ? 57.604 -18.489 60.327 1.00 31.34 201 GLU C N 1
ATOM 5925 C CA . GLU C 1 201 ? 58.070 -18.124 59.012 1.00 25.98 201 GLU C CA 1
ATOM 5926 C C . GLU C 1 201 ? 57.828 -19.222 58.012 1.00 21.49 201 GLU C C 1
ATOM 5927 O O . GLU C 1 201 ? 58.305 -20.326 58.206 1.00 33.55 201 GLU C O 1
ATOM 5933 N N . LYS C 1 202 ? 57.083 -18.896 56.965 1.00 26.74 202 LYS C N 1
ATOM 5934 C CA . LYS C 1 202 ? 56.829 -19.807 55.869 1.00 47.38 202 LYS C CA 1
ATOM 5935 C C . LYS C 1 202 ? 56.387 -21.223 56.251 1.00 40.74 202 LYS C C 1
ATOM 5936 O O . LYS C 1 202 ? 57.017 -22.223 55.897 1.00 47.48 202 LYS C O 1
ATOM 5942 N N . PRO C 1 203 ? 55.289 -21.363 56.953 1.00 44.01 203 PRO C N 1
ATOM 5943 C CA . PRO C 1 203 ? 54.912 -22.710 57.308 1.00 31.96 203 PRO C CA 1
ATOM 5944 C C . PRO C 1 203 ? 54.258 -23.453 56.173 1.00 33.25 203 PRO C C 1
ATOM 5945 O O . PRO C 1 203 ? 53.760 -22.844 55.233 1.00 50.57 203 PRO C O 1
ATOM 5949 N N . ALA C 1 204 ? 54.180 -24.772 56.280 1.00 36.54 204 ALA C N 1
ATOM 5950 C CA . ALA C 1 204 ? 53.488 -25.529 55.255 1.00 37.36 204 ALA C CA 1
ATOM 5951 C C . ALA C 1 204 ? 52.022 -25.172 55.495 1.00 52.28 204 ALA C C 1
ATOM 5952 O O . ALA C 1 204 ? 51.678 -24.679 56.571 1.00 66.70 204 ALA C O 1
ATOM 5954 N N . ILE C 1 205 ? 51.120 -25.423 54.541 1.00 46.77 205 ILE C N 1
ATOM 5955 C CA . ILE C 1 205 ? 49.716 -25.102 54.743 1.00 29.26 205 ILE C CA 1
ATOM 5956 C C . ILE C 1 205 ? 49.175 -25.788 55.987 1.00 39.90 205 ILE C C 1
ATOM 5957 O O . ILE C 1 205 ? 48.493 -25.173 56.784 1.00 39.99 205 ILE C O 1
ATOM 5962 N N . GLU C 1 206 ? 49.505 -27.058 56.188 1.00 43.27 206 GLU C N 1
ATOM 5963 C CA . GLU C 1 206 ? 48.992 -27.785 57.337 1.00 41.31 206 GLU C CA 1
ATOM 5964 C C . GLU C 1 206 ? 49.444 -27.298 58.710 1.00 47.78 206 GLU C C 1
ATOM 5965 O O . GLU C 1 206 ? 48.903 -27.641 59.771 1.00 49.58 206 GLU C O 1
ATOM 5971 N N . ASP C 1 207 ? 50.483 -26.511 58.680 1.00 56.81 207 ASP C N 1
ATOM 5972 C CA . ASP C 1 207 ? 51.115 -26.014 59.881 1.00 45.38 207 ASP C CA 1
ATOM 5973 C C . ASP C 1 207 ? 50.824 -24.571 60.198 1.00 54.18 207 ASP C C 1
ATOM 5974 O O . ASP C 1 207 ? 51.134 -24.087 61.289 1.00 58.88 207 ASP C O 1
ATOM 5979 N N . ALA C 1 208 ? 50.275 -23.878 59.215 1.00 48.30 208 ALA C N 1
ATOM 5980 C CA . ALA C 1 208 ? 49.977 -22.471 59.406 1.00 50.47 208 ALA C CA 1
ATOM 5981 C C . ALA C 1 208 ? 48.869 -22.217 60.437 1.00 71.91 208 ALA C C 1
ATOM 5982 O O . ALA C 1 208 ? 47.743 -22.663 60.273 1.00 62.79 208 ALA C O 1
ATOM 5984 N N . PRO C 1 209 ? 49.184 -21.474 61.496 1.00 41.37 209 PRO C N 1
ATOM 5985 C CA . PRO C 1 209 ? 48.248 -21.136 62.560 1.00 23.12 209 PRO C CA 1
ATOM 5986 C C . PRO C 1 209 ? 47.166 -20.112 62.189 1.00 31.52 209 PRO C C 1
ATOM 5987 O O . PRO C 1 209 ? 46.314 -19.810 63.011 1.00 45.83 209 PRO C O 1
ATOM 5991 N N . SER C 1 210 ? 47.203 -19.544 60.987 1.00 27.44 210 SER C N 1
ATOM 5992 C CA . SER C 1 210 ? 46.213 -18.560 60.554 1.00 24.21 210 SER C CA 1
ATOM 5993 C C . SER C 1 210 ? 46.331 -18.242 59.078 1.00 29.46 210 SER C C 1
ATOM 5994 O O . SER C 1 210 ? 47.136 -18.837 58.372 1.00 38.73 210 SER C O 1
ATOM 5997 N N . ARG C 1 211 ? 45.515 -17.316 58.581 1.00 49.26 211 ARG C N 1
ATOM 5998 C CA . ARG C 1 211 ? 45.578 -16.943 57.180 1.00 37.24 211 ARG C CA 1
ATOM 5999 C C . ARG C 1 211 ? 46.062 -15.496 57.076 1.00 32.03 211 ARG C C 1
ATOM 6000 O O . ARG C 1 211 ? 45.952 -14.863 56.022 1.00 39.62 211 ARG C O 1
ATOM 6015 N N . LEU C 1 212 ? 46.563 -14.959 58.188 1.00 33.21 212 LEU C N 1
ATOM 6016 C CA . LEU C 1 212 ? 47.077 -13.604 58.278 1.00 25.24 212 LEU C CA 1
ATOM 6017 C C . LEU C 1 212 ? 48.595 -13.626 58.149 1.00 36.81 212 LEU C C 1
ATOM 6018 O O . LEU C 1 212 ? 49.282 -14.178 59.025 1.00 28.92 212 LEU C O 1
ATOM 6023 N N . ALA C 1 213 ? 49.081 -13.078 57.024 1.00 42.86 213 ALA C N 1
ATOM 6024 C CA . ALA C 1 213 ? 50.502 -13.035 56.686 1.00 25.60 213 ALA C CA 1
ATOM 6025 C C . ALA C 1 213 ? 51.106 -11.667 56.907 1.00 28.69 213 ALA C C 1
ATOM 6026 O O . ALA C 1 213 ? 50.434 -10.648 56.756 1.00 34.31 213 ALA C O 1
ATOM 6028 N N . ALA C 1 214 ? 52.380 -11.692 57.266 1.00 33.58 214 ALA C N 1
ATOM 6029 C CA . ALA C 1 214 ? 53.129 -10.498 57.513 1.00 19.78 214 ALA C CA 1
ATOM 6030 C C . ALA C 1 214 ? 53.552 -9.878 56.204 1.00 28.57 214 ALA C C 1
ATOM 6031 O O . ALA C 1 214 ? 54.174 -10.478 55.330 1.00 34.40 214 ALA C O 1
ATOM 6033 N N . THR C 1 215 ? 53.169 -8.625 56.164 1.00 22.38 215 THR C N 1
ATOM 6034 C CA . THR C 1 215 ? 53.452 -7.706 55.108 1.00 27.25 215 THR C CA 1
ATOM 6035 C C . THR C 1 215 ? 54.809 -7.140 55.544 1.00 32.73 215 THR C C 1
ATOM 6036 O O . THR C 1 215 ? 55.175 -7.187 56.707 1.00 34.89 215 THR C O 1
ATOM 6040 N N . GLY C 1 216 ? 55.610 -6.622 54.637 1.00 35.86 216 GLY C N 1
ATOM 6041 C CA . GLY C 1 216 ? 56.903 -6.108 55.040 1.00 18.02 216 GLY C CA 1
ATOM 6042 C C . GLY C 1 216 ? 56.825 -4.720 55.633 1.00 20.39 216 GLY C C 1
ATOM 6043 O O . GLY C 1 216 ? 57.326 -3.764 55.071 1.00 31.68 216 GLY C O 1
ATOM 6044 N N . ARG C 1 217 ? 56.159 -4.606 56.756 1.00 21.15 217 ARG C N 1
ATOM 6045 C CA . ARG C 1 217 ? 56.003 -3.350 57.463 1.00 20.14 217 ARG C CA 1
ATOM 6046 C C . ARG C 1 217 ? 56.132 -3.627 58.946 1.00 27.07 217 ARG C C 1
ATOM 6047 O O . ARG C 1 217 ? 55.360 -4.381 59.535 1.00 22.68 217 ARG C O 1
ATOM 6055 N N . TYR C 1 218 ? 57.135 -3.049 59.565 1.00 30.30 218 TYR C N 1
ATOM 6056 C CA . TYR C 1 218 ? 57.383 -3.295 60.953 1.00 18.92 218 TYR C CA 1
ATOM 6057 C C . TYR C 1 218 ? 57.787 -2.053 61.728 1.00 16.47 218 TYR C C 1
ATOM 6058 O O . TYR C 1 218 ? 58.611 -1.262 61.277 1.00 25.80 218 TYR C O 1
ATOM 6067 N N . LEU C 1 219 ? 57.281 -1.951 62.932 1.00 32.24 219 LEU C N 1
ATOM 6068 C CA . LEU C 1 219 ? 57.650 -0.918 63.863 1.00 22.48 219 LEU C CA 1
ATOM 6069 C C . LEU C 1 219 ? 58.095 -1.752 65.035 1.00 16.93 219 LEU C C 1
ATOM 6070 O O . LEU C 1 219 ? 57.282 -2.256 65.812 1.00 32.59 219 LEU C O 1
ATOM 6075 N N . LEU C 1 220 ? 59.388 -1.984 65.141 1.00 22.41 220 LEU C N 1
ATOM 6076 C CA . LEU C 1 220 ? 59.951 -2.827 66.189 1.00 24.94 220 LEU C CA 1
ATOM 6077 C C . LEU C 1 220 ? 60.631 -2.091 67.341 1.00 34.10 220 LEU C C 1
ATOM 6078 O O . LEU C 1 220 ? 61.277 -1.063 67.165 1.00 30.54 220 LEU C O 1
ATOM 6083 N N . ASP C 1 221 ? 60.479 -2.622 68.547 1.00 34.48 221 ASP C N 1
ATOM 6084 C CA . ASP C 1 221 ? 61.107 -2.013 69.687 1.00 37.98 221 ASP C CA 1
ATOM 6085 C C . ASP C 1 221 ? 62.591 -2.307 69.576 1.00 30.04 221 ASP C C 1
ATOM 6086 O O . ASP C 1 221 ? 62.953 -3.385 69.104 1.00 35.63 221 ASP C O 1
ATOM 6091 N N . ARG C 1 222 ? 63.454 -1.387 70.001 1.00 32.40 222 ARG C N 1
ATOM 6092 C CA . ARG C 1 222 ? 64.884 -1.608 69.899 1.00 25.23 222 ARG C CA 1
ATOM 6093 C C . ARG C 1 222 ? 65.387 -2.888 70.529 1.00 24.05 222 ARG C C 1
ATOM 6094 O O . ARG C 1 222 ? 66.532 -3.268 70.352 1.00 31.68 222 ARG C O 1
ATOM 6102 N N . LYS C 1 223 ? 64.489 -3.579 71.238 1.00 33.34 223 LYS C N 1
ATOM 6103 C CA . LYS C 1 223 ? 64.808 -4.847 71.886 1.00 19.35 223 LYS C CA 1
ATOM 6104 C C . LYS C 1 223 ? 65.001 -5.970 70.849 1.00 35.93 223 LYS C C 1
ATOM 6105 O O . LYS C 1 223 ? 65.509 -7.032 71.199 1.00 45.34 223 LYS C O 1
ATOM 6111 N N . ILE C 1 224 ? 64.593 -5.769 69.568 1.00 42.94 224 ILE C N 1
ATOM 6112 C CA . ILE C 1 224 ? 64.805 -6.819 68.564 1.00 49.11 224 ILE C CA 1
ATOM 6113 C C . ILE C 1 224 ? 66.316 -7.024 68.366 1.00 32.49 224 ILE C C 1
ATOM 6114 O O . ILE C 1 224 ? 66.770 -8.125 68.071 1.00 40.30 224 ILE C O 1
ATOM 6119 N N . PHE C 1 225 ? 67.134 -5.972 68.497 1.00 18.92 225 PHE C N 1
ATOM 6120 C CA . PHE C 1 225 ? 68.564 -6.109 68.268 1.00 24.89 225 PHE C CA 1
ATOM 6121 C C . PHE C 1 225 ? 69.149 -7.162 69.171 1.00 34.59 225 PHE C C 1
ATOM 6122 O O . PHE C 1 225 ? 69.902 -8.026 68.717 1.00 54.18 225 PHE C O 1
ATOM 6130 N N . ASP C 1 226 ? 68.743 -7.083 70.436 1.00 53.40 226 ASP C N 1
ATOM 6131 C CA . ASP C 1 226 ? 69.111 -8.014 71.485 1.00 44.35 226 ASP C CA 1
ATOM 6132 C C . ASP C 1 226 ? 68.620 -9.406 71.016 1.00 50.13 226 ASP C C 1
ATOM 6133 O O . ASP C 1 226 ? 69.375 -10.369 70.849 1.00 58.55 226 ASP C O 1
ATOM 6138 N N . ALA C 1 227 ? 67.318 -9.486 70.730 1.00 50.84 227 ALA C N 1
ATOM 6139 C CA . ALA C 1 227 ? 66.685 -10.712 70.293 1.00 28.48 227 ALA C CA 1
ATOM 6140 C C . ALA C 1 227 ? 67.293 -11.322 69.061 1.00 32.92 227 ALA C C 1
ATOM 6141 O O . ALA C 1 227 ? 67.451 -12.528 68.978 1.00 42.17 227 ALA C O 1
ATOM 6143 N N . LEU C 1 228 ? 67.616 -10.469 68.108 1.00 37.68 228 LEU C N 1
ATOM 6144 C CA . LEU C 1 228 ? 68.246 -10.893 66.863 1.00 36.16 228 LEU C CA 1
ATOM 6145 C C . LEU C 1 228 ? 69.617 -11.557 67.063 1.00 60.09 228 LEU C C 1
ATOM 6146 O O . LEU C 1 228 ? 70.101 -12.272 66.184 1.00 51.12 228 LEU C O 1
ATOM 6151 N N . ARG C 1 229 ? 70.253 -11.313 68.216 1.00 47.67 229 ARG C N 1
ATOM 6152 C CA . ARG C 1 229 ? 71.545 -11.900 68.491 1.00 39.76 229 ARG C CA 1
ATOM 6153 C C . ARG C 1 229 ? 71.431 -13.259 69.146 1.00 37.51 229 ARG C C 1
ATOM 6154 O O . ARG C 1 229 ? 72.418 -13.962 69.297 1.00 38.71 229 ARG C O 1
ATOM 6162 N N . ARG C 1 230 ? 70.228 -13.628 69.558 1.00 45.92 230 ARG C N 1
ATOM 6163 C CA . ARG C 1 230 ? 70.026 -14.902 70.211 1.00 38.27 230 ARG C CA 1
ATOM 6164 C C . ARG C 1 230 ? 69.367 -15.989 69.366 1.00 37.01 230 ARG C C 1
ATOM 6165 O O . ARG C 1 230 ? 69.383 -17.161 69.742 1.00 43.46 230 ARG C O 1
ATOM 6173 N N . ILE C 1 231 ? 68.801 -15.604 68.219 1.00 47.98 231 ILE C N 1
ATOM 6174 C CA . ILE C 1 231 ? 68.173 -16.566 67.333 1.00 41.40 231 ILE C CA 1
ATOM 6175 C C . ILE C 1 231 ? 69.279 -17.362 66.618 1.00 40.58 231 ILE C C 1
ATOM 6176 O O . ILE C 1 231 ? 70.427 -16.916 66.542 1.00 43.11 231 ILE C O 1
ATOM 6181 N N . THR C 1 232 ? 68.922 -18.544 66.096 1.00 45.54 232 THR C N 1
ATOM 6182 C CA . THR C 1 232 ? 69.801 -19.406 65.316 1.00 46.38 232 THR C CA 1
ATOM 6183 C C . THR C 1 232 ? 69.144 -19.462 63.927 1.00 46.55 232 THR C C 1
ATOM 6184 O O . THR C 1 232 ? 68.012 -18.989 63.780 1.00 45.33 232 THR C O 1
ATOM 6188 N N . PRO C 1 233 ? 69.796 -20.031 62.906 1.00 50.74 233 PRO C N 1
ATOM 6189 C CA . PRO C 1 233 ? 69.192 -20.103 61.581 1.00 49.86 233 PRO C CA 1
ATOM 6190 C C . PRO C 1 233 ? 67.830 -20.824 61.547 1.00 70.60 233 PRO C C 1
ATOM 6191 O O . PRO C 1 233 ? 67.589 -21.735 62.340 1.00 95.00 233 PRO C O 1
ATOM 6195 N N . GLY C 1 234 ? 66.931 -20.415 60.635 1.00 38.79 234 GLY C N 1
ATOM 6196 C CA . GLY C 1 234 ? 65.613 -21.020 60.513 1.00 45.59 234 GLY C CA 1
ATOM 6197 C C . GLY C 1 234 ? 65.347 -21.472 59.086 1.00 57.50 234 GLY C C 1
ATOM 6198 O O . GLY C 1 234 ? 66.216 -22.092 58.462 1.00 65.05 234 GLY C O 1
ATOM 6199 N N . ALA C 1 235 ? 64.150 -21.148 58.563 1.00 61.29 235 ALA C N 1
ATOM 6200 C CA . ALA C 1 235 ? 63.788 -21.513 57.197 1.00 47.98 235 ALA C CA 1
ATOM 6201 C C . ALA C 1 235 ? 64.863 -20.993 56.268 1.00 47.16 235 ALA C C 1
ATOM 6202 O O . ALA C 1 235 ? 65.269 -19.840 56.352 1.00 42.91 235 ALA C O 1
ATOM 6204 N N . GLY C 1 236 ? 65.337 -21.853 55.384 1.00 49.57 236 GLY C N 1
ATOM 6205 C CA . GLY C 1 236 ? 66.369 -21.472 54.417 1.00 59.84 236 GLY C CA 1
ATOM 6206 C C . GLY C 1 236 ? 67.803 -21.433 54.973 1.00 61.11 236 GLY C C 1
ATOM 6207 O O . GLY C 1 236 ? 68.733 -21.203 54.226 1.00 72.38 236 GLY C O 1
ATOM 6208 N N . GLY C 1 237 ? 67.942 -21.711 56.280 1.00 25.85 237 GLY C N 1
ATOM 6209 C CA . GLY C 1 237 ? 69.211 -21.664 56.979 1.00 27.28 237 GLY C CA 1
ATOM 6210 C C . GLY C 1 237 ? 69.531 -20.188 57.161 1.00 41.71 237 GLY C C 1
ATOM 6211 O O . GLY C 1 237 ? 70.679 -19.778 57.270 1.00 57.59 237 GLY C O 1
ATOM 6212 N N . GLU C 1 238 ? 68.496 -19.354 57.118 1.00 34.61 238 GLU C N 1
ATOM 6213 C CA . GLU C 1 238 ? 68.683 -17.922 57.230 1.00 26.22 238 GLU C CA 1
ATOM 6214 C C . GLU C 1 238 ? 68.299 -17.468 58.605 1.00 26.84 238 GLU C C 1
ATOM 6215 O O . GLU C 1 238 ? 67.524 -18.148 59.272 1.00 40.63 238 GLU C O 1
ATOM 6221 N N . LEU C 1 239 ? 68.822 -16.308 59.019 1.00 37.74 239 LEU C N 1
ATOM 6222 C CA . LEU C 1 239 ? 68.495 -15.737 60.313 1.00 31.89 239 LEU C CA 1
ATOM 6223 C C . LEU C 1 239 ? 67.257 -14.852 60.105 1.00 44.38 239 LEU C C 1
ATOM 6224 O O . LEU C 1 239 ? 67.337 -13.700 59.668 1.00 40.58 239 LEU C O 1
ATOM 6229 N N . GLN C 1 240 ? 66.096 -15.433 60.396 1.00 44.23 240 GLN C N 1
ATOM 6230 C CA . GLN C 1 240 ? 64.796 -14.802 60.220 1.00 29.67 240 GLN C CA 1
ATOM 6231 C C . GLN C 1 240 ? 64.346 -13.731 61.207 1.00 26.05 240 GLN C C 1
ATOM 6232 O O . GLN C 1 240 ? 64.380 -13.967 62.402 1.00 27.49 240 GLN C O 1
ATOM 6238 N N . LEU C 1 241 ? 63.857 -12.580 60.732 1.00 24.07 241 LEU C N 1
ATOM 6239 C CA . LEU C 1 241 ? 63.410 -11.518 61.633 1.00 25.26 241 LEU C CA 1
ATOM 6240 C C . LEU C 1 241 ? 62.239 -12.041 62.413 1.00 26.35 241 LEU C C 1
ATOM 6241 O O . LEU C 1 241 ? 62.137 -11.851 63.614 1.00 34.04 241 LEU C O 1
ATOM 6246 N N . THR C 1 242 ? 61.394 -12.766 61.707 1.00 31.01 242 THR C N 1
ATOM 6247 C CA . THR C 1 242 ? 60.242 -13.412 62.296 1.00 27.53 242 THR C CA 1
ATOM 6248 C C . THR C 1 242 ? 60.656 -14.229 63.535 1.00 46.01 242 THR C C 1
ATOM 6249 O O . THR C 1 242 ? 60.026 -14.137 64.590 1.00 51.15 242 THR C O 1
ATOM 6253 N N . ASP C 1 243 ? 61.752 -15.000 63.441 1.00 26.08 243 ASP C N 1
ATOM 6254 C CA . ASP C 1 243 ? 62.213 -15.814 64.559 1.00 22.20 243 ASP C CA 1
ATOM 6255 C C . ASP C 1 243 ? 62.572 -15.003 65.803 1.00 27.63 243 ASP C C 1
ATOM 6256 O O . ASP C 1 243 ? 62.359 -15.431 66.936 1.00 38.50 243 ASP C O 1
ATOM 6261 N N . ALA C 1 244 ? 63.089 -13.796 65.601 1.00 39.89 244 ALA C N 1
ATOM 6262 C CA . ALA C 1 244 ? 63.452 -12.929 66.707 1.00 30.88 244 ALA C CA 1
ATOM 6263 C C . ALA C 1 244 ? 62.202 -12.358 67.334 1.00 25.65 244 ALA C C 1
ATOM 6264 O O . ALA C 1 244 ? 62.087 -12.314 68.544 1.00 33.46 244 ALA C O 1
ATOM 6266 N N . ILE C 1 245 ? 61.244 -11.929 66.504 1.00 42.60 245 ILE C N 1
ATOM 6267 C CA . ILE C 1 245 ? 59.974 -11.405 66.976 1.00 38.69 245 ILE C CA 1
ATOM 6268 C C . ILE C 1 245 ? 59.330 -12.542 67.752 1.00 38.76 245 ILE C C 1
ATOM 6269 O O . ILE C 1 245 ? 58.979 -12.413 68.914 1.00 34.59 245 ILE C O 1
ATOM 6274 N N . ASP C 1 246 ? 59.236 -13.724 67.161 1.00 37.60 246 ASP C N 1
ATOM 6275 C CA . ASP C 1 246 ? 58.640 -14.811 67.900 1.00 20.34 246 ASP C CA 1
ATOM 6276 C C . ASP C 1 246 ? 59.278 -14.990 69.247 1.00 19.26 246 ASP C C 1
ATOM 6277 O O . ASP C 1 246 ? 58.605 -15.388 70.179 1.00 33.29 246 ASP C O 1
ATOM 6282 N N . LEU C 1 247 ? 60.583 -14.708 69.346 1.00 44.89 247 LEU C N 1
ATOM 6283 C CA . LEU C 1 247 ? 61.344 -14.876 70.586 1.00 45.10 247 LEU C CA 1
ATOM 6284 C C . LEU C 1 247 ? 60.900 -13.872 71.640 1.00 44.47 247 LEU C C 1
ATOM 6285 O O . LEU C 1 247 ? 60.726 -14.233 72.783 1.00 33.55 247 LEU C O 1
ATOM 6290 N N . LEU C 1 248 ? 60.748 -12.614 71.227 1.00 41.49 248 LEU C N 1
ATOM 6291 C CA . LEU C 1 248 ? 60.329 -11.524 72.104 1.00 32.38 248 LEU C CA 1
ATOM 6292 C C . LEU C 1 248 ? 58.914 -11.831 72.623 1.00 31.48 248 LEU C C 1
ATOM 6293 O O . LEU C 1 248 ? 58.595 -11.657 73.806 1.00 33.72 248 LEU C O 1
ATOM 6298 N N . ILE C 1 249 ? 58.024 -12.264 71.710 1.00 45.69 249 ILE C N 1
ATOM 6299 C CA . ILE C 1 249 ? 56.650 -12.599 72.060 1.00 38.56 249 ILE C CA 1
ATOM 6300 C C . ILE C 1 249 ? 56.664 -13.576 73.225 1.00 60.52 249 ILE C C 1
ATOM 6301 O O . ILE C 1 249 ? 55.936 -13.415 74.197 1.0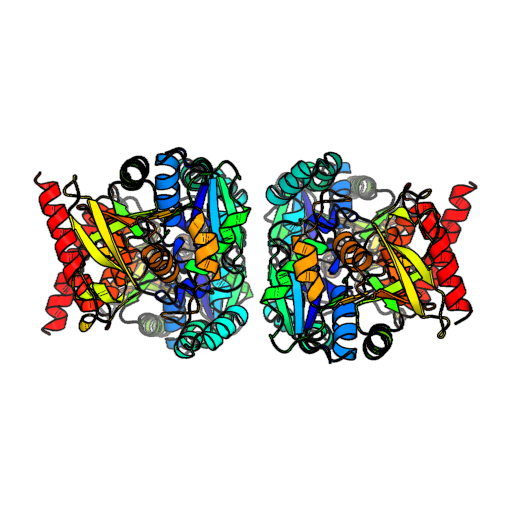0 50.43 249 ILE C O 1
ATOM 6306 N N . ASP C 1 250 ? 57.519 -14.590 73.113 1.00 43.51 250 ASP C N 1
ATOM 6307 C CA . ASP C 1 250 ? 57.639 -15.631 74.115 1.00 27.35 250 ASP C CA 1
ATOM 6308 C C . ASP C 1 250 ? 58.215 -15.150 75.416 1.00 32.95 250 ASP C C 1
ATOM 6309 O O . ASP C 1 250 ? 57.996 -15.768 76.446 1.00 70.83 250 ASP C O 1
ATOM 6314 N N . GLU C 1 251 ? 58.927 -14.039 75.359 1.00 55.55 251 GLU C N 1
ATOM 6315 C CA . GLU C 1 251 ? 59.525 -13.462 76.543 1.00 31.92 251 GLU C CA 1
ATOM 6316 C C . GLU C 1 251 ? 58.595 -12.385 77.054 1.00 33.01 251 GLU C C 1
ATOM 6317 O O . GLU C 1 251 ? 58.998 -11.497 77.803 1.00 49.60 251 GLU C O 1
ATOM 6323 N N . GLY C 1 252 ? 57.350 -12.463 76.606 1.00 50.26 252 GLY C N 1
ATOM 6324 C CA . GLY C 1 252 ? 56.305 -11.540 77.030 1.00 46.34 252 GLY C CA 1
ATOM 6325 C C . GLY C 1 252 ? 56.270 -10.114 76.505 1.00 49.37 252 GLY C C 1
ATOM 6326 O O . GLY C 1 252 ? 55.565 -9.290 77.077 1.00 48.74 252 GLY C O 1
ATOM 6327 N N . HIS C 1 253 ? 56.989 -9.837 75.424 1.00 49.05 253 HIS C N 1
ATOM 6328 C CA . HIS C 1 253 ? 56.989 -8.521 74.793 1.00 52.96 253 HIS C CA 1
ATOM 6329 C C . HIS C 1 253 ? 55.636 -8.347 74.074 1.00 40.99 253 HIS C C 1
ATOM 6330 O O . HIS C 1 253 ? 55.134 -9.286 73.467 1.00 29.95 253 HIS C O 1
ATOM 6337 N N . PRO C 1 254 ? 54.965 -7.204 74.141 1.00 22.19 254 PRO C N 1
ATOM 6338 C CA . PRO C 1 254 ? 53.685 -7.096 73.502 1.00 23.89 254 PRO C CA 1
ATOM 6339 C C . PRO C 1 254 ? 53.762 -6.881 72.005 1.00 39.06 254 PRO C C 1
ATOM 6340 O O . PRO C 1 254 ? 54.373 -5.917 71.561 1.00 30.29 254 PRO C O 1
ATOM 6344 N N . VAL C 1 255 ? 53.137 -7.758 71.200 1.00 40.75 255 VAL C N 1
ATOM 6345 C CA . VAL C 1 255 ? 53.128 -7.636 69.739 1.00 31.51 255 VAL C CA 1
ATOM 6346 C C . VAL C 1 255 ? 51.727 -7.569 69.171 1.00 27.93 255 VAL C C 1
ATOM 6347 O O . VAL C 1 255 ? 50.926 -8.477 69.353 1.00 41.75 255 VAL C O 1
ATOM 6351 N N . HIS C 1 256 ? 51.435 -6.527 68.430 1.00 26.68 256 HIS C N 1
ATOM 6352 C CA . HIS C 1 256 ? 50.135 -6.351 67.810 1.00 26.30 256 HIS C CA 1
ATOM 6353 C C . HIS C 1 256 ? 50.257 -6.295 66.279 1.00 30.78 256 HIS C C 1
ATOM 6354 O O . HIS C 1 256 ? 51.310 -5.960 65.746 1.00 33.82 256 HIS C O 1
ATOM 6361 N N . ILE C 1 257 ? 49.177 -6.560 65.563 1.00 25.58 257 ILE C N 1
ATOM 6362 C CA . ILE C 1 257 ? 49.177 -6.477 64.134 1.00 19.58 257 ILE C CA 1
ATOM 6363 C C . ILE C 1 257 ? 48.038 -5.619 63.701 1.00 24.94 257 ILE C C 1
ATOM 6364 O O . ILE C 1 257 ? 46.939 -5.788 64.213 1.00 27.44 257 ILE C O 1
ATOM 6369 N N . VAL C 1 258 ? 48.286 -4.769 62.710 1.00 26.22 258 VAL C N 1
ATOM 6370 C CA . VAL C 1 258 ? 47.269 -3.966 62.065 1.00 25.11 258 VAL C CA 1
ATOM 6371 C C . VAL C 1 258 ? 46.902 -4.788 60.825 1.00 26.16 258 VAL C C 1
ATOM 6372 O O . VAL C 1 258 ? 47.747 -5.163 60.016 1.00 35.66 258 VAL C O 1
ATOM 6376 N N . ILE C 1 259 ? 45.643 -5.157 60.681 1.00 23.78 259 ILE C N 1
ATOM 6377 C CA . ILE C 1 259 ? 45.242 -5.933 59.527 1.00 23.64 259 ILE C CA 1
ATOM 6378 C C . ILE C 1 259 ? 44.836 -4.989 58.420 1.00 22.11 259 ILE C C 1
ATOM 6379 O O . ILE C 1 259 ? 43.868 -4.264 58.623 1.00 31.37 259 ILE C O 1
ATOM 6384 N N . HIS C 1 260 ? 45.586 -4.990 57.298 1.00 33.66 260 HIS C N 1
ATOM 6385 C CA . HIS C 1 260 ? 45.339 -4.160 56.132 1.00 29.05 260 HIS C CA 1
ATOM 6386 C C . HIS C 1 260 ? 44.222 -4.773 55.323 1.00 28.02 260 HIS C C 1
ATOM 6387 O O . HIS C 1 260 ? 44.258 -5.957 55.041 1.00 26.55 260 HIS C O 1
ATOM 6394 N N . GLN C 1 261 ? 43.212 -3.976 54.990 1.00 30.67 261 GLN C N 1
ATOM 6395 C CA . GLN C 1 261 ? 42.072 -4.476 54.259 1.00 37.09 261 GLN C CA 1
ATOM 6396 C C . GLN C 1 261 ? 42.237 -4.294 52.772 1.00 41.98 261 GLN C C 1
ATOM 6397 O O . GLN C 1 261 ? 41.824 -5.128 51.974 1.00 42.10 261 GLN C O 1
ATOM 6403 N N . GLY C 1 262 ? 42.863 -3.185 52.412 1.00 30.65 262 GLY C N 1
ATOM 6404 C CA . GLY C 1 262 ? 43.108 -2.788 51.037 1.00 36.22 262 GLY C CA 1
ATOM 6405 C C . GLY C 1 262 ? 43.991 -3.695 50.182 1.00 34.95 262 GLY C C 1
ATOM 6406 O O . GLY C 1 262 ? 44.288 -4.833 50.548 1.00 37.84 262 GLY C O 1
ATOM 6407 N N . LYS C 1 263 ? 44.409 -3.135 49.045 1.00 26.84 263 LYS C N 1
ATOM 6408 C CA . LYS C 1 263 ? 45.246 -3.827 48.087 1.00 24.76 263 LYS C CA 1
ATOM 6409 C C . LYS C 1 263 ? 46.653 -4.024 48.626 1.00 33.95 263 LYS C C 1
ATOM 6410 O O . LYS C 1 263 ? 47.205 -3.205 49.360 1.00 33.54 263 LYS C O 1
ATOM 6421 N N . ARG C 1 264 ? 47.265 -5.116 48.231 1.00 22.87 264 ARG C N 1
ATOM 6422 C CA . ARG C 1 264 ? 48.614 -5.380 48.647 1.00 25.03 264 ARG C CA 1
ATOM 6423 C C . ARG C 1 264 ? 49.308 -6.099 47.495 1.00 28.81 264 ARG C C 1
ATOM 6424 O O . ARG C 1 264 ? 48.748 -7.056 46.968 1.00 27.18 264 ARG C O 1
ATOM 6432 N N . HIS C 1 265 ? 50.499 -5.658 47.064 1.00 20.80 265 HIS C N 1
ATOM 6433 C CA . HIS C 1 265 ? 51.195 -6.341 45.994 1.00 15.71 265 HIS C CA 1
ATOM 6434 C C . HIS C 1 265 ? 52.558 -6.743 46.478 1.00 21.66 265 HIS C C 1
ATOM 6435 O O . HIS C 1 265 ? 53.299 -5.903 46.990 1.00 31.47 265 HIS C O 1
ATOM 6442 N N . ASP C 1 266 ? 52.850 -8.039 46.326 1.00 23.63 266 ASP C N 1
ATOM 6443 C CA . ASP C 1 266 ? 54.136 -8.606 46.693 1.00 21.67 266 ASP C CA 1
ATOM 6444 C C . ASP C 1 266 ? 54.983 -8.592 45.414 1.00 30.48 266 ASP C C 1
ATOM 6445 O O . ASP C 1 266 ? 54.759 -9.406 44.539 1.00 45.27 266 ASP C O 1
ATOM 6450 N N . LEU C 1 267 ? 55.960 -7.692 45.279 1.00 32.23 267 LEU C N 1
ATOM 6451 C CA . LEU C 1 267 ? 56.788 -7.593 44.070 1.00 19.69 267 LEU C CA 1
ATOM 6452 C C . LEU C 1 267 ? 57.979 -8.518 44.102 1.00 18.21 267 LEU C C 1
ATOM 6453 O O . LEU C 1 267 ? 58.897 -8.453 43.281 1.00 32.36 267 LEU C O 1
ATOM 6458 N N . GLY C 1 268 ? 58.027 -9.325 45.121 1.00 26.08 268 GLY C N 1
ATOM 6459 C CA . GLY C 1 268 ? 59.167 -10.155 45.356 1.00 20.01 268 GLY C CA 1
ATOM 6460 C C . GLY C 1 268 ? 59.479 -11.321 44.485 1.00 18.28 268 GLY C C 1
ATOM 6461 O O . GLY C 1 268 ? 60.582 -11.865 44.618 1.00 30.27 268 GLY C O 1
ATOM 6462 N N . ASN C 1 269 ? 58.494 -11.699 43.700 1.00 25.09 269 ASN C N 1
ATOM 6463 C CA . ASN C 1 269 ? 58.606 -12.823 42.804 1.00 27.18 269 ASN C CA 1
ATOM 6464 C C . ASN C 1 269 ? 57.760 -12.584 41.545 1.00 25.69 269 ASN C C 1
ATOM 6465 O O . ASN C 1 269 ? 56.842 -11.775 41.602 1.00 31.39 269 ASN C O 1
ATOM 6470 N N . PRO C 1 270 ? 58.041 -13.218 40.388 1.00 31.28 270 PRO C N 1
ATOM 6471 C CA . PRO C 1 270 ? 57.270 -12.974 39.175 1.00 37.50 270 PRO C CA 1
ATOM 6472 C C . PRO C 1 270 ? 55.744 -13.059 39.306 1.00 52.35 270 PRO C C 1
ATOM 6473 O O . PRO C 1 270 ? 55.004 -12.252 38.724 1.00 38.88 270 PRO C O 1
ATOM 6477 N N . GLY C 1 271 ? 55.291 -14.066 40.044 1.00 30.60 271 GLY C N 1
ATOM 6478 C CA . GLY C 1 271 ? 53.891 -14.336 40.287 1.00 22.00 271 GLY C CA 1
ATOM 6479 C C . GLY C 1 271 ? 53.171 -13.137 40.866 1.00 20.20 271 GLY C C 1
ATOM 6480 O O . GLY C 1 271 ? 52.021 -12.859 40.563 1.00 30.69 271 GLY C O 1
ATOM 6481 N N . GLY C 1 272 ? 53.866 -12.377 41.685 1.00 23.64 272 GLY C N 1
ATOM 6482 C CA . GLY C 1 272 ? 53.246 -11.216 42.267 1.00 17.16 272 GLY C CA 1
ATOM 6483 C C . GLY C 1 272 ? 53.673 -9.932 41.559 1.00 27.12 272 GLY C C 1
ATOM 6484 O O . GLY C 1 272 ? 52.892 -8.979 41.520 1.00 26.72 272 GLY C O 1
ATOM 6485 N N . TYR C 1 273 ? 54.886 -9.901 40.998 1.00 27.77 273 TYR C N 1
ATOM 6486 C CA . TYR C 1 273 ? 55.385 -8.736 40.285 1.00 15.16 273 TYR C CA 1
ATOM 6487 C C . TYR C 1 273 ? 54.581 -8.464 39.005 1.00 17.37 273 TYR C C 1
ATOM 6488 O O . TYR C 1 273 ? 54.177 -7.332 38.708 1.00 28.40 273 TYR C O 1
ATOM 6497 N N . ILE C 1 274 ? 54.303 -9.501 38.202 1.00 31.01 274 ILE C N 1
ATOM 6498 C CA . ILE C 1 274 ? 53.560 -9.319 36.959 1.00 27.37 274 ILE C CA 1
ATOM 6499 C C . ILE C 1 274 ? 52.222 -8.634 37.188 1.00 24.42 274 ILE C C 1
ATOM 6500 O O . ILE C 1 274 ? 51.911 -7.592 36.616 1.00 31.19 274 ILE C O 1
ATOM 6505 N N . PRO C 1 275 ? 51.408 -9.170 38.065 1.00 17.29 275 PRO C N 1
ATOM 6506 C CA . PRO C 1 275 ? 50.141 -8.564 38.330 1.00 11.56 275 PRO C CA 1
ATOM 6507 C C . PRO C 1 275 ? 50.252 -7.155 38.890 1.00 18.03 275 PRO C C 1
ATOM 6508 O O . PRO C 1 275 ? 49.369 -6.346 38.650 1.00 24.17 275 PRO C O 1
ATOM 6512 N N . ALA C 1 276 ? 51.305 -6.825 39.631 1.00 23.12 276 ALA C N 1
ATOM 6513 C CA . ALA C 1 276 ? 51.437 -5.472 40.140 1.00 13.61 276 ALA C CA 1
ATOM 6514 C C . ALA C 1 276 ? 51.633 -4.552 38.972 1.00 18.94 276 ALA C C 1
ATOM 6515 O O . ALA C 1 276 ? 51.012 -3.497 38.921 1.00 27.02 276 ALA C O 1
ATOM 6517 N N . CYS C 1 277 ? 52.488 -4.978 38.028 1.00 19.25 277 CYS C N 1
ATOM 6518 C CA . CYS C 1 277 ? 52.745 -4.235 36.817 1.00 19.85 277 CYS C CA 1
ATOM 6519 C C . CYS C 1 277 ? 51.430 -4.042 36.044 1.00 30.90 277 CYS C C 1
ATOM 6520 O O . CYS C 1 277 ? 51.055 -2.928 35.663 1.00 32.37 277 CYS C O 1
ATOM 6523 N N . VAL C 1 278 ? 50.676 -5.128 35.815 1.00 23.40 278 VAL C N 1
ATOM 6524 C CA . VAL C 1 278 ? 49.396 -5.039 35.155 1.00 16.34 278 VAL C CA 1
ATOM 6525 C C . VAL C 1 278 ? 48.472 -4.074 35.872 1.00 21.57 278 VAL C C 1
ATOM 6526 O O . VAL C 1 278 ? 47.883 -3.200 35.232 1.00 33.17 278 VAL C O 1
ATOM 6530 N N . ASP C 1 279 ? 48.338 -4.208 37.187 1.00 26.87 279 ASP C N 1
ATOM 6531 C CA . ASP C 1 279 ? 47.495 -3.338 38.003 1.00 21.53 279 ASP C CA 1
ATOM 6532 C C . ASP C 1 279 ? 47.840 -1.856 37.875 1.00 28.00 279 ASP C C 1
ATOM 6533 O O . ASP C 1 279 ? 46.935 -1.049 37.677 1.00 31.20 279 ASP C O 1
ATOM 6538 N N . PHE C 1 280 ? 49.113 -1.464 38.006 1.00 30.88 280 PHE C N 1
ATOM 6539 C CA . PHE C 1 280 ? 49.490 -0.064 37.884 1.00 20.10 280 PHE C CA 1
ATOM 6540 C C . PHE C 1 280 ? 49.434 0.351 36.432 1.00 21.18 280 PHE C C 1
ATOM 6541 O O . PHE C 1 280 ? 49.027 1.457 36.102 1.00 37.96 280 PHE C O 1
ATOM 6549 N N . GLY C 1 281 ? 49.804 -0.569 35.533 1.00 29.54 281 GLY C N 1
ATOM 6550 C CA . GLY C 1 281 ? 49.784 -0.308 34.106 1.00 21.96 281 GLY C CA 1
ATOM 6551 C C . GLY C 1 281 ? 48.387 0.055 33.622 1.00 30.49 281 GLY C C 1
ATOM 6552 O O . GLY C 1 281 ? 48.180 1.001 32.867 1.00 22.77 281 GLY C O 1
ATOM 6553 N N . LEU C 1 282 ? 47.362 -0.654 34.068 1.00 28.91 282 LEU C N 1
ATOM 6554 C CA . LEU C 1 282 ? 46.010 -0.329 33.618 1.00 26.54 282 LEU C CA 1
ATOM 6555 C C . LEU C 1 282 ? 45.583 1.078 33.999 1.00 34.65 282 LEU C C 1
ATOM 6556 O O . LEU C 1 282 ? 44.752 1.691 33.332 1.00 44.16 282 LEU C O 1
ATOM 6561 N N . SER C 1 283 ? 46.130 1.598 35.089 1.00 36.29 283 SER C N 1
ATOM 6562 C CA . SER C 1 283 ? 45.765 2.920 35.559 1.00 32.84 283 SER C CA 1
ATOM 6563 C C . SER C 1 283 ? 46.607 4.010 34.919 1.00 42.76 283 SER C C 1
ATOM 6564 O O . SER C 1 283 ? 46.381 5.194 35.127 1.00 52.99 283 SER C O 1
ATOM 6567 N N . HIS C 1 284 ? 47.593 3.602 34.141 1.00 38.15 284 HIS C N 1
ATOM 6568 C CA . HIS C 1 284 ? 48.509 4.534 33.505 1.00 31.58 284 HIS C CA 1
ATOM 6569 C C . HIS C 1 284 ? 47.873 5.305 32.361 1.00 37.24 284 HIS C C 1
ATOM 6570 O O . HIS C 1 284 ? 47.281 4.691 31.484 1.00 44.74 284 HIS C O 1
ATOM 6577 N N . PRO C 1 285 ? 47.977 6.629 32.365 1.00 35.51 285 PRO C N 1
ATOM 6578 C CA . PRO C 1 285 ? 47.389 7.453 31.318 1.00 29.50 285 PRO C CA 1
ATOM 6579 C C . PRO C 1 285 ? 47.849 7.128 29.911 1.00 39.11 285 PRO C C 1
ATOM 6580 O O . PRO C 1 285 ? 47.082 7.178 28.949 1.00 63.15 285 PRO C O 1
ATOM 6584 N N . VAL C 1 286 ? 49.124 6.797 29.770 1.00 41.90 286 VAL C N 1
ATOM 6585 C CA . VAL C 1 286 ? 49.674 6.491 28.471 1.00 37.07 286 VAL C CA 1
ATOM 6586 C C . VAL C 1 286 ? 49.428 5.051 28.063 1.00 36.33 286 VAL C C 1
ATOM 6587 O O . VAL C 1 286 ? 49.035 4.774 26.938 1.00 39.56 286 VAL C O 1
ATOM 6591 N N . TYR C 1 287 ? 49.730 4.114 28.945 1.00 32.54 287 TYR C N 1
ATOM 6592 C CA . TYR C 1 287 ? 49.630 2.701 28.629 1.00 32.94 287 TYR C CA 1
ATOM 6593 C C . TYR C 1 287 ? 48.318 1.953 28.877 1.00 43.12 287 TYR C C 1
ATOM 6594 O O . TYR C 1 287 ? 48.075 0.867 28.329 1.00 33.90 287 TYR C O 1
ATOM 6603 N N . GLY C 1 288 ? 47.496 2.510 29.727 1.00 40.19 288 GLY C N 1
ATOM 6604 C CA . GLY C 1 288 ? 46.234 1.906 30.130 1.00 45.02 288 GLY C CA 1
ATOM 6605 C C . GLY C 1 288 ? 45.411 1.152 29.100 1.00 32.60 288 GLY C C 1
ATOM 6606 O O . GLY C 1 288 ? 45.291 -0.071 29.117 1.00 43.01 288 GLY C O 1
ATOM 6607 N N . ALA C 1 289 ? 44.837 1.917 28.221 1.00 33.60 289 ALA C N 1
ATOM 6608 C CA . ALA C 1 289 ? 43.993 1.358 27.212 1.00 31.94 289 ALA C CA 1
ATOM 6609 C C . ALA C 1 289 ? 44.619 0.242 26.389 1.00 47.04 289 ALA C C 1
ATOM 6610 O O . ALA C 1 289 ? 44.014 -0.808 26.204 1.00 65.07 289 ALA C O 1
ATOM 6612 N N . GLN C 1 290 ? 45.816 0.474 25.883 1.00 41.27 290 GLN C N 1
ATOM 6613 C CA . GLN C 1 290 ? 46.453 -0.519 25.059 1.00 30.34 290 GLN C CA 1
ATOM 6614 C C . GLN C 1 290 ? 46.797 -1.758 25.846 1.00 24.59 290 GLN C C 1
ATOM 6615 O O . GLN C 1 290 ? 46.720 -2.863 25.321 1.00 45.84 290 GLN C O 1
ATOM 6621 N N . LEU C 1 291 ? 47.133 -1.597 27.115 1.00 27.44 291 LEU C N 1
ATOM 6622 C CA . LEU C 1 291 ? 47.463 -2.745 27.936 1.00 20.41 291 LEU C CA 1
ATOM 6623 C C . LEU C 1 291 ? 46.236 -3.631 28.080 1.00 21.78 291 LEU C C 1
ATOM 6624 O O . LEU C 1 291 ? 46.307 -4.855 27.976 1.00 34.26 291 LEU C O 1
ATOM 6629 N N . LYS C 1 292 ? 45.095 -3.002 28.365 1.00 25.00 292 LYS C N 1
ATOM 6630 C CA . LYS C 1 292 ? 43.827 -3.690 28.563 1.00 29.44 292 LYS C CA 1
ATOM 6631 C C . LYS C 1 292 ? 43.522 -4.614 27.382 1.00 26.11 292 LYS C C 1
ATOM 6632 O O . LYS C 1 292 ? 43.313 -5.813 27.523 1.00 33.45 292 LYS C O 1
ATOM 6638 N N . ASP C 1 293 ? 43.582 -4.054 26.192 1.00 32.71 293 ASP C N 1
ATOM 6639 C CA . ASP C 1 293 ? 43.314 -4.797 24.978 1.00 27.17 293 ASP C CA 1
ATOM 6640 C C . ASP C 1 293 ? 44.321 -5.903 24.743 1.00 34.77 293 ASP C C 1
ATOM 6641 O O . ASP C 1 293 ? 43.928 -7.019 24.404 1.00 33.81 293 ASP C O 1
ATOM 6646 N N . ALA C 1 294 ? 45.598 -5.560 24.933 1.00 33.11 294 ALA C N 1
ATOM 6647 C CA . ALA C 1 294 ? 46.682 -6.524 24.721 1.00 29.53 294 ALA C CA 1
ATOM 6648 C C . ALA C 1 294 ? 46.567 -7.715 25.628 1.00 24.27 294 ALA C C 1
ATOM 6649 O O . ALA C 1 294 ? 46.727 -8.851 25.196 1.00 41.26 294 ALA C O 1
ATOM 6651 N N . ILE C 1 295 ? 46.277 -7.453 26.901 1.00 30.42 295 ILE C N 1
ATOM 6652 C CA . ILE C 1 295 ? 46.185 -8.512 27.880 1.00 13.15 295 ILE C CA 1
ATOM 6653 C C . ILE C 1 295 ? 44.931 -9.371 27.693 1.00 32.39 295 ILE C C 1
ATOM 6654 O O . ILE C 1 295 ? 44.965 -10.583 27.835 1.00 40.39 295 ILE C O 1
ATOM 6659 N N . LYS C 1 296 ? 43.829 -8.738 27.261 1.00 32.50 296 LYS C N 1
ATOM 6660 C CA . LYS C 1 296 ? 42.602 -9.469 26.980 1.00 26.75 296 LYS C CA 1
ATOM 6661 C C . LYS C 1 296 ? 42.878 -10.481 25.857 1.00 31.03 296 LYS C C 1
ATOM 6662 O O . LYS C 1 296 ? 42.622 -11.677 25.952 1.00 30.59 296 LYS C O 1
ATOM 6668 N N . GLN C 1 297 ? 43.477 -9.965 24.791 1.00 24.28 297 GLN C N 1
ATOM 6669 C CA . GLN C 1 297 ? 43.851 -10.722 23.616 1.00 26.47 297 GLN C CA 1
ATOM 6670 C C . GLN C 1 297 ? 44.737 -11.898 23.979 1.00 26.50 297 GLN C C 1
ATOM 6671 O O . GLN C 1 297 ? 44.518 -12.999 23.483 1.00 44.78 297 GLN C O 1
ATOM 6677 N N . ILE C 1 298 ? 45.759 -11.660 24.808 1.00 36.18 298 ILE C N 1
ATOM 6678 C CA . ILE C 1 298 ? 46.692 -12.691 25.254 1.00 17.63 298 ILE C CA 1
ATOM 6679 C C . ILE C 1 298 ? 45.940 -13.768 26.055 1.00 25.22 298 ILE C C 1
ATOM 6680 O O . ILE C 1 298 ? 46.163 -14.972 25.867 1.00 25.74 298 ILE C O 1
ATOM 6685 N N . LEU C 1 299 ? 45.044 -13.359 26.953 1.00 35.42 299 LEU C N 1
ATOM 6686 C CA . LEU C 1 299 ? 44.270 -14.297 27.749 1.00 45.21 299 LEU C CA 1
ATOM 6687 C C . LEU C 1 299 ? 43.470 -15.229 26.848 1.00 30.47 299 LEU C C 1
ATOM 6688 O O . LEU C 1 299 ? 43.487 -16.447 27.014 1.00 34.82 299 LEU C O 1
ATOM 6693 N N . ALA C 1 300 ? 42.809 -14.621 25.861 1.00 20.78 300 ALA C N 1
ATOM 6694 C CA . ALA C 1 300 ? 41.980 -15.283 24.853 1.00 28.54 300 ALA C CA 1
ATOM 6695 C C . ALA C 1 300 ? 42.799 -16.212 23.965 1.00 38.79 300 ALA C C 1
ATOM 6696 O O . ALA C 1 300 ? 42.393 -17.322 23.630 1.00 50.16 300 ALA C O 1
ATOM 6698 N N . GLU C 1 301 ? 43.984 -15.770 23.581 1.00 33.03 301 GLU C N 1
ATOM 6699 C CA . GLU C 1 301 ? 44.839 -16.615 22.784 1.00 30.38 301 GLU C CA 1
ATOM 6700 C C . GLU C 1 301 ? 45.201 -17.836 23.627 1.00 26.91 301 GLU C C 1
ATOM 6701 O O . GLU C 1 301 ? 45.165 -18.953 23.130 1.00 50.51 301 GLU C O 1
ATOM 6707 N N . HIS C 1 302 ? 45.512 -17.648 24.921 1.00 36.55 302 HIS C N 1
ATOM 6708 C CA . HIS C 1 302 ? 45.862 -18.769 25.774 1.00 27.38 302 HIS C CA 1
ATOM 6709 C C . HIS C 1 302 ? 44.724 -19.785 25.877 1.00 53.76 302 HIS C C 1
ATOM 6710 O O . HIS C 1 302 ? 44.963 -20.987 25.831 1.00 65.47 302 HIS C O 1
ATOM 6717 N N . GLU C 1 303 ? 43.470 -19.290 25.999 1.00 50.53 303 GLU C N 1
ATOM 6718 C CA . GLU C 1 303 ? 42.270 -20.114 26.086 1.00 31.22 303 GLU C CA 1
ATOM 6719 C C . GLU C 1 303 ? 42.251 -21.018 24.860 1.00 32.35 303 GLU C C 1
ATOM 6720 O O . GLU C 1 303 ? 42.229 -22.236 24.981 1.00 54.66 303 GLU C O 1
ATOM 6726 N N . ALA C 1 304 ? 42.258 -20.434 23.653 1.00 31.96 304 ALA C N 1
ATOM 6727 C CA . ALA C 1 304 ? 42.241 -21.194 22.413 1.00 27.70 304 ALA C CA 1
ATOM 6728 C C . ALA C 1 304 ? 43.361 -22.216 22.349 1.00 38.83 304 ALA C C 1
ATOM 6729 O O . ALA C 1 304 ? 43.135 -23.374 22.039 1.00 50.57 304 ALA C O 1
ATOM 6731 N N . ALA C 1 305 ? 44.578 -21.792 22.645 1.00 31.04 305 ALA C N 1
ATOM 6732 C CA . ALA C 1 305 ? 45.712 -22.677 22.602 1.00 39.11 305 ALA C CA 1
ATOM 6733 C C . ALA C 1 305 ? 45.502 -23.893 23.481 1.00 33.08 305 ALA C C 1
ATOM 6734 O O . ALA C 1 305 ? 45.772 -25.026 23.091 1.00 51.18 305 ALA C O 1
ATOM 6736 N N . GLU C 1 306 ? 44.984 -23.667 24.672 1.00 34.63 306 GLU C N 1
ATOM 6737 C CA . GLU C 1 306 ? 44.768 -24.741 25.616 1.00 33.23 306 GLU C CA 1
ATOM 6738 C C . GLU C 1 306 ? 43.724 -25.729 25.185 1.00 61.57 306 GLU C C 1
ATOM 6739 O O . GLU C 1 306 ? 43.693 -26.848 25.683 1.00 100.00 306 GLU C O 1
ATOM 6745 N N . ARG C 1 307 ? 42.872 -25.307 24.263 1.00 60.22 307 ARG C N 1
ATOM 6746 C CA . ARG C 1 307 ? 41.837 -26.190 23.756 1.00 45.36 307 ARG C CA 1
ATOM 6747 C C . ARG C 1 307 ? 42.459 -26.925 22.561 1.00 48.18 307 ARG C C 1
ATOM 6748 O O . ARG C 1 307 ? 42.542 -28.151 22.517 1.00 53.35 307 ARG C O 1
ATOM 6756 N N . ILE C 1 308 ? 42.921 -26.146 21.575 1.00 48.95 308 ILE C N 1
ATOM 6757 C CA . ILE C 1 308 ? 43.550 -26.646 20.356 1.00 43.38 308 ILE C CA 1
ATOM 6758 C C . ILE C 1 308 ? 44.704 -27.588 20.702 1.00 36.91 308 ILE C C 1
ATOM 6759 O O . ILE C 1 308 ? 44.542 -28.744 21.104 1.00 58.88 308 ILE C O 1
ATOM 6764 N N . ALA D 1 11 ? 99.479 -23.334 62.575 1.00 55.50 11 ALA D N 1
ATOM 6765 C CA . ALA D 1 11 ? 98.389 -22.828 63.394 1.00 53.25 11 ALA D CA 1
ATOM 6766 C C . ALA D 1 11 ? 97.446 -21.897 62.615 1.00 79.37 11 ALA D C 1
ATOM 6767 O O . ALA D 1 11 ? 96.338 -22.270 62.214 1.00 67.75 11 ALA D O 1
ATOM 6769 N N . VAL D 1 12 ? 97.891 -20.656 62.411 1.00 58.22 12 VAL D N 1
ATOM 6770 C CA . VAL D 1 12 ? 97.117 -19.636 61.719 1.00 40.49 12 VAL D CA 1
ATOM 6771 C C . VAL D 1 12 ? 96.477 -20.131 60.440 1.00 55.23 12 VAL D C 1
ATOM 6772 O O . VAL D 1 12 ? 97.123 -20.772 59.612 1.00 42.67 12 VAL D O 1
ATOM 6776 N N . LYS D 1 13 ? 95.185 -19.819 60.307 1.00 60.70 13 LYS D N 1
ATOM 6777 C CA . LYS D 1 13 ? 94.390 -20.197 59.141 1.00 37.62 13 LYS D CA 1
ATOM 6778 C C . LYS D 1 13 ? 93.995 -18.957 58.340 1.00 48.50 13 LYS D C 1
ATOM 6779 O O . LYS D 1 13 ? 94.103 -18.903 57.118 1.00 74.72 13 LYS D O 1
ATOM 6785 N N . THR D 1 14 ? 93.578 -17.940 59.087 1.00 43.23 14 THR D N 1
ATOM 6786 C CA . THR D 1 14 ? 93.150 -16.660 58.553 1.00 34.99 14 THR D CA 1
ATOM 6787 C C . THR D 1 14 ? 94.009 -15.498 59.016 1.00 44.33 14 THR D C 1
ATOM 6788 O O . THR D 1 14 ? 94.337 -15.393 60.195 1.00 44.76 14 THR D O 1
ATOM 6792 N N . VAL D 1 15 ? 94.337 -14.598 58.096 1.00 45.45 15 VAL D N 1
ATOM 6793 C CA . VAL D 1 15 ? 95.105 -13.412 58.423 1.00 41.92 15 VAL D CA 1
ATOM 6794 C C . VAL D 1 15 ? 94.232 -12.205 58.072 1.00 30.06 15 VAL D C 1
ATOM 6795 O O . VAL D 1 15 ? 93.725 -12.090 56.958 1.00 37.51 15 VAL D O 1
ATOM 6799 N N . VAL D 1 16 ? 94.049 -11.279 59.025 1.00 29.38 16 VAL D N 1
ATOM 6800 C CA . VAL D 1 16 ? 93.228 -10.073 58.859 1.00 26.10 16 VAL D CA 1
ATOM 6801 C C . VAL D 1 16 ? 94.023 -8.969 58.199 1.00 23.04 16 VAL D C 1
ATOM 6802 O O . VAL D 1 16 ? 95.052 -8.551 58.697 1.00 33.93 16 VAL D O 1
ATOM 6806 N N . VAL D 1 17 ? 93.594 -8.489 57.051 1.00 25.59 17 VAL D N 1
ATOM 6807 C CA . VAL D 1 17 ? 94.314 -7.424 56.374 1.00 27.43 17 VAL D CA 1
ATOM 6808 C C . VAL D 1 17 ? 93.421 -6.190 56.259 1.00 30.19 17 VAL D C 1
ATOM 6809 O O . VAL D 1 17 ? 92.595 -6.031 55.364 1.00 27.05 17 VAL D O 1
ATOM 6813 N N . PRO D 1 18 ? 93.570 -5.270 57.182 1.00 22.57 18 PRO D N 1
ATOM 6814 C CA . PRO D 1 18 ? 92.728 -4.097 57.103 1.00 30.02 18 PRO D CA 1
ATOM 6815 C C . PRO D 1 18 ? 93.147 -3.259 55.919 1.00 16.23 18 PRO D C 1
ATOM 6816 O O . PRO D 1 18 ? 94.323 -2.965 55.747 1.00 37.44 18 PRO D O 1
ATOM 6820 N N . ALA D 1 19 ? 92.189 -2.901 55.053 1.00 19.54 19 ALA D N 1
ATOM 6821 C CA . ALA D 1 19 ? 92.520 -2.118 53.869 1.00 16.56 19 ALA D CA 1
ATOM 6822 C C . ALA D 1 19 ? 91.394 -1.201 53.433 1.00 27.27 19 ALA D C 1
ATOM 6823 O O . ALA D 1 19 ? 91.191 -0.956 52.237 1.00 25.88 19 ALA D O 1
ATOM 6825 N N . ALA D 1 20 ? 90.608 -0.775 54.404 1.00 27.41 20 ALA D N 1
ATOM 6826 C CA . ALA D 1 20 ? 89.453 0.041 54.144 1.00 16.41 20 ALA D CA 1
ATOM 6827 C C . ALA D 1 20 ? 89.614 1.498 54.424 1.00 22.21 20 ALA D C 1
ATOM 6828 O O . ALA D 1 20 ? 88.620 2.213 54.451 1.00 27.16 20 ALA D O 1
ATOM 6830 N N . GLY D 1 21 ? 90.831 1.924 54.674 1.00 17.02 21 GLY D N 1
ATOM 6831 C CA . GLY D 1 21 ? 91.076 3.315 55.002 1.00 24.40 21 GLY D CA 1
ATOM 6832 C C . GLY D 1 21 ? 90.990 4.281 53.835 1.00 25.46 21 GLY D C 1
ATOM 6833 O O . GLY D 1 21 ? 90.850 3.849 52.695 1.00 40.57 21 GLY D O 1
ATOM 6834 N N . LEU D 1 22 ? 91.141 5.584 54.111 1.00 29.05 22 LEU D N 1
ATOM 6835 C CA . LEU D 1 22 ? 91.050 6.618 53.087 1.00 28.51 22 LEU D CA 1
ATOM 6836 C C . LEU D 1 22 ? 92.342 6.995 52.353 1.00 27.32 22 LEU D C 1
ATOM 6837 O O . LEU D 1 22 ? 92.271 7.678 51.339 1.00 36.23 22 LEU D O 1
ATOM 6842 N N . GLY D 1 23 ? 93.491 6.633 52.929 1.00 44.71 23 GLY D N 1
ATOM 6843 C CA . GLY D 1 23 ? 94.818 6.938 52.401 1.00 52.88 23 GLY D CA 1
ATOM 6844 C C . GLY D 1 23 ? 95.039 8.441 52.156 1.00 36.79 23 GLY D C 1
ATOM 6845 O O . GLY D 1 23 ? 95.629 8.852 51.164 1.00 40.02 23 GLY D O 1
ATOM 6846 N N . THR D 1 24 ? 94.572 9.304 53.053 1.00 33.22 24 THR D N 1
ATOM 6847 C CA . THR D 1 24 ? 94.704 10.738 52.874 1.00 29.44 24 THR D CA 1
ATOM 6848 C C . THR D 1 24 ? 96.106 11.276 52.588 1.00 23.38 24 THR D C 1
ATOM 6849 O O . THR D 1 24 ? 96.237 12.378 52.044 1.00 30.29 24 THR D O 1
ATOM 6853 N N . ARG D 1 25 ? 97.169 10.579 52.982 1.00 34.22 25 ARG D N 1
ATOM 6854 C CA . ARG D 1 25 ? 98.508 11.089 52.748 1.00 35.22 25 ARG D CA 1
ATOM 6855 C C . ARG D 1 25 ? 98.983 11.051 51.314 1.00 21.41 25 ARG D C 1
ATOM 6856 O O . ARG D 1 25 ? 99.964 11.692 50.948 1.00 33.94 25 ARG D O 1
ATOM 6864 N N . PHE D 1 26 ? 98.235 10.310 50.533 1.00 18.67 26 PHE D N 1
ATOM 6865 C CA . PHE D 1 26 ? 98.514 10.135 49.152 1.00 16.89 26 PHE D CA 1
ATOM 6866 C C . PHE D 1 26 ? 97.493 10.864 48.291 1.00 14.84 26 PHE D C 1
ATOM 6867 O O . PHE D 1 26 ? 97.444 10.730 47.068 1.00 29.48 26 PHE D O 1
ATOM 6875 N N . LEU D 1 27 ? 96.643 11.653 48.913 1.00 25.66 27 LEU D N 1
ATOM 6876 C CA . LEU D 1 27 ? 95.682 12.389 48.119 1.00 22.94 27 LEU D CA 1
ATOM 6877 C C . LEU D 1 27 ? 96.418 13.452 47.349 1.00 19.36 27 LEU D C 1
ATOM 6878 O O . LEU D 1 27 ? 97.441 13.944 47.815 1.00 38.37 27 LEU D O 1
ATOM 6883 N N . PRO D 1 28 ? 95.977 13.801 46.147 1.00 19.41 28 PRO D N 1
ATOM 6884 C CA . PRO D 1 28 ? 94.778 13.331 45.489 1.00 20.90 28 PRO D CA 1
ATOM 6885 C C . PRO D 1 28 ? 94.761 11.980 44.781 1.00 31.44 28 PRO D C 1
ATOM 6886 O O . PRO D 1 28 ? 93.687 11.562 44.351 1.00 35.95 28 PRO D O 1
ATOM 6890 N N . ALA D 1 29 ? 95.898 11.290 44.675 1.00 27.15 29 ALA D N 1
ATOM 6891 C CA . ALA D 1 29 ? 95.936 9.997 43.993 1.00 24.36 29 ALA D CA 1
ATOM 6892 C C . ALA D 1 29 ? 94.998 8.939 44.538 1.00 25.23 29 ALA D C 1
ATOM 6893 O O . ALA D 1 29 ? 94.394 8.174 43.794 1.00 37.39 29 ALA D O 1
ATOM 6895 N N . THR D 1 30 ? 94.888 8.911 45.854 1.00 26.02 30 THR D N 1
ATOM 6896 C CA . THR D 1 30 ? 94.036 7.961 46.541 1.00 16.25 30 THR D CA 1
ATOM 6897 C C . THR D 1 30 ? 92.573 8.306 46.480 1.00 23.22 30 THR D C 1
ATOM 6898 O O . THR D 1 30 ? 91.763 7.651 47.127 1.00 35.17 30 THR D O 1
ATOM 6902 N N . LYS D 1 31 ? 92.254 9.282 45.645 1.00 22.98 31 LYS D N 1
ATOM 6903 C CA . LYS D 1 31 ? 90.875 9.635 45.476 1.00 17.62 31 LYS D CA 1
ATOM 6904 C C . LYS D 1 31 ? 90.199 8.391 44.886 1.00 23.51 31 LYS D C 1
ATOM 6905 O O . LYS D 1 31 ? 89.101 8.035 45.280 1.00 29.58 31 LYS D O 1
ATOM 6911 N N . THR D 1 32 ? 90.855 7.694 43.941 1.00 35.07 32 THR D N 1
ATOM 6912 C CA . THR D 1 32 ? 90.284 6.484 43.340 1.00 27.97 32 THR D CA 1
ATOM 6913 C C . THR D 1 32 ? 91.196 5.278 43.513 1.00 31.54 32 THR D C 1
ATOM 6914 O O . THR D 1 32 ? 90.723 4.151 43.400 1.00 49.61 32 THR D O 1
ATOM 6918 N N . VAL D 1 33 ? 92.476 5.514 43.784 1.00 30.38 33 VAL D N 1
ATOM 6919 C CA . VAL D 1 33 ? 93.442 4.434 43.933 1.00 29.34 33 VAL D CA 1
ATOM 6920 C C . VAL D 1 33 ? 93.642 4.035 45.394 1.00 30.08 33 VAL D C 1
ATOM 6921 O O . VAL D 1 33 ? 93.915 4.882 46.229 1.00 31.19 33 VAL D O 1
ATOM 6925 N N . PRO D 1 34 ? 93.524 2.750 45.724 1.00 18.36 34 PRO D N 1
ATOM 6926 C CA . PRO D 1 34 ? 93.769 2.330 47.068 1.00 14.76 34 PRO D CA 1
ATOM 6927 C C . PRO D 1 34 ? 95.295 2.372 47.302 1.00 20.32 34 PRO D C 1
ATOM 6928 O O . PRO D 1 34 ? 96.091 1.867 46.497 1.00 30.34 34 PRO D O 1
ATOM 6932 N N . LYS D 1 35 ? 95.747 2.972 48.406 1.00 32.63 35 LYS D N 1
ATOM 6933 C CA . LYS D 1 35 ? 97.155 3.035 48.739 1.00 24.20 35 LYS D CA 1
ATOM 6934 C C . LYS D 1 35 ? 97.727 1.633 48.864 1.00 24.73 35 LYS D C 1
ATOM 6935 O O . LYS D 1 35 ? 98.919 1.417 48.680 1.00 23.10 35 LYS D O 1
ATOM 6941 N N . GLU D 1 36 ? 96.884 0.676 49.209 1.00 33.68 36 GLU D N 1
ATOM 6942 C CA . GLU D 1 36 ? 97.286 -0.702 49.368 1.00 24.64 36 GLU D CA 1
ATOM 6943 C C . GLU D 1 36 ? 97.647 -1.333 48.043 1.00 22.33 36 GLU D C 1
ATOM 6944 O O . GLU D 1 36 ? 98.158 -2.458 48.024 1.00 24.48 36 GLU D O 1
ATOM 6950 N N . LEU D 1 37 ? 97.337 -0.638 46.950 1.00 25.64 37 LEU D N 1
ATOM 6951 C CA . LEU D 1 37 ? 97.627 -1.154 45.633 1.00 17.82 37 LEU D CA 1
ATOM 6952 C C . LEU D 1 37 ? 98.782 -0.470 44.903 1.00 27.46 37 LEU D C 1
ATOM 6953 O O . LEU D 1 37 ? 99.124 -0.895 43.808 1.00 33.93 37 LEU D O 1
ATOM 6958 N N . LEU D 1 38 ? 99.394 0.544 45.511 1.00 27.69 38 LEU D N 1
ATOM 6959 C CA . LEU D 1 38 ? 100.497 1.215 44.872 1.00 20.41 38 LEU D CA 1
ATOM 6960 C C . LEU D 1 38 ? 101.643 0.231 44.699 1.00 22.75 38 LEU D C 1
ATOM 6961 O O . LEU D 1 38 ? 101.895 -0.597 45.568 1.00 27.97 38 LEU D O 1
ATOM 6966 N N . PRO D 1 39 ? 102.323 0.303 43.563 1.00 27.70 39 PRO D N 1
ATOM 6967 C CA . PRO D 1 39 ? 103.381 -0.633 43.292 1.00 20.84 39 PRO D CA 1
ATOM 6968 C C . PRO D 1 39 ? 104.675 -0.346 44.014 1.00 30.45 39 PRO D C 1
ATOM 6969 O O . PRO D 1 39 ? 105.126 0.785 44.034 1.00 37.61 39 PRO D O 1
ATOM 6973 N N . VAL D 1 40 ? 105.301 -1.373 44.576 1.00 25.02 40 VAL D N 1
ATOM 6974 C CA . VAL D 1 40 ? 106.601 -1.251 45.209 1.00 26.32 40 VAL D CA 1
ATOM 6975 C C . VAL D 1 40 ? 107.445 -1.755 44.037 1.00 22.71 40 VAL D C 1
ATOM 6976 O O . VAL D 1 40 ? 107.680 -2.952 43.876 1.00 34.00 40 VAL D O 1
ATOM 6980 N N . VAL D 1 41 ? 107.774 -0.825 43.135 1.00 26.10 41 VAL D N 1
ATOM 6981 C CA . VAL D 1 41 ? 108.430 -1.131 41.892 1.00 24.63 41 VAL D CA 1
ATOM 6982 C C . VAL D 1 41 ? 107.246 -1.528 40.993 1.00 29.74 41 VAL D C 1
ATOM 6983 O O . VAL D 1 41 ? 106.690 -0.717 40.235 1.00 23.67 41 VAL D O 1
ATOM 6987 N N . ASP D 1 42 ? 106.746 -2.757 41.143 1.00 21.65 42 ASP D N 1
ATOM 6988 C CA . ASP D 1 42 ? 105.604 -3.200 40.348 1.00 15.38 42 ASP D CA 1
ATOM 6989 C C . ASP D 1 42 ? 104.556 -3.961 41.164 1.00 14.68 42 ASP D C 1
ATOM 6990 O O . ASP D 1 42 ? 103.487 -4.259 40.638 1.00 24.30 42 ASP D O 1
ATOM 6995 N N . THR D 1 43 ? 104.868 -4.296 42.410 1.00 26.99 43 THR D N 1
ATOM 6996 C CA . THR D 1 43 ? 103.966 -5.078 43.239 1.00 34.22 43 THR D CA 1
ATOM 6997 C C . THR D 1 43 ? 103.353 -4.373 44.439 1.00 35.80 43 THR D C 1
ATOM 6998 O O . THR D 1 43 ? 104.102 -3.831 45.239 1.00 36.93 43 THR D O 1
ATOM 7002 N N . PRO D 1 44 ? 102.017 -4.413 44.558 1.00 30.70 44 PRO D N 1
ATOM 7003 C CA . PRO D 1 44 ? 101.297 -3.784 45.663 1.00 20.68 44 PRO D CA 1
ATOM 7004 C C . PRO D 1 44 ? 101.644 -4.328 47.050 1.00 30.84 44 PRO D C 1
ATOM 7005 O O . PRO D 1 44 ? 101.906 -5.515 47.233 1.00 30.73 44 PRO D O 1
ATOM 7009 N N . GLY D 1 45 ? 101.590 -3.472 48.068 1.00 25.09 45 GLY D N 1
ATOM 7010 C CA . GLY D 1 45 ? 101.875 -3.930 49.407 1.00 24.93 45 GLY D CA 1
ATOM 7011 C C . GLY D 1 45 ? 100.950 -5.065 49.839 1.00 22.93 45 GLY D C 1
ATOM 7012 O O . GLY D 1 45 ? 101.378 -5.990 50.514 1.00 34.40 45 GLY D O 1
ATOM 7013 N N . ILE D 1 46 ? 99.677 -5.022 49.434 1.00 24.20 46 ILE D N 1
ATOM 7014 C CA . ILE D 1 46 ? 98.724 -6.076 49.800 1.00 14.07 46 ILE D CA 1
ATOM 7015 C C . ILE D 1 46 ? 99.083 -7.443 49.258 1.00 35.21 46 ILE D C 1
ATOM 7016 O O . ILE D 1 46 ? 98.824 -8.472 49.873 1.00 33.63 46 ILE D O 1
ATOM 7021 N N . GLU D 1 47 ? 99.737 -7.404 48.106 1.00 38.91 47 GLU D N 1
ATOM 7022 C CA . GLU D 1 47 ? 100.198 -8.608 47.478 1.00 32.35 47 GLU D CA 1
ATOM 7023 C C . GLU D 1 47 ? 101.436 -9.081 48.244 1.00 39.70 47 GLU D C 1
ATOM 7024 O O . GLU D 1 47 ? 101.639 -10.269 48.461 1.00 41.07 47 GLU D O 1
ATOM 7030 N N . LEU D 1 48 ? 102.279 -8.133 48.670 1.00 36.63 48 LEU D N 1
ATOM 7031 C CA . LEU D 1 48 ? 103.456 -8.485 49.437 1.00 22.21 48 LEU D CA 1
ATOM 7032 C C . LEU D 1 48 ? 102.998 -9.076 50.776 1.00 46.35 48 LEU D C 1
ATOM 7033 O O . LEU D 1 48 ? 103.539 -10.097 51.226 1.00 40.40 48 LEU D O 1
ATOM 7038 N N . ILE D 1 49 ? 101.939 -8.508 51.396 1.00 44.15 49 ILE D N 1
ATOM 7039 C CA . ILE D 1 49 ? 101.431 -9.058 52.645 1.00 35.48 49 ILE D CA 1
ATOM 7040 C C . ILE D 1 49 ? 100.830 -10.450 52.357 1.00 26.93 49 ILE D C 1
ATOM 7041 O O . ILE D 1 49 ? 100.994 -11.366 53.159 1.00 47.08 49 ILE D O 1
ATOM 7046 N N . ALA D 1 50 ? 100.152 -10.654 51.218 1.00 26.09 50 ALA D N 1
ATOM 7047 C CA . ALA D 1 50 ? 99.547 -11.946 50.863 1.00 30.02 50 ALA D CA 1
ATOM 7048 C C . ALA D 1 50 ? 100.499 -13.134 50.787 1.00 31.51 50 ALA D C 1
ATOM 7049 O O . ALA D 1 50 ? 100.150 -14.248 51.175 1.00 41.70 50 ALA D O 1
ATOM 7051 N N . ALA D 1 51 ? 101.700 -12.923 50.279 1.00 32.84 51 ALA D N 1
ATOM 7052 C CA . ALA D 1 51 ? 102.673 -13.993 50.214 1.00 28.95 51 ALA D CA 1
ATOM 7053 C C . ALA D 1 51 ? 103.299 -14.201 51.581 1.00 32.92 51 ALA D C 1
ATOM 7054 O O . ALA D 1 51 ? 103.637 -15.327 51.915 1.00 52.43 51 ALA D O 1
ATOM 7056 N N . GLU D 1 52 ? 103.429 -13.138 52.401 1.00 32.75 52 GLU D N 1
ATOM 7057 C CA . GLU D 1 52 ? 103.969 -13.268 53.761 1.00 28.15 52 GLU D CA 1
ATOM 7058 C C . GLU D 1 52 ? 102.950 -14.103 54.530 1.00 23.83 52 GLU D C 1
ATOM 7059 O O . GLU D 1 52 ? 103.282 -14.977 55.337 1.00 43.66 52 GLU D O 1
ATOM 7065 N N . ALA D 1 53 ? 101.679 -13.878 54.254 1.00 27.75 53 ALA D N 1
ATOM 7066 C CA . ALA D 1 53 ? 100.631 -14.647 54.900 1.00 31.50 53 ALA D CA 1
ATOM 7067 C C . ALA D 1 53 ? 100.734 -16.108 54.488 1.00 44.02 53 ALA D C 1
ATOM 7068 O O . ALA D 1 53 ? 100.760 -16.987 55.340 1.00 52.89 53 ALA D O 1
ATOM 7070 N N . ALA D 1 54 ? 100.806 -16.367 53.180 1.00 51.04 54 ALA D N 1
ATOM 7071 C CA . ALA D 1 54 ? 100.904 -17.707 52.632 1.00 35.25 54 ALA D CA 1
ATOM 7072 C C . ALA D 1 54 ? 102.100 -18.484 53.177 1.00 53.00 54 ALA D C 1
ATOM 7073 O O . ALA D 1 54 ? 102.006 -19.691 53.401 1.00 59.61 54 ALA D O 1
ATOM 7075 N N . GLU D 1 55 ? 103.222 -17.779 53.362 1.00 53.81 55 GLU D N 1
ATOM 7076 C CA . GLU D 1 55 ? 104.490 -18.318 53.836 1.00 49.70 55 GLU D CA 1
ATOM 7077 C C . GLU D 1 55 ? 104.335 -18.906 55.226 1.00 59.92 55 GLU D C 1
ATOM 7078 O O . GLU D 1 55 ? 104.986 -19.878 55.594 1.00 65.41 55 GLU D O 1
ATOM 7084 N N . LEU D 1 56 ? 103.456 -18.261 55.989 1.00 47.35 56 LEU D N 1
ATOM 7085 C CA . LEU D 1 56 ? 103.114 -18.586 57.369 1.00 36.46 56 LEU D CA 1
ATOM 7086 C C . LEU D 1 56 ? 102.112 -19.731 57.481 1.00 47.23 56 LEU D C 1
ATOM 7087 O O . LEU D 1 56 ? 101.981 -20.316 58.545 1.00 59.84 56 LEU D O 1
ATOM 7092 N N . GLY D 1 57 ? 101.384 -20.075 56.427 1.00 41.19 57 GLY D N 1
ATOM 7093 C CA . GLY D 1 57 ? 100.458 -21.181 56.559 1.00 42.69 57 GLY D CA 1
ATOM 7094 C C . GLY D 1 57 ? 98.993 -20.873 56.262 1.00 59.57 57 GLY D C 1
ATOM 7095 O O . GLY D 1 57 ? 98.199 -21.728 55.861 1.00 48.22 57 GLY D O 1
ATOM 7096 N N . ALA D 1 58 ? 98.666 -19.610 56.510 1.00 47.27 58 ALA D N 1
ATOM 7097 C CA . ALA D 1 58 ? 97.335 -19.104 56.318 1.00 34.49 58 ALA D CA 1
ATOM 7098 C C . ALA D 1 58 ? 96.820 -19.488 54.953 1.00 48.41 58 ALA D C 1
ATOM 7099 O O . ALA D 1 58 ? 97.553 -19.520 53.970 1.00 65.91 58 ALA D O 1
ATOM 7101 N N . THR D 1 59 ? 95.542 -19.797 54.909 1.00 43.82 59 THR D N 1
ATOM 7102 C CA . THR D 1 59 ? 94.903 -20.202 53.686 1.00 35.80 59 THR D CA 1
ATOM 7103 C C . THR D 1 59 ? 93.809 -19.239 53.299 1.00 47.92 59 THR D C 1
ATOM 7104 O O . THR D 1 59 ? 93.206 -19.378 52.238 1.00 57.71 59 THR D O 1
ATOM 7108 N N . ARG D 1 60 ? 93.580 -18.265 54.178 1.00 40.11 60 ARG D N 1
ATOM 7109 C CA . ARG D 1 60 ? 92.557 -17.248 53.987 1.00 39.90 60 ARG D CA 1
ATOM 7110 C C . ARG D 1 60 ? 93.058 -15.871 54.361 1.00 30.67 60 ARG D C 1
ATOM 7111 O O . ARG D 1 60 ? 93.784 -15.693 55.325 1.00 39.19 60 ARG D O 1
ATOM 7119 N N . LEU D 1 61 ? 92.597 -14.886 53.627 1.00 36.52 61 LEU D N 1
ATOM 7120 C CA . LEU D 1 61 ? 92.957 -13.506 53.861 1.00 27.15 61 LEU D CA 1
ATOM 7121 C C . LEU D 1 61 ? 91.645 -12.715 54.039 1.00 34.18 61 LEU D C 1
ATOM 7122 O O . LEU D 1 61 ? 90.856 -12.508 53.120 1.00 47.39 61 LEU D O 1
ATOM 7127 N N . ALA D 1 62 ? 91.381 -12.279 55.261 1.00 22.50 62 ALA D N 1
ATOM 7128 C CA . ALA D 1 62 ? 90.183 -11.514 55.550 1.00 21.54 62 ALA D CA 1
ATOM 7129 C C . ALA D 1 62 ? 90.525 -10.062 55.350 1.00 24.84 62 ALA D C 1
ATOM 7130 O O . ALA D 1 62 ? 91.103 -9.411 56.214 1.00 26.57 62 ALA D O 1
ATOM 7132 N N . ILE D 1 63 ? 90.236 -9.609 54.150 1.00 34.04 63 ILE D N 1
ATOM 7133 C CA . ILE D 1 63 ? 90.529 -8.260 53.766 1.00 34.68 63 ILE D CA 1
ATOM 7134 C C . ILE D 1 63 ? 89.428 -7.308 54.144 1.00 31.36 63 ILE D C 1
ATOM 7135 O O . ILE D 1 63 ? 88.334 -7.389 53.618 1.00 33.13 63 ILE D O 1
ATOM 7140 N N . ILE D 1 64 ? 89.755 -6.390 55.037 1.00 28.90 64 ILE D N 1
ATOM 7141 C CA . ILE D 1 64 ? 88.751 -5.428 55.393 1.00 24.88 64 ILE D CA 1
ATOM 7142 C C . ILE D 1 64 ? 88.748 -4.384 54.277 1.00 23.59 64 ILE D C 1
ATOM 7143 O O . ILE D 1 64 ? 89.787 -3.780 54.033 1.00 49.48 64 ILE D O 1
ATOM 7148 N N . THR D 1 65 ? 87.620 -4.166 53.575 1.00 30.63 65 THR D N 1
ATOM 7149 C CA . THR D 1 65 ? 87.538 -3.183 52.488 1.00 22.29 65 THR D CA 1
ATOM 7150 C C . THR D 1 65 ? 86.462 -2.149 52.636 1.00 33.31 65 THR D C 1
ATOM 7151 O O . THR D 1 65 ? 85.592 -2.272 53.472 1.00 30.15 65 THR D O 1
ATOM 7155 N N . ALA D 1 66 ? 86.475 -1.184 51.727 1.00 24.61 66 ALA D N 1
ATOM 7156 C CA . ALA D 1 66 ? 85.451 -0.146 51.706 1.00 24.36 66 ALA D CA 1
ATOM 7157 C C . ALA D 1 66 ? 84.669 -0.241 50.409 1.00 20.32 66 ALA D C 1
ATOM 7158 O O . ALA D 1 66 ? 85.177 -0.768 49.435 1.00 42.10 66 ALA D O 1
ATOM 7160 N N . PRO D 1 67 ? 83.438 0.246 50.365 1.00 31.11 67 PRO D N 1
ATOM 7161 C CA . PRO D 1 67 ? 82.580 0.241 49.186 1.00 32.70 67 PRO D CA 1
ATOM 7162 C C . PRO D 1 67 ? 83.234 0.817 47.915 1.00 42.52 67 PRO D C 1
ATOM 7163 O O . PRO D 1 67 ? 83.025 0.336 46.794 1.00 34.69 67 PRO D O 1
ATOM 7167 N N . ASN D 1 68 ? 84.036 1.860 48.077 1.00 41.51 68 ASN D N 1
ATOM 7168 C CA . ASN D 1 68 ? 84.712 2.519 46.960 1.00 40.93 68 ASN D CA 1
ATOM 7169 C C . ASN D 1 68 ? 86.154 2.082 46.644 1.00 35.45 68 ASN D C 1
ATOM 7170 O O . ASN D 1 68 ? 86.927 2.795 45.995 1.00 40.09 68 ASN D O 1
ATOM 7175 N N . LYS D 1 69 ? 86.510 0.890 47.100 1.00 26.30 69 LYS D N 1
ATOM 7176 C CA . LYS D 1 69 ? 87.824 0.336 46.880 1.00 23.60 69 LYS D CA 1
ATOM 7177 C C . LYS D 1 69 ? 87.686 -1.056 46.298 1.00 32.08 69 LYS D C 1
ATOM 7178 O O . LYS D 1 69 ? 88.349 -2.007 46.710 1.00 40.73 69 LYS D O 1
ATOM 7184 N N . ALA D 1 70 ? 86.791 -1.149 45.329 1.00 20.24 70 ALA D N 1
ATOM 7185 C CA . ALA D 1 70 ? 86.520 -2.396 44.667 1.00 27.40 70 ALA D CA 1
ATOM 7186 C C . ALA D 1 70 ? 87.804 -3.061 44.172 1.00 36.85 70 ALA D C 1
ATOM 7187 O O . ALA D 1 70 ? 87.953 -4.282 44.193 1.00 44.33 70 ALA D O 1
ATOM 7189 N N . GLY D 1 71 ? 88.752 -2.235 43.761 1.00 34.36 71 GLY D N 1
ATOM 7190 C CA . GLY D 1 71 ? 90.030 -2.715 43.255 1.00 20.77 71 GLY D CA 1
ATOM 7191 C C . GLY D 1 71 ? 90.778 -3.611 44.222 1.00 25.50 71 GLY D C 1
ATOM 7192 O O . GLY D 1 71 ? 91.413 -4.580 43.825 1.00 42.97 71 GLY D O 1
ATOM 7193 N N . VAL D 1 72 ? 90.696 -3.314 45.501 1.00 26.29 72 VAL D N 1
ATOM 7194 C CA . VAL D 1 72 ? 91.398 -4.132 46.459 1.00 25.39 72 VAL D CA 1
ATOM 7195 C C . VAL D 1 72 ? 91.129 -5.621 46.283 1.00 22.22 72 VAL D C 1
ATOM 7196 O O . VAL D 1 72 ? 92.029 -6.443 46.112 1.00 30.88 72 VAL D O 1
ATOM 7200 N N . LEU D 1 73 ? 89.866 -6.011 46.344 1.00 34.35 73 LEU D N 1
ATOM 7201 C CA . LEU D 1 73 ? 89.474 -7.407 46.202 1.00 35.13 73 LEU D CA 1
ATOM 7202 C C . LEU D 1 73 ? 89.660 -7.865 44.777 1.00 32.30 73 LEU D C 1
ATOM 7203 O O . LEU D 1 73 ? 90.133 -8.971 44.526 1.00 27.95 73 LEU D O 1
ATOM 7208 N N . ALA D 1 74 ? 89.324 -6.989 43.842 1.00 28.21 74 ALA D N 1
ATOM 7209 C CA . ALA D 1 74 ? 89.461 -7.319 42.451 1.00 22.62 74 ALA D CA 1
ATOM 7210 C C . ALA D 1 74 ? 90.855 -7.803 42.107 1.00 23.54 74 ALA D C 1
ATOM 7211 O O . ALA D 1 74 ? 91.049 -8.686 41.290 1.00 44.55 74 ALA D O 1
ATOM 7213 N N . HIS D 1 75 ? 91.855 -7.262 42.786 1.00 32.45 75 HIS D N 1
ATOM 7214 C CA . HIS D 1 75 ? 93.244 -7.644 42.580 1.00 23.71 75 HIS D CA 1
ATOM 7215 C C . HIS D 1 75 ? 93.490 -9.136 42.807 1.00 50.53 75 HIS D C 1
ATOM 7216 O O . HIS D 1 75 ? 94.401 -9.749 42.220 1.00 36.91 75 HIS D O 1
ATOM 7223 N N . PHE D 1 76 ? 92.678 -9.706 43.706 1.00 53.08 76 PHE D N 1
ATOM 7224 C CA . PHE D 1 76 ? 92.748 -11.117 44.068 1.00 39.16 76 PHE D CA 1
ATOM 7225 C C . PHE D 1 76 ? 91.730 -11.973 43.316 1.00 65.85 76 PHE D C 1
ATOM 7226 O O . PHE D 1 76 ? 91.615 -13.171 43.580 1.00 46.54 76 PHE D O 1
ATOM 7234 N N . GLU D 1 77 ? 91.005 -11.334 42.380 1.00 51.18 77 GLU D N 1
ATOM 7235 C CA . GLU D 1 77 ? 89.993 -11.960 41.543 1.00 37.41 77 GLU D CA 1
ATOM 7236 C C . GLU D 1 77 ? 90.546 -12.122 40.114 1.00 69.29 77 GLU D C 1
ATOM 7237 O O . GLU D 1 77 ? 91.634 -11.636 39.810 1.00 63.36 77 GLU D O 1
ATOM 7243 N N . ARG D 1 78 ? 89.819 -12.798 39.219 1.00 72.43 78 ARG D N 1
ATOM 7244 C CA . ARG D 1 78 ? 90.276 -13.008 37.848 1.00 40.77 78 ARG D CA 1
ATOM 7245 C C . ARG D 1 78 ? 89.966 -11.866 36.897 1.00 43.96 78 ARG D C 1
ATOM 7246 O O . ARG D 1 78 ? 88.882 -11.279 36.890 1.00 52.94 78 ARG D O 1
ATOM 7254 N N . SER D 1 79 ? 90.941 -11.579 36.059 1.00 57.12 79 SER D N 1
ATOM 7255 C CA . SER D 1 79 ? 90.798 -10.561 35.047 1.00 61.54 79 SER D CA 1
ATOM 7256 C C . SER D 1 79 ? 90.729 -11.306 33.723 1.00 57.25 79 SER D C 1
ATOM 7257 O O . SER D 1 79 ? 91.722 -11.433 33.013 1.00 47.31 79 SER D O 1
ATOM 7260 N N . SER D 1 80 ? 89.536 -11.829 33.410 1.00 65.33 80 SER D N 1
ATOM 7261 C CA . SER D 1 80 ? 89.245 -12.569 32.189 1.00 73.77 80 SER D CA 1
ATOM 7262 C C . SER D 1 80 ? 89.353 -11.580 31.037 1.00 66.76 80 SER D C 1
ATOM 7263 O O . SER D 1 80 ? 90.139 -11.742 30.108 1.00 62.20 80 SER D O 1
ATOM 7266 N N . GLU D 1 81 ? 88.617 -10.488 31.192 1.00 60.09 81 GLU D N 1
ATOM 7267 C CA . GLU D 1 81 ? 88.646 -9.387 30.250 1.00 60.13 81 GLU D CA 1
ATOM 7268 C C . GLU D 1 81 ? 90.140 -9.115 29.940 1.00 60.30 81 GLU D C 1
ATOM 7269 O O . GLU D 1 81 ? 90.569 -9.281 28.801 1.00 68.05 81 GLU D O 1
ATOM 7275 N N . LEU D 1 82 ? 90.956 -8.721 30.972 1.00 45.83 82 LEU D N 1
ATOM 7276 C CA . LEU D 1 82 ? 92.380 -8.385 30.851 1.00 39.65 82 LEU D CA 1
ATOM 7277 C C . LEU D 1 82 ? 93.289 -9.520 30.436 1.00 54.35 82 LEU D C 1
ATOM 7278 O O . LEU D 1 82 ? 94.308 -9.288 29.784 1.00 61.12 82 LEU D O 1
ATOM 7283 N N . GLU D 1 83 ? 92.929 -10.745 30.827 1.00 61.32 83 GLU D N 1
ATOM 7284 C CA . GLU D 1 83 ? 93.719 -11.912 30.493 1.00 77.44 83 GLU D CA 1
ATOM 7285 C C . GLU D 1 83 ? 93.580 -12.227 28.999 1.00 73.20 83 GLU D C 1
ATOM 7286 O O . GLU D 1 83 ? 94.522 -12.656 28.322 1.00 66.54 83 GLU D O 1
ATOM 7292 N N . GLU D 1 84 ? 92.378 -12.004 28.476 1.00 48.93 84 GLU D N 1
ATOM 7293 C CA . GLU D 1 84 ? 92.099 -12.268 27.084 1.00 47.37 84 GLU D CA 1
ATOM 7294 C C . GLU D 1 84 ? 92.828 -11.272 26.204 1.00 70.23 84 GLU D C 1
ATOM 7295 O O . GLU D 1 84 ? 93.017 -11.508 25.018 1.00 100.00 84 GLU D O 1
ATOM 7301 N N . THR D 1 85 ? 93.242 -10.156 26.795 1.00 50.96 85 THR D N 1
ATOM 7302 C CA . THR D 1 85 ? 93.929 -9.126 26.041 1.00 41.62 85 THR D CA 1
ATOM 7303 C C . THR D 1 85 ? 95.427 -9.305 26.048 1.00 29.12 85 THR D C 1
ATOM 7304 O O . THR D 1 85 ? 96.115 -8.886 25.132 1.00 44.49 85 THR D O 1
ATOM 7308 N N . LEU D 1 86 ? 95.927 -9.918 27.113 1.00 36.97 86 LEU D N 1
ATOM 7309 C CA . LEU D 1 86 ? 97.347 -10.112 27.299 1.00 40.62 86 LEU D CA 1
ATOM 7310 C C . LEU D 1 86 ? 98.047 -11.198 26.484 1.00 60.05 86 LEU D C 1
ATOM 7311 O O . LEU D 1 86 ? 99.091 -10.955 25.887 1.00 79.23 86 LEU D O 1
ATOM 7316 N N . MET D 1 87 ? 97.498 -12.412 26.512 1.00 64.58 87 MET D N 1
ATOM 7317 C CA . MET D 1 87 ? 98.079 -13.545 25.793 1.00 58.54 87 MET D CA 1
ATOM 7318 C C . MET D 1 87 ? 98.269 -13.203 24.311 1.00 74.72 87 MET D C 1
ATOM 7319 O O . MET D 1 87 ? 99.316 -13.518 23.719 1.00 59.97 87 MET D O 1
ATOM 7328 N N . GLU D 1 88 ? 97.262 -12.512 23.767 1.00 53.83 88 GLU D N 1
ATOM 7329 C CA . GLU D 1 88 ? 97.251 -12.083 22.373 1.00 43.93 88 GLU D CA 1
ATOM 7330 C C . GLU D 1 88 ? 98.606 -11.556 21.917 1.00 59.58 88 GLU D C 1
ATOM 7331 O O . GLU D 1 88 ? 99.045 -11.780 20.791 1.00 100.00 88 GLU D O 1
ATOM 7337 N N . ARG D 1 89 ? 99.289 -10.865 22.812 1.00 42.30 89 ARG D N 1
ATOM 7338 C CA . ARG D 1 89 ? 100.595 -10.338 22.499 1.00 35.63 89 ARG D CA 1
ATOM 7339 C C . ARG D 1 89 ? 101.583 -11.138 23.330 1.00 74.87 89 ARG D C 1
ATOM 7340 O O . ARG D 1 89 ? 102.740 -11.333 22.975 1.00 100.00 89 ARG D O 1
ATOM 7348 N N . ASP D 1 93 ? 103.200 -14.536 30.093 1.00 47.96 93 ASP D N 1
ATOM 7349 C CA . ASP D 1 93 ? 104.354 -14.129 30.889 1.00 52.08 93 ASP D CA 1
ATOM 7350 C C . ASP D 1 93 ? 104.038 -12.934 31.787 1.00 74.83 93 ASP D C 1
ATOM 7351 O O . ASP D 1 93 ? 104.815 -12.541 32.656 1.00 53.80 93 ASP D O 1
ATOM 7356 N N . GLN D 1 94 ? 102.860 -12.362 31.533 1.00 59.74 94 GLN D N 1
ATOM 7357 C CA . GLN D 1 94 ? 102.294 -11.238 32.252 1.00 44.97 94 GLN D CA 1
ATOM 7358 C C . GLN D 1 94 ? 100.987 -11.756 32.828 1.00 48.28 94 GLN D C 1
ATOM 7359 O O . GLN D 1 94 ? 100.530 -11.297 33.871 1.00 60.56 94 GLN D O 1
ATOM 7365 N N . VAL D 1 95 ? 100.404 -12.757 32.152 1.00 43.45 95 VAL D N 1
ATOM 7366 C CA . VAL D 1 95 ? 99.195 -13.398 32.634 1.00 34.99 95 VAL D CA 1
ATOM 7367 C C . VAL D 1 95 ? 99.670 -14.200 33.851 1.00 46.13 95 VAL D C 1
ATOM 7368 O O . VAL D 1 95 ? 98.970 -14.359 34.850 1.00 63.54 95 VAL D O 1
ATOM 7372 N N . GLU D 1 96 ? 100.930 -14.659 33.812 1.00 48.05 96 GLU D N 1
ATOM 7373 C CA . GLU D 1 96 ? 101.487 -15.382 34.943 1.00 57.44 96 GLU D CA 1
ATOM 7374 C C . GLU D 1 96 ? 101.345 -14.384 36.123 1.00 71.98 96 GLU D C 1
ATOM 7375 O O . GLU D 1 96 ? 100.473 -14.515 36.994 1.00 43.94 96 GLU D O 1
ATOM 7381 N N . ILE D 1 97 ? 102.118 -13.290 36.045 1.00 68.42 97 ILE D N 1
ATOM 7382 C CA . ILE D 1 97 ? 102.156 -12.179 36.996 1.00 55.69 97 ILE D CA 1
ATOM 7383 C C . ILE D 1 97 ? 100.788 -11.793 37.592 1.00 40.62 97 ILE D C 1
ATOM 7384 O O . ILE D 1 97 ? 100.643 -11.613 38.798 1.00 52.87 97 ILE D O 1
ATOM 7389 N N . ILE D 1 98 ? 99.749 -11.617 36.770 1.00 28.45 98 ILE D N 1
ATOM 7390 C CA . ILE D 1 98 ? 98.449 -11.195 37.279 1.00 28.99 98 ILE D CA 1
ATOM 7391 C C . ILE D 1 98 ? 97.604 -12.248 37.958 1.00 61.18 98 ILE D C 1
ATOM 7392 O O . ILE D 1 98 ? 96.577 -11.966 38.569 1.00 46.55 98 ILE D O 1
ATOM 7397 N N . ARG D 1 99 ? 98.011 -13.497 37.852 1.00 54.22 99 ARG D N 1
ATOM 7398 C CA . ARG D 1 99 ? 97.214 -14.525 38.482 1.00 42.76 99 ARG D CA 1
ATOM 7399 C C . ARG D 1 99 ? 97.796 -14.867 39.838 1.00 47.86 99 ARG D C 1
ATOM 7400 O O . ARG D 1 99 ? 97.230 -15.620 40.610 1.00 72.16 99 ARG D O 1
ATOM 7408 N N . ARG D 1 100 ? 98.968 -14.308 40.091 1.00 48.16 100 ARG D N 1
ATOM 7409 C CA . ARG D 1 100 ? 99.748 -14.520 41.298 1.00 33.03 100 ARG D CA 1
ATOM 7410 C C . ARG D 1 100 ? 99.080 -14.382 42.643 1.00 36.07 100 ARG D C 1
ATOM 7411 O O . ARG D 1 100 ? 98.985 -15.334 43.405 1.00 42.69 100 ARG D O 1
ATOM 7419 N N . ALA D 1 101 ? 98.653 -13.185 42.946 1.00 35.47 101 ALA D N 1
ATOM 7420 C CA . ALA D 1 101 ? 98.023 -12.901 44.210 1.00 35.26 101 ALA D CA 1
ATOM 7421 C C . ALA D 1 101 ? 96.834 -13.804 44.488 1.00 43.86 101 ALA D C 1
ATOM 7422 O O . ALA D 1 101 ? 96.641 -14.296 45.594 1.00 48.80 101 ALA D O 1
ATOM 7424 N N . ALA D 1 102 ? 96.005 -14.002 43.475 1.00 45.34 102 ALA D N 1
ATOM 7425 C CA . ALA D 1 102 ? 94.831 -14.856 43.623 1.00 44.19 102 ALA D CA 1
ATOM 7426 C C . ALA D 1 102 ? 95.187 -16.319 43.889 1.00 57.91 102 ALA D C 1
ATOM 7427 O O . ALA D 1 102 ? 94.454 -17.040 44.566 1.00 76.33 102 ALA D O 1
ATOM 7429 N N . ASP D 1 103 ? 96.328 -16.769 43.375 1.00 54.47 103 ASP D N 1
ATOM 7430 C CA . ASP D 1 103 ? 96.745 -18.141 43.595 1.00 54.03 103 ASP D CA 1
ATOM 7431 C C . ASP D 1 103 ? 97.488 -18.363 44.915 1.00 82.19 103 ASP D C 1
ATOM 7432 O O . ASP D 1 103 ? 97.608 -19.505 45.353 1.00 100.00 103 ASP D O 1
ATOM 7437 N N . LEU D 1 104 ? 98.010 -17.280 45.509 1.00 69.24 104 LEU D N 1
ATOM 7438 C CA . LEU D 1 104 ? 98.757 -17.326 46.771 1.00 49.02 104 LEU D CA 1
ATOM 7439 C C . LEU D 1 104 ? 97.853 -17.659 47.955 1.00 44.88 104 LEU D C 1
ATOM 7440 O O . LEU D 1 104 ? 98.261 -18.383 48.864 1.00 49.87 104 LEU D O 1
ATOM 7445 N N . ILE D 1 105 ? 96.655 -17.058 47.982 1.00 39.35 105 ILE D N 1
ATOM 7446 C CA . ILE D 1 105 ? 95.726 -17.245 49.085 1.00 24.30 105 ILE D CA 1
ATOM 7447 C C . ILE D 1 105 ? 94.313 -16.823 48.724 1.00 49.95 105 ILE D C 1
ATOM 7448 O O . ILE D 1 105 ? 94.091 -16.091 47.760 1.00 60.22 105 ILE D O 1
ATOM 7453 N N . LYS D 1 106 ? 93.355 -17.301 49.499 1.00 61.15 106 LYS D N 1
ATOM 7454 C CA . LYS D 1 106 ? 91.944 -17.026 49.300 1.00 38.30 106 LYS D CA 1
ATOM 7455 C C . LYS D 1 106 ? 91.511 -15.746 49.980 1.00 39.67 106 LYS D C 1
ATOM 7456 O O . LYS D 1 106 ? 91.501 -15.690 51.202 1.00 39.77 106 LYS D O 1
ATOM 7467 N N . ALA D 1 107 ? 91.139 -14.743 49.195 1.00 36.54 107 ALA D N 1
ATOM 7468 C CA . ALA D 1 107 ? 90.692 -13.485 49.742 1.00 24.68 107 ALA D CA 1
ATOM 7469 C C . ALA D 1 107 ? 89.217 -13.540 50.111 1.00 38.00 107 ALA D C 1
ATOM 7470 O O . ALA D 1 107 ? 88.381 -13.948 49.299 1.00 41.15 107 ALA D O 1
ATOM 7472 N N . VAL D 1 108 ? 88.905 -13.104 51.335 1.00 44.79 108 VAL D N 1
ATOM 7473 C CA . VAL D 1 108 ? 87.542 -13.026 51.831 1.00 39.31 108 VAL D CA 1
ATOM 7474 C C . VAL D 1 108 ? 87.310 -11.554 52.156 1.00 29.29 108 VAL D C 1
ATOM 7475 O O . VAL D 1 108 ? 87.947 -10.978 53.029 1.00 32.41 108 VAL D O 1
ATOM 7479 N N . PRO D 1 109 ? 86.412 -10.911 51.449 1.00 31.27 109 PRO D N 1
ATOM 7480 C CA . PRO D 1 109 ? 86.112 -9.509 51.648 1.00 33.31 109 PRO D CA 1
ATOM 7481 C C . PRO D 1 109 ? 85.215 -9.304 52.869 1.00 34.53 109 PRO D C 1
ATOM 7482 O O . PRO D 1 109 ? 84.277 -10.065 53.103 1.00 34.19 109 PRO D O 1
ATOM 7486 N N . VAL D 1 110 ? 85.497 -8.284 53.677 1.00 25.71 110 VAL D N 1
ATOM 7487 C CA . VAL D 1 110 ? 84.710 -7.942 54.855 1.00 19.58 110 VAL D CA 1
ATOM 7488 C C . VAL D 1 110 ? 84.518 -6.454 54.737 1.00 28.36 110 VAL D C 1
ATOM 7489 O O . VAL D 1 110 ? 85.476 -5.725 54.847 1.00 38.22 110 VAL D O 1
ATOM 7493 N N . THR D 1 111 ? 83.329 -5.989 54.493 1.00 23.01 111 THR D N 1
ATOM 7494 C CA . THR D 1 111 ? 83.156 -4.575 54.310 1.00 16.24 111 THR D CA 1
ATOM 7495 C C . THR D 1 111 ? 83.020 -3.784 55.581 1.00 31.43 111 THR D C 1
ATOM 7496 O O . THR D 1 111 ? 82.329 -4.150 56.500 1.00 42.66 111 THR D O 1
ATOM 7500 N N . GLN D 1 112 ? 83.686 -2.653 55.594 1.00 28.51 112 GLN D N 1
ATOM 7501 C CA . GLN D 1 112 ? 83.654 -1.682 56.669 1.00 16.04 112 GLN D CA 1
ATOM 7502 C C . GLN D 1 112 ? 83.186 -0.453 55.920 1.00 26.03 112 GLN D C 1
ATOM 7503 O O . GLN D 1 112 ? 83.946 0.136 55.175 1.00 30.86 112 GLN D O 1
ATOM 7509 N N . ASP D 1 113 ? 81.920 -0.111 56.079 1.00 19.78 113 ASP D N 1
ATOM 7510 C CA . ASP D 1 113 ? 81.265 0.998 55.399 1.00 17.28 113 ASP D CA 1
ATOM 7511 C C . ASP D 1 113 ? 81.916 2.349 55.571 1.00 22.40 113 ASP D C 1
ATOM 7512 O O . ASP D 1 113 ? 81.971 3.115 54.617 1.00 39.08 113 ASP D O 1
ATOM 7517 N N . LYS D 1 114 ? 82.312 2.668 56.789 1.00 33.35 114 LYS D N 1
ATOM 7518 C CA . LYS D 1 114 ? 82.933 3.939 57.128 1.00 29.32 114 LYS D CA 1
ATOM 7519 C C . LYS D 1 114 ? 84.267 3.629 57.811 1.00 27.81 114 LYS D C 1
ATOM 7520 O O . LYS D 1 114 ? 84.420 2.586 58.459 1.00 28.35 114 LYS D O 1
ATOM 7526 N N . PRO D 1 115 ? 85.305 4.441 57.655 1.00 24.37 115 PRO D N 1
ATOM 7527 C CA . PRO D 1 115 ? 86.567 4.069 58.284 1.00 19.26 115 PRO D CA 1
ATOM 7528 C C . PRO D 1 115 ? 86.661 4.588 59.708 1.00 45.69 115 PRO D C 1
ATOM 7529 O O . PRO D 1 115 ? 87.306 5.608 59.952 1.00 58.57 115 PRO D O 1
ATOM 7533 N N . LEU D 1 116 ? 86.002 3.862 60.620 1.00 44.11 116 LEU D N 1
ATOM 7534 C CA . LEU D 1 116 ? 85.918 4.191 62.029 1.00 27.30 116 LEU D CA 1
ATOM 7535 C C . LEU D 1 116 ? 87.134 3.862 62.860 1.00 18.53 116 LEU D C 1
ATOM 7536 O O . LEU D 1 116 ? 87.183 4.174 64.040 1.00 28.83 116 LEU D O 1
ATOM 7541 N N . GLY D 1 117 ? 88.120 3.224 62.223 1.00 26.02 117 GLY D N 1
ATOM 7542 C CA . GLY D 1 117 ? 89.337 2.856 62.902 1.00 20.38 117 GLY D CA 1
ATOM 7543 C C . GLY D 1 117 ? 89.874 1.458 62.637 1.00 18.88 117 GLY D C 1
ATOM 7544 O O . GLY D 1 117 ? 89.145 0.537 62.221 1.00 26.30 117 GLY D O 1
ATOM 7545 N N . LEU D 1 118 ? 91.174 1.314 62.856 1.00 23.79 118 LEU D N 1
ATOM 7546 C CA . LEU D 1 118 ? 91.877 0.056 62.694 1.00 19.03 118 LEU D CA 1
ATOM 7547 C C . LEU D 1 118 ? 91.261 -0.991 63.604 1.00 23.53 118 LEU D C 1
ATOM 7548 O O . LEU D 1 118 ? 91.006 -2.106 63.171 1.00 34.39 118 LEU D O 1
ATOM 7553 N N . GLY D 1 119 ? 91.015 -0.561 64.844 1.00 38.27 119 GLY D N 1
ATOM 7554 C CA . GLY D 1 119 ? 90.429 -1.395 65.868 1.00 34.02 119 GLY D CA 1
ATOM 7555 C C . GLY D 1 119 ? 89.054 -1.845 65.431 1.00 27.14 119 GLY D C 1
ATOM 7556 O O . GLY D 1 119 ? 88.760 -3.041 65.412 1.00 34.06 119 GLY D O 1
ATOM 7557 N N . HIS D 1 120 ? 88.216 -0.893 64.981 1.00 18.91 120 HIS D N 1
ATOM 7558 C CA . HIS D 1 120 ? 86.918 -1.218 64.418 1.00 13.56 120 HIS D CA 1
ATOM 7559 C C . HIS D 1 120 ? 87.048 -2.168 63.249 1.00 22.35 120 HIS D C 1
ATOM 7560 O O . HIS D 1 120 ? 86.298 -3.153 63.154 1.00 29.39 120 HIS D O 1
ATOM 7567 N N . ALA D 1 121 ? 87.994 -1.887 62.335 1.00 26.32 121 ALA D N 1
ATOM 7568 C CA . ALA D 1 121 ? 88.187 -2.766 61.199 1.00 17.90 121 ALA D CA 1
ATOM 7569 C C . ALA D 1 121 ? 88.513 -4.179 61.637 1.00 21.14 121 ALA D C 1
ATOM 7570 O O . ALA D 1 121 ? 87.929 -5.154 61.183 1.00 29.71 121 ALA D O 1
ATOM 7572 N N . VAL D 1 122 ? 89.419 -4.336 62.556 1.00 19.53 122 VAL D N 1
ATOM 7573 C CA . VAL D 1 122 ? 89.759 -5.654 63.033 1.00 28.97 122 VAL D CA 1
ATOM 7574 C C . VAL D 1 122 ? 88.566 -6.388 63.649 1.00 30.05 122 VAL D C 1
ATOM 7575 O O . VAL D 1 122 ? 88.435 -7.601 63.503 1.00 34.56 122 VAL D O 1
ATOM 7579 N N . GLY D 1 123 ? 87.713 -5.659 64.343 1.00 27.89 123 GLY D N 1
ATOM 7580 C CA . GLY D 1 123 ? 86.539 -6.212 64.992 1.00 43.27 123 GLY D CA 1
ATOM 7581 C C . GLY D 1 123 ? 85.590 -6.895 64.029 1.00 40.65 123 GLY D C 1
ATOM 7582 O O . GLY D 1 123 ? 85.021 -7.940 64.332 1.00 38.03 123 GLY D O 1
ATOM 7583 N N . LEU D 1 124 ? 85.471 -6.328 62.828 1.00 27.17 124 LEU D N 1
ATOM 7584 C CA . LEU D 1 124 ? 84.585 -6.839 61.777 1.00 18.14 124 LEU D CA 1
ATOM 7585 C C . LEU D 1 124 ? 84.922 -8.248 61.329 1.00 24.19 124 LEU D C 1
ATOM 7586 O O . LEU D 1 124 ? 84.102 -8.951 60.725 1.00 32.92 124 LEU D O 1
ATOM 7591 N N . ALA D 1 125 ? 86.151 -8.664 61.596 1.00 24.72 125 ALA D N 1
ATOM 7592 C CA . ALA D 1 125 ? 86.566 -9.986 61.166 1.00 30.11 125 ALA D CA 1
ATOM 7593 C C . ALA D 1 125 ? 86.086 -11.067 62.105 1.00 37.11 125 ALA D C 1
ATOM 7594 O O . ALA D 1 125 ? 86.050 -12.241 61.755 1.00 50.25 125 ALA D O 1
ATOM 7596 N N . GLU D 1 126 ? 85.719 -10.689 63.320 1.00 36.00 126 GLU D N 1
ATOM 7597 C CA . GLU D 1 126 ? 85.293 -11.690 64.268 1.00 23.04 126 GLU D CA 1
ATOM 7598 C C . GLU D 1 126 ? 84.382 -12.745 63.677 1.00 36.75 126 GLU D C 1
ATOM 7599 O O . GLU D 1 126 ? 84.656 -13.933 63.814 1.00 54.23 126 GLU D O 1
ATOM 7605 N N . SER D 1 127 ? 83.290 -12.300 63.087 1.00 40.55 127 SER D N 1
ATOM 7606 C CA . SER D 1 127 ? 82.320 -13.218 62.526 1.00 36.88 127 SER D CA 1
ATOM 7607 C C . SER D 1 127 ? 82.826 -14.054 61.373 1.00 31.63 127 SER D C 1
ATOM 7608 O O . SER D 1 127 ? 82.149 -14.966 60.906 1.00 61.51 127 SER D O 1
ATOM 7611 N N . VAL D 1 128 ? 83.993 -13.696 60.856 1.00 35.12 128 VAL D N 1
ATOM 7612 C CA . VAL D 1 128 ? 84.559 -14.367 59.696 1.00 39.56 128 VAL D CA 1
ATOM 7613 C C . VAL D 1 128 ? 85.538 -15.498 59.954 1.00 45.75 128 VAL D C 1
ATOM 7614 O O . VAL D 1 128 ? 85.680 -16.386 59.127 1.00 56.75 128 VAL D O 1
ATOM 7618 N N . LEU D 1 129 ? 86.193 -15.426 61.101 1.00 57.43 129 LEU D N 1
ATOM 7619 C CA . LEU D 1 129 ? 87.156 -16.424 61.520 1.00 44.92 129 LEU D CA 1
ATOM 7620 C C . LEU D 1 129 ? 86.398 -17.700 61.887 1.00 68.43 129 LEU D C 1
ATOM 7621 O O . LEU D 1 129 ? 85.336 -17.641 62.520 1.00 68.52 129 LEU D O 1
ATOM 7626 N N . ASP D 1 130 ? 86.973 -18.863 61.556 1.00 78.77 130 ASP D N 1
ATOM 7627 C CA . ASP D 1 130 ? 86.369 -20.144 61.888 1.00 57.81 130 ASP D CA 1
ATOM 7628 C C . ASP D 1 130 ? 86.345 -20.264 63.402 1.00 60.55 130 ASP D C 1
ATOM 7629 O O . ASP D 1 130 ? 87.176 -19.651 64.076 1.00 58.90 130 ASP D O 1
ATOM 7634 N N . ASP D 1 131 ? 85.392 -21.037 63.908 1.00 50.69 131 ASP D N 1
ATOM 7635 C CA . ASP D 1 131 ? 85.213 -21.273 65.321 1.00 53.37 131 ASP D CA 1
ATOM 7636 C C . ASP D 1 131 ? 86.400 -21.970 65.992 1.00 51.65 131 ASP D C 1
ATOM 7637 O O . ASP D 1 131 ? 86.709 -21.700 67.152 1.00 55.99 131 ASP D O 1
ATOM 7642 N N . ASP D 1 132 ? 87.072 -22.839 65.243 1.00 52.09 132 ASP D N 1
ATOM 7643 C CA . ASP D 1 132 ? 88.238 -23.571 65.742 1.00 51.33 132 ASP D CA 1
ATOM 7644 C C . ASP D 1 132 ? 89.510 -22.711 65.832 1.00 62.39 132 ASP D C 1
ATOM 7645 O O . ASP D 1 132 ? 90.532 -23.166 66.353 1.00 60.59 132 ASP D O 1
ATOM 7650 N N . GLU D 1 133 ? 89.440 -21.477 65.314 1.00 58.12 133 GLU D N 1
ATOM 7651 C CA . GLU D 1 133 ? 90.555 -20.536 65.273 1.00 45.61 133 GLU D CA 1
ATOM 7652 C C . GLU D 1 133 ? 90.755 -19.850 66.605 1.00 46.84 133 GLU D C 1
ATOM 7653 O O . GLU D 1 133 ? 89.782 -19.336 67.161 1.00 65.78 133 GLU D O 1
ATOM 7659 N N . ASP D 1 134 ? 92.007 -19.839 67.101 1.00 35.79 134 ASP D N 1
ATOM 7660 C CA . ASP D 1 134 ? 92.345 -19.288 68.407 1.00 40.00 134 ASP D CA 1
ATOM 7661 C C . ASP D 1 134 ? 93.293 -18.102 68.499 1.00 47.31 134 ASP D C 1
ATOM 7662 O O . ASP D 1 134 ? 93.662 -17.676 69.605 1.00 51.75 134 ASP D O 1
ATOM 7667 N N . VAL D 1 135 ? 93.683 -17.590 67.341 1.00 44.39 135 VAL D N 1
ATOM 7668 C CA . VAL D 1 135 ? 94.555 -16.434 67.230 1.00 35.12 135 VAL D CA 1
ATOM 7669 C C . VAL D 1 135 ? 93.946 -15.551 66.184 1.00 40.51 135 VAL D C 1
ATOM 7670 O O . VAL D 1 135 ? 93.333 -16.043 65.236 1.00 48.12 135 VAL D O 1
ATOM 7674 N N . VAL D 1 136 ? 94.174 -14.263 66.341 1.00 38.47 136 VAL D N 1
ATOM 7675 C CA . VAL D 1 136 ? 93.741 -13.278 65.388 1.00 32.63 136 VAL D CA 1
ATOM 7676 C C . VAL D 1 136 ? 95.051 -12.716 64.833 1.00 38.15 136 VAL D C 1
ATOM 7677 O O . VAL D 1 136 ? 95.699 -11.901 65.478 1.00 36.40 136 VAL D O 1
ATOM 7681 N N . ALA D 1 137 ? 95.477 -13.180 63.653 1.00 43.30 137 ALA D N 1
ATOM 7682 C CA . ALA D 1 137 ? 96.694 -12.709 62.990 1.00 38.06 137 ALA D CA 1
ATOM 7683 C C . ALA D 1 137 ? 96.310 -11.502 62.124 1.00 34.12 137 ALA D C 1
ATOM 7684 O O . ALA D 1 137 ? 95.469 -11.633 61.227 1.00 44.46 137 ALA D O 1
ATOM 7686 N N . VAL D 1 138 ? 96.912 -10.330 62.391 1.00 33.29 138 VAL D N 1
ATOM 7687 C CA . VAL D 1 138 ? 96.664 -9.103 61.648 1.00 30.07 138 VAL D CA 1
ATOM 7688 C C . VAL D 1 138 ? 97.940 -8.600 60.967 1.00 26.58 138 VAL D C 1
ATOM 7689 O O . VAL D 1 138 ? 98.986 -8.458 61.607 1.00 33.59 138 VAL D O 1
ATOM 7693 N N . MET D 1 139 ? 97.865 -8.325 59.679 1.00 31.20 139 MET D N 1
ATOM 7694 C CA . MET D 1 139 ? 98.991 -7.798 58.930 1.00 22.56 139 MET D CA 1
ATOM 7695 C C . MET D 1 139 ? 98.516 -6.603 58.145 1.00 21.45 139 MET D C 1
ATOM 7696 O O . MET D 1 139 ? 97.662 -6.712 57.277 1.00 26.44 139 MET D O 1
ATOM 7701 N N . LEU D 1 140 ? 99.064 -5.450 58.502 1.00 24.84 140 LEU D N 1
ATOM 7702 C CA . LEU D 1 140 ? 98.701 -4.216 57.829 1.00 16.73 140 LEU D CA 1
ATOM 7703 C C . LEU D 1 140 ? 99.384 -4.234 56.464 1.00 33.76 140 LEU D C 1
ATOM 7704 O O . LEU D 1 140 ? 100.553 -4.602 56.373 1.00 38.56 140 LEU D O 1
ATOM 7709 N N . PRO D 1 141 ? 98.644 -3.950 55.396 1.00 30.23 141 PRO D N 1
ATOM 7710 C CA . PRO D 1 141 ? 99.206 -4.048 54.067 1.00 22.22 141 PRO D CA 1
ATOM 7711 C C . PRO D 1 141 ? 100.066 -2.892 53.547 1.00 32.25 141 PRO D C 1
ATOM 7712 O O . PRO D 1 141 ? 100.479 -2.878 52.395 1.00 33.33 141 PRO D O 1
ATOM 7716 N N . ASP D 1 142 ? 100.317 -1.899 54.396 1.00 24.86 142 ASP D N 1
ATOM 7717 C CA . ASP D 1 142 ? 101.142 -0.737 54.053 1.00 23.92 142 ASP D CA 1
ATOM 7718 C C . ASP D 1 142 ? 102.405 -0.742 54.899 1.00 20.65 142 ASP D C 1
ATOM 7719 O O . ASP D 1 142 ? 102.991 0.317 55.122 1.00 38.11 142 ASP D O 1
ATOM 7724 N N . ASP D 1 143 ? 102.812 -1.915 55.387 1.00 19.17 143 ASP D N 1
ATOM 7725 C CA . ASP D 1 143 ? 103.976 -2.050 56.241 1.00 19.30 143 ASP D CA 1
ATOM 7726 C C . ASP D 1 143 ? 104.713 -3.334 55.916 1.00 24.85 143 ASP D C 1
ATOM 7727 O O . ASP D 1 143 ? 104.134 -4.423 55.995 1.00 26.48 143 ASP D O 1
ATOM 7732 N N . LEU D 1 144 ? 105.974 -3.194 55.519 1.00 22.61 144 LEU D N 1
ATOM 7733 C CA . LEU D 1 144 ? 106.772 -4.343 55.160 1.00 24.27 144 LEU D CA 1
ATOM 7734 C C . LEU D 1 144 ? 107.821 -4.667 56.223 1.00 46.01 144 LEU D C 1
ATOM 7735 O O . LEU D 1 144 ? 108.565 -3.782 56.614 1.00 37.25 144 LEU D O 1
ATOM 7740 N N . VAL D 1 145 ? 107.910 -5.927 56.645 1.00 38.34 145 VAL D N 1
ATOM 7741 C CA . VAL D 1 145 ? 108.896 -6.341 57.622 1.00 30.43 145 VAL D CA 1
ATOM 7742 C C . VAL D 1 145 ? 109.785 -7.342 56.920 1.00 30.61 145 VAL D C 1
ATOM 7743 O O . VAL D 1 145 ? 109.346 -8.421 56.497 1.00 35.22 145 VAL D O 1
ATOM 7747 N N . LEU D 1 146 ? 111.023 -6.923 56.702 1.00 42.76 146 LEU D N 1
ATOM 7748 C CA . LEU D 1 146 ? 111.927 -7.747 55.937 1.00 42.74 146 LEU D CA 1
ATOM 7749 C C . LEU D 1 146 ? 113.183 -8.294 56.610 1.00 45.00 146 LEU D C 1
ATOM 7750 O O . LEU D 1 146 ? 113.857 -7.582 57.345 1.00 51.14 146 LEU D O 1
ATOM 7755 N N . PRO D 1 147 ? 113.518 -9.569 56.334 1.00 41.27 147 PRO D N 1
ATOM 7756 C CA . PRO D 1 147 ? 112.805 -10.505 55.451 1.00 38.91 147 PRO D CA 1
ATOM 7757 C C . PRO D 1 147 ? 111.552 -11.061 56.099 1.00 42.26 147 PRO D C 1
ATOM 7758 O O . PRO D 1 147 ? 111.391 -10.989 57.306 1.00 73.75 147 PRO D O 1
ATOM 7762 N N . THR D 1 148 ? 110.644 -11.592 55.301 1.00 36.40 148 THR D N 1
ATOM 7763 C CA . THR D 1 148 ? 109.427 -12.127 55.862 1.00 38.85 148 THR D CA 1
ATOM 7764 C C . THR D 1 148 ? 109.740 -13.265 56.802 1.00 50.91 148 THR D C 1
ATOM 7765 O O . THR D 1 148 ? 110.761 -13.920 56.606 1.00 65.78 148 THR D O 1
ATOM 7769 N N . GLY D 1 149 ? 108.893 -13.435 57.823 1.00 34.71 149 GLY D N 1
ATOM 7770 C CA . GLY D 1 149 ? 109.061 -14.496 58.794 1.00 44.56 149 GLY D CA 1
ATOM 7771 C C . GLY D 1 149 ? 108.928 -14.038 60.248 1.00 52.87 149 GLY D C 1
ATOM 7772 O O . GLY D 1 149 ? 108.985 -14.859 61.162 1.00 62.54 149 GLY D O 1
ATOM 7773 N N . VAL D 1 150 ? 108.719 -12.738 60.519 1.00 36.99 150 VAL D N 1
ATOM 7774 C CA . VAL D 1 150 ? 108.611 -12.361 61.928 1.00 32.92 150 VAL D CA 1
ATOM 7775 C C . VAL D 1 150 ? 107.473 -13.058 62.620 1.00 51.83 150 VAL D C 1
ATOM 7776 O O . VAL D 1 150 ? 107.505 -13.302 63.832 1.00 47.77 150 VAL D O 1
ATOM 7780 N N . MET D 1 151 ? 106.440 -13.337 61.846 1.00 40.27 151 MET D N 1
ATOM 7781 C CA . MET D 1 151 ? 105.281 -13.971 62.415 1.00 49.26 151 MET D CA 1
ATOM 7782 C C . MET D 1 151 ? 105.546 -15.369 62.947 1.00 53.04 151 MET D C 1
ATOM 7783 O O . MET D 1 151 ? 104.874 -15.839 63.858 1.00 52.92 151 MET D O 1
ATOM 7788 N N . GLU D 1 152 ? 106.543 -16.025 62.378 1.00 49.19 152 GLU D N 1
ATOM 7789 C CA . GLU D 1 152 ? 106.914 -17.370 62.801 1.00 56.06 152 GLU D CA 1
ATOM 7790 C C . GLU D 1 152 ? 107.515 -17.283 64.193 1.00 55.30 152 GLU D C 1
ATOM 7791 O O . GLU D 1 152 ? 107.295 -18.142 65.050 1.00 49.59 152 GLU D O 1
ATOM 7797 N N . ARG D 1 153 ? 108.278 -16.198 64.365 1.00 42.02 153 ARG D N 1
ATOM 7798 C CA . ARG D 1 153 ? 108.959 -15.843 65.592 1.00 49.54 153 ARG D CA 1
ATOM 7799 C C . ARG D 1 153 ? 107.911 -15.463 66.643 1.00 51.02 153 ARG D C 1
ATOM 7800 O O . ARG D 1 153 ? 107.839 -15.995 67.751 1.00 44.04 153 ARG D O 1
ATOM 7808 N N . MET D 1 154 ? 107.064 -14.524 66.271 1.00 42.84 154 MET D N 1
ATOM 7809 C CA . MET D 1 154 ? 106.026 -14.071 67.158 1.00 28.54 154 MET D CA 1
ATOM 7810 C C . MET D 1 154 ? 105.242 -15.252 67.682 1.00 40.66 154 MET D C 1
ATOM 7811 O O . MET D 1 154 ? 104.958 -15.326 68.863 1.00 50.72 154 MET D O 1
ATOM 7816 N N . ALA D 1 155 ? 104.921 -16.198 66.798 1.00 34.85 155 ALA D N 1
ATOM 7817 C CA . ALA D 1 155 ? 104.144 -17.386 67.147 1.00 45.82 155 ALA D CA 1
ATOM 7818 C C . ALA D 1 155 ? 104.784 -18.253 68.203 1.00 55.04 155 ALA D C 1
ATOM 7819 O O . ALA D 1 155 ? 104.092 -18.955 68.946 1.00 63.97 155 ALA D O 1
ATOM 7821 N N . GLN D 1 156 ? 106.120 -18.170 68.256 1.00 49.14 156 GLN D N 1
ATOM 7822 C CA . GLN D 1 156 ? 106.951 -18.898 69.209 1.00 47.15 156 GLN D CA 1
ATOM 7823 C C . GLN D 1 156 ? 106.807 -18.273 70.584 1.00 66.06 156 GLN D C 1
ATOM 7824 O O . GLN D 1 156 ? 106.674 -18.948 71.605 1.00 61.64 156 GLN D O 1
ATOM 7830 N N . VAL D 1 157 ? 106.883 -16.937 70.578 1.00 37.07 157 VAL D N 1
ATOM 7831 C CA . VAL D 1 157 ? 106.731 -16.169 71.796 1.00 34.15 157 VAL D CA 1
ATOM 7832 C C . VAL D 1 157 ? 105.346 -16.498 72.394 1.00 60.84 157 VAL D C 1
ATOM 7833 O O . VAL D 1 157 ? 105.143 -16.641 73.601 1.00 74.99 157 VAL D O 1
ATOM 7837 N N . ARG D 1 158 ? 104.345 -16.670 71.536 1.00 55.31 158 ARG D N 1
ATOM 7838 C CA . ARG D 1 158 ? 103.004 -16.977 71.985 1.00 39.50 158 ARG D CA 1
ATOM 7839 C C . ARG D 1 158 ? 102.840 -18.395 72.501 1.00 49.07 158 ARG D C 1
ATOM 7840 O O . ARG D 1 158 ? 102.062 -18.632 73.423 1.00 57.00 158 ARG D O 1
ATOM 7848 N N . ALA D 1 159 ? 103.571 -19.344 71.915 1.00 54.06 159 ALA D N 1
ATOM 7849 C CA . ALA D 1 159 ? 103.499 -20.745 72.310 1.00 50.22 159 ALA D CA 1
ATOM 7850 C C . ALA D 1 159 ? 104.094 -20.877 73.711 1.00 46.87 159 ALA D C 1
ATOM 7851 O O . ALA D 1 159 ? 103.700 -21.691 74.549 1.00 60.43 159 ALA D O 1
ATOM 7853 N N . GLU D 1 160 ? 105.042 -20.007 73.985 1.00 35.37 160 GLU D N 1
ATOM 7854 C CA . GLU D 1 160 ? 105.678 -19.993 75.273 1.00 35.72 160 GLU D CA 1
ATOM 7855 C C . GLU D 1 160 ? 104.856 -19.293 76.337 1.00 61.92 160 GLU D C 1
ATOM 7856 O O . GLU D 1 160 ? 104.469 -19.885 77.340 1.00 83.15 160 GLU D O 1
ATOM 7862 N N . PHE D 1 161 ? 104.650 -17.994 76.113 1.00 37.52 161 PHE D N 1
ATOM 7863 C CA . PHE D 1 161 ? 103.972 -17.091 77.024 1.00 27.94 161 PHE D CA 1
ATOM 7864 C C . PHE D 1 161 ? 102.465 -16.956 76.935 1.00 46.49 161 PHE D C 1
ATOM 7865 O O . PHE D 1 161 ? 101.848 -16.355 77.825 1.00 51.82 161 PHE D O 1
ATOM 7873 N N . GLY D 1 162 ? 101.905 -17.461 75.829 1.00 46.86 162 GLY D N 1
ATOM 7874 C CA . GLY D 1 162 ? 100.485 -17.329 75.574 1.00 31.64 162 GLY D CA 1
ATOM 7875 C C . GLY D 1 162 ? 100.285 -15.815 75.480 1.00 36.17 162 GLY D C 1
ATOM 7876 O O . GLY D 1 162 ? 101.266 -15.064 75.444 1.00 42.19 162 GLY D O 1
ATOM 7877 N N . GLY D 1 163 ? 99.048 -15.330 75.492 1.00 51.16 163 GLY D N 1
ATOM 7878 C CA . GLY D 1 163 ? 98.902 -13.888 75.444 1.00 53.80 163 GLY D CA 1
ATOM 7879 C C . GLY D 1 163 ? 98.872 -13.324 74.034 1.00 37.45 163 GLY D C 1
ATOM 7880 O O . GLY D 1 163 ? 98.411 -13.978 73.101 1.00 33.66 163 GLY D O 1
ATOM 7881 N N . SER D 1 164 ? 99.353 -12.089 73.868 1.00 36.27 164 SER D N 1
ATOM 7882 C CA . SER D 1 164 ? 99.389 -11.445 72.567 1.00 39.53 164 SER D CA 1
ATOM 7883 C C . SER D 1 164 ? 100.793 -10.908 72.253 1.00 56.04 164 SER D C 1
ATOM 7884 O O . SER D 1 164 ? 101.425 -10.357 73.148 1.00 47.85 164 SER D O 1
ATOM 7887 N N . VAL D 1 165 ? 101.236 -11.051 70.992 1.00 49.05 165 VAL D N 1
ATOM 7888 C CA . VAL D 1 165 ? 102.555 -10.617 70.552 1.00 37.61 165 VAL D CA 1
ATOM 7889 C C . VAL D 1 165 ? 102.522 -9.625 69.391 1.00 29.31 165 VAL D C 1
ATOM 7890 O O . VAL D 1 165 ? 101.770 -9.807 68.441 1.00 40.29 165 VAL D O 1
ATOM 7894 N N . LEU D 1 166 ? 103.332 -8.561 69.481 1.00 26.29 166 LEU D N 1
ATOM 7895 C CA . LEU D 1 166 ? 103.390 -7.544 68.437 1.00 30.43 166 LEU D CA 1
ATOM 7896 C C . LEU D 1 166 ? 104.840 -7.392 67.935 1.00 33.54 166 LEU D C 1
ATOM 7897 O O . LEU D 1 166 ? 105.783 -7.840 68.584 1.00 37.20 166 LEU D O 1
ATOM 7902 N N . CYS D 1 167 ? 105.040 -6.796 66.764 1.00 42.33 167 CYS D N 1
ATOM 7903 C CA . CYS D 1 167 ? 106.377 -6.592 66.239 1.00 21.52 167 CYS D CA 1
ATOM 7904 C C . CYS D 1 167 ? 106.723 -5.119 66.277 1.00 36.92 167 CYS D C 1
ATOM 7905 O O . CYS D 1 167 ? 105.904 -4.262 65.944 1.00 42.51 167 CYS D O 1
ATOM 7908 N N . ALA D 1 168 ? 107.925 -4.821 66.762 1.00 34.89 168 ALA D N 1
ATOM 7909 C CA . ALA D 1 168 ? 108.350 -3.443 66.894 1.00 25.87 168 ALA D CA 1
ATOM 7910 C C . ALA D 1 168 ? 109.677 -3.259 66.230 1.00 37.80 168 ALA D C 1
ATOM 7911 O O . ALA D 1 168 ? 110.364 -4.216 65.896 1.00 44.04 168 ALA D O 1
ATOM 7913 N N . VAL D 1 169 ? 110.074 -2.024 66.068 1.00 25.24 169 VAL D N 1
ATOM 7914 C CA . VAL D 1 169 ? 111.343 -1.682 65.472 1.00 25.28 169 VAL D CA 1
ATOM 7915 C C . VAL D 1 169 ? 111.654 -0.344 66.067 1.00 36.90 169 VAL D C 1
ATOM 7916 O O . VAL D 1 169 ? 110.717 0.396 66.348 1.00 32.86 169 VAL D O 1
ATOM 7920 N N . GLU D 1 170 ? 112.930 -0.027 66.268 1.00 34.25 170 GLU D N 1
ATOM 7921 C CA . GLU D 1 170 ? 113.280 1.265 66.833 1.00 29.90 170 GLU D CA 1
ATOM 7922 C C . GLU D 1 170 ? 113.054 2.312 65.778 1.00 21.65 170 GLU D 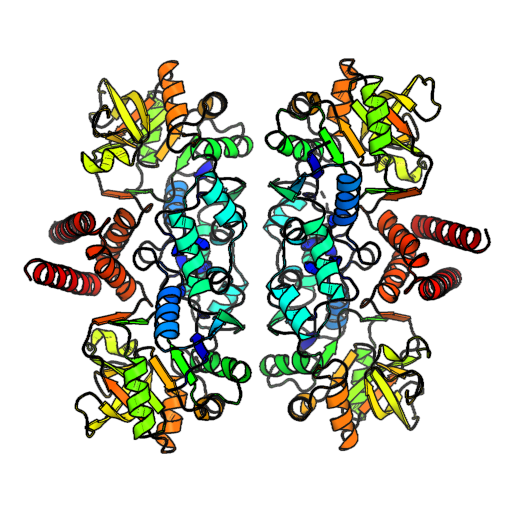C 1
ATOM 7923 O O . GLU D 1 170 ? 113.230 2.027 64.606 1.00 36.96 170 GLU D O 1
ATOM 7929 N N . VAL D 1 171 ? 112.665 3.498 66.216 1.00 29.72 171 VAL D N 1
ATOM 7930 C CA . VAL D 1 171 ? 112.358 4.624 65.356 1.00 28.27 171 VAL D CA 1
ATOM 7931 C C . VAL D 1 171 ? 112.925 5.893 65.982 1.00 44.23 171 VAL D C 1
ATOM 7932 O O . VAL D 1 171 ? 113.589 5.801 67.001 1.00 46.90 171 VAL D O 1
ATOM 7936 N N . SER D 1 172 ? 112.700 7.081 65.419 1.00 44.68 172 SER D N 1
ATOM 7937 C CA . SER D 1 172 ? 113.285 8.278 66.027 1.00 40.45 172 SER D CA 1
ATOM 7938 C C . SER D 1 172 ? 112.344 9.464 66.168 1.00 54.15 172 SER D C 1
ATOM 7939 O O . SER D 1 172 ? 111.565 9.745 65.264 1.00 55.84 172 SER D O 1
ATOM 7942 N N . GLU D 1 173 ? 112.463 10.164 67.294 1.00 44.83 173 GLU D N 1
ATOM 7943 C CA . GLU D 1 173 ? 111.689 11.355 67.649 1.00 52.54 173 GLU D CA 1
ATOM 7944 C C . GLU D 1 173 ? 110.866 12.054 66.550 1.00 67.01 173 GLU D C 1
ATOM 7945 O O . GLU D 1 173 ? 109.700 12.412 66.762 1.00 65.56 173 GLU D O 1
ATOM 7951 N N . ALA D 1 174 ? 111.464 12.280 65.375 1.00 56.06 174 ALA D N 1
ATOM 7952 C CA . ALA D 1 174 ? 110.720 12.942 64.327 1.00 53.81 174 ALA D CA 1
ATOM 7953 C C . ALA D 1 174 ? 109.604 12.000 63.857 1.00 91.00 174 ALA D C 1
ATOM 7954 O O . ALA D 1 174 ? 108.475 12.424 63.631 1.00 90.12 174 ALA D O 1
ATOM 7956 N N . ASP D 1 175 ? 109.892 10.681 63.920 1.00 66.43 175 ASP D N 1
ATOM 7957 C CA . ASP D 1 175 ? 108.994 9.620 63.489 1.00 55.85 175 ASP D CA 1
ATOM 7958 C C . ASP D 1 175 ? 108.279 8.878 64.605 1.00 54.09 175 ASP D C 1
ATOM 7959 O O . ASP D 1 175 ? 107.735 7.780 64.430 1.00 56.96 175 ASP D O 1
ATOM 7964 N N . VAL D 1 176 ? 108.274 9.450 65.794 1.00 52.83 176 VAL D N 1
ATOM 7965 C CA . VAL D 1 176 ? 107.627 8.768 66.902 1.00 44.66 176 VAL D CA 1
ATOM 7966 C C . VAL D 1 176 ? 106.110 8.904 66.909 1.00 50.01 176 VAL D C 1
ATOM 7967 O O . VAL D 1 176 ? 105.380 7.960 67.219 1.00 37.78 176 VAL D O 1
ATOM 7971 N N . SER D 1 177 ? 105.650 10.094 66.543 1.00 33.58 177 SER D N 1
ATOM 7972 C CA . SER D 1 177 ? 104.242 10.408 66.520 1.00 34.65 177 SER D CA 1
ATOM 7973 C C . SER D 1 177 ? 103.375 9.753 65.431 1.00 49.00 177 SER D C 1
ATOM 7974 O O . SER D 1 177 ? 102.165 9.966 65.397 1.00 58.79 177 SER D O 1
ATOM 7977 N N . LYS D 1 178 ? 103.971 8.939 64.563 1.00 52.52 178 LYS D N 1
ATOM 7978 C CA . LYS D 1 178 ? 103.248 8.274 63.480 1.00 44.41 178 LYS D CA 1
ATOM 7979 C C . LYS D 1 178 ? 102.804 6.880 63.844 1.00 39.60 178 LYS D C 1
ATOM 7980 O O . LYS D 1 178 ? 102.020 6.277 63.124 1.00 43.42 178 LYS D O 1
ATOM 7986 N N . TYR D 1 179 ? 103.354 6.357 64.937 1.00 42.41 179 TYR D N 1
ATOM 7987 C CA . TYR D 1 179 ? 103.085 4.987 65.331 1.00 36.85 179 TYR D CA 1
ATOM 7988 C C . TYR D 1 179 ? 102.540 4.690 66.724 1.00 37.11 179 TYR D C 1
ATOM 7989 O O . TYR D 1 179 ? 102.364 5.568 67.550 1.00 40.33 179 TYR D O 1
ATOM 7998 N N . GLY D 1 180 ? 102.272 3.398 66.937 1.00 28.52 180 GLY D N 1
ATOM 7999 C CA . GLY D 1 180 ? 101.823 2.883 68.211 1.00 28.86 180 GLY D CA 1
ATOM 8000 C C . GLY D 1 180 ? 103.159 2.653 68.889 1.00 42.71 180 GLY D C 1
ATOM 8001 O O . GLY D 1 180 ? 103.995 1.993 68.276 1.00 59.73 180 GLY D O 1
ATOM 8002 N N . ILE D 1 181 ? 103.396 3.250 70.079 1.00 47.98 181 ILE D N 1
ATOM 8003 C CA . ILE D 1 181 ? 104.642 3.195 70.850 1.00 44.91 181 ILE D CA 1
ATOM 8004 C C . ILE D 1 181 ? 104.545 2.387 72.138 1.00 28.80 181 ILE D C 1
ATOM 8005 O O . ILE D 1 181 ? 103.630 2.587 72.926 1.00 39.40 181 ILE D O 1
ATOM 8010 N N . PHE D 1 182 ? 105.481 1.484 72.344 1.00 26.46 182 PHE D N 1
ATOM 8011 C CA . PHE D 1 182 ? 105.429 0.652 73.523 1.00 34.44 182 PHE D CA 1
ATOM 8012 C C . PHE D 1 182 ? 106.083 1.227 74.769 1.00 43.11 182 PHE D C 1
ATOM 8013 O O . PHE D 1 182 ? 107.056 1.972 74.668 1.00 44.52 182 PHE D O 1
ATOM 8021 N N . GLU D 1 183 ? 105.554 0.830 75.940 1.00 37.83 183 GLU D N 1
ATOM 8022 C CA . GLU D 1 183 ? 106.038 1.167 77.272 1.00 28.86 183 GLU D CA 1
ATOM 8023 C C . GLU D 1 183 ? 106.603 -0.163 77.724 1.00 29.95 183 GLU D C 1
ATOM 8024 O O . GLU D 1 183 ? 105.871 -1.138 77.930 1.00 42.05 183 GLU D O 1
ATOM 8030 N N . ILE D 1 184 ? 107.928 -0.242 77.790 1.00 39.13 184 ILE D N 1
ATOM 8031 C CA . ILE D 1 184 ? 108.599 -1.479 78.149 1.00 35.29 184 ILE D CA 1
ATOM 8032 C C . ILE D 1 184 ? 108.468 -1.884 79.595 1.00 56.50 184 ILE D C 1
ATOM 8033 O O . ILE D 1 184 ? 108.592 -1.054 80.474 1.00 62.79 184 ILE D O 1
ATOM 8038 N N . GLU D 1 185 ? 108.226 -3.159 79.821 1.00 38.68 185 GLU D N 1
ATOM 8039 C CA . GLU D 1 185 ? 108.082 -3.560 81.185 1.00 34.76 185 GLU D CA 1
ATOM 8040 C C . GLU D 1 185 ? 109.323 -4.264 81.717 1.00 51.27 185 GLU D C 1
ATOM 8041 O O . GLU D 1 185 ? 109.868 -3.894 82.757 1.00 71.45 185 GLU D O 1
ATOM 8047 N N . ALA D 1 186 ? 109.773 -5.271 80.990 1.00 38.10 186 ALA D N 1
ATOM 8048 C CA . ALA D 1 186 ? 110.934 -6.044 81.378 1.00 42.29 186 ALA D CA 1
ATOM 8049 C C . ALA D 1 186 ? 111.737 -6.524 80.197 1.00 45.19 186 ALA D C 1
ATOM 8050 O O . ALA D 1 186 ? 111.204 -6.943 79.166 1.00 35.95 186 ALA D O 1
ATOM 8052 N N . ASP D 1 187 ? 113.039 -6.491 80.377 1.00 32.66 187 ASP D N 1
ATOM 8053 C CA . ASP D 1 187 ? 113.867 -6.992 79.318 1.00 46.93 187 ASP D CA 1
ATOM 8054 C C . ASP D 1 187 ? 113.527 -8.448 79.399 1.00 36.57 187 ASP D C 1
ATOM 8055 O O . ASP D 1 187 ? 112.441 -8.724 79.945 1.00 39.18 187 ASP D O 1
ATOM 8060 N N . THR D 1 188 ? 114.426 -9.313 78.971 1.00 35.68 188 THR D N 1
ATOM 8061 C CA . THR D 1 188 ? 114.047 -10.682 79.043 1.00 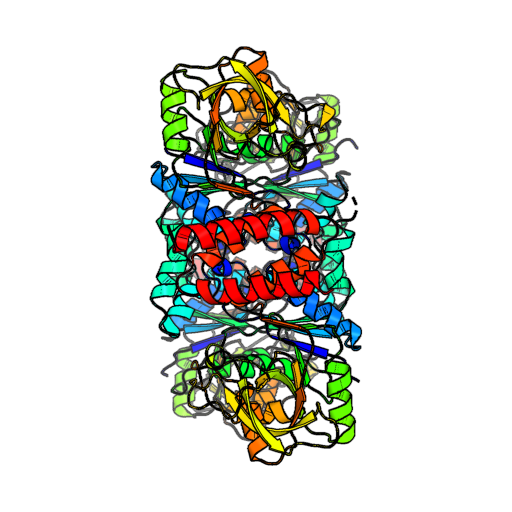42.25 188 THR D CA 1
ATOM 8062 C C . THR D 1 188 ? 115.233 -11.479 78.614 1.00 51.43 188 THR D C 1
ATOM 8063 O O . THR D 1 188 ? 116.328 -10.990 78.317 1.00 78.85 188 THR D O 1
ATOM 8067 N N . LYS D 1 189 ? 114.912 -12.746 78.557 1.00 43.03 189 LYS D N 1
ATOM 8068 C CA . LYS D 1 189 ? 115.840 -13.739 78.190 1.00 49.97 189 LYS D CA 1
ATOM 8069 C C . LYS D 1 189 ? 116.418 -13.513 76.792 1.00 85.91 189 LYS D C 1
ATOM 8070 O O . LYS D 1 189 ? 117.605 -13.215 76.627 1.00 100.00 189 LYS D O 1
ATOM 8076 N N . ASP D 1 190 ? 115.545 -13.660 75.783 1.00 61.07 190 ASP D N 1
ATOM 8077 C CA . ASP D 1 190 ? 115.867 -13.470 74.379 1.00 20.09 190 ASP D CA 1
ATOM 8078 C C . ASP D 1 190 ? 116.114 -11.985 74.175 1.00 35.12 190 ASP D C 1
ATOM 8079 O O . ASP D 1 190 ? 115.298 -11.160 74.566 1.00 54.31 190 ASP D O 1
ATOM 8084 N N . SER D 1 191 ? 117.223 -11.603 73.607 1.00 42.33 191 SER D N 1
ATOM 8085 C CA . SER D 1 191 ? 117.506 -10.188 73.421 1.00 56.66 191 SER D CA 1
ATOM 8086 C C . SER D 1 191 ? 116.443 -9.431 72.638 1.00 41.36 191 SER D C 1
ATOM 8087 O O . SER D 1 191 ? 116.307 -8.207 72.767 1.00 52.74 191 SER D O 1
ATOM 8090 N N . ASP D 1 192 ? 115.703 -10.160 71.811 1.00 38.53 192 ASP D N 1
ATOM 8091 C CA . ASP D 1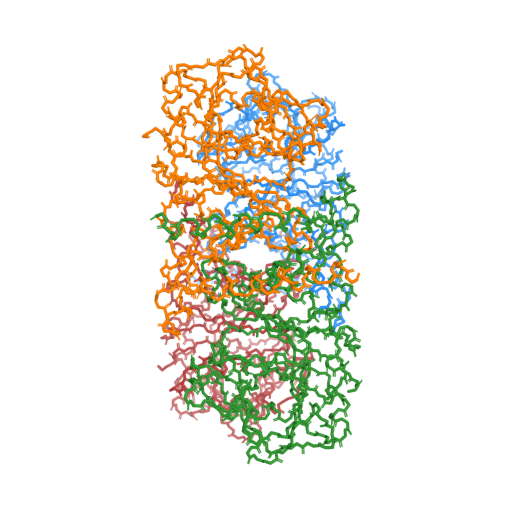 192 ? 114.729 -9.561 70.924 1.00 38.35 192 ASP D CA 1
ATOM 8092 C C . ASP D 1 192 ? 113.261 -9.661 71.333 1.00 42.96 192 ASP D C 1
ATOM 8093 O O . ASP D 1 192 ? 112.360 -9.280 70.591 1.00 51.06 192 ASP D O 1
ATOM 8102 N N . VAL D 1 193 ? 113.019 -10.156 72.531 1.00 37.92 193 VAL D N 1
ATOM 8103 C CA . VAL D 1 193 ? 111.685 -10.307 73.074 1.00 29.06 193 VAL D CA 1
ATOM 8104 C C . VAL D 1 193 ? 111.555 -9.633 74.421 1.00 50.63 193 VAL D C 1
ATOM 8105 O O . VAL D 1 193 ? 112.232 -9.995 75.360 1.00 51.07 193 VAL D O 1
ATOM 8109 N N . LYS D 1 194 ? 110.683 -8.657 74.499 1.00 41.84 194 LYS D N 1
ATOM 8110 C CA . LYS D 1 194 ? 110.449 -7.881 75.699 1.00 38.67 194 LYS D CA 1
ATOM 8111 C C . LYS D 1 194 ? 108.990 -7.971 76.095 1.00 50.81 194 LYS D C 1
ATOM 8112 O O . LYS D 1 194 ? 108.149 -8.239 75.246 1.00 46.88 194 LYS D O 1
ATOM 8118 N N . LYS D 1 195 ? 108.697 -7.785 77.388 1.00 45.87 195 LYS D N 1
ATOM 8119 C CA . LYS D 1 195 ? 107.326 -7.810 77.889 1.00 35.07 195 LYS D CA 1
ATOM 8120 C C . LYS D 1 195 ? 106.905 -6.355 77.974 1.00 39.90 195 LYS D C 1
ATOM 8121 O O . LYS D 1 195 ? 107.750 -5.488 78.160 1.00 43.65 195 LYS D O 1
ATOM 8132 N N . VAL D 1 196 ? 105.649 -6.097 77.662 1.00 33.29 196 VAL D N 1
ATOM 8133 C CA . VAL D 1 196 ? 105.159 -4.747 77.634 1.00 25.00 196 VAL D CA 1
ATOM 8134 C C . VAL D 1 196 ? 104.100 -4.492 78.690 1.00 33.09 196 VAL D C 1
ATOM 8135 O O . VAL D 1 196 ? 103.312 -5.374 79.005 1.00 31.52 196 VAL D O 1
ATOM 8139 N N . LYS D 1 197 ? 104.121 -3.279 79.241 1.00 30.83 197 LYS D N 1
ATOM 8140 C CA . LYS D 1 197 ? 103.199 -2.838 80.279 1.00 32.50 197 LYS D CA 1
ATOM 8141 C C . LYS D 1 197 ? 102.448 -1.611 79.794 1.00 43.57 197 LYS D C 1
ATOM 8142 O O . LYS D 1 197 ? 101.831 -0.897 80.586 1.00 52.25 197 LYS D O 1
ATOM 8148 N N . GLY D 1 198 ? 102.534 -1.324 78.485 1.00 41.24 198 GLY D N 1
ATOM 8149 C CA . GLY D 1 198 ? 101.852 -0.150 77.939 1.00 43.96 198 GLY D CA 1
ATOM 8150 C C . GLY D 1 198 ? 102.042 0.036 76.440 1.00 34.04 198 GLY D C 1
ATOM 8151 O O . GLY D 1 198 ? 102.994 -0.491 75.873 1.00 34.46 198 GLY D O 1
ATOM 8152 N N . MET D 1 199 ? 101.131 0.776 75.803 1.00 34.56 199 MET D N 1
ATOM 8153 C CA . MET D 1 199 ? 101.164 1.039 74.377 1.00 22.49 199 MET D CA 1
ATOM 8154 C C . MET D 1 199 ? 100.264 2.209 74.104 1.00 19.26 199 MET D C 1
ATOM 8155 O O . MET D 1 199 ? 99.100 2.197 74.480 1.00 35.66 199 MET D O 1
ATOM 8160 N N . VAL D 1 200 ? 100.840 3.229 73.484 1.00 31.55 200 VAL D N 1
ATOM 8161 C CA . VAL D 1 200 ? 100.140 4.454 73.166 1.00 28.06 200 VAL D CA 1
ATOM 8162 C C . VAL D 1 200 ? 100.191 4.769 71.696 1.00 29.39 200 VAL D C 1
ATOM 8163 O O . VAL D 1 200 ? 101.205 4.580 71.044 1.00 44.10 200 VAL D O 1
ATOM 8167 N N . GLU D 1 201 ? 99.083 5.258 71.179 1.00 34.03 201 GLU D N 1
ATOM 8168 C CA . GLU D 1 201 ? 98.990 5.578 69.780 1.00 33.96 201 GLU D CA 1
ATOM 8169 C C . GLU D 1 201 ? 99.349 7.002 69.418 1.00 39.72 201 GLU D C 1
ATOM 8170 O O . GLU D 1 201 ? 98.724 7.929 69.919 1.00 42.01 201 GLU D O 1
ATOM 8176 N N . LYS D 1 202 ? 100.331 7.141 68.519 1.00 45.35 202 LYS D N 1
ATOM 8177 C CA . LYS D 1 202 ? 100.777 8.426 68.014 1.00 42.85 202 LYS D CA 1
ATOM 8178 C C . LYS D 1 202 ? 101.029 9.451 69.112 1.00 55.45 202 LYS D C 1
ATOM 8179 O O . LYS D 1 202 ? 100.482 10.554 69.056 1.00 45.26 202 LYS D O 1
ATOM 8185 N N . PRO D 1 203 ? 101.877 9.086 70.082 1.00 48.29 203 PRO D N 1
ATOM 8186 C CA . PRO D 1 203 ? 102.166 10.013 71.154 1.00 40.94 203 PRO D CA 1
ATOM 8187 C C . PRO D 1 203 ? 103.080 11.121 70.667 1.00 47.97 203 PRO D C 1
ATOM 8188 O O . PRO D 1 203 ? 104.005 10.865 69.887 1.00 47.94 203 PRO D O 1
ATOM 8192 N N . ALA D 1 204 ? 102.857 12.334 71.197 1.00 62.58 204 ALA D N 1
ATOM 8193 C CA . ALA D 1 204 ? 103.683 13.468 70.864 1.00 61.59 204 ALA D CA 1
ATOM 8194 C C . ALA D 1 204 ? 105.113 12.999 71.221 1.00 51.05 204 ALA D C 1
ATOM 8195 O O . ALA D 1 204 ? 105.301 12.045 71.997 1.00 52.24 204 ALA D O 1
ATOM 8197 N N . ILE D 1 205 ? 106.127 13.642 70.628 1.00 51.66 205 ILE D N 1
ATOM 8198 C CA . ILE D 1 205 ? 107.539 13.341 70.838 1.00 46.14 205 ILE D CA 1
ATOM 8199 C C . ILE D 1 205 ? 107.940 13.255 72.317 1.00 78.03 205 ILE D C 1
ATOM 8200 O O . ILE D 1 205 ? 108.771 12.428 72.710 1.00 78.92 205 ILE D O 1
ATOM 8205 N N . GLU D 1 206 ? 107.337 14.125 73.132 1.00 62.68 206 GLU D N 1
ATOM 8206 C CA . GLU D 1 206 ? 107.593 14.178 74.559 1.00 45.68 206 GLU D CA 1
ATOM 8207 C C . GLU D 1 206 ? 107.228 12.876 75.245 1.00 64.08 206 GLU D C 1
ATOM 8208 O O . GLU D 1 206 ? 108.016 12.253 75.950 1.00 91.67 206 GLU D O 1
ATOM 8214 N N . ASP D 1 207 ? 105.979 12.530 75.049 1.00 45.51 207 ASP D N 1
ATOM 8215 C CA . ASP D 1 207 ? 105.326 11.401 75.666 1.00 46.65 207 ASP D CA 1
ATOM 8216 C C . ASP D 1 207 ? 105.718 9.978 75.408 1.00 34.28 207 ASP D C 1
ATOM 8217 O O . ASP D 1 207 ? 105.358 9.091 76.166 1.00 53.00 207 ASP D O 1
ATOM 8222 N N . ALA D 1 208 ? 106.399 9.742 74.324 1.00 36.20 208 ALA D N 1
ATOM 8223 C CA . ALA D 1 208 ? 106.776 8.405 73.951 1.00 38.29 208 ALA D CA 1
ATOM 8224 C C . ALA D 1 208 ? 107.513 7.593 75.005 1.00 42.45 208 ALA D C 1
ATOM 8225 O O . ALA D 1 208 ? 108.680 7.859 75.265 1.00 78.25 208 ALA D O 1
ATOM 8227 N N . PRO D 1 209 ? 106.871 6.568 75.580 1.00 45.42 209 PRO D N 1
ATOM 8228 C CA . PRO D 1 209 ? 107.494 5.704 76.587 1.00 41.25 209 PRO D CA 1
ATOM 8229 C C . PRO D 1 209 ? 108.715 4.931 76.097 1.00 56.89 209 PRO D C 1
ATOM 8230 O O . PRO D 1 209 ? 109.310 4.150 76.851 1.00 49.67 209 PRO D O 1
ATOM 8234 N N . SER D 1 210 ? 109.098 5.190 74.840 1.00 42.43 210 SER D N 1
ATOM 8235 C CA . SER D 1 210 ? 110.249 4.585 74.203 1.00 34.06 210 SER D CA 1
ATOM 8236 C C . SER D 1 210 ? 110.360 5.075 72.780 1.00 44.65 210 SER D C 1
ATOM 8237 O O . SER D 1 210 ? 109.760 6.082 72.428 1.00 50.83 210 SER D O 1
ATOM 8240 N N . ARG D 1 211 ? 111.128 4.341 71.987 1.00 44.73 211 ARG D N 1
ATOM 8241 C CA . ARG D 1 211 ? 111.332 4.588 70.583 1.00 48.60 211 ARG D CA 1
ATOM 8242 C C . ARG D 1 211 ? 111.052 3.247 69.911 1.00 46.38 211 ARG D C 1
ATOM 8243 O O . ARG D 1 211 ? 111.479 2.963 68.804 1.00 68.50 211 ARG D O 1
ATOM 8251 N N . LEU D 1 212 ? 110.319 2.390 70.590 1.00 38.53 212 LEU D N 1
ATOM 8252 C CA . LEU D 1 212 ? 109.972 1.117 69.995 1.00 40.34 212 LEU D CA 1
ATOM 8253 C C . LEU D 1 212 ? 108.538 1.279 69.502 1.00 44.29 212 LEU D C 1
ATOM 8254 O O . LEU D 1 212 ? 107.613 1.460 70.280 1.00 41.67 212 LEU D O 1
ATOM 8259 N N . ALA D 1 213 ? 108.389 1.248 68.175 1.00 41.55 213 ALA D N 1
ATOM 8260 C CA . ALA D 1 213 ? 107.134 1.448 67.455 1.00 26.65 213 ALA D CA 1
ATOM 8261 C C . ALA D 1 213 ? 106.563 0.186 66.875 1.00 23.37 213 ALA D C 1
ATOM 8262 O O . ALA D 1 213 ? 107.315 -0.690 66.459 1.00 35.04 213 ALA D O 1
ATOM 8264 N N . ALA D 1 214 ? 105.247 0.098 66.870 1.00 29.71 214 ALA D N 1
ATOM 8265 C CA . ALA D 1 214 ? 104.585 -1.069 66.349 1.00 32.28 214 ALA D CA 1
ATOM 8266 C C . ALA D 1 214 ? 104.580 -1.096 64.853 1.00 30.23 214 ALA D C 1
ATOM 8267 O O . ALA D 1 214 ? 104.253 -0.096 64.226 1.00 31.85 214 ALA D O 1
ATOM 8269 N N . THR D 1 215 ? 104.934 -2.239 64.276 1.00 20.47 215 THR D N 1
ATOM 8270 C CA . THR D 1 215 ? 104.812 -2.316 62.848 1.00 37.72 215 THR D CA 1
ATOM 8271 C C . THR D 1 215 ? 103.398 -2.903 62.761 1.00 67.07 215 THR D C 1
ATOM 8272 O O . THR D 1 215 ? 102.738 -3.134 63.794 1.00 59.63 215 THR D O 1
ATOM 8276 N N . GLY D 1 216 ? 102.964 -3.166 61.524 1.00 39.98 216 GLY D N 1
ATOM 8277 C CA . GLY D 1 216 ? 101.671 -3.748 61.220 1.00 26.50 216 GLY D CA 1
ATOM 8278 C C . GLY D 1 216 ? 101.699 -5.266 61.287 1.00 16.49 216 GLY D C 1
ATOM 8279 O O . GLY D 1 216 ? 101.304 -5.922 60.325 1.00 26.18 216 GLY D O 1
ATOM 8280 N N . ARG D 1 217 ? 102.133 -5.830 62.421 1.00 40.36 217 ARG D N 1
ATOM 8281 C CA . ARG D 1 217 ? 102.165 -7.268 62.574 1.00 37.93 217 ARG D CA 1
ATOM 8282 C C . ARG D 1 217 ? 101.719 -7.563 63.985 1.00 30.00 217 ARG D C 1
ATOM 8283 O O . ARG D 1 217 ? 102.299 -7.026 64.923 1.00 31.64 217 ARG D O 1
ATOM 8291 N N . TYR D 1 218 ? 100.651 -8.353 64.129 1.00 40.86 218 TYR D N 1
ATOM 8292 C CA . TYR D 1 218 ? 100.106 -8.718 65.419 1.00 32.78 218 TYR D CA 1
ATOM 8293 C C . TYR D 1 218 ? 99.626 -10.168 65.450 1.00 21.22 218 TYR D C 1
ATOM 8294 O O . TYR D 1 218 ? 99.158 -10.719 64.465 1.00 31.09 218 TYR D O 1
ATOM 8303 N N . LEU D 1 219 ? 99.714 -10.787 66.598 1.00 22.50 219 LEU D N 1
ATOM 8304 C CA . LEU D 1 219 ? 99.190 -12.119 66.806 1.00 32.86 219 LEU D CA 1
ATOM 8305 C C . LEU D 1 219 ? 98.428 -11.805 68.096 1.00 39.20 219 LEU D C 1
ATOM 8306 O O . LEU D 1 219 ? 99.017 -11.585 69.117 1.00 38.28 219 LEU D O 1
ATOM 8311 N N . LEU D 1 220 ? 97.120 -11.705 67.996 1.00 31.18 220 LEU D N 1
ATOM 8312 C CA . LEU D 1 220 ? 96.342 -11.337 69.152 1.00 26.98 220 LEU D CA 1
ATOM 8313 C C . LEU D 1 220 ? 95.401 -12.434 69.633 1.00 32.27 220 LEU D C 1
ATOM 8314 O O . LEU D 1 220 ? 94.824 -13.194 68.851 1.00 43.12 220 LEU D O 1
ATOM 8319 N N . ASP D 1 221 ? 95.212 -12.482 70.939 1.00 36.35 221 ASP D N 1
ATOM 8320 C CA . ASP D 1 221 ? 94.292 -13.441 71.504 1.00 26.49 221 ASP D CA 1
ATOM 8321 C C . ASP D 1 221 ? 92.865 -12.993 71.148 1.00 33.15 221 ASP D C 1
ATOM 8322 O O . ASP D 1 221 ? 92.520 -11.805 71.098 1.00 37.61 221 ASP D O 1
ATOM 8327 N N . ARG D 1 222 ? 91.996 -13.955 70.871 1.00 26.17 222 ARG D N 1
ATOM 8328 C CA . ARG D 1 222 ? 90.624 -13.635 70.543 1.00 25.38 222 ARG D CA 1
ATOM 8329 C C . ARG D 1 222 ? 89.952 -12.683 71.535 1.00 36.64 222 ARG D C 1
ATOM 8330 O O . ARG D 1 222 ? 88.883 -12.156 71.248 1.00 68.48 222 ARG D O 1
ATOM 8338 N N . LYS D 1 223 ? 90.583 -12.454 72.692 1.00 36.09 223 LYS D N 1
ATOM 8339 C CA . LYS D 1 223 ? 90.047 -11.566 73.714 1.00 26.80 223 LYS D CA 1
ATOM 8340 C C . LYS D 1 223 ? 89.986 -10.130 73.204 1.00 27.95 223 LYS D C 1
ATOM 8341 O O . LYS D 1 223 ? 89.285 -9.285 73.747 1.00 39.94 223 LYS D O 1
ATOM 8347 N N . ILE D 1 224 ? 90.778 -9.848 72.166 1.00 33.22 224 ILE D N 1
ATOM 8348 C CA . ILE D 1 224 ? 90.837 -8.518 71.576 1.00 26.73 224 ILE D CA 1
ATOM 8349 C C . ILE D 1 224 ? 89.455 -8.067 71.119 1.00 26.40 224 ILE D C 1
ATOM 8350 O O . ILE D 1 224 ? 89.100 -6.891 71.093 1.00 37.65 224 ILE D O 1
ATOM 8355 N N . PHE D 1 225 ? 88.611 -9.022 70.803 1.00 22.41 225 PHE D N 1
ATOM 8356 C CA . PHE D 1 225 ? 87.273 -8.707 70.352 1.00 21.32 225 PHE D CA 1
ATOM 8357 C C . PHE D 1 225 ? 86.437 -8.077 71.441 1.00 24.68 225 PHE D C 1
ATOM 8358 O O . PHE D 1 225 ? 85.786 -7.060 71.226 1.00 42.96 225 PHE D O 1
ATOM 8366 N N . ASP D 1 226 ? 86.497 -8.659 72.631 1.00 34.71 226 ASP D N 1
ATOM 8367 C CA . ASP D 1 226 ? 85.786 -8.151 73.786 1.00 31.45 226 ASP D CA 1
ATOM 8368 C C . ASP D 1 226 ? 86.380 -6.812 74.172 1.00 27.13 226 ASP D C 1
ATOM 8369 O O . ASP D 1 226 ? 85.647 -5.887 74.494 1.00 41.43 226 ASP D O 1
ATOM 8374 N N . ALA D 1 227 ? 87.704 -6.699 74.120 1.00 33.33 227 ALA D N 1
ATOM 8375 C CA . ALA D 1 227 ? 88.391 -5.468 74.462 1.00 15.03 227 ALA D CA 1
ATOM 8376 C C . ALA D 1 227 ? 88.010 -4.340 73.519 1.00 31.86 227 ALA D C 1
ATOM 8377 O O . ALA D 1 227 ? 87.939 -3.187 73.948 1.00 36.27 227 ALA D O 1
ATOM 8379 N N . LEU D 1 228 ? 87.802 -4.685 72.243 1.00 41.39 228 LEU D N 1
ATOM 8380 C CA . LEU D 1 228 ? 87.430 -3.711 71.243 1.00 44.35 228 LEU D CA 1
ATOM 8381 C C . LEU D 1 228 ? 86.038 -3.159 71.518 1.00 35.23 228 LEU D C 1
ATOM 8382 O O . LEU D 1 228 ? 85.724 -2.007 71.197 1.00 37.94 228 LEU D O 1
ATOM 8387 N N . ARG D 1 229 ? 85.197 -3.969 72.148 1.00 33.10 229 ARG D N 1
ATOM 8388 C CA . ARG D 1 229 ? 83.867 -3.504 72.468 1.00 31.61 229 ARG D CA 1
ATOM 8389 C C . ARG D 1 229 ? 83.888 -2.632 73.726 1.00 35.61 229 ARG D C 1
ATOM 8390 O O . ARG D 1 229 ? 82.935 -1.928 74.053 1.00 46.62 229 ARG D O 1
ATOM 8398 N N . ARG D 1 230 ? 84.976 -2.650 74.470 1.00 38.49 230 ARG D N 1
ATOM 8399 C CA . ARG D 1 230 ? 85.031 -1.833 75.673 1.00 33.57 230 ARG D CA 1
ATOM 8400 C C . ARG D 1 230 ? 85.684 -0.471 75.441 1.00 32.42 230 ARG D C 1
ATOM 8401 O O . ARG D 1 230 ? 85.497 0.435 76.241 1.00 55.30 230 ARG D O 1
ATOM 8409 N N . ILE D 1 231 ? 86.491 -0.302 74.402 1.00 43.20 231 ILE D N 1
ATOM 8410 C CA . ILE D 1 231 ? 87.123 1.004 74.186 1.00 40.45 231 ILE D CA 1
ATOM 8411 C C . ILE D 1 231 ? 86.209 2.056 73.523 1.00 44.81 231 ILE D C 1
ATOM 8412 O O . ILE D 1 231 ? 85.155 1.730 72.966 1.00 36.46 231 ILE D O 1
ATOM 8417 N N . THR D 1 232 ? 86.655 3.327 73.582 1.00 42.70 232 THR D N 1
ATOM 8418 C CA . THR D 1 232 ? 85.988 4.476 72.977 1.00 32.45 232 THR D CA 1
ATOM 8419 C C . THR D 1 232 ? 86.991 5.136 72.026 1.00 37.66 232 THR D C 1
ATOM 8420 O O . THR D 1 232 ? 88.185 4.863 72.068 1.00 43.54 232 THR D O 1
ATOM 8424 N N . PRO D 1 233 ? 86.538 6.002 71.134 1.00 30.85 233 PRO D N 1
ATOM 8425 C CA . PRO D 1 233 ? 87.425 6.655 70.191 1.00 30.93 233 PRO D CA 1
ATOM 8426 C C . PRO D 1 233 ? 88.627 7.320 70.812 1.00 32.38 233 PRO D C 1
ATOM 8427 O O . PRO D 1 233 ? 88.552 7.853 71.901 1.00 51.08 233 PRO D O 1
ATOM 8431 N N . GLY D 1 234 ? 89.750 7.274 70.103 1.00 25.97 234 GLY D N 1
ATOM 8432 C CA . GLY D 1 234 ? 90.959 7.879 70.597 1.00 33.19 234 GLY D CA 1
ATOM 8433 C C . GLY D 1 234 ? 91.594 8.884 69.657 1.00 67.04 234 GLY D C 1
ATOM 8434 O O . GLY D 1 234 ? 90.934 9.852 69.287 1.00 62.90 234 GLY D O 1
ATOM 8435 N N . ALA D 1 235 ? 92.880 8.652 69.343 1.00 64.23 235 ALA D N 1
ATOM 8436 C CA . ALA D 1 235 ? 93.703 9.488 68.478 1.00 43.07 235 ALA D CA 1
ATOM 8437 C C . ALA D 1 235 ? 93.084 10.278 67.338 1.00 56.29 235 ALA D C 1
ATOM 8438 O O . ALA D 1 235 ? 93.277 11.486 67.263 1.00 81.85 235 ALA D O 1
ATOM 8440 N N . GLY D 1 236 ? 92.436 9.632 66.405 1.00 32.24 236 GLY D N 1
ATOM 8441 C CA . GLY D 1 236 ? 91.909 10.478 65.365 1.00 39.32 236 GLY D CA 1
ATOM 8442 C C . GLY D 1 236 ? 90.404 10.405 65.333 1.00 43.29 236 GLY D C 1
ATOM 8443 O O . GLY D 1 236 ? 89.769 10.437 64.282 1.00 53.64 236 GLY D O 1
ATOM 8444 N N . GLY D 1 237 ? 89.843 10.301 66.500 1.00 37.28 237 GLY D N 1
ATOM 8445 C CA . GLY D 1 237 ? 88.415 10.101 66.541 1.00 38.25 237 GLY D CA 1
ATOM 8446 C C . GLY D 1 237 ? 88.158 8.691 66.106 1.00 28.22 237 GLY D C 1
ATOM 8447 O O . GLY D 1 237 ? 87.039 8.305 65.809 1.00 41.73 237 GLY D O 1
ATOM 8448 N N . GLU D 1 238 ? 89.207 7.870 66.061 1.00 28.51 238 GLU D N 1
ATOM 8449 C CA . GLU D 1 238 ? 89.028 6.503 65.579 1.00 30.04 238 GLU D CA 1
ATOM 8450 C C . GLU D 1 238 ? 89.088 5.480 66.698 1.00 24.85 238 GLU D C 1
ATOM 8451 O O . GLU D 1 238 ? 89.667 5.714 67.749 1.00 31.07 238 GLU D O 1
ATOM 8457 N N . LEU D 1 239 ? 88.526 4.299 66.446 1.00 33.09 239 LEU D N 1
ATOM 8458 C CA . LEU D 1 239 ? 88.570 3.209 67.404 1.00 25.78 239 LEU D CA 1
ATOM 8459 C C . LEU D 1 239 ? 89.883 2.505 67.116 1.00 28.82 239 LEU D C 1
ATOM 8460 O O . LEU D 1 239 ? 90.005 1.674 66.193 1.00 33.31 239 LEU D O 1
ATOM 8465 N N . GLN D 1 240 ? 90.882 2.876 67.889 1.00 28.06 240 GLN D N 1
ATOM 8466 C CA . GLN D 1 240 ? 92.230 2.364 67.762 1.00 26.92 240 GLN D CA 1
ATOM 8467 C C . GLN D 1 240 ? 92.513 1.008 68.369 1.00 35.93 240 GLN D C 1
ATOM 8468 O O . GLN D 1 240 ? 92.272 0.777 69.540 1.00 31.87 240 GLN D O 1
ATOM 8474 N N . LEU D 1 241 ? 93.062 0.134 67.537 1.00 35.62 241 LEU D N 1
ATOM 8475 C CA . LEU D 1 241 ? 93.400 -1.216 67.945 1.00 23.76 241 LEU D CA 1
ATOM 8476 C C . LEU D 1 241 ? 94.435 -1.193 69.041 1.00 34.07 241 LEU D C 1
ATOM 8477 O O . LEU D 1 241 ? 94.530 -2.106 69.850 1.00 39.24 241 LEU D O 1
ATOM 8482 N N . THR D 1 242 ? 95.249 -0.149 69.056 1.00 24.56 242 THR D N 1
ATOM 8483 C CA . THR D 1 242 ? 96.282 0.012 70.050 1.00 21.82 242 THR D CA 1
ATOM 8484 C C . THR D 1 242 ? 95.628 0.056 71.410 1.00 31.31 242 THR D C 1
ATOM 8485 O O . THR D 1 242 ? 95.997 -0.689 72.311 1.00 40.81 242 THR D O 1
ATOM 8489 N N . ASP D 1 243 ? 94.627 0.934 71.515 1.00 39.92 243 ASP D N 1
ATOM 8490 C CA . ASP D 1 243 ? 93.831 1.148 72.714 1.00 26.37 243 ASP D CA 1
ATOM 8491 C C . ASP D 1 243 ? 93.212 -0.125 73.278 1.00 30.19 243 ASP D C 1
ATOM 8492 O O . ASP D 1 243 ? 93.239 -0.342 74.476 1.00 41.03 243 ASP D O 1
ATOM 8497 N N . ALA D 1 244 ? 92.678 -1.001 72.422 1.00 33.10 244 ALA D N 1
ATOM 8498 C CA . ALA D 1 244 ? 92.129 -2.249 72.923 1.00 25.21 244 ALA D CA 1
ATOM 8499 C C . ALA D 1 244 ? 93.268 -3.119 73.489 1.00 42.71 244 ALA D C 1
ATOM 8500 O O . ALA D 1 244 ? 93.114 -3.791 74.509 1.00 48.17 244 ALA D O 1
ATOM 8502 N N . ILE D 1 245 ? 94.438 -3.103 72.814 1.00 48.52 245 ILE D N 1
ATOM 8503 C CA . ILE D 1 245 ? 95.644 -3.840 73.208 1.00 32.30 245 ILE D CA 1
ATOM 8504 C C . ILE D 1 245 ? 96.105 -3.350 74.571 1.00 32.85 245 ILE D C 1
ATOM 8505 O O . ILE D 1 245 ? 96.388 -4.119 75.482 1.00 24.19 245 ILE D O 1
ATOM 8510 N N . ASP D 1 246 ? 96.154 -2.035 74.738 1.00 27.65 246 ASP D N 1
ATOM 8511 C CA . ASP D 1 246 ? 96.533 -1.440 75.996 1.00 28.28 246 ASP D CA 1
ATOM 8512 C C . ASP D 1 246 ? 95.581 -1.871 77.128 1.00 45.26 246 ASP D C 1
ATOM 8513 O O . ASP D 1 246 ? 96.010 -2.192 78.228 1.00 44.30 246 ASP D O 1
ATOM 8518 N N . LEU D 1 247 ? 94.269 -1.896 76.874 1.00 33.16 247 LEU D N 1
ATOM 8519 C CA . LEU D 1 247 ? 93.277 -2.322 77.862 1.00 27.82 247 LEU D CA 1
ATOM 8520 C C . LEU D 1 247 ? 93.622 -3.740 78.293 1.00 38.97 247 LEU D C 1
ATOM 8521 O O . LEU D 1 247 ? 93.668 -4.072 79.471 1.00 38.46 247 LEU D O 1
ATOM 8526 N N . LEU D 1 248 ? 93.906 -4.599 77.301 1.00 33.28 248 LEU D N 1
ATOM 8527 C CA . LEU D 1 248 ? 94.256 -5.988 77.594 1.00 29.40 248 LEU D CA 1
ATOM 8528 C C . LEU D 1 248 ? 95.514 -6.015 78.456 1.00 26.63 248 LEU D C 1
ATOM 8529 O O . LEU D 1 248 ? 95.682 -6.869 79.322 1.00 33.24 248 LEU D O 1
ATOM 8534 N N . ILE D 1 249 ? 96.438 -5.077 78.219 1.00 33.88 249 ILE D N 1
ATOM 8535 C CA . ILE D 1 249 ? 97.669 -5.019 78.973 1.00 36.36 249 ILE D CA 1
ATOM 8536 C C . ILE D 1 249 ? 97.342 -4.651 80.405 1.00 49.29 249 ILE D C 1
ATOM 8537 O O . ILE D 1 249 ? 97.762 -5.331 81.334 1.00 53.80 249 ILE D O 1
ATOM 8542 N N . ASP D 1 250 ? 96.600 -3.553 80.553 1.00 34.68 250 ASP D N 1
ATOM 8543 C CA . ASP D 1 250 ? 96.207 -3.007 81.849 1.00 26.00 250 ASP D CA 1
ATOM 8544 C C . ASP D 1 250 ? 95.474 -3.969 82.749 1.00 33.15 250 ASP D C 1
ATOM 8545 O O . ASP D 1 250 ? 95.278 -3.733 83.938 1.00 55.11 250 ASP D O 1
ATOM 8550 N N . GLU D 1 251 ? 95.023 -5.015 82.132 1.00 44.40 251 GLU D N 1
ATOM 8551 C CA . GLU D 1 251 ? 94.263 -5.989 82.851 1.00 35.16 251 GLU D CA 1
ATOM 8552 C C . GLU D 1 251 ? 94.947 -7.312 83.078 1.00 36.29 251 GLU D C 1
ATOM 8553 O O . GLU D 1 251 ? 94.303 -8.281 83.470 1.00 48.08 251 GLU D O 1
ATOM 8559 N N . GLY D 1 252 ? 96.248 -7.329 82.836 1.00 36.21 252 GLY D N 1
ATOM 8560 C CA . GLY D 1 252 ? 97.056 -8.520 83.075 1.00 35.89 252 GLY D CA 1
ATOM 8561 C C . GLY D 1 252 ? 97.231 -9.572 81.991 1.00 44.21 252 GLY D C 1
ATOM 8562 O O . GLY D 1 252 ? 97.895 -10.584 82.230 1.00 39.23 252 GLY D O 1
ATOM 8563 N N . HIS D 1 253 ? 96.650 -9.326 80.825 1.00 51.63 253 HIS D N 1
ATOM 8564 C CA . HIS D 1 253 ? 96.785 -10.245 79.711 1.00 44.54 253 HIS D CA 1
ATOM 8565 C C . HIS D 1 253 ? 98.246 -10.129 79.291 1.00 37.06 253 HIS D C 1
ATOM 8566 O O . HIS D 1 253 ? 98.780 -9.012 79.215 1.00 33.22 253 HIS D O 1
ATOM 8573 N N . PRO D 1 254 ? 98.986 -11.226 79.112 1.00 26.52 254 PRO D N 1
ATOM 8574 C CA . PRO D 1 254 ? 100.365 -10.990 78.753 1.00 39.77 254 PRO D CA 1
ATOM 8575 C C . PRO D 1 254 ? 100.523 -10.552 77.306 1.00 46.91 254 PRO D C 1
ATOM 8576 O O . PRO D 1 254 ? 99.902 -11.107 76.402 1.00 46.82 254 PRO D O 1
ATOM 8580 N N . VAL D 1 255 ? 101.368 -9.548 77.089 1.00 39.41 255 VAL D N 1
ATOM 8581 C CA . VAL D 1 255 ? 101.663 -8.988 75.781 1.00 32.43 255 VAL D CA 1
ATOM 8582 C C . VAL D 1 255 ? 103.168 -8.750 75.705 1.00 42.42 255 VAL D C 1
ATOM 8583 O O . VAL D 1 255 ? 103.756 -8.075 76.554 1.00 55.90 255 VAL D O 1
ATOM 8587 N N . HIS D 1 256 ? 103.787 -9.324 74.685 1.00 61.69 256 HIS D N 1
ATOM 8588 C CA . HIS D 1 256 ? 105.215 -9.208 74.438 1.00 44.48 256 HIS D CA 1
ATOM 8589 C C . HIS D 1 256 ? 105.460 -8.675 73.022 1.00 30.98 256 HIS D C 1
ATOM 8590 O O . HIS D 1 256 ? 104.653 -8.879 72.126 1.00 41.30 256 HIS D O 1
ATOM 8597 N N . ILE D 1 257 ? 106.598 -8.023 72.796 1.00 37.50 257 ILE D N 1
ATOM 8598 C CA . ILE D 1 257 ? 107.000 -7.548 71.478 1.00 31.18 257 ILE D CA 1
ATOM 8599 C C . ILE D 1 257 ? 108.256 -8.286 71.077 1.00 46.96 257 ILE D C 1
ATOM 8600 O O . ILE D 1 257 ? 109.155 -8.455 71.902 1.00 53.42 257 ILE D O 1
ATOM 8605 N N . VAL D 1 258 ? 108.331 -8.695 69.788 1.00 43.69 258 VAL D N 1
ATOM 8606 C CA . VAL D 1 258 ? 109.487 -9.319 69.139 1.00 33.21 258 VAL D CA 1
ATOM 8607 C C . VAL D 1 258 ? 110.063 -8.101 68.402 1.00 37.76 258 VAL D C 1
ATOM 8608 O O . VAL D 1 258 ? 109.381 -7.477 67.577 1.00 44.77 258 VAL D O 1
ATOM 8612 N N . ILE D 1 259 ? 111.304 -7.705 68.696 1.00 48.20 259 ILE D N 1
ATOM 8613 C CA . ILE D 1 259 ? 111.970 -6.564 68.074 1.00 36.99 259 ILE D CA 1
ATOM 8614 C C . ILE D 1 259 ? 112.699 -6.950 66.796 1.00 50.99 259 ILE D C 1
ATOM 8615 O O . ILE D 1 259 ? 113.590 -7.792 66.782 1.00 40.68 259 ILE D O 1
ATOM 8620 N N . HIS D 1 260 ? 112.305 -6.312 65.710 1.00 41.45 260 HIS D N 1
ATOM 8621 C CA . HIS D 1 260 ? 112.886 -6.546 64.415 1.00 28.24 260 HIS D CA 1
ATOM 8622 C C . HIS D 1 260 ? 114.109 -5.674 64.255 1.00 34.06 260 HIS D C 1
ATOM 8623 O O . HIS D 1 260 ? 114.014 -4.454 64.424 1.00 35.55 260 HIS D O 1
ATOM 8630 N N . GLN D 1 261 ? 115.244 -6.324 63.972 1.00 39.36 261 GLN D N 1
ATOM 8631 C CA . GLN D 1 261 ? 116.481 -5.600 63.773 1.00 31.84 261 GLN D CA 1
ATOM 8632 C C . GLN D 1 261 ? 116.775 -5.421 62.281 1.00 55.50 261 GLN D C 1
ATOM 8633 O O . GLN D 1 261 ? 117.562 -4.571 61.880 1.00 74.79 261 GLN D O 1
ATOM 8644 N N . GLY D 1 262 ? 116.109 -6.227 61.454 1.00 37.96 262 GLY D N 1
ATOM 8645 C CA . GLY D 1 262 ? 116.236 -6.208 59.998 1.00 39.58 262 GLY D CA 1
ATOM 8646 C C . GLY D 1 262 ? 115.585 -4.980 59.335 1.00 57.82 262 GLY D C 1
ATOM 8647 O O . GLY D 1 262 ? 115.369 -3.928 59.966 1.00 43.95 262 GLY D O 1
ATOM 8648 N N . LYS D 1 263 ? 115.239 -5.093 58.041 1.00 46.58 263 LYS D N 1
ATOM 8649 C CA . LYS D 1 263 ? 114.641 -3.979 57.319 1.00 35.22 263 LYS D CA 1
ATOM 8650 C C . LYS D 1 263 ? 113.136 -3.902 57.477 1.00 40.87 263 LYS D C 1
ATOM 8651 O O . LYS D 1 263 ? 112.431 -4.914 57.598 1.00 35.61 263 LYS D O 1
ATOM 8657 N N . ARG D 1 264 ? 112.637 -2.669 57.503 1.00 26.68 264 ARG D N 1
ATOM 8658 C CA . ARG D 1 264 ? 111.211 -2.402 57.583 1.00 44.13 264 ARG D CA 1
ATOM 8659 C C . ARG D 1 264 ? 110.893 -1.161 56.754 1.00 50.51 264 ARG D C 1
ATOM 8660 O O . ARG D 1 264 ? 111.668 -0.202 56.785 1.00 39.99 264 ARG D O 1
ATOM 8668 N N . HIS D 1 265 ? 109.763 -1.161 56.017 1.00 43.62 265 HIS D N 1
ATOM 8669 C CA . HIS D 1 265 ? 109.335 -0.006 55.226 1.00 27.53 265 HIS D CA 1
ATOM 8670 C C . HIS D 1 265 ? 107.878 0.359 55.494 1.00 27.59 265 HIS D C 1
ATOM 8671 O O . HIS D 1 265 ? 106.964 -0.462 55.438 1.00 27.58 265 HIS D O 1
ATOM 8678 N N . ASP D 1 266 ? 107.650 1.630 55.743 1.00 27.23 266 ASP D N 1
ATOM 8679 C CA . ASP D 1 266 ? 106.311 2.089 55.947 1.00 25.00 266 ASP D CA 1
ATOM 8680 C C . ASP D 1 266 ? 105.785 2.532 54.580 1.00 27.97 266 ASP D C 1
ATOM 8681 O O . ASP D 1 266 ? 106.108 3.635 54.154 1.00 33.30 266 ASP D O 1
ATOM 8686 N N . LEU D 1 267 ? 104.979 1.737 53.888 1.00 23.39 267 LEU D N 1
ATOM 8687 C CA . LEU D 1 267 ? 104.476 2.167 52.601 1.00 23.76 267 LEU D CA 1
ATOM 8688 C C . LEU D 1 267 ? 103.260 3.055 52.744 1.00 21.91 267 LEU D C 1
ATOM 8689 O O . LEU D 1 267 ? 102.708 3.479 51.740 1.00 27.21 267 LEU D O 1
ATOM 8694 N N . GLY D 1 268 ? 102.800 3.306 53.968 1.00 23.56 268 GLY D N 1
ATOM 8695 C CA . GLY D 1 268 ? 101.619 4.125 54.233 1.00 23.25 268 GLY D CA 1
ATOM 8696 C C . GLY D 1 268 ? 101.585 5.629 53.943 1.00 34.80 268 GLY D C 1
ATOM 8697 O O . GLY D 1 268 ? 100.522 6.255 54.087 1.00 23.69 268 GLY D O 1
ATOM 8698 N N . ASN D 1 269 ? 102.726 6.205 53.616 1.00 31.48 269 ASN D N 1
ATOM 8699 C CA . ASN D 1 269 ? 102.863 7.628 53.338 1.00 26.22 269 ASN D CA 1
ATOM 8700 C C . ASN D 1 269 ? 104.002 7.839 52.326 1.00 31.61 269 ASN D C 1
ATOM 8701 O O . ASN D 1 269 ? 104.890 7.007 52.226 1.00 27.92 269 ASN D O 1
ATOM 8706 N N . PRO D 1 270 ? 104.017 8.920 51.558 1.00 26.07 270 PRO D N 1
ATOM 8707 C CA . PRO D 1 270 ? 105.088 9.110 50.595 1.00 27.72 270 PRO D CA 1
ATOM 8708 C C . PRO D 1 270 ? 106.525 8.989 51.126 1.00 32.81 270 PRO D C 1
ATOM 8709 O O . PRO D 1 270 ? 107.350 8.314 50.511 1.00 34.35 270 PRO D O 1
ATOM 8713 N N . GLY D 1 271 ? 106.855 9.614 52.245 1.00 38.52 271 GLY D N 1
ATOM 8714 C CA . GLY D 1 271 ? 108.195 9.554 52.797 1.00 36.97 271 GLY D CA 1
ATOM 8715 C C . GLY D 1 271 ? 108.682 8.134 53.094 1.00 28.68 271 GLY D C 1
ATOM 8716 O O . GLY D 1 271 ? 109.877 7.825 53.115 1.00 35.03 271 GLY D O 1
ATOM 8717 N N . GLY D 1 272 ? 107.724 7.256 53.274 1.00 33.18 272 GLY D N 1
ATOM 8718 C CA . GLY D 1 272 ? 108.059 5.887 53.522 1.00 30.31 272 GLY D CA 1
ATOM 8719 C C . GLY D 1 272 ? 107.952 5.025 52.283 1.00 35.94 272 GLY D C 1
ATOM 8720 O O . GLY D 1 272 ? 108.736 4.088 52.124 1.00 36.10 272 GLY D O 1
ATOM 8721 N N . TYR D 1 273 ? 106.992 5.322 51.405 1.00 26.96 273 TYR D N 1
ATOM 8722 C CA . TYR D 1 273 ? 106.797 4.540 50.192 1.00 21.32 273 TYR D CA 1
ATOM 8723 C C . TYR D 1 273 ? 107.936 4.725 49.168 1.00 36.01 273 TYR D C 1
ATOM 8724 O O . TYR D 1 273 ? 108.499 3.806 48.573 1.00 25.62 273 TYR D O 1
ATOM 8733 N N . ILE D 1 274 ? 108.310 5.975 48.963 1.00 23.86 274 ILE D N 1
ATOM 8734 C CA . ILE D 1 274 ? 109.350 6.300 48.025 1.00 21.33 274 ILE D CA 1
ATOM 8735 C C . ILE D 1 274 ? 110.642 5.521 48.256 1.00 23.82 274 ILE D C 1
ATOM 8736 O O . ILE D 1 274 ? 111.114 4.877 47.331 1.00 46.84 274 ILE D O 1
ATOM 8741 N N . PRO D 1 275 ? 111.206 5.525 49.477 1.00 28.39 275 PRO D N 1
ATOM 8742 C CA . PRO D 1 275 ? 112.424 4.783 49.770 1.00 18.18 275 PRO D CA 1
ATOM 8743 C C . PRO D 1 275 ? 112.207 3.280 49.617 1.00 23.16 275 PRO D C 1
ATOM 8744 O O . PRO D 1 275 ? 113.091 2.535 49.221 1.00 27.76 275 PRO D O 1
ATOM 8748 N N . ALA D 1 276 ? 110.990 2.797 49.863 1.00 26.61 276 ALA D N 1
ATOM 8749 C CA . ALA D 1 276 ? 110.725 1.383 49.690 1.00 16.44 276 ALA D CA 1
ATOM 8750 C C . ALA D 1 276 ? 110.857 1.002 48.233 1.00 20.76 276 ALA D C 1
ATOM 8751 O O . ALA D 1 276 ? 111.383 -0.066 47.932 1.00 24.91 276 ALA D O 1
ATOM 8753 N N . CYS D 1 277 ? 110.399 1.863 47.325 1.00 22.50 277 CYS D N 1
ATOM 8754 C CA . CYS D 1 277 ? 110.498 1.661 45.894 1.00 15.91 277 CYS D CA 1
ATOM 8755 C C . CYS D 1 277 ? 111.988 1.703 45.470 1.00 30.44 277 CYS D C 1
ATOM 8756 O O . CYS D 1 277 ? 112.501 0.867 44.693 1.00 26.12 277 CYS D O 1
ATOM 8759 N N . VAL D 1 278 ? 112.730 2.685 46.013 1.00 30.64 278 VAL D N 1
ATOM 8760 C CA . VAL D 1 278 ? 114.154 2.807 45.732 1.00 11.91 278 VAL D CA 1
ATOM 8761 C C . VAL D 1 278 ? 114.856 1.519 46.178 1.00 20.61 278 VAL D C 1
ATOM 8762 O O . VAL D 1 278 ? 115.582 0.905 45.421 1.00 31.21 278 VAL D O 1
ATOM 8766 N N . ASP D 1 279 ? 114.601 1.067 47.399 1.00 24.65 279 ASP D N 1
ATOM 8767 C CA . ASP D 1 279 ? 115.198 -0.153 47.961 1.00 21.50 279 ASP D CA 1
ATOM 8768 C C . ASP D 1 279 ? 115.012 -1.397 47.105 1.00 24.84 279 ASP D C 1
ATOM 8769 O O . ASP D 1 279 ? 115.987 -2.058 46.750 1.00 34.89 279 ASP D O 1
ATOM 8774 N N . PHE D 1 280 ? 113.780 -1.711 46.752 1.00 35.21 280 PHE D N 1
ATOM 8775 C CA . PHE D 1 280 ? 113.477 -2.866 45.926 1.00 23.50 280 PHE D CA 1
ATOM 8776 C C . PHE D 1 280 ? 113.959 -2.594 44.513 1.00 20.73 280 PHE D C 1
ATOM 8777 O O . PHE D 1 280 ? 114.335 -3.521 43.814 1.00 34.87 280 PHE D O 1
ATOM 8785 N N . GLY D 1 281 ? 113.903 -1.325 44.058 1.00 36.00 281 GLY D N 1
ATOM 8786 C CA . GLY D 1 281 ? 114.305 -0.931 42.712 1.00 30.57 281 GLY D CA 1
ATOM 8787 C C . GLY D 1 281 ? 115.774 -1.176 42.385 1.00 28.46 281 GLY D C 1
ATOM 8788 O O . GLY D 1 281 ? 116.088 -1.611 41.286 1.00 36.98 281 GLY D O 1
ATOM 8789 N N . LEU D 1 282 ? 116.636 -0.895 43.371 1.00 31.17 282 LEU D N 1
ATOM 8790 C CA . LEU D 1 282 ? 118.078 -1.071 43.293 1.00 23.53 282 LEU D CA 1
ATOM 8791 C C . LEU D 1 282 ? 118.442 -2.540 43.186 1.00 30.50 282 LEU D C 1
ATOM 8792 O O . LEU D 1 282 ? 119.431 -2.888 42.543 1.00 40.83 282 LEU D O 1
ATOM 8797 N N . SER D 1 283 ? 117.648 -3.414 43.793 1.00 38.88 283 SER D N 1
ATOM 8798 C CA . SER D 1 283 ? 117.945 -4.825 43.683 1.00 30.57 283 SER D CA 1
ATOM 8799 C C . SER D 1 283 ? 117.315 -5.367 42.396 1.00 38.93 283 SER D C 1
ATOM 8800 O O . SER D 1 283 ? 117.487 -6.545 42.093 1.00 64.77 283 SER D O 1
ATOM 8803 N N . HIS D 1 284 ? 116.566 -4.557 41.633 1.00 48.20 284 HIS D N 1
ATOM 8804 C CA . HIS D 1 284 ? 115.886 -5.037 40.423 1.00 37.86 284 HIS D CA 1
ATOM 8805 C C . HIS D 1 284 ? 116.737 -5.444 39.227 1.00 41.52 284 HIS D C 1
ATOM 8806 O O . HIS D 1 284 ? 117.502 -4.634 38.733 1.00 39.81 284 HIS D O 1
ATOM 8813 N N . PRO D 1 285 ? 116.574 -6.669 38.719 1.00 34.21 285 PRO D N 1
ATOM 8814 C CA . PRO D 1 285 ? 117.395 -7.111 37.606 1.00 39.87 285 PRO D CA 1
ATOM 8815 C C . PRO D 1 285 ? 117.342 -6.294 36.327 1.00 48.52 285 PRO D C 1
ATOM 8816 O O . PRO D 1 285 ? 118.297 -6.253 35.548 1.00 74.64 285 PRO D O 1
ATOM 8820 N N . VAL D 1 286 ? 116.222 -5.635 36.137 1.00 35.43 286 VAL D N 1
ATOM 8821 C CA . VAL D 1 286 ? 116.030 -4.822 34.964 1.00 28.41 286 VAL D CA 1
ATOM 8822 C C . VAL D 1 286 ? 116.337 -3.385 35.282 1.00 28.75 286 VAL D C 1
ATOM 8823 O O . VAL D 1 286 ? 117.017 -2.690 34.544 1.00 54.22 286 VAL D O 1
ATOM 8827 N N . TYR D 1 287 ? 115.821 -2.915 36.387 1.00 32.47 287 TYR D N 1
ATOM 8828 C CA . TYR D 1 287 ? 115.982 -1.529 36.734 1.00 31.24 287 TYR D CA 1
ATOM 8829 C C . TYR D 1 287 ? 117.129 -1.069 37.609 1.00 32.93 287 TYR D C 1
ATOM 8830 O O . TYR D 1 287 ? 117.488 0.110 37.570 1.00 46.97 287 TYR D O 1
ATOM 8839 N N . GLY D 1 288 ? 117.670 -1.937 38.426 1.00 46.96 288 GLY D N 1
ATOM 8840 C CA . GLY D 1 288 ? 118.722 -1.580 39.376 1.00 39.56 288 GLY D CA 1
ATOM 8841 C C . GLY D 1 288 ? 119.840 -0.619 38.985 1.00 44.66 288 GLY D C 1
ATOM 8842 O O . GLY D 1 288 ? 120.095 0.406 39.625 1.00 32.47 288 GLY D O 1
ATOM 8843 N N . ALA D 1 289 ? 120.539 -1.029 37.949 1.00 47.11 289 ALA D N 1
ATOM 8844 C CA . ALA D 1 289 ? 121.676 -0.297 37.439 1.00 42.62 289 ALA D CA 1
ATOM 8845 C C . ALA D 1 289 ? 121.361 1.137 37.060 1.00 22.64 289 ALA D C 1
ATOM 8846 O O . ALA D 1 289 ? 122.021 2.080 37.481 1.00 42.12 289 ALA D O 1
ATOM 8848 N N . GLN D 1 290 ? 120.336 1.301 36.259 1.00 22.74 290 GLN D N 1
ATOM 8849 C CA . GLN D 1 290 ? 119.905 2.589 35.792 1.00 28.82 290 GLN D CA 1
ATOM 8850 C C . GLN D 1 290 ? 119.351 3.466 36.906 1.00 36.26 290 GLN D C 1
ATOM 8851 O O . GLN D 1 290 ? 119.537 4.675 36.892 1.00 46.45 290 GLN D O 1
ATOM 8857 N N . LEU D 1 291 ? 118.658 2.832 37.870 1.00 40.49 291 LEU D N 1
ATOM 8858 C CA . LEU D 1 291 ? 118.041 3.519 38.990 1.00 23.65 291 LEU D CA 1
ATOM 8859 C C . LEU D 1 291 ? 119.120 4.121 39.830 1.00 23.26 291 LEU D C 1
ATOM 8860 O O . LEU D 1 291 ? 119.104 5.308 40.183 1.00 32.16 291 LEU D O 1
ATOM 8865 N N . LYS D 1 292 ? 120.096 3.272 40.129 1.00 24.88 292 LYS D N 1
ATOM 8866 C CA . LYS D 1 292 ? 121.238 3.679 40.905 1.00 24.71 292 LYS D CA 1
ATOM 8867 C C . LYS D 1 292 ? 121.809 4.945 40.311 1.00 31.05 292 LYS D C 1
ATOM 8868 O O . LYS D 1 292 ? 121.910 5.978 40.979 1.00 46.94 292 LYS D O 1
ATOM 8874 N N . ASP D 1 293 ? 122.151 4.890 39.024 1.00 35.67 293 ASP D N 1
ATOM 8875 C CA . ASP D 1 293 ? 122.705 6.046 38.337 1.00 37.98 293 ASP D CA 1
ATOM 8876 C C . ASP D 1 293 ? 121.750 7.241 38.390 1.00 38.24 293 ASP D C 1
ATOM 8877 O O . ASP D 1 293 ? 122.116 8.360 38.779 1.00 45.03 293 ASP D O 1
ATOM 8882 N N . ALA D 1 294 ? 120.486 7.018 38.061 1.00 38.72 294 ALA D N 1
ATOM 8883 C CA . ALA D 1 294 ? 119.511 8.093 38.071 1.00 29.98 294 ALA D CA 1
ATOM 8884 C C . ALA D 1 294 ? 119.396 8.814 39.388 1.00 27.71 294 ALA D C 1
ATOM 8885 O O . ALA D 1 294 ? 119.457 10.040 39.450 1.00 44.73 294 ALA D O 1
ATOM 8887 N N . ILE D 1 295 ? 119.246 8.056 40.473 1.00 26.07 295 ILE D N 1
ATOM 8888 C CA . ILE D 1 295 ? 119.086 8.590 41.822 1.00 22.47 295 ILE D CA 1
ATOM 8889 C C . ILE D 1 295 ? 120.310 9.345 42.325 1.00 43.01 295 ILE D C 1
ATOM 8890 O O . ILE D 1 295 ? 120.177 10.418 42.930 1.00 35.25 295 ILE D O 1
ATOM 8895 N N . LYS D 1 296 ? 121.496 8.788 42.041 1.00 31.62 296 LYS D N 1
ATOM 8896 C CA . LYS D 1 296 ? 122.742 9.397 42.441 1.00 29.84 296 LYS D CA 1
ATOM 8897 C C . LYS D 1 296 ? 122.836 10.778 41.801 1.00 20.95 296 LYS D C 1
ATOM 8898 O O . LYS D 1 296 ? 123.216 11.769 42.433 1.00 39.07 296 LYS D O 1
ATOM 8904 N N . GLN D 1 297 ? 122.459 10.882 40.520 1.00 29.24 297 GLN D N 1
ATOM 8905 C CA . GLN D 1 297 ? 122.512 12.189 39.896 1.00 29.07 297 GLN D CA 1
ATOM 8906 C C . GLN D 1 297 ? 121.432 13.126 40.472 1.00 35.86 297 GLN D C 1
ATOM 8907 O O . GLN D 1 297 ? 121.727 14.296 40.731 1.00 51.48 297 GLN D O 1
ATOM 8913 N N . ILE D 1 298 ? 120.204 12.619 40.689 1.00 35.53 298 ILE D N 1
ATOM 8914 C CA . ILE D 1 298 ? 119.122 13.436 41.256 1.00 37.57 298 ILE D CA 1
ATOM 8915 C C . ILE D 1 298 ? 119.569 13.941 42.621 1.00 27.88 298 ILE D C 1
ATOM 8916 O O . ILE D 1 298 ? 119.438 15.129 42.911 1.00 33.01 298 ILE D O 1
ATOM 8921 N N . LEU D 1 299 ? 120.162 13.071 43.436 1.00 28.55 299 LEU D N 1
ATOM 8922 C CA . LEU D 1 299 ? 120.659 13.518 44.726 1.00 23.89 299 LEU D CA 1
ATOM 8923 C C . LEU D 1 299 ? 121.638 14.686 44.532 1.00 45.57 299 LEU D C 1
ATOM 8924 O O . LEU D 1 299 ? 121.507 15.735 45.156 1.00 50.25 299 LEU D O 1
ATOM 8929 N N . ALA D 1 300 ? 122.630 14.494 43.653 1.00 40.19 300 ALA D N 1
ATOM 8930 C CA . ALA D 1 300 ? 123.644 15.490 43.361 1.00 30.16 300 ALA D CA 1
ATOM 8931 C C . ALA D 1 300 ? 123.047 16.809 42.926 1.00 28.73 300 ALA D C 1
ATOM 8932 O O . ALA D 1 300 ? 123.408 17.873 43.430 1.00 41.18 300 ALA D O 1
ATOM 8934 N N . GLU D 1 301 ? 122.058 16.744 42.054 1.00 24.11 301 GLU D N 1
ATOM 8935 C CA . GLU D 1 301 ? 121.398 17.955 41.610 1.00 26.29 301 GLU D CA 1
ATOM 8936 C C . GLU D 1 301 ? 120.779 18.712 42.773 1.00 29.58 301 GLU D C 1
ATOM 8937 O O . GLU D 1 301 ? 120.748 19.934 42.808 1.00 37.49 301 GLU D O 1
ATOM 8943 N N . HIS D 1 302 ? 120.230 17.967 43.731 1.00 42.05 302 HIS D N 1
ATOM 8944 C CA . HIS D 1 302 ? 119.589 18.549 44.897 1.00 35.53 302 HIS D CA 1
ATOM 8945 C C . HIS D 1 302 ? 120.621 19.199 45.793 1.00 33.71 302 HIS D C 1
ATOM 8946 O O . HIS D 1 302 ? 120.517 20.377 46.134 1.00 34.45 302 HIS D O 1
ATOM 8953 N N . GLU D 1 303 ? 121.670 18.458 46.135 1.00 32.97 303 GLU D N 1
ATOM 8954 C CA . GLU D 1 303 ? 122.743 18.982 46.935 1.00 36.50 303 GLU D CA 1
ATOM 8955 C C . GLU D 1 303 ? 123.145 20.342 46.354 1.00 39.08 303 GLU D C 1
ATOM 8956 O O . GLU D 1 303 ? 123.011 21.363 47.018 1.00 62.39 303 GLU D O 1
ATOM 8962 N N . ALA D 1 304 ? 123.508 20.385 45.063 1.00 52.83 304 ALA D N 1
ATOM 8963 C CA . ALA D 1 304 ? 123.864 21.617 44.353 1.00 40.20 304 ALA D CA 1
ATOM 8964 C C . ALA D 1 304 ? 122.808 22.713 44.465 1.00 55.81 304 ALA D C 1
ATOM 8965 O O . ALA D 1 304 ? 123.136 23.876 44.683 1.00 64.36 304 ALA D O 1
ATOM 8967 N N . ALA D 1 305 ? 121.527 22.357 44.291 1.00 65.69 305 ALA D N 1
ATOM 8968 C CA . ALA D 1 305 ? 120.433 23.321 44.341 1.00 49.17 305 ALA D CA 1
ATOM 8969 C C . ALA D 1 305 ? 120.296 24.020 45.679 1.00 45.50 305 ALA D C 1
ATOM 8970 O O . ALA D 1 305 ? 119.898 25.163 45.777 1.00 61.32 305 ALA D O 1
ATOM 8972 N N . GLU D 1 306 ? 120.581 23.274 46.736 1.00 36.97 306 GLU D N 1
ATOM 8973 C CA . GLU D 1 306 ? 120.490 23.782 48.078 1.00 29.75 306 GLU D CA 1
ATOM 8974 C C . GLU D 1 306 ? 121.559 24.819 48.362 1.00 46.97 306 GLU D C 1
ATOM 8975 O O . GLU D 1 306 ? 121.228 25.916 48.809 1.00 68.37 306 GLU D O 1
ATOM 8981 N N . ARG D 1 307 ? 122.802 24.488 48.063 1.00 48.47 307 ARG D N 1
ATOM 8982 C CA . ARG D 1 307 ? 123.892 25.425 48.262 1.00 37.80 307 ARG D CA 1
ATOM 8983 C C . ARG D 1 307 ? 123.604 26.611 47.348 1.00 45.62 307 ARG D C 1
ATOM 8984 O O . ARG D 1 307 ? 123.339 27.734 47.776 1.00 70.98 307 ARG D O 1
ATOM 8992 N N . ILE D 1 308 ? 123.618 26.325 46.042 1.00 54.28 308 ILE D N 1
ATOM 8993 C CA . ILE D 1 308 ? 123.356 27.278 44.966 1.00 52.62 308 ILE D CA 1
ATOM 8994 C C . ILE D 1 308 ? 121.953 27.853 45.027 1.00 32.76 308 ILE D C 1
ATOM 8995 O O . ILE D 1 308 ? 121.779 29.039 44.821 1.00 72.54 308 ILE D O 1
#

Radius of gyration: 33.12 Å; Cα contacts (8 Å, |Δi|>4): 2555; chains: 4; bounding box: 96×58×89 Å

Sequence (1187 aa):
VKTVVVPAAGLGTRFLPATKTVPKELLPVVDTPGIELIAAEAAELGATRLAIITAPNKAGVLAHFERSSELEETLMERGKTDQVEIIRRAADLIKAVPVTQDKPLGLGHAVGLAESVLDDDEDVVAVMLPDDLVLPTGVMERMAQVRAEFGGSVLCAVEVSEADVSKYGIFEIEADTKDSDVKKVKGMVEKPAIEDAPSRLAATGRYLLDRKIFDALRRITPGAGGELQLTDAIDLLIDEGHPVHIVIHQGKRHDLGNPGGYIPACVDFGLSHPVYGAQLKDAIKQILAEHEAANAVKTVVVPAAGLGTRFLPATKTVPKELLPVVDTPGIELIAAEAAELGATRLAIITAPNKAGVLAHFERSSELEETLMERGKTDQVEIIRRAADLIKAVPVTQDKPLGLGHAVGLAESVLDDDEDVVAVMLPDDLVLPTGVMERMAQVRAEFGGSVLCAVEVSEADVSKYGIFEIEADTKDSDVKKVKGMVEKPAIEDAPSRLAATGRYLLDRKIFDALRRITPGAGGELQLTDAIDLLIDEGHPVHIVIHQGKRHDLGNPGGYIPACVDFGLSHPVYGAQLKDAIKQILAEHEAAERINAVKTVVVPAAGLGTRFLPATKTVPKELLPVVDTPGIELIAAEAAELGATRLAIITAPNKAGVLAHFERSSELEETLMERGKTDQVEIIRRAADLIKAVPVTQDKPLGLGHAVGLAESVLDDDEDVVAVMLPDDLVLPTGVMERMAQVRAEFGGSVLCAVEVSEADVSKYGIFEIEADTKDSDVKKVKGMVEKPAIEDAPSRLAATGRYLLDRKIFDALRRITPGAGGELQLTDAIDLLIDEGHPVHIVIHQGKRHDLGNPGGYIPACVDFGLSHPVYGAQLKDAIKQILAEHEAAERIAVKTVVVPAAGLGTRFLPATKTVPKELLPVVDTPGIELIAAEAAELGATRLAIITAPNKAGVLAHFERSSELEETLMERDQVEIIRRAADLIKAVPVTQDKPLGLGHAVGLAESVLDDDEDVVAVMLPDDLVLPTGVMERMAQVRAEFGGSVLCAVEVSEADVSKYGIFEIEADTKDSDVKKVKGMVEKPAIEDAPSRLAATGRYLLDRKIFDALRRITPGAGGELQLTDAIDLLIDEGHPVHIVIHQGKRHDLGNPGGYIPACVDFGLSHPVYGAQLKDAIKQILAEHEAAERI

B-factor: mean 40.86, std 18.8, range [2.13, 100.0]

CATH classification: 3.90.550.10

Foldseek 3Di:
DAEAEEEQADQLVQPPPVSVQARLQQDDLLHGGLVLVVLLLCLVVPYAEYEYEHEPSHVVVVVLLPQDPVVLVVCVVVPPVVVNVVSNSSNVSHHYHYFYDHDPQEPLVSLLRCLVVDDPVDFWHKYAYSQKDQPPRDVQVVQVVVCVVQPFKEFAWEQADLVCQQQFKAFAFDADDPDPQKTKTQAIHGRDRSVPHNHRIGTTGTMTHGPCLSVLLVPDAADPPSHSYSRSSSRVCSVVPTIYMYGYRHDDMARRSHPVRSVVSSLVVQCVDPPRNPVSVVVVVVVVVVVVVD/DQAAEEEEEQADQLVQPPPVSVQAGLQQDDLQHGGLVLVVLQLCLVVVHAEYEYEHEPRHVVSVVLLPQDCVVCVVCVVVPDNVVSCVSNSSNVSHHYHYFYDHDCQEPLVSQLSCVVPDDPSRFKHKYAYSQKDAPPRDVVVVQVVVCVVAPFKEFAKEFADLVCQLVFWAFQFDAADPDNQKTWTQAIHGNDDSVPGNHRIGTTGTMIHGPCLSVLLVVAAADPPSHSYSRNSSRVCNVVPTTYMYGYGDDDMARSSHCVRVVVSSLVVQLVDPPRNVVSVVVVVVVVVVVVVVVVD/DQAAEEEEEQADQLVQPPPVSVQAGLQQDDLLHGGLVLVLLLLCLVVVYAEYEYAYEPSHVVSQVLQDDDVVVLVVCVVVPVPVVNVVSNSSVVSHHYDYFYDHDCQEPLVSLLSCPVVDDPPDFWHKYAYSQKFQPDRDVQVVQVVVCVPPPFKEFAWEFADLVCQQQFWAFQFDAQDPDNQKTWTQAIDGRDHSVPHNHRIGTTRTITHGPCLSVLLVPAAQDVVRHSYSRRSVRVCSVVVTTYMYGYRHDDMARRSHCVRSVVSSLVVQLVDPVRNPVSVVVVVVVVVVVVVVVVD/DAAEEEEEQADQLVQPPPVSVQAGLQQDDLLHGGLQLVVLLLCLVVPYAEYEYEHEPRHVVVVVQLPDDPVVLVVPVVPVVSVVSNRSVVSHHYDYFYDHDPQEPLVSLLSCVVVDDPVDWKHKYAYSQKDAPPRDVVVVQVVVCVVQPFKEFAWEFADLVPQQQFWAFQFDACDDPNQKTWTLAIHHRDHSVPHNHRIGTTGTMIHGPCLNVLLVPDAQDDPNHSYSRNSSNVCSNVPGTYMYGYRPDDMFRSSHCVRSVVSSLVVQLVDPVRNVVSVVVVVVVVVVVVVVVVD

Nearest PDB structures (foldseek):
  2pa4-assembly1_B  TM=1.003E+00  e=4.594E-66  Corynebacterium glutamicum ATCC 13032
  2pa4-assembly3_D  TM=1.001E+00  e=1.820E-60  Corynebacterium glutamicum ATCC 13032
  8b31-assembly1_B  TM=9.333E-01  e=1.063E-43  Thermocrispum agreste DSM 44070
  8b68-assembly1_B  TM=9.334E-01  e=1.640E-43  Thermocrispum agreste DSM 44070
  8b31-assembly1_A  TM=9.391E-01  e=4.421E-43  Thermocrispum agreste DSM 44070

Solvent-accessible surface area: 47437 Å² total; per-residue (Å²): 68,83,2,0,0,0,17,0,6,37,38,13,50,102,0,7,2,0,13,16,36,3,10,48,6,0,4,0,7,6,30,27,0,2,0,11,47,0,0,40,5,0,28,84,32,46,4,70,37,0,0,0,0,14,17,69,79,22,79,16,0,26,37,1,13,70,137,29,72,67,24,17,113,26,0,104,140,76,58,57,103,109,30,8,132,70,3,68,129,2,25,117,44,9,146,23,36,32,10,19,6,51,82,18,85,8,46,0,56,4,0,24,58,0,56,108,30,15,45,143,116,18,108,21,0,0,0,0,28,3,26,7,5,1,35,106,62,6,0,2,88,82,0,40,132,17,46,91,127,82,32,11,5,1,0,0,0,10,137,21,73,97,59,31,0,48,57,26,4,0,0,63,53,88,42,101,41,206,76,98,48,7,45,60,2,108,7,10,55,28,99,9,49,64,153,103,15,58,22,78,24,0,12,0,1,0,11,3,0,27,66,83,0,4,65,0,17,162,138,22,107,78,32,38,67,59,51,36,10,2,7,40,0,1,34,36,9,18,103,90,63,59,38,1,6,0,1,20,9,149,43,65,39,10,22,8,9,12,0,17,17,4,2,5,0,3,0,16,70,0,20,76,51,132,100,14,8,82,87,1,58,91,31,0,92,115,3,25,45,70,52,152,97,114,199,82,11,76,2,0,0,0,16,0,7,34,39,14,38,105,0,5,7,0,11,18,40,4,11,44,8,0,3,1,5,7,36,27,0,2,0,9,45,0,0,26,10,0,27,102,24,52,8,80,53,0,0,1,0,12,18,76,113,25,80,14,0,29,34,1,13,57,131,30,69,64,18,5,75,13,3,96,104,72,59,107,86,106,31,7,111,62,3,66,128,2,23,105,54,11,123,18,18,39,7,19,6,48,99,24,87,5,46,0,54,4,0,25,59,0,53,103,19,10,54,148,94,5,114,11,0,0,0,0,28,5,27,8,5,0,36,109,56,12,3,3,98,113,0,40,126,12,48,93,103,59,29,11,1,0,0,0,0,11,137,16,57,112,69,31,0,51,78,25,4,0,0,58,49,82,50,101,20,156,70,94,41,12,26,62,0,101,6,9,55,28,99,10,51,63,154,97,19,58,20,70,24,0,12,0,0,0,12,3,0,27,66,92,0,3,86,3,20,154,174,29,102,81,33,39,76,56,50,38,9,1,9,41,0,0,37,42,4,18,109,100,58,55,42,1,3,0,5,18,12,128,42,82,44,18,23,6,10,11,0,19,16,2,0,5,0,4,0,8,65,0,18,84,44,131,98,31,6,76,98,0,69,81,31,0,90,113,5,14,54,86,21,46,43,63,100,189,178,144,67,13,75,0,0,0,0,15,0,8,37,46,15,52,134,0,6,6,0,14,20,40,3,10,44,7,0,2,0,6,5,33,25,0,2,0,12,52,0,0,36,7,0,32,98,25,45,9,81,50,0,0,2,0,14,16,66,80,22,78,17,0,28,31,1,13,73,143,33,45,56,19,7,98,21,0,102,153,96,42,93,75,89,32,9,110,63,2,100,128,2,35,110,35,7,159,25,32,34,10,19,7,51,75,22,72,8,46,0,53,4,0,28,62,0,58,108,21,10,52,138,115,8,91,7,0,0,0,0,28,5,26,8,5,1,36,113,51,24,13,2,84,66,0,14,104,1,32,85,81,74,31,12,2,0,0,0,0,10,138,15,74,97,64,45,0,53,74,27,5,0,0,61,48,91,48,105,30,152,37,102,45,0,34,67,3,106,5,9,57,27,100,8,50,74,170,106,17,59,23,72,21,0,11,0,1,0,10,2,0,26,59,112,1,3,70,0,18,163,126,21,99,88,30,42,75,52,64,38,8,0,6,43,0,2,42,49,8,18,106,96,62,19,47,2,5,0,5,19,22,163,42,80,33,9,20,7,9,13,0,18,18,4,2,7,0,3,0,21,73,0,14,81,46,130,101,20,7,76,101,0,62,80,32,0,96,116,11,19,55,72,22,108,40,71,132,176,168,135,20,81,0,0,0,0,12,2,5,34,34,17,34,107,0,7,8,0,13,22,37,4,9,45,7,0,3,1,5,5,33,21,0,2,0,1,42,0,0,25,7,0,34,105,35,43,6,80,39,0,0,0,0,11,20,66,105,26,78,17,0,28,32,1,14,62,148,20,60,63,18,9,94,22,16,136,136,131,131,57,22,132,64,2,91,100,2,29,116,41,12,99,19,17,42,5,23,6,47,80,21,89,6,47,0,53,3,0,24,58,0,54,105,35,11,60,140,138,15,89,9,0,0,0,0,27,6,23,8,5,0,36,107,52,23,13,2,102,79,0,42,103,6,49,94,101,86,31,10,0,0,0,0,0,13,115,22,63,98,68,32,1,44,71,28,5,0,0,60,40,81,43,101,53,158,54,101,36,2,46,67,1,98,4,10,54,28,101,8,43,84,138,98,22,53,28,113,20,0,11,2,0,0,10,3,0,32,68,112,0,3,76,2,19,154,141,26,100,85,33,64,46,58,40,40,9,1,7,44,0,0,36,41,10,16,105,107,65,27,45,1,4,0,6,26,22,148,46,65,32,8,22,7,10,11,0,18,14,4,2,6,0,3,0,19,66,0,21,82,46,131,99,22,5,73,80,1,94,77,32,0,107,115,8,13,53,79,26,57,31,66,129,185,168